Protein AF-0000000070705093 (afdb_homodimer)

Nearest PDB structures (foldseek):
  2hqm-assembly1_B  TM=9.702E-01  e=8.484E-63  Saccharomyces cerevisiae
  2jk6-assembly1_A  TM=9.384E-01  e=6.596E-50  Leishmania infantum
  6btl-assembly1_A  TM=9.297E-01  e=2.207E-50  Trypanosoma brucei brucei TREU927
  1typ-assembly1_B  TM=9.190E-01  e=1.867E-48  Crithidia fasciculata
  1tyt-assembly1_B  TM=9.261E-01  e=3.949E-48  Crithidia fasciculata

Radius of gyration: 30.61 Å; Cα contacts (8 Å, |Δi|>4): 2402; chains: 2; bounding box: 71×91×70 Å

InterPro domains:
  IPR001100 Pyridine nucleotide-disulphide oxidoreductase, class I [PIRSF000350] (9-471)
  IPR004099 Pyridine nucleotide-disulphide oxidoreductase, dimerisation domain [PF02852] (365-474)
  IPR006322 Glutathione reductase, eukaryote/bacterial [TIGR01421] (11-474)
  IPR012999 Pyridine nucleotide-disulphide oxidoreductase, class I, active site [PS00076] (47-57)
  IPR016156 FAD/NAD-linked reductase, dimerisation domain superfamily [G3DSA:3.30.390.30] (364-480)
  IPR016156 FAD/NAD-linked reductase, dimerisation domain superfamily [SSF55424] (362-477)
  IPR023753 FAD/NAD(P)-binding domain [PF07992] (12-342)
  IPR036188 FAD/NAD(P)-binding domain superfamily [G3DSA:3.50.50.60] (12-351)
  IPR036188 FAD/NAD(P)-binding domain superfamily [G3DSA:3.50.50.60] (176-295)
  IPR036188 FAD/NAD(P)-binding domain superfamily [SSF51905] (11-351)
  IPR046952 Glutathione reductase/thioredoxin reductase-like [PTHR42737] (8-475)

Solvent-accessible surface area (backbone atoms only — not comparable to full-atom values): 47172 Å² total; per-residue (Å²): 64,76,57,38,53,63,77,91,59,58,65,30,53,33,35,24,33,16,34,14,44,15,20,47,24,23,46,49,46,32,18,74,65,72,42,48,28,37,35,24,24,39,82,63,60,57,40,34,54,41,47,71,48,30,51,51,52,49,49,55,47,39,50,51,18,51,49,41,50,48,54,65,50,38,50,61,56,24,34,20,38,99,80,70,46,71,84,69,55,45,70,37,50,47,56,32,48,51,49,50,49,51,50,40,51,52,50,41,51,49,52,28,44,49,34,44,74,45,57,36,44,40,37,30,11,43,55,23,37,60,29,94,48,29,34,39,32,34,51,22,79,73,52,52,19,73,58,70,46,69,36,36,27,70,27,37,36,44,14,56,23,56,43,72,38,69,68,47,48,88,78,19,42,43,38,74,62,38,43,31,64,58,51,58,74,67,56,64,62,73,53,60,28,32,36,34,36,29,39,44,66,68,25,46,26,52,48,36,28,42,33,50,67,68,21,50,30,34,40,34,20,68,43,90,56,40,40,70,91,47,37,62,73,50,20,54,52,47,47,55,50,38,48,71,72,68,37,40,72,40,54,60,30,46,76,51,34,38,45,73,48,77,90,37,59,30,40,40,29,32,74,80,69,52,70,48,76,21,46,42,39,33,34,32,69,47,68,43,40,55,54,72,82,32,31,39,71,66,34,47,42,47,54,50,95,78,46,20,40,45,53,53,78,68,25,42,36,68,20,90,53,34,30,46,29,28,37,22,42,67,58,70,83,42,63,43,49,8,24,50,36,13,30,24,41,23,30,32,74,60,62,43,78,91,22,64,79,42,50,60,74,86,68,48,53,20,42,60,39,72,35,72,61,23,20,11,35,27,51,42,31,63,70,54,45,54,64,75,44,65,93,53,52,74,49,40,31,66,49,75,50,67,49,70,84,36,66,64,40,90,72,65,65,68,27,40,39,38,40,31,22,40,46,94,72,23,35,36,51,15,42,40,31,34,11,80,60,20,44,34,24,29,37,31,38,21,35,26,44,66,72,58,34,29,53,63,51,34,57,71,31,54,43,28,77,86,43,67,53,24,52,70,34,67,61,80,65,61,58,79,131,68,76,56,38,52,62,76,92,60,57,64,30,52,32,35,25,32,17,34,16,45,15,20,47,24,24,45,51,47,30,18,74,66,71,41,49,28,37,33,25,22,40,82,66,60,58,41,35,56,41,47,71,46,30,50,50,51,49,48,56,47,39,50,51,18,51,47,42,51,48,54,66,48,38,47,60,55,24,35,19,39,100,80,72,45,69,83,72,55,46,69,37,51,45,56,33,48,52,50,49,48,52,50,39,52,52,49,39,50,50,52,28,46,49,32,45,74,46,57,37,45,40,37,30,10,42,55,24,37,60,28,95,48,28,33,38,32,34,52,20,82,72,52,52,19,74,58,68,46,71,35,36,27,70,27,38,37,42,14,56,24,56,43,70,37,71,68,47,49,87,77,20,42,44,41,75,62,36,42,30,62,58,51,58,75,66,54,64,64,72,52,60,27,32,38,33,35,28,38,42,64,68,25,48,25,53,48,38,29,41,33,49,66,68,21,51,30,32,39,34,18,69,42,88,54,40,41,70,92,47,36,62,72,50,20,54,50,48,49,56,49,38,49,71,71,68,36,40,70,40,54,60,30,46,76,51,33,39,46,72,47,76,92,36,59,30,40,41,29,32,73,78,70,52,69,47,75,21,46,41,39,32,34,32,70,48,67,42,40,54,54,72,83,32,31,39,71,66,34,47,42,49,54,48,97,78,46,20,40,45,54,53,79,68,26,40,37,69,19,90,52,34,30,45,28,28,37,22,41,64,58,70,80,41,63,44,48,7,23,50,35,13,30,24,41,23,31,31,75,60,62,44,78,91,22,65,80,42,49,60,75,86,66,48,52,22,44,59,40,70,35,72,60,23,19,12,34,25,52,43,30,63,70,55,45,55,64,74,43,63,92,53,54,73,49,39,33,64,49,74,50,66,49,70,84,36,67,66,39,91,73,67,65,66,27,40,39,37,40,32,22,40,45,93,73,23,37,36,50,14,44,40,33,34,10,81,60,19,44,35,25,28,37,31,39,21,35,27,45,68,72,59,33,30,52,63,49,34,57,70,31,52,43,26,78,86,45,68,53,24,52,72,33,66,61,81,65,62,57,79,131

Foldseek 3Di:
DQAAQDDPDQEWQEEEEAQALLSLLQQLLLLVLVTGAAYEHQARFHHPCCLQQRVQLLVLLLVLLVVLVCLVFVVLVPDDDPVRHDDRDADPLLVSLVVSNVVSVVVRVVSVVSCVVSVYHYHHFHWADQAPQKIWTQHHPVCSHPGIGIHGHLFYEYERAWDADWDDCVQAPARVLAAASRVVSVDNDQWQEEEEEAQELSSQSVQQSNVSSRRQYEYEYQAAWGPVVAACLVGVQQRVQVVVSRHHYHHNWDFRYWDDDRQAWIWTAIPVGDIDITRHYYYRHDIAAPQPRRNCVSHVFDADPRRATDADQLQDTRGPNYGYFAPSNPAPNDSVRSSQQSNLNSCCVRVDDVSVPRGDDSAFDWDWRVHVPIKIKTFDHQVRCCVVVPPWDKWKFKDKDFAVVCVSPPDTRIKIKMWIFTHPQGFTGMIIITDHPNSVVSVVVSVCNVVRHHLVNLCPDQADPPDPCSCSNVGDDTDDD/DQAAQDDPDQEWQEEEEAQALLSLLQQLLLLVLVTGAAYEHQVRFHHPCCLQQRVQLLVLLLVLLVVLVCLVFVVLVPDDDPVRHDDRDADPLLVSLVVSNVVSVVVSVVSVVSCVVSVYHYHHFHWADQAPQKIWTQHHPVCSHPGIGIHGHLFYEYERAWDADWDDCVQAPARVLAAASRVVSVDNDQWQEEEEEAQELSSQSVQQSNVSSRRQYEYEYQAAWGPVVAACLVGVQQRVQVVVSRYHYHHNWDFRYWDDDRQAWIWTAIPVGDIDITRHYYYRHDIAAPQPRRNCVSHVFDADPRRATDADQLQDTRGPNYGYFAPSNPAPNDSVRSSQQSNLNSCCVRVDDVSVPRGDDSAFDWDWRVHVPIKIKTFDHPVRCCVVVPPWDKWKFKDKDFAVVCVSPPDTRIKIKMWIFTHPQGFTGMIIITDHPNRVVSVVVSVCNVVRHHLVNLCPDQADPPDPCSCSNVGDDTDDD

Secondary structure (DSSP, 8-state):
-PPPSS-S-SEEEEEEE--SHHHHHHHHHHHHTT--EEEEESSSSSSHHHHHHSHHHHHHHHHHHHHHHHHHHGGGGTEE-TTSS-PPPEE-HHHHHHHHHHHHHHHHHHHHHHHHHTTEEEEEEEEEEEETTEEEEEE-TT--S-S-EEEEEEEEEE---EEE----TTTSTTGGGSEEHHHHTT-SS--SEEEEE--SHHHHHHHHHHHHTT-EEEEE-SSSSSSTTS-HHHHHHHHHHHHTTT-EEE-S--EEEEEE-TTS-EEEEETTS-EEEESEEEE-S-EEE--TTS-HHHHT--B-TTSPBP--TT-B-SSTTEEE-GGGGTS---HHHHHHHHHHHHHHHHS-GGGTT-----SS--EEE--SS-EEEEE--HHHHHHHTTTS-EEEEEEEE--GGGGG-SS---EEEEEEEETTTTEEEEEEEESTTHHHHHHHHHHHHHTT-BHHHHHTSPP-SS-STTHHHH--SPPP-/-PPPSS-S-SEEEEEEE--SHHHHHHHHHHHHTT--EEEEESSSSSSHHHHHHSHHHHHHHHHHHHHHHHHHHGGGGTEE-TTSS-PPPEE-HHHHHHHHHHHHHHHHHHHHHHHHHTTEEEEEEEEEEEETTEEEEEE-TT--S-S-EEEEEEEEEE---EEE----TTTSTTGGGSEEHHHHTT-SS--SEEEEE--SHHHHHHHHHHHHTT-EEEEE-SSSSSSTTS-HHHHHHHHHHHHTTT-EEE-S--EEEEEE-TTS-EEEEETTS-EEEESEEEE-S-EEE--TTS-HHHHT--B-TTSPBP--TT-B-SSTTEEE-GGGGTS---HHHHHHHHHHHHHHHHS-GGGTT-----SS--EEE--SS-EEEEE--HHHHHHHTTTS-EEEEEEEE--GGGGG-SS---EEEEEEEETTTTEEEEEEEESTTHHHHHHHHHHHHHTT-BHHHHHTSPP-SS-STTHHHH--SPPP-

pLDDT: mean 96.66, std 3.63, range [59.47, 98.94]

Organism: Malassezia globosa (strain ATCC MYA-4612 / CBS 7966) (NCBI:txid425265)

Structure (mmCIF, N/CA/C/O backbone):
data_AF-0000000070705093-model_v1
#
loop_
_entity.id
_entity.type
_entity.pdbx_description
1 polymer 'Glutathione reductase'
#
loop_
_atom_site.group_PDB
_atom_site.id
_atom_site.type_symbol
_atom_site.label_atom_id
_atom_site.label_alt_id
_atom_site.label_comp_id
_atom_site.label_asym_id
_atom_site.label_entity_id
_atom_site.label_seq_id
_atom_site.pdbx_PDB_ins_code
_atom_site.Cartn_x
_atom_site.Cartn_y
_atom_site.Cartn_z
_atom_site.occupancy
_atom_site.B_iso_or_equiv
_atom_site.auth_seq_id
_atom_site.auth_comp_id
_atom_site.auth_asym_id
_atom_site.auth_atom_id
_atom_site.pdbx_PDB_model_num
ATOM 1 N N . MET A 1 1 ? 12.852 19.594 25.609 1 59.47 1 MET A N 1
ATOM 2 C CA . MET A 1 1 ? 13.133 20.547 26.672 1 59.47 1 MET A CA 1
ATOM 3 C C . MET A 1 1 ? 11.891 21.359 27.031 1 59.47 1 MET A C 1
ATOM 5 O O . MET A 1 1 ? 11.125 21.75 26.141 1 59.47 1 MET A O 1
ATOM 9 N N . PRO A 1 2 ? 11.664 21.375 28.156 1 77.12 2 PRO A N 1
ATOM 10 C CA . PRO A 1 2 ? 10.625 22.328 28.562 1 77.12 2 PRO A CA 1
ATOM 11 C C . PRO A 1 2 ? 10.906 23.75 28.062 1 77.12 2 PRO A C 1
ATOM 13 O O . PRO A 1 2 ? 12.055 24.109 27.812 1 77.12 2 PRO A O 1
ATOM 16 N N . PRO A 1 3 ? 9.906 24.453 27.625 1 87.44 3 PRO A N 1
ATOM 17 C CA . PRO A 1 3 ? 10.117 25.859 27.266 1 87.44 3 PRO A CA 1
ATOM 18 C C . PRO A 1 3 ? 10.914 26.625 28.328 1 87.44 3 PRO A C 1
ATOM 20 O O . PRO A 1 3 ? 10.836 26.297 29.516 1 87.44 3 PRO A O 1
ATOM 23 N N . VAL A 1 4 ? 11.711 27.547 27.859 1 88.75 4 VAL A N 1
ATOM 24 C CA . VAL A 1 4 ? 12.57 28.297 28.766 1 88.75 4 VAL A CA 1
ATOM 25 C C . VAL A 1 4 ? 11.781 29.438 29.406 1 88.75 4 VAL A C 1
ATOM 27 O O . VAL A 1 4 ? 10.906 30.031 28.766 1 88.75 4 VAL A O 1
ATOM 30 N N . LYS A 1 5 ? 12.203 29.703 30.609 1 88.56 5 LYS A N 1
ATOM 31 C CA . LYS A 1 5 ? 11.586 30.812 31.312 1 88.56 5 LYS A CA 1
ATOM 32 C C . LYS A 1 5 ? 12.117 32.156 30.797 1 88.56 5 LYS A C 1
ATOM 34 O O . LYS A 1 5 ? 11.391 33.156 30.766 1 88.56 5 LYS A O 1
ATOM 39 N N . ILE A 1 6 ? 13.422 32.156 30.547 1 91.19 6 ILE A N 1
ATOM 40 C CA . ILE A 1 6 ? 14.141 33.312 30 1 91.19 6 ILE A CA 1
ATOM 41 C C . ILE A 1 6 ? 15.023 32.844 28.844 1 91.19 6 ILE A C 1
ATOM 43 O O . ILE A 1 6 ? 15.781 31.891 28.953 1 91.19 6 ILE A O 1
ATOM 47 N N . PRO A 1 7 ? 14.875 33.562 27.703 1 94.06 7 PRO A N 1
ATOM 48 C CA . PRO A 1 7 ? 15.758 33.188 26.594 1 94.06 7 PRO A CA 1
ATOM 49 C C . PRO A 1 7 ? 17.234 33.25 26.969 1 94.06 7 PRO A C 1
ATOM 51 O O . PRO A 1 7 ? 17.656 34.125 27.703 1 94.06 7 PRO A O 1
ATOM 54 N N . ALA A 1 8 ? 17.938 32.375 26.422 1 92.31 8 ALA A N 1
ATOM 55 C CA . ALA A 1 8 ? 19.344 32.219 26.766 1 92.31 8 ALA A CA 1
ATOM 56 C C . ALA A 1 8 ? 20.172 33.312 26.109 1 92.31 8 ALA A C 1
ATOM 58 O O . ALA A 1 8 ? 21.312 33.562 26.516 1 92.31 8 ALA A O 1
ATOM 59 N N . SER A 1 9 ? 19.656 33.906 25.094 1 95.56 9 SER A N 1
ATOM 60 C CA . SER A 1 9 ? 20.359 34.906 24.344 1 95.56 9 SER A CA 1
ATOM 61 C C . SER A 1 9 ? 19.406 36 23.859 1 95.56 9 SER A C 1
ATOM 63 O O . SER A 1 9 ? 18.188 35.812 23.828 1 95.56 9 SER A O 1
ATOM 65 N N . GLU A 1 10 ? 20.031 37.125 23.547 1 97.25 10 GLU A N 1
ATOM 66 C CA . GLU A 1 10 ? 19.25 38.219 22.969 1 97.25 10 GLU A CA 1
ATOM 67 C C . GLU A 1 10 ? 19.312 38.188 21.438 1 97.25 10 GLU A C 1
ATOM 69 O O . GLU A 1 10 ? 18.516 38.844 20.766 1 97.25 10 GLU A O 1
ATOM 74 N N . HIS A 1 11 ? 20.297 37.438 20.906 1 98.56 11 HIS A N 1
ATOM 75 C CA . HIS A 1 11 ? 20.5 37.344 19.453 1 98.56 11 HIS A CA 1
ATOM 76 C C . HIS A 1 11 ? 20.672 35.906 19.016 1 98.56 11 HIS A C 1
ATOM 78 O O . HIS A 1 11 ? 21.359 35.125 19.688 1 98.56 11 HIS A O 1
ATOM 84 N N . TYR A 1 12 ? 20.047 35.469 17.984 1 98.75 12 TYR A N 1
ATOM 85 C CA . TYR A 1 12 ? 20.094 34.125 17.422 1 98.75 12 TYR A CA 1
ATOM 86 C C . TYR A 1 12 ? 20.484 34.188 15.953 1 98.75 12 TYR A C 1
ATOM 88 O O . TYR A 1 12 ? 20.297 35.188 15.281 1 98.75 12 TYR A O 1
ATOM 96 N N . ASP A 1 13 ? 21.125 33.062 15.453 1 98.75 13 ASP A N 1
ATOM 97 C CA . ASP A 1 13 ? 21.328 32.938 14.008 1 98.75 13 ASP A CA 1
ATOM 98 C C . ASP A 1 13 ? 19.984 32.781 13.281 1 98.75 13 ASP A C 1
ATOM 100 O O . ASP A 1 13 ? 19.812 33.312 12.195 1 98.75 13 ASP A O 1
ATOM 104 N N . LEU A 1 14 ? 19.062 32.031 13.867 1 98.88 14 LEU A N 1
ATOM 105 C CA . LEU A 1 14 ? 17.734 31.781 13.305 1 98.88 14 LEU A CA 1
ATOM 106 C C . LEU A 1 14 ? 16.672 31.797 14.391 1 98.88 14 LEU A C 1
ATOM 108 O O . LEU A 1 14 ? 16.797 31.094 15.398 1 98.88 14 LEU A O 1
ATOM 112 N N . LEU A 1 15 ? 15.703 32.594 14.234 1 98.81 15 LEU A N 1
ATOM 113 C CA . LEU A 1 15 ? 14.484 32.562 15.031 1 98.81 15 LEU A CA 1
ATOM 114 C C . LEU A 1 15 ? 13.305 32.062 14.203 1 98.81 15 LEU A C 1
ATOM 116 O O . LEU A 1 15 ? 13.102 32.5 13.07 1 98.81 15 LEU A O 1
ATOM 120 N N . VAL A 1 16 ? 12.602 31.094 14.742 1 98.88 16 VAL A N 1
ATOM 121 C CA . VAL A 1 16 ? 11.438 30.547 14.055 1 98.88 16 VAL A CA 1
ATOM 122 C C . VAL A 1 16 ? 10.172 30.875 14.844 1 98.88 16 VAL A C 1
ATOM 124 O O . VAL A 1 16 ? 10.078 30.594 16.047 1 98.88 16 VAL A O 1
ATOM 127 N N . ILE A 1 17 ? 9.242 31.531 14.227 1 98.56 17 ILE A N 1
ATOM 128 C CA . ILE A 1 17 ? 7.934 31.812 14.82 1 98.56 17 ILE A CA 1
ATOM 129 C C . ILE A 1 17 ? 6.945 30.719 14.406 1 98.56 17 ILE A C 1
ATOM 131 O O . ILE A 1 17 ? 6.441 30.719 13.281 1 98.56 17 ILE A O 1
ATOM 135 N N . GLY A 1 18 ? 6.609 29.875 15.32 1 97.69 18 GLY A N 1
ATOM 136 C CA . GLY A 1 18 ? 5.77 28.719 15.07 1 97.69 18 GLY A CA 1
ATOM 137 C C . GLY A 1 18 ? 6.504 27.391 15.25 1 97.69 18 GLY A C 1
ATOM 138 O O . GLY A 1 18 ? 7.488 27.125 14.555 1 97.69 18 GLY A O 1
ATOM 139 N N . GLY A 1 19 ? 6.031 26.641 16.141 1 97 19 GLY A N 1
ATOM 140 C CA . GLY A 1 19 ? 6.656 25.359 16.438 1 97 19 GLY A CA 1
ATOM 141 C C . GLY A 1 19 ? 5.938 24.172 15.812 1 97 19 GLY A C 1
ATOM 142 O O . GLY A 1 19 ? 5.887 23.094 16.391 1 97 19 GLY A O 1
ATOM 143 N N . GLY A 1 20 ? 5.281 24.406 14.633 1 96.88 20 GLY A N 1
ATOM 144 C CA . GLY A 1 20 ? 4.676 23.344 13.852 1 96.88 20 GLY A CA 1
ATOM 145 C C . GLY A 1 20 ? 5.664 22.625 12.945 1 96.88 20 GLY A C 1
ATOM 146 O O . GLY A 1 20 ? 6.875 22.734 13.133 1 96.88 20 GLY A O 1
ATOM 147 N N . SER A 1 21 ? 5.191 21.953 11.93 1 96.56 21 SER A N 1
ATOM 148 C CA . SER A 1 21 ? 5.988 21.078 11.07 1 96.56 21 SER A CA 1
ATOM 149 C C . SER A 1 21 ? 7.066 21.875 10.336 1 96.56 21 SER A C 1
ATOM 151 O O . SER A 1 21 ? 8.227 21.469 10.312 1 96.56 21 SER A O 1
ATOM 153 N N . GLY A 1 22 ? 6.652 22.938 9.711 1 97.75 22 GLY A N 1
ATOM 154 C CA . GLY A 1 22 ? 7.617 23.75 9 1 97.75 22 GLY A CA 1
ATOM 155 C C . GLY A 1 22 ? 8.695 24.328 9.906 1 97.75 22 GLY A C 1
ATOM 156 O O . GLY A 1 22 ? 9.875 24.312 9.562 1 97.75 22 GLY A O 1
ATOM 157 N N . GLY A 1 23 ? 8.25 24.859 11.047 1 98.25 23 GLY A N 1
ATOM 158 C CA . GLY A 1 23 ? 9.188 25.406 12.016 1 98.25 23 GLY A CA 1
ATOM 159 C C . GLY A 1 23 ? 10.172 24.359 12.531 1 98.25 23 GLY A C 1
ATOM 160 O O . GLY A 1 23 ? 11.367 24.656 12.664 1 98.25 23 GLY A O 1
ATOM 161 N N . MET A 1 24 ? 9.664 23.219 12.812 1 97.38 24 MET A N 1
ATOM 162 C CA . MET A 1 24 ? 10.523 22.141 13.297 1 97.38 24 MET A CA 1
ATOM 163 C C . MET A 1 24 ? 11.539 21.719 12.227 1 97.38 24 MET A C 1
ATOM 165 O O . MET A 1 24 ? 12.703 21.484 12.531 1 97.38 24 MET A O 1
ATOM 169 N N . GLY A 1 25 ? 11.062 21.625 10.984 1 97.5 25 GLY A N 1
ATOM 170 C CA . GLY A 1 25 ? 11.969 21.312 9.891 1 97.5 25 GLY A CA 1
ATOM 171 C C . GLY A 1 25 ? 13.094 22.328 9.742 1 97.5 25 GLY A C 1
ATOM 172 O O . GLY A 1 25 ? 14.258 21.938 9.617 1 97.5 25 GLY A O 1
ATOM 173 N N . ALA A 1 26 ? 12.758 23.594 9.82 1 98.62 26 ALA A N 1
ATOM 174 C CA . ALA A 1 26 ? 13.727 24.672 9.633 1 98.62 26 ALA A CA 1
ATOM 175 C C . ALA A 1 26 ? 14.68 24.766 10.82 1 98.62 26 ALA A C 1
ATOM 177 O O . ALA A 1 26 ? 15.898 24.844 10.648 1 98.62 26 ALA A O 1
ATOM 178 N N . SER A 1 27 ? 14.133 24.719 12.008 1 98.5 27 SER A N 1
ATOM 179 C CA . SER A 1 27 ? 14.922 24.953 13.211 1 98.5 27 SER A CA 1
ATOM 180 C C . SER A 1 27 ? 15.914 23.812 13.453 1 98.5 27 SER A C 1
ATOM 182 O O . SER A 1 27 ? 17.109 24.062 13.648 1 98.5 27 SER A O 1
ATOM 184 N N . ARG A 1 28 ? 15.461 22.609 13.383 1 97.81 28 ARG A N 1
ATOM 185 C CA . ARG A 1 28 ? 16.328 21.469 13.68 1 97.81 28 ARG A CA 1
ATOM 186 C C . ARG A 1 28 ? 17.422 21.312 12.625 1 97.81 28 ARG A C 1
ATOM 188 O O . ARG A 1 28 ? 18.547 20.969 12.953 1 97.81 28 ARG A O 1
ATOM 195 N N . ARG A 1 29 ? 17.016 21.531 11.375 1 98.06 29 ARG A N 1
ATOM 196 C CA . ARG A 1 29 ? 18.031 21.453 10.328 1 98.06 29 ARG A CA 1
ATOM 197 C C . ARG A 1 29 ? 19.078 22.547 10.508 1 98.06 29 ARG A C 1
ATOM 199 O O . ARG A 1 29 ? 20.281 22.281 10.367 1 98.06 29 ARG A O 1
ATOM 206 N N . ALA A 1 30 ? 18.703 23.734 10.812 1 98.69 30 ALA A N 1
ATOM 207 C CA . ALA A 1 30 ? 19.641 24.812 11.062 1 98.69 30 ALA A CA 1
ATOM 208 C C . ALA A 1 30 ? 20.562 24.469 12.234 1 98.69 30 ALA A C 1
ATOM 210 O O . ALA A 1 30 ? 21.781 24.688 12.156 1 98.69 30 ALA A O 1
ATOM 211 N N . ALA A 1 31 ? 19.953 23.953 13.266 1 98.44 31 ALA A N 1
ATOM 212 C CA . ALA A 1 31 ? 20.734 23.562 14.445 1 98.44 31 ALA A CA 1
ATOM 213 C C . ALA A 1 31 ? 21.781 22.5 14.094 1 98.44 31 ALA A C 1
ATOM 215 O O . ALA A 1 31 ? 22.875 22.484 14.664 1 98.44 31 ALA A O 1
ATOM 216 N N . SER A 1 32 ? 21.422 21.641 13.203 1 97.44 32 SER A N 1
ATOM 217 C CA . SER A 1 32 ? 22.344 20.578 12.805 1 97.44 32 SER A CA 1
ATOM 218 C C . SER A 1 32 ? 23.594 21.141 12.148 1 97.44 32 SER A C 1
ATOM 220 O O . SER A 1 32 ? 24.625 20.469 12.07 1 97.44 32 SER A O 1
ATOM 222 N N . TYR A 1 33 ? 23.562 22.406 11.688 1 97.94 33 TYR A N 1
ATOM 223 C CA . TYR A 1 33 ? 24.719 23.078 11.117 1 97.94 33 TYR A CA 1
ATOM 224 C C . TYR A 1 33 ? 25.469 23.875 12.18 1 97.94 33 TYR A C 1
ATOM 226 O O . TYR A 1 33 ? 26.359 24.672 11.859 1 97.94 33 TYR A O 1
ATOM 234 N N . GLY A 1 34 ? 25.078 23.75 13.43 1 97.88 34 GLY A N 1
ATOM 235 C CA . GLY A 1 34 ? 25.781 24.391 14.539 1 97.88 34 GLY A CA 1
ATOM 236 C C . GLY A 1 34 ? 25.297 25.797 14.828 1 97.88 34 GLY A C 1
ATOM 237 O O . GLY A 1 34 ? 25.969 26.562 15.523 1 97.88 34 GLY A O 1
ATOM 238 N N . LYS A 1 35 ? 24.156 26.156 14.383 1 98.5 35 LYS A N 1
ATOM 239 C CA . LYS A 1 35 ? 23.641 27.516 14.539 1 98.5 35 LYS A CA 1
ATOM 240 C C . LYS A 1 35 ? 22.891 27.672 15.852 1 98.5 35 LYS A C 1
ATOM 242 O O . LYS A 1 35 ? 22.359 26.688 16.391 1 98.5 35 LYS A O 1
ATOM 247 N N . LYS A 1 36 ? 22.906 28.859 16.344 1 98.56 36 LYS A N 1
ATOM 248 C CA . LYS A 1 36 ? 22.094 29.219 17.5 1 98.56 36 LYS A CA 1
ATOM 249 C C . LYS A 1 36 ? 20.641 29.484 17.094 1 98.56 36 LYS A C 1
ATOM 251 O O . LYS A 1 36 ? 20.359 30.5 16.453 1 98.56 36 LYS A O 1
ATOM 256 N N . VAL A 1 37 ? 19.766 28.562 17.5 1 98.62 37 VAL A N 1
ATOM 257 C CA . VAL A 1 37 ? 18.391 28.594 16.984 1 98.62 37 VAL A CA 1
ATOM 258 C C . VAL A 1 37 ? 17.406 28.609 18.141 1 98.62 37 VAL A C 1
ATOM 260 O O . VAL A 1 37 ? 17.625 27.953 19.172 1 98.62 37 VAL A O 1
ATOM 263 N N . ALA A 1 38 ? 16.297 29.312 17.984 1 98.31 38 ALA A N 1
ATOM 264 C CA . ALA A 1 38 ? 15.164 29.25 18.906 1 98.31 38 ALA A CA 1
ATOM 265 C C . ALA A 1 38 ? 13.836 29.156 18.156 1 98.31 38 ALA A C 1
ATOM 267 O O . ALA A 1 38 ? 13.688 29.734 17.078 1 98.31 38 ALA A O 1
ATOM 268 N N . VAL A 1 39 ? 12.93 28.406 18.734 1 98.19 39 VAL A N 1
ATOM 269 C CA . VAL A 1 39 ? 11.562 28.297 18.234 1 98.19 39 VAL A CA 1
ATOM 270 C C . VAL A 1 39 ? 10.594 28.953 19.203 1 98.19 39 VAL A C 1
ATOM 272 O O . VAL A 1 39 ? 10.648 28.703 20.406 1 98.19 39 VAL A O 1
ATOM 275 N N . ILE A 1 40 ? 9.766 29.812 18.703 1 97.62 40 ILE A N 1
ATOM 276 C CA . ILE A 1 40 ? 8.719 30.469 19.484 1 97.62 40 ILE A CA 1
ATOM 277 C C . ILE A 1 40 ? 7.367 29.828 19.172 1 97.62 40 ILE A C 1
ATOM 279 O O . ILE A 1 40 ? 6.965 29.75 18 1 97.62 40 ILE A O 1
ATOM 283 N N . GLU A 1 41 ? 6.688 29.312 20.109 1 96.56 41 GLU A N 1
ATOM 284 C CA . GLU A 1 41 ? 5.387 28.672 19.906 1 96.56 41 GLU A CA 1
ATOM 285 C C . GLU A 1 41 ? 4.379 29.156 20.953 1 96.56 41 GLU A C 1
ATOM 287 O O . GLU A 1 41 ? 4.582 28.969 22.156 1 96.56 41 GLU A O 1
ATOM 292 N N . GLN A 1 42 ? 3.301 29.656 20.5 1 92.69 42 GLN A N 1
ATOM 293 C CA . GLN A 1 42 ? 2.357 30.297 21.406 1 92.69 42 GLN A CA 1
ATOM 294 C C . GLN A 1 42 ? 1.405 29.281 22.031 1 92.69 42 GLN A C 1
ATOM 296 O O . GLN A 1 42 ? 0.917 29.484 23.141 1 92.69 42 GLN A O 1
ATOM 301 N N . ALA A 1 43 ? 1.141 28.172 21.406 1 90.19 43 ALA A N 1
ATOM 302 C CA . ALA A 1 43 ? 0.101 27.234 21.828 1 90.19 43 ALA A CA 1
ATOM 303 C C . ALA A 1 43 ? 0.551 26.406 23.031 1 90.19 43 ALA A C 1
ATOM 305 O O . ALA A 1 43 ? -0.254 25.719 23.656 1 90.19 43 ALA A O 1
ATOM 306 N N . GLY A 1 44 ? 1.79 26.422 23.375 1 89.38 44 GLY A N 1
ATOM 307 C CA . GLY A 1 44 ? 2.291 25.703 24.531 1 89.38 44 GLY A CA 1
ATOM 308 C C . GLY A 1 44 ? 2.594 24.25 24.25 1 89.38 44 GLY A C 1
ATOM 309 O O . GLY A 1 44 ? 2.953 23.484 25.141 1 89.38 44 GLY A O 1
ATOM 310 N N . LYS A 1 45 ? 2.346 23.828 23.078 1 91.56 45 LYS A N 1
ATOM 311 C CA . LYS A 1 45 ? 2.709 22.484 22.625 1 91.56 45 LYS A CA 1
ATOM 312 C C . LYS A 1 45 ? 3.277 22.5 21.219 1 91.56 45 LYS A C 1
ATOM 314 O O . LYS A 1 45 ? 2.797 23.25 20.359 1 91.56 45 LYS A O 1
ATOM 319 N N . LEU A 1 46 ? 4.305 21.734 21 1 94.5 46 LEU A N 1
ATOM 320 C CA . LEU A 1 46 ? 4.969 21.672 19.688 1 94.5 46 LEU A CA 1
ATOM 321 C C . LEU A 1 46 ? 4.262 20.688 18.766 1 94.5 46 LEU A C 1
ATOM 323 O O . LEU A 1 46 ? 3.377 19.953 19.203 1 94.5 46 LEU A O 1
ATOM 327 N N . GLY A 1 47 ? 4.574 20.797 17.469 1 94.44 47 GLY A N 1
ATOM 328 C CA . GLY A 1 47 ? 4.094 19.828 16.5 1 94.44 47 GLY A CA 1
ATOM 329 C C . GLY A 1 47 ? 3.012 20.375 15.594 1 94.44 47 GLY A C 1
ATOM 330 O O . GLY A 1 47 ? 2.725 19.812 14.539 1 94.44 47 GLY A O 1
ATOM 331 N N . GLY A 1 48 ? 2.434 21.516 16.031 1 95.12 48 GLY A N 1
ATOM 332 C CA . GLY A 1 48 ? 1.465 22.188 15.18 1 95.12 48 GLY A CA 1
ATOM 333 C C . GLY A 1 48 ? 0.198 21.391 14.969 1 95.12 48 GLY A C 1
ATOM 334 O O . GLY A 1 48 ? -0.157 20.547 15.797 1 95.12 48 GLY A O 1
ATOM 335 N N . THR A 1 49 ? -0.53 21.656 13.906 1 94.81 49 THR A N 1
ATOM 336 C CA . THR A 1 49 ? -1.824 21.047 13.609 1 94.81 49 THR A CA 1
ATOM 337 C C . THR A 1 49 ? -1.686 19.547 13.406 1 94.81 49 THR A C 1
ATOM 339 O O . THR A 1 49 ? -2.438 18.766 13.992 1 94.81 49 THR A O 1
ATOM 342 N N . CYS A 1 50 ? -0.742 19.109 12.688 1 95.44 50 CYS A N 1
ATOM 343 C CA . CYS A 1 50 ? -0.609 17.719 12.289 1 95.44 50 CYS A CA 1
ATOM 344 C C . CYS A 1 50 ? -0.544 16.812 13.508 1 95.44 50 CYS A C 1
ATOM 346 O O . CYS A 1 50 ? -1.261 15.805 13.578 1 95.44 50 CYS A O 1
ATOM 348 N N . VAL A 1 51 ? 0.276 17.141 14.461 1 95.94 51 VAL A N 1
ATOM 349 C CA . VAL A 1 51 ? 0.521 16.281 15.617 1 95.94 51 VAL A CA 1
ATOM 350 C C . VAL A 1 51 ? -0.655 16.375 16.578 1 95.94 51 VAL A C 1
ATOM 352 O O . VAL A 1 51 ? -1.11 15.359 17.109 1 95.94 51 VAL A O 1
ATOM 355 N N . ASN A 1 52 ? -1.187 17.547 16.75 1 96.81 52 ASN A N 1
ATOM 356 C CA . ASN A 1 52 ? -2.07 17.812 17.875 1 96.81 52 ASN A CA 1
ATOM 357 C C . ASN A 1 52 ? -3.539 17.672 17.484 1 96.81 52 ASN A C 1
ATOM 359 O O . ASN A 1 52 ? -4.348 17.172 18.281 1 96.81 52 ASN A O 1
ATOM 363 N N . VAL A 1 53 ? -3.912 18.109 16.266 1 96.62 53 VAL A N 1
ATOM 364 C CA . VAL A 1 53 ? -5.328 18.156 15.906 1 96.62 53 VAL A CA 1
ATOM 365 C C . VAL A 1 53 ? -5.488 17.953 14.406 1 96.62 53 VAL A C 1
ATOM 367 O O . VAL A 1 53 ? -6.367 18.547 13.781 1 96.62 53 VAL A O 1
ATOM 370 N N . GLY A 1 54 ? -4.641 17.156 13.812 1 96.5 54 GLY A N 1
ATOM 371 C CA . GLY A 1 54 ? -4.672 16.969 12.375 1 96.5 54 GLY A CA 1
ATOM 372 C C . GLY A 1 54 ? -4.336 15.555 11.945 1 96.5 54 GLY A C 1
ATOM 373 O O . GLY A 1 54 ? -5.004 14.602 12.344 1 96.5 54 GLY A O 1
ATOM 374 N N . CYS A 1 55 ? -3.215 15.422 11.25 1 97.06 55 CYS A N 1
ATOM 375 C CA . CYS A 1 55 ? -2.852 14.203 10.523 1 97.06 55 CYS A CA 1
ATOM 376 C C . CYS A 1 55 ? -2.768 13.016 11.469 1 97.06 55 CYS A C 1
ATOM 378 O O . CYS A 1 55 ? -3.305 11.945 11.18 1 97.06 55 CYS A O 1
ATOM 380 N N . VAL A 1 56 ? -2.154 13.164 12.609 1 97.88 56 VAL A N 1
ATOM 381 C CA . VAL A 1 56 ? -1.842 12.039 13.492 1 97.88 56 VAL A CA 1
ATOM 382 C C . VAL A 1 56 ? -3.111 11.57 14.195 1 97.88 56 VAL A C 1
ATOM 384 O O . VAL A 1 56 ? -3.521 10.414 14.047 1 97.88 56 VAL A O 1
ATOM 387 N N . PRO A 1 57 ? -3.803 12.445 14.953 1 98.31 57 PRO A N 1
ATOM 388 C CA . PRO A 1 57 ? -5.027 11.961 15.594 1 98.31 57 PRO A CA 1
ATOM 389 C C . PRO A 1 57 ? -6.082 11.516 14.586 1 98.31 57 PRO A C 1
ATOM 391 O O . PRO A 1 57 ? -6.828 10.562 14.844 1 98.31 57 PRO A O 1
ATOM 394 N N . LYS A 1 58 ? -6.164 12.203 13.516 1 98.06 58 LYS A N 1
ATOM 395 C CA . LYS A 1 58 ? -7.133 11.836 12.484 1 98.06 58 LYS A CA 1
ATOM 396 C C . LYS A 1 58 ? -6.863 10.43 11.953 1 98.06 58 LYS A C 1
ATOM 398 O O . LYS A 1 58 ? -7.797 9.648 11.742 1 98.06 58 LYS A O 1
ATOM 403 N N . LYS A 1 59 ? -5.621 10.102 11.688 1 98.44 59 LYS A N 1
ATOM 404 C CA . LYS A 1 59 ? -5.285 8.789 11.156 1 98.44 59 LYS A CA 1
ATOM 405 C C . LYS A 1 59 ? -5.59 7.688 12.172 1 98.44 59 LYS A C 1
ATOM 407 O O . LYS A 1 59 ? -5.988 6.582 11.797 1 98.44 59 LYS A O 1
ATOM 412 N N . LEU A 1 60 ? -5.34 7.961 13.445 1 98.5 60 LEU A N 1
ATOM 413 C CA . LEU A 1 60 ? -5.699 7 14.484 1 98.5 60 LEU A CA 1
ATOM 414 C C . LEU A 1 60 ? -7.199 6.742 14.492 1 98.5 60 LEU A C 1
ATOM 416 O O . LEU A 1 60 ? -7.637 5.594 14.609 1 98.5 60 LEU A O 1
ATOM 420 N N . MET A 1 61 ? -7.984 7.836 14.336 1 98.56 61 MET A N 1
ATOM 421 C CA . MET A 1 61 ? -9.43 7.676 14.242 1 98.56 61 MET A CA 1
ATOM 422 C C . MET A 1 61 ? -9.812 6.914 12.977 1 98.56 61 MET A C 1
ATOM 424 O O . MET A 1 61 ? -10.766 6.133 12.984 1 98.56 61 MET A O 1
ATOM 428 N N . TRP A 1 62 ? -9.125 7.195 11.922 1 98.44 62 TRP A N 1
ATOM 429 C CA . TRP A 1 62 ? -9.352 6.504 10.656 1 98.44 62 TRP A CA 1
ATOM 430 C C . TRP A 1 62 ? -9.141 5 10.812 1 98.44 62 TRP A C 1
ATOM 432 O O . TRP A 1 62 ? -9.93 4.199 10.297 1 98.44 62 TRP A O 1
ATOM 442 N N . HIS A 1 63 ? -8.07 4.57 11.555 1 98.44 63 HIS A N 1
ATOM 443 C CA . HIS A 1 63 ? -7.809 3.156 11.805 1 98.44 63 HIS A CA 1
ATOM 444 C C . HIS A 1 63 ? -8.945 2.521 12.602 1 98.44 63 HIS A C 1
ATOM 446 O O . HIS A 1 63 ? -9.32 1.378 12.344 1 98.44 63 HIS A O 1
ATOM 452 N N . ALA A 1 64 ? -9.445 3.27 13.547 1 98.62 64 ALA A N 1
ATOM 453 C CA . ALA A 1 64 ? -10.586 2.77 14.312 1 98.62 64 ALA A CA 1
ATOM 454 C C . ALA A 1 64 ? -11.797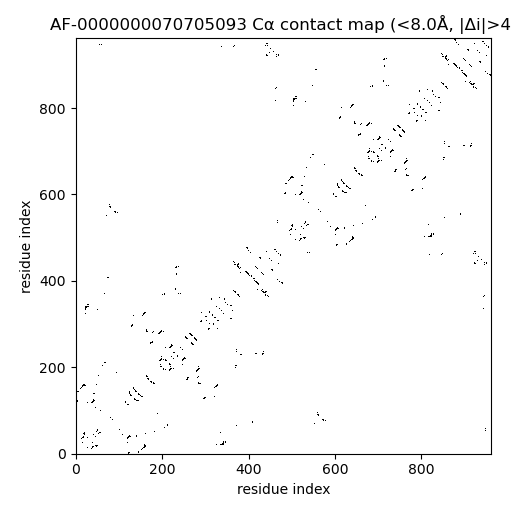 2.553 13.406 1 98.62 64 ALA A C 1
ATOM 456 O O . ALA A 1 64 ? -12.484 1.534 13.516 1 98.62 64 ALA A O 1
ATOM 457 N N . ALA A 1 65 ? -12.008 3.527 12.555 1 98.5 65 ALA A N 1
ATOM 458 C CA . ALA A 1 65 ? -13.117 3.416 11.602 1 98.5 65 ALA A CA 1
ATOM 459 C C . ALA A 1 65 ? -12.922 2.221 10.672 1 98.5 65 ALA A C 1
ATOM 461 O O . ALA A 1 65 ? -13.875 1.486 10.391 1 98.5 65 ALA A O 1
ATOM 462 N N . ASP A 1 66 ? -11.734 2.049 10.219 1 97.69 66 ASP A N 1
ATOM 463 C CA . ASP A 1 66 ? -11.414 0.914 9.359 1 97.69 66 ASP A CA 1
ATOM 464 C C . ASP A 1 66 ? -11.633 -0.408 10.094 1 97.69 66 ASP A C 1
ATOM 466 O O . ASP A 1 66 ? -12.117 -1.377 9.508 1 97.69 66 ASP A O 1
ATOM 470 N N . LEU A 1 67 ? -11.258 -0.468 11.359 1 98 67 LEU A N 1
ATOM 471 C CA . LEU A 1 67 ? -11.477 -1.658 12.172 1 98 67 LEU A CA 1
ATOM 472 C C . LEU A 1 67 ? -12.961 -1.955 12.32 1 98 67 LEU A C 1
ATOM 474 O O . LEU A 1 67 ? -13.375 -3.119 12.305 1 98 67 LEU A O 1
ATOM 478 N N . GLN A 1 68 ? -13.766 -0.89 12.477 1 97.94 68 GLN A N 1
ATOM 479 C CA . GLN A 1 68 ? -15.211 -1.083 12.57 1 97.94 68 GLN A CA 1
ATOM 480 C C . GLN A 1 68 ? -15.758 -1.766 11.32 1 97.94 68 GLN A C 1
ATOM 482 O O . GLN A 1 68 ? -16.594 -2.672 11.414 1 97.94 68 GLN A O 1
ATOM 487 N N . ASP A 1 69 ? -15.281 -1.316 10.188 1 96.75 69 ASP A N 1
ATOM 488 C CA . ASP A 1 69 ? -15.703 -1.934 8.938 1 96.75 69 ASP A CA 1
ATOM 489 C C . ASP A 1 69 ? -15.281 -3.402 8.875 1 96.75 69 ASP A C 1
ATOM 491 O O . ASP A 1 69 ? -16.062 -4.262 8.469 1 96.75 69 ASP A O 1
ATOM 495 N N . LYS A 1 70 ? -14.086 -3.717 9.312 1 97.31 70 LYS A N 1
ATOM 496 C CA . LYS A 1 70 ? -13.578 -5.086 9.289 1 97.31 70 LYS A CA 1
ATOM 497 C C . LYS A 1 70 ? -14.375 -5.984 10.227 1 97.31 70 LYS A C 1
ATOM 499 O O . LYS A 1 70 ? -14.633 -7.148 9.914 1 97.31 70 LYS A O 1
ATOM 504 N N . LEU A 1 71 ? -14.719 -5.414 11.375 1 96.56 71 LEU A N 1
ATOM 505 C CA . LEU A 1 71 ? -15.531 -6.156 12.336 1 96.56 71 LEU A CA 1
ATOM 506 C C . LEU A 1 71 ? -16.875 -6.547 11.727 1 96.56 71 LEU A C 1
ATOM 508 O O . LEU A 1 71 ? -17.328 -7.68 11.891 1 96.56 71 LEU A O 1
ATOM 512 N N . LYS A 1 72 ? -17.438 -5.621 10.93 1 95.12 72 LYS A N 1
ATOM 513 C CA . LYS A 1 72 ? -18.719 -5.887 10.258 1 95.12 72 LYS A CA 1
ATOM 514 C C . LYS A 1 72 ? -18.547 -6.934 9.164 1 95.12 72 LYS A C 1
ATOM 516 O O . LYS A 1 72 ? -19.438 -7.754 8.945 1 95.12 72 LYS A O 1
ATOM 521 N N . GLU A 1 73 ? -17.422 -6.953 8.562 1 96.69 73 GLU A N 1
ATOM 522 C CA . GLU A 1 73 ? -17.172 -7.785 7.391 1 96.69 73 GLU A CA 1
ATOM 523 C C . GLU A 1 73 ? -16.719 -9.18 7.793 1 96.69 73 GLU A C 1
ATOM 525 O O . GLU A 1 73 ? -16.812 -10.125 7.004 1 96.69 73 GLU A O 1
ATOM 530 N N . ALA A 1 74 ? -16.234 -9.391 9.016 1 97.12 74 ALA A N 1
ATOM 531 C CA . ALA A 1 74 ? -15.602 -10.617 9.5 1 97.12 74 ALA A CA 1
ATOM 532 C C . ALA A 1 74 ? -16.562 -11.797 9.414 1 97.12 74 ALA A C 1
ATOM 534 O O . ALA A 1 74 ? -16.156 -12.922 9.117 1 97.12 74 ALA A O 1
ATOM 535 N N . GLN A 1 75 ? -17.828 -11.516 9.547 1 94.56 75 GLN A N 1
ATOM 536 C CA . GLN A 1 75 ? -18.812 -12.594 9.516 1 94.56 75 GLN A CA 1
ATOM 537 C C . GLN A 1 75 ? -18.859 -13.25 8.141 1 94.56 75 GLN A C 1
ATOM 539 O O . GLN A 1 75 ? -19.016 -14.469 8.031 1 94.56 75 GLN A O 1
ATOM 544 N N . GLU A 1 76 ? -18.703 -12.461 7.184 1 95.69 76 GLU A N 1
ATOM 545 C CA . GLU A 1 76 ? -18.797 -12.992 5.828 1 95.69 76 GLU A CA 1
ATOM 546 C C . GLU A 1 76 ? -17.547 -13.758 5.445 1 95.69 76 GLU A C 1
ATOM 548 O O . GLU A 1 76 ? -17.531 -14.492 4.453 1 95.69 76 GLU A O 1
ATOM 553 N N . TYR A 1 77 ? -16.516 -13.688 6.23 1 96.81 77 TYR A N 1
ATOM 554 C CA . TYR A 1 77 ? -15.336 -14.531 6.059 1 96.81 77 TYR A CA 1
ATOM 555 C C . TYR A 1 77 ? -15.445 -15.805 6.883 1 96.81 77 TYR A C 1
ATOM 557 O O . TYR A 1 77 ? -14.547 -16.656 6.859 1 96.81 77 TYR A O 1
ATOM 565 N N . GLY A 1 78 ? -16.453 -15.906 7.598 1 95.81 78 GLY A N 1
ATOM 566 C CA . GLY A 1 78 ? -16.734 -17.141 8.32 1 95.81 78 GLY A CA 1
ATOM 567 C C . GLY A 1 78 ? -16.438 -17.031 9.805 1 95.81 78 GLY A C 1
ATOM 568 O O . GLY A 1 78 ? -16.453 -18.047 10.516 1 95.81 78 GLY A O 1
ATOM 569 N N . PHE A 1 79 ? -16.188 -15.828 10.352 1 97.12 79 PHE A N 1
ATOM 570 C CA . PHE A 1 79 ? -15.914 -15.68 11.773 1 97.12 79 PHE A CA 1
ATOM 571 C C . PHE A 1 79 ? -17.188 -15.75 12.594 1 97.12 79 PHE A C 1
ATOM 573 O O . PHE A 1 79 ? -18.203 -15.141 12.227 1 97.12 79 PHE A O 1
ATOM 580 N N . MET A 1 80 ? -17.109 -16.484 13.633 1 94.25 80 MET A N 1
ATOM 581 C CA . MET A 1 80 ? -18.281 -16.688 14.484 1 94.25 80 MET A CA 1
ATOM 582 C C . MET A 1 80 ? -17.859 -17.047 15.906 1 94.25 80 MET A C 1
ATOM 584 O O . MET A 1 80 ? -16.703 -17.375 16.156 1 94.25 80 MET A O 1
ATOM 588 N N . ASP A 1 81 ? -18.828 -16.859 16.766 1 88.81 81 ASP A N 1
ATOM 589 C CA . ASP A 1 81 ? -18.656 -17.391 18.109 1 88.81 81 ASP A CA 1
ATOM 590 C C . ASP A 1 81 ? -19.344 -18.75 18.266 1 88.81 81 ASP A C 1
ATOM 592 O O . ASP A 1 81 ? -19.719 -19.375 17.266 1 88.81 81 ASP A O 1
ATOM 596 N N . ALA A 1 82 ? -19.422 -19.25 19.516 1 82.88 82 ALA A N 1
ATOM 597 C CA . ALA A 1 82 ? -19.953 -20.578 19.797 1 82.88 82 ALA A CA 1
ATOM 598 C C . ALA A 1 82 ? -21.422 -20.688 19.375 1 82.88 82 ALA A C 1
ATOM 600 O O . ALA A 1 82 ? -21.922 -21.781 19.125 1 82.88 82 ALA A O 1
ATOM 601 N N . SER A 1 83 ? -22.016 -19.531 19.109 1 83.81 83 SER A N 1
ATOM 602 C CA . SER A 1 83 ? -23.422 -19.516 18.781 1 83.81 83 SER A CA 1
ATOM 603 C C . SER A 1 83 ? -23.641 -19.469 17.266 1 83.81 83 SER A C 1
ATOM 605 O O . SER A 1 83 ? -24.766 -19.531 16.781 1 83.81 83 SER A O 1
ATOM 607 N N . GLY A 1 84 ? -22.625 -19.406 16.5 1 84.69 84 GLY A N 1
ATOM 608 C CA . GLY A 1 84 ? -22.719 -19.406 15.055 1 84.69 84 GLY A CA 1
ATOM 609 C C . GLY A 1 84 ? -22.797 -18.016 14.461 1 84.69 84 GLY A C 1
ATOM 610 O O . GLY A 1 84 ? -22.984 -17.859 13.25 1 84.69 84 GLY A O 1
ATOM 611 N N . SER A 1 85 ? -22.875 -17.094 15.203 1 84 85 SER A N 1
ATOM 612 C CA . SER A 1 85 ? -22.781 -15.68 14.852 1 84 85 SER A CA 1
ATOM 613 C C . SER A 1 85 ? -22.125 -14.875 15.977 1 84 85 SER A C 1
ATOM 615 O O . SER A 1 85 ? -21.688 -15.438 16.969 1 84 85 SER A O 1
ATOM 617 N N . PHE A 1 86 ? -21.812 -13.578 15.727 1 87.12 86 PHE A N 1
ATOM 618 C CA . PHE A 1 86 ? -21.359 -12.766 16.844 1 87.12 86 PHE A CA 1
ATOM 619 C C . PHE A 1 86 ? -21.906 -11.352 16.75 1 87.12 86 PHE A C 1
ATOM 621 O O . PHE A 1 86 ? -22.203 -10.875 15.648 1 87.12 86 PHE A O 1
ATOM 628 N N . ALA A 1 87 ? -22.172 -10.773 17.875 1 90.06 87 ALA A N 1
ATOM 629 C CA . ALA A 1 87 ? -22.547 -9.359 17.891 1 90.06 87 ALA A CA 1
ATOM 630 C C . ALA A 1 87 ? -21.359 -8.469 17.562 1 90.06 87 ALA A C 1
ATOM 632 O O . ALA A 1 87 ? -20.328 -8.523 18.219 1 90.06 87 ALA A O 1
ATOM 633 N N . VAL A 1 88 ? -21.531 -7.656 16.562 1 93.62 88 VAL A N 1
ATOM 634 C CA . VAL A 1 88 ? -20.438 -6.77 16.141 1 93.62 88 VAL A CA 1
ATOM 635 C C . VAL A 1 88 ? -20.203 -5.707 17.219 1 93.62 88 VAL A C 1
ATOM 637 O O . VAL A 1 88 ? -21.078 -4.906 17.516 1 93.62 88 VAL A O 1
ATOM 640 N N . PRO A 1 89 ? -19.016 -5.73 17.75 1 95.62 89 PRO A N 1
ATOM 641 C CA . PRO A 1 89 ? -18.734 -4.707 18.75 1 95.62 89 PRO A CA 1
ATOM 642 C C . PRO A 1 89 ? -18.672 -3.301 18.172 1 95.62 89 PRO A C 1
ATOM 644 O O . PRO A 1 89 ? -18.453 -3.139 16.969 1 95.62 89 PRO A O 1
ATOM 647 N N . THR A 1 90 ? -18.938 -2.338 19.031 1 96.06 90 THR A N 1
ATOM 648 C CA . THR A 1 90 ? -18.828 -0.933 18.656 1 96.06 90 THR A CA 1
ATOM 649 C C . THR A 1 90 ? -17.797 -0.215 19.531 1 96.06 90 THR A C 1
ATOM 651 O O . THR A 1 90 ? -17.422 -0.706 20.594 1 96.06 90 THR A O 1
ATOM 654 N N . VAL A 1 91 ? -17.375 0.903 19.047 1 96.62 91 VAL A N 1
ATOM 655 C CA . VAL A 1 91 ? -16.266 1.592 19.703 1 96.62 91 VAL A CA 1
ATOM 656 C C . VAL A 1 91 ? -16.781 2.328 20.953 1 96.62 91 VAL A C 1
ATOM 658 O O . VAL A 1 91 ? -17.859 2.924 20.922 1 96.62 91 VAL A O 1
ATOM 661 N N . ASN A 1 92 ? -16.078 2.133 22.016 1 96.56 92 ASN A N 1
ATOM 662 C CA . ASN A 1 92 ? -16.172 3.076 23.125 1 96.56 92 ASN A CA 1
ATOM 663 C C . ASN A 1 92 ? -15.391 4.355 22.844 1 96.56 92 ASN A C 1
ATOM 665 O O . ASN A 1 92 ? -14.164 4.387 22.984 1 96.56 92 ASN A O 1
ATOM 669 N N . TRP A 1 93 ? -16.172 5.363 22.531 1 96.94 93 TRP A N 1
ATOM 670 C CA . TRP A 1 93 ? -15.555 6.602 22.047 1 96.94 93 TRP A CA 1
ATOM 671 C C . TRP A 1 93 ? -14.602 7.176 23.078 1 96.94 93 TRP A C 1
ATOM 673 O O . TRP A 1 93 ? -13.492 7.602 22.75 1 96.94 93 TRP A O 1
ATOM 683 N N . ASN A 1 94 ? -15.031 7.203 24.25 1 95.81 94 ASN A N 1
ATOM 684 C CA . ASN A 1 94 ? -14.203 7.785 25.312 1 95.81 94 ASN A CA 1
ATOM 685 C C . ASN A 1 94 ? -12.883 7.043 25.469 1 95.81 94 ASN A C 1
ATOM 687 O O . ASN A 1 94 ? -11.828 7.668 25.625 1 95.81 94 ASN A O 1
ATOM 691 N N . MET A 1 95 ? -12.922 5.773 25.438 1 95.31 95 MET A N 1
ATOM 692 C CA . MET A 1 95 ? -11.703 4.977 25.531 1 95.31 95 MET A CA 1
ATOM 693 C C . MET A 1 95 ? -10.781 5.25 24.344 1 95.31 95 MET A C 1
ATOM 695 O O . MET A 1 95 ? -9.57 5.383 24.516 1 95.31 95 MET A O 1
ATOM 699 N N . LEU A 1 96 ? -11.344 5.277 23.156 1 97.75 96 LEU A N 1
ATOM 700 C CA . LEU A 1 96 ? -10.57 5.551 21.953 1 97.75 96 LEU A CA 1
ATOM 701 C C . LEU A 1 96 ? -9.883 6.91 22.047 1 97.75 96 LEU A C 1
ATOM 703 O O . LEU A 1 96 ? -8.688 7.031 21.766 1 97.75 96 LEU A O 1
ATOM 707 N N . VAL A 1 97 ? -10.586 7.922 22.484 1 97.88 97 VAL A N 1
ATOM 708 C CA . VAL A 1 97 ? -10.086 9.297 22.531 1 97.88 97 VAL A CA 1
ATOM 709 C C . VAL A 1 97 ? -9.016 9.422 23.609 1 97.88 97 VAL A C 1
ATOM 711 O O . VAL A 1 97 ? -8.031 10.148 23.438 1 97.88 97 VAL A O 1
ATOM 714 N N . GLU A 1 98 ? -9.203 8.734 24.688 1 97.56 98 GLU A N 1
ATOM 715 C CA . GLU A 1 98 ? -8.195 8.766 25.734 1 97.56 98 GLU A CA 1
ATOM 716 C C . GLU A 1 98 ? -6.879 8.156 25.266 1 97.56 98 GLU A C 1
ATOM 718 O O . GLU A 1 98 ? -5.805 8.688 25.547 1 97.56 98 GLU A O 1
ATOM 723 N N . LYS A 1 99 ? -6.965 7.07 24.609 1 97.69 99 LYS A N 1
ATOM 724 C CA . LYS A 1 99 ? -5.77 6.438 24.062 1 97.69 99 LYS A CA 1
ATOM 725 C C . LYS A 1 99 ? -5.113 7.316 23 1 97.69 99 LYS A C 1
ATOM 727 O O . LYS A 1 99 ? -3.889 7.445 22.969 1 97.69 99 LYS A O 1
ATOM 732 N N . ARG A 1 100 ? -5.961 7.863 22.125 1 98.12 100 ARG A N 1
ATOM 733 C CA . ARG A 1 100 ? -5.461 8.781 21.109 1 98.12 100 ARG A CA 1
ATOM 734 C C . ARG A 1 100 ? -4.719 9.953 21.75 1 98.12 100 ARG A C 1
ATOM 736 O O . ARG A 1 100 ? -3.609 10.297 21.328 1 98.12 100 ARG A O 1
ATOM 743 N N . ASP A 1 101 ? -5.309 10.516 22.781 1 97.88 101 ASP A N 1
ATOM 744 C CA . ASP A 1 101 ? -4.719 11.672 23.438 1 97.88 101 ASP A CA 1
ATOM 745 C C . ASP A 1 101 ? -3.41 11.297 24.141 1 97.88 101 ASP A C 1
ATOM 747 O O . ASP A 1 101 ? -2.467 12.086 24.172 1 97.88 101 ASP A O 1
ATOM 751 N N . ALA A 1 102 ? -3.402 10.148 24.734 1 97.81 102 ALA A N 1
ATOM 752 C CA . ALA A 1 102 ? -2.166 9.664 25.359 1 97.81 102 ALA A CA 1
ATOM 753 C C . ALA A 1 102 ? -1.058 9.523 24.312 1 97.81 102 ALA A C 1
ATOM 755 O O . ALA A 1 102 ? 0.099 9.852 24.578 1 97.81 102 ALA A O 1
ATOM 756 N N . TYR A 1 103 ? -1.402 9.008 23.219 1 97.69 103 TYR A N 1
ATOM 757 C CA . TYR A 1 103 ? -0.455 8.883 22.109 1 97.69 103 TYR A CA 1
ATOM 758 C C . TYR A 1 103 ? 0.092 10.25 21.703 1 97.69 103 TYR A C 1
ATOM 760 O O . TYR A 1 103 ? 1.297 10.406 21.5 1 97.69 103 TYR A O 1
ATOM 768 N N . ILE A 1 104 ? -0.758 11.234 21.594 1 97.44 104 ILE A N 1
ATOM 769 C CA . ILE A 1 104 ? -0.374 12.586 21.203 1 97.44 104 ILE A CA 1
ATOM 770 C C . ILE A 1 104 ? 0.555 13.18 22.266 1 97.44 104 ILE A C 1
ATOM 772 O O . ILE A 1 104 ? 1.556 13.82 21.938 1 97.44 104 ILE A O 1
ATOM 776 N N . ARG A 1 105 ? 0.22 12.953 23.469 1 95.88 105 ARG A N 1
ATOM 777 C CA . ARG A 1 105 ? 1.061 13.461 24.562 1 95.88 105 ARG A CA 1
ATOM 778 C C . ARG A 1 105 ? 2.469 12.883 24.469 1 95.88 105 ARG A C 1
ATOM 780 O O . ARG A 1 105 ? 3.453 13.594 24.688 1 95.88 105 ARG A O 1
ATOM 787 N N . ARG A 1 106 ? 2.508 11.633 24.172 1 95.62 106 ARG A N 1
ATOM 788 C CA . ARG A 1 106 ? 3.812 11 24 1 95.62 106 ARG A CA 1
ATOM 789 C C . ARG A 1 106 ? 4.578 11.648 22.844 1 95.62 106 ARG A C 1
ATOM 791 O O . ARG A 1 106 ? 5.781 11.883 22.953 1 95.62 106 ARG A O 1
ATOM 798 N N . LEU A 1 107 ? 3.889 11.953 21.812 1 95.5 107 LEU A N 1
ATOM 799 C CA . LEU A 1 107 ? 4.52 12.594 20.656 1 95.5 107 LEU A CA 1
ATOM 800 C C . LEU A 1 107 ? 5.02 13.992 21.016 1 95.5 107 LEU A C 1
ATOM 802 O O . LEU A 1 107 ? 6.098 14.398 20.578 1 95.5 107 LEU A O 1
ATOM 806 N N . ASN A 1 108 ? 4.199 14.703 21.734 1 94.12 108 ASN A N 1
ATOM 807 C CA . ASN A 1 108 ? 4.633 16.016 22.188 1 94.12 108 ASN A CA 1
ATOM 808 C C . ASN A 1 108 ? 5.934 15.938 22.984 1 94.12 108 ASN A C 1
ATOM 810 O O . ASN A 1 108 ? 6.828 16.766 22.812 1 94.12 108 ASN A O 1
ATOM 814 N N . GLY A 1 109 ? 6.004 14.914 23.828 1 93.81 109 GLY A N 1
ATOM 815 C CA . GLY A 1 109 ? 7.238 14.695 24.578 1 93.81 109 GLY A CA 1
ATOM 816 C C . GLY A 1 109 ? 8.43 14.422 23.672 1 93.81 109 GLY A C 1
ATOM 817 O O . GLY A 1 109 ? 9.531 14.898 23.938 1 93.81 109 GLY A O 1
ATOM 818 N N . ILE A 1 110 ? 8.203 13.688 22.656 1 93.88 110 ILE A N 1
ATOM 819 C CA . ILE A 1 110 ? 9.258 13.375 21.719 1 93.88 110 ILE A CA 1
ATOM 820 C C . ILE A 1 110 ? 9.719 14.656 21.016 1 93.88 110 ILE A C 1
ATOM 822 O O . ILE A 1 110 ? 10.922 14.859 20.812 1 93.88 110 ILE A O 1
ATOM 826 N N . TYR A 1 111 ? 8.797 15.516 20.641 1 94.06 111 TYR A N 1
ATOM 827 C CA . TYR A 1 111 ? 9.133 16.781 20 1 94.06 111 TYR A CA 1
ATOM 828 C C . TYR A 1 111 ? 9.969 17.656 20.922 1 94.06 111 TYR A C 1
ATOM 830 O O . TYR A 1 111 ? 10.953 18.266 20.5 1 94.06 111 TYR A O 1
ATOM 838 N N . ASP A 1 112 ? 9.594 17.688 22.109 1 93.94 112 ASP A N 1
ATOM 839 C CA . ASP A 1 112 ? 10.367 18.438 23.109 1 93.94 112 ASP A CA 1
ATOM 840 C C . ASP A 1 112 ? 11.781 17.891 23.219 1 93.94 112 ASP A C 1
ATOM 842 O O . ASP A 1 112 ? 12.75 18.656 23.219 1 93.94 112 ASP A O 1
ATOM 846 N N . ASN A 1 113 ? 11.859 16.625 23.312 1 94.44 113 ASN A N 1
ATOM 847 C CA . ASN A 1 113 ? 13.156 15.969 23.469 1 94.44 113 ASN A CA 1
ATOM 848 C C . ASN A 1 113 ? 14.039 16.172 22.25 1 94.44 113 ASN A C 1
ATOM 850 O O . ASN A 1 113 ? 15.258 16.297 22.359 1 94.44 113 ASN A O 1
ATOM 854 N N . ASN A 1 114 ? 13.414 16.156 21.109 1 93.75 114 ASN A N 1
ATOM 855 C CA . ASN A 1 114 ? 14.164 16.375 19.891 1 93.75 114 ASN A CA 1
ATOM 856 C C . ASN A 1 114 ? 14.797 17.766 19.859 1 93.75 114 ASN A C 1
ATOM 858 O O . ASN A 1 114 ? 15.953 17.922 19.484 1 93.75 114 ASN A O 1
ATOM 862 N N . LEU A 1 115 ? 14.055 18.812 20.219 1 95.5 115 LEU A N 1
ATOM 863 C CA . LEU A 1 115 ? 14.602 20.156 20.266 1 95.5 115 LEU A CA 1
ATOM 864 C C . LEU A 1 115 ? 15.758 20.234 21.266 1 95.5 115 LEU A C 1
ATOM 866 O O . LEU A 1 115 ? 16.766 20.875 20.984 1 95.5 115 LEU A O 1
ATOM 870 N N . LYS A 1 116 ? 15.547 19.562 22.344 1 94.62 116 LYS A N 1
ATOM 871 C CA . LYS A 1 116 ? 16.594 19.547 23.359 1 94.62 116 LYS A CA 1
ATOM 872 C C . LYS A 1 116 ? 17.859 18.891 22.828 1 94.62 116 LYS A C 1
ATOM 874 O O . LYS A 1 116 ? 18.953 19.453 22.953 1 94.62 116 LYS A O 1
ATOM 879 N N . LYS A 1 117 ? 17.688 17.797 22.234 1 95.38 117 LYS A N 1
ATOM 880 C CA . LYS A 1 117 ? 18.812 17.047 21.688 1 95.38 117 LYS A CA 1
ATOM 881 C C . LYS A 1 117 ? 19.531 17.844 20.609 1 95.38 117 LYS A C 1
ATOM 883 O O . LYS A 1 117 ? 20.75 17.766 20.469 1 95.38 117 LYS A O 1
ATOM 888 N N . ASP A 1 118 ? 18.766 18.641 19.891 1 96.12 118 ASP A N 1
ATOM 889 C CA . ASP A 1 118 ? 19.328 19.406 18.766 1 96.12 118 ASP A CA 1
ATOM 890 C C . ASP A 1 118 ? 19.812 20.781 19.234 1 96.12 118 ASP A C 1
ATOM 892 O O . ASP A 1 118 ? 20.312 21.562 18.438 1 96.12 118 ASP A O 1
ATOM 896 N N . ASN A 1 119 ? 19.656 21.078 20.469 1 95.62 119 ASN A N 1
ATOM 897 C CA . ASN A 1 119 ? 20.062 22.344 21.062 1 95.62 119 ASN A CA 1
ATOM 898 C C . ASN A 1 119 ? 19.312 23.516 20.453 1 95.62 119 ASN A C 1
ATOM 900 O O . ASN A 1 119 ? 19.922 24.531 20.094 1 95.62 119 ASN A O 1
ATOM 904 N N . VAL A 1 120 ? 18.062 23.312 20.219 1 98 120 VAL A N 1
ATOM 905 C CA . VAL A 1 120 ? 17.156 24.375 19.797 1 98 120 VAL A CA 1
ATOM 906 C C . VAL A 1 120 ? 16.391 24.906 21.016 1 98 120 VAL A C 1
ATOM 908 O O . VAL A 1 120 ? 15.734 24.141 21.719 1 98 120 VAL A O 1
ATOM 911 N N . GLU A 1 121 ? 16.484 26.141 21.234 1 97 121 GLU A N 1
ATOM 912 C CA . GLU A 1 121 ? 15.75 26.688 22.375 1 97 121 GLU A CA 1
ATOM 913 C C . GLU A 1 121 ? 14.258 26.812 22.062 1 97 121 GLU A C 1
ATOM 915 O O . GLU A 1 121 ? 13.883 27.219 20.953 1 97 121 GLU A O 1
ATOM 920 N N . TYR A 1 122 ? 13.461 26.438 23 1 96.69 122 TYR A N 1
ATOM 921 C CA . TYR A 1 122 ? 12.008 26.516 22.891 1 96.69 122 TYR A CA 1
ATOM 922 C C . TYR A 1 122 ? 11.461 27.625 23.781 1 96.69 122 TYR A C 1
ATOM 924 O O . TYR A 1 122 ? 11.547 27.531 25.016 1 96.69 122 TYR A O 1
ATOM 932 N N . ILE A 1 123 ? 10.914 28.641 23.188 1 96.5 123 ILE A N 1
ATOM 933 C CA . ILE A 1 123 ? 10.312 29.766 23.891 1 96.5 123 ILE A CA 1
ATOM 934 C C . ILE A 1 123 ? 8.797 29.734 23.734 1 96.5 123 ILE A C 1
ATOM 936 O O . ILE A 1 123 ? 8.273 29.984 22.641 1 96.5 123 ILE A O 1
ATOM 940 N N . SER A 1 124 ? 8.086 29.484 24.844 1 95.56 124 SER A N 1
ATOM 941 C CA . SER A 1 124 ? 6.629 29.469 24.812 1 95.56 124 SER A CA 1
ATOM 942 C C . SER A 1 124 ? 6.07 30.891 24.859 1 95.56 124 SER A C 1
ATOM 944 O O . SER A 1 124 ? 6.027 31.516 25.922 1 95.56 124 SER A O 1
ATOM 946 N N . GLY A 1 125 ? 5.668 31.359 23.734 1 96.31 125 GLY A N 1
ATOM 947 C CA . GLY A 1 125 ? 5.172 32.719 23.641 1 96.31 125 GLY A CA 1
ATOM 948 C C . GLY A 1 125 ? 4.695 33.094 22.25 1 96.31 125 GLY A C 1
ATOM 949 O O . GLY A 1 125 ? 4.695 32.281 21.344 1 96.31 125 GLY A O 1
ATOM 950 N N . HIS A 1 126 ? 4.117 34.25 22.172 1 97 126 HIS A N 1
ATOM 951 C CA . HIS A 1 126 ? 3.678 34.844 20.906 1 97 126 HIS A CA 1
ATOM 952 C C . HIS A 1 126 ? 4.762 35.719 20.297 1 97 126 HIS A C 1
ATOM 954 O O . HIS A 1 126 ? 5.199 36.688 20.922 1 97 126 HIS A O 1
ATOM 960 N N . GLY A 1 127 ? 5.242 35.344 19.125 1 97.94 127 GLY A N 1
ATOM 961 C CA . GLY A 1 127 ? 6.238 36.125 18.422 1 97.94 127 GLY A CA 1
ATOM 962 C C . GLY A 1 127 ? 5.629 37.125 17.469 1 97.94 127 GLY A C 1
ATOM 963 O O . GLY A 1 127 ? 4.711 36.812 16.703 1 97.94 127 GLY A O 1
ATOM 964 N N . ARG A 1 128 ? 6.082 38.344 17.516 1 98.44 128 ARG A N 1
ATOM 965 C CA . ARG A 1 128 ? 5.648 39.406 16.641 1 98.44 128 ARG A CA 1
ATOM 966 C C . ARG A 1 128 ? 6.848 40.125 16.031 1 98.44 128 ARG A C 1
ATOM 968 O O . ARG A 1 128 ? 7.758 40.562 16.734 1 98.44 128 ARG A O 1
ATOM 975 N N . LEU A 1 129 ? 6.824 40.281 14.711 1 98.62 129 LEU A N 1
ATOM 976 C CA . LEU A 1 129 ? 7.906 40.969 14.016 1 98.62 129 LEU A CA 1
ATOM 977 C C . LEU A 1 129 ? 7.891 42.469 14.312 1 98.62 129 LEU A C 1
ATOM 979 O O . LEU A 1 129 ? 6.824 43.094 14.336 1 98.62 129 LEU A O 1
ATOM 983 N N . LEU A 1 130 ? 9.078 43.031 14.547 1 97.75 130 LEU A N 1
ATOM 984 C CA . LEU A 1 130 ? 9.203 44.469 14.773 1 97.75 130 LEU A CA 1
ATOM 985 C C . LEU A 1 130 ? 9.938 45.156 13.617 1 97.75 130 L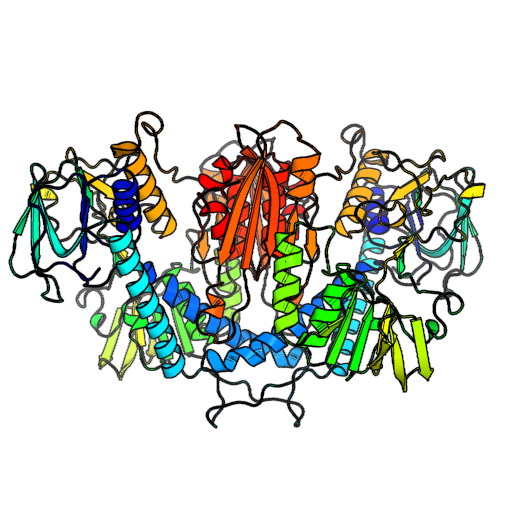EU A C 1
ATOM 987 O O . LEU A 1 130 ? 9.977 46.375 13.531 1 97.75 130 LEU A O 1
ATOM 991 N N . GLY A 1 131 ? 10.477 44.406 12.758 1 96.38 131 GLY A N 1
ATOM 992 C CA . GLY A 1 131 ? 11.344 44.906 11.711 1 96.38 131 GLY A CA 1
ATOM 993 C C . GLY A 1 131 ? 12.812 44.906 12.086 1 96.38 131 GLY A C 1
ATOM 994 O O . GLY A 1 131 ? 13.156 44.719 13.258 1 96.38 131 GLY A O 1
ATOM 995 N N . ASN A 1 132 ? 13.688 45 11.102 1 95.25 132 ASN A N 1
ATOM 996 C CA . ASN A 1 132 ? 15.141 45.094 11.258 1 95.25 132 ASN A CA 1
ATOM 997 C C . ASN A 1 132 ? 15.688 43.906 12.062 1 95.25 132 ASN A C 1
ATOM 999 O O . ASN A 1 132 ? 16.5 44.094 12.969 1 95.25 132 ASN A O 1
ATOM 1003 N N . GLY A 1 133 ? 15.102 42.75 11.836 1 97.25 133 GLY A N 1
ATOM 1004 C CA . GLY A 1 133 ? 15.617 41.531 12.422 1 97.25 133 GLY A CA 1
ATOM 1005 C C . GLY A 1 133 ? 15.203 41.344 13.867 1 97.25 133 GLY A C 1
ATOM 1006 O O . GLY A 1 133 ? 15.797 40.531 14.594 1 97.25 133 GLY A O 1
ATOM 1007 N N . ARG A 1 134 ? 14.195 42.031 14.289 1 98.31 134 ARG A N 1
ATOM 1008 C CA . ARG A 1 134 ? 13.789 41.938 15.695 1 98.31 134 ARG A CA 1
ATOM 1009 C C . ARG A 1 134 ? 12.414 41.312 15.828 1 98.31 134 ARG A C 1
ATOM 1011 O O . ARG A 1 134 ? 11.57 41.438 14.945 1 98.31 134 ARG A O 1
ATOM 1018 N N . VAL A 1 135 ? 12.242 40.562 16.938 1 98.56 135 VAL A N 1
ATOM 1019 C CA . VAL A 1 135 ? 10.992 39.906 17.25 1 98.56 135 VAL A CA 1
ATOM 1020 C C . VAL A 1 135 ? 10.617 40.156 18.703 1 98.56 135 VAL A C 1
ATOM 1022 O O . VAL A 1 135 ? 11.422 39.906 19.609 1 98.56 135 VAL A O 1
ATOM 1025 N N . LYS A 1 136 ? 9.445 40.688 18.906 1 98.44 136 LYS A N 1
ATOM 1026 C CA . LYS A 1 136 ? 8.891 40.781 20.25 1 98.44 136 LYS A CA 1
ATOM 1027 C C . LYS A 1 136 ? 8.195 39.469 20.656 1 98.44 136 LYS A C 1
ATOM 1029 O O . LYS A 1 136 ? 7.371 38.938 19.906 1 98.44 136 LYS A O 1
ATOM 1034 N N . VAL A 1 137 ? 8.586 38.906 21.781 1 98.06 137 VAL A N 1
ATOM 1035 C CA . VAL A 1 137 ? 7.969 37.688 22.266 1 98.06 137 VAL A CA 1
ATOM 1036 C C . VAL A 1 137 ? 7.199 37.969 23.547 1 98.06 137 VAL A C 1
ATOM 1038 O O . VAL A 1 137 ? 7.785 38.375 24.562 1 98.06 137 VAL A O 1
ATOM 1041 N N . SER A 1 138 ? 5.922 37.812 23.484 1 96.56 138 SER A N 1
ATOM 1042 C CA . SER A 1 138 ? 5.07 37.969 24.656 1 96.56 138 SER A CA 1
ATOM 1043 C C . SER A 1 138 ? 4.738 36.594 25.281 1 96.56 138 SER A C 1
ATOM 1045 O O . SER A 1 138 ? 4.734 35.594 24.578 1 96.56 138 SER A O 1
ATOM 1047 N N . PRO A 1 139 ? 4.5 36.594 26.547 1 92.25 139 PRO A N 1
ATOM 1048 C CA . PRO A 1 139 ? 4.215 35.344 27.203 1 92.25 139 PRO A CA 1
ATOM 1049 C C . PRO A 1 139 ? 3.061 34.562 26.547 1 92.25 139 PRO A C 1
ATOM 1051 O O . PRO A 1 139 ? 2.076 35.188 26.125 1 92.25 139 PRO A O 1
ATOM 1054 N N . GLY A 1 140 ? 3.232 33.281 26.5 1 85.06 140 GLY A N 1
ATOM 1055 C CA . GLY A 1 140 ? 2.229 32.406 25.906 1 85.06 140 GLY A CA 1
ATOM 1056 C C . GLY A 1 140 ? 1.153 31.984 26.891 1 85.06 140 GLY A C 1
ATOM 1057 O O . GLY A 1 140 ? 1.042 32.531 27.984 1 85.06 140 GLY A O 1
ATOM 1058 N N . VAL A 1 141 ? 0.363 30.984 26.453 1 82.81 141 VAL A N 1
ATOM 1059 C CA . VAL A 1 141 ? -0.817 30.547 27.203 1 82.81 141 VAL A CA 1
ATOM 1060 C C . VAL A 1 141 ? -0.392 29.844 28.484 1 82.81 141 VAL A C 1
ATOM 1062 O O . VAL A 1 141 ? -1.105 29.875 29.484 1 82.81 141 VAL A O 1
ATOM 1065 N N . ASP A 1 142 ? 0.802 29.297 28.438 1 84.44 142 ASP A N 1
ATOM 1066 C CA . ASP A 1 142 ? 1.225 28.5 29.594 1 84.44 142 ASP A CA 1
ATOM 1067 C C . ASP A 1 142 ? 1.95 29.359 30.625 1 84.44 142 ASP A C 1
ATOM 1069 O O . ASP A 1 142 ? 2.242 28.891 31.734 1 84.44 142 ASP A O 1
ATOM 1073 N N . GLY A 1 143 ? 2.336 30.484 30.266 1 83.38 143 GLY A N 1
ATOM 1074 C CA . GLY A 1 143 ? 2.924 31.438 31.188 1 83.38 143 GLY A CA 1
ATOM 1075 C C . GLY A 1 143 ? 4.367 31.125 31.531 1 83.38 143 GLY A C 1
ATOM 1076 O O . GLY A 1 143 ? 4.898 31.625 32.531 1 83.38 143 GLY A O 1
ATOM 1077 N N . VAL A 1 144 ? 4.961 30.375 30.766 1 88.19 144 VAL A N 1
ATOM 1078 C CA . VAL A 1 144 ? 6.328 29.953 31.078 1 88.19 144 VAL A CA 1
ATOM 1079 C C . VAL A 1 144 ? 7.273 31.141 30.891 1 88.19 144 VAL A C 1
ATOM 1081 O O . VAL A 1 144 ? 8.148 31.375 31.719 1 88.19 144 VAL A O 1
ATOM 1084 N N . LEU A 1 145 ? 7.125 31.844 29.797 1 91.06 145 LEU A N 1
ATOM 1085 C CA . LEU A 1 145 ? 7.91 33.062 29.578 1 91.06 145 LEU A CA 1
ATOM 1086 C C . LEU A 1 145 ? 7.535 34.125 30.594 1 91.06 145 LEU A C 1
ATOM 1088 O O . LEU A 1 145 ? 6.375 34.531 30.672 1 91.06 145 LEU A O 1
ATOM 1092 N N . GLU A 1 146 ? 8.375 34.625 31.344 1 89.31 146 GLU A N 1
ATOM 1093 C CA . GLU A 1 146 ? 8.102 35.469 32.5 1 89.31 146 GLU A CA 1
ATOM 1094 C C . GLU A 1 146 ? 7.688 36.875 32.062 1 89.31 146 GLU A C 1
ATOM 1096 O O . GLU A 1 146 ? 6.797 37.469 32.688 1 89.31 146 GLU A O 1
ATOM 1101 N N . LYS A 1 147 ? 8.43 37.375 31.156 1 92.81 147 LYS A N 1
ATOM 1102 C CA . LYS A 1 147 ? 8.156 38.719 30.688 1 92.81 147 LYS A CA 1
ATOM 1103 C C . LYS A 1 147 ? 8.383 38.844 29.188 1 92.81 147 LYS A C 1
ATOM 1105 O O . LYS A 1 147 ? 9.031 37.969 28.578 1 92.81 147 LYS A O 1
ATOM 1110 N N . GLU A 1 148 ? 7.738 39.781 28.719 1 96 148 GLU A N 1
ATOM 1111 C CA . GLU A 1 148 ? 7.965 40.125 27.312 1 96 148 GLU A CA 1
ATOM 1112 C C . GLU A 1 148 ? 9.438 40.406 27.047 1 96 148 GLU A C 1
ATOM 1114 O O . GLU A 1 148 ? 10.094 41.062 27.828 1 96 148 GLU A O 1
ATOM 1119 N N . VAL A 1 149 ? 9.93 39.875 26 1 97.25 149 VAL A N 1
ATOM 1120 C CA . VAL A 1 149 ? 11.32 40.125 25.625 1 97.25 149 VAL A CA 1
ATOM 1121 C C . VAL A 1 149 ? 11.391 40.5 24.141 1 97.25 149 VAL A C 1
ATOM 1123 O O . VAL A 1 149 ? 10.484 40.188 23.375 1 97.25 149 VAL A O 1
ATOM 1126 N N . VAL A 1 150 ? 12.375 41.25 23.766 1 98.12 150 VAL A N 1
ATOM 1127 C CA . VAL A 1 150 ? 12.68 41.5 22.359 1 98.12 150 VAL A CA 1
ATOM 1128 C C . VAL A 1 150 ? 13.969 40.781 21.969 1 98.12 150 VAL A C 1
ATOM 1130 O O . VAL A 1 150 ? 15.008 40.969 22.609 1 98.12 150 VAL A O 1
ATOM 1133 N N . LEU A 1 151 ? 13.875 39.969 21 1 98.56 151 LEU A N 1
ATOM 1134 C CA . LEU A 1 151 ? 15 39.219 20.484 1 98.56 151 LEU A CA 1
ATOM 1135 C C . LEU A 1 151 ? 15.391 39.688 19.078 1 98.56 151 LEU A C 1
ATOM 1137 O O . LEU A 1 151 ? 14.602 40.344 18.406 1 98.56 151 LEU A O 1
ATOM 1141 N N . SER A 1 152 ? 16.625 39.438 18.703 1 98.5 152 SER A N 1
ATOM 1142 C CA . SER A 1 152 ? 17.094 39.719 17.344 1 98.5 152 SER A CA 1
ATOM 1143 C C . SER A 1 152 ? 17.641 38.438 16.688 1 98.5 152 SER A C 1
ATOM 1145 O O . SER A 1 152 ? 17.969 37.469 17.375 1 98.5 152 SER A O 1
ATOM 1147 N N . ALA A 1 153 ? 17.625 38.438 15.383 1 98.69 153 ALA A N 1
ATOM 1148 C CA . ALA A 1 153 ? 18.156 37.312 14.656 1 98.69 153 ALA A CA 1
ATOM 1149 C C . ALA A 1 153 ? 18.703 37.719 13.289 1 98.69 153 ALA A C 1
ATOM 1151 O O . ALA A 1 153 ? 18.25 38.719 12.711 1 98.69 153 ALA A O 1
ATOM 1152 N N . ASP A 1 154 ? 19.719 36.969 12.781 1 98.69 154 ASP A N 1
ATOM 1153 C CA . ASP A 1 154 ? 20.188 37.156 11.406 1 98.69 154 ASP A CA 1
ATOM 1154 C C . ASP A 1 154 ? 19.109 36.75 10.406 1 98.69 154 ASP A C 1
ATOM 1156 O O . ASP A 1 154 ? 18.984 37.344 9.336 1 98.69 154 ASP A O 1
ATOM 1160 N N . HIS A 1 155 ? 18.406 35.688 10.68 1 98.81 155 HIS A N 1
ATOM 1161 C CA . HIS A 1 155 ? 17.312 35.156 9.867 1 98.81 155 HIS A CA 1
ATOM 1162 C C . HIS A 1 155 ? 16.078 34.844 10.719 1 98.81 155 HIS A C 1
ATOM 1164 O O . HIS A 1 155 ? 16.203 34.375 11.852 1 98.81 155 HIS A O 1
ATOM 1170 N N . ILE A 1 156 ? 14.906 35.156 10.242 1 98.88 156 ILE A N 1
ATOM 1171 C CA . ILE A 1 156 ? 13.641 34.875 10.906 1 98.88 156 ILE A CA 1
ATOM 1172 C C . ILE A 1 156 ? 12.734 34.062 9.969 1 98.88 156 ILE A C 1
ATOM 1174 O O . ILE A 1 156 ? 12.562 34.438 8.805 1 98.88 156 ILE A O 1
ATOM 1178 N N . VAL A 1 157 ? 12.219 32.906 10.398 1 98.88 157 VAL A N 1
ATOM 1179 C CA . VAL A 1 157 ? 11.273 32.125 9.633 1 98.88 157 VAL A CA 1
ATOM 1180 C C . VAL A 1 157 ? 9.891 32.188 10.273 1 98.88 157 VAL A C 1
ATOM 1182 O O . VAL A 1 157 ? 9.727 31.906 11.461 1 98.88 157 VAL A O 1
ATOM 1185 N N . VAL A 1 158 ? 8.938 32.656 9.5 1 98.88 158 VAL A N 1
ATOM 1186 C CA . VAL A 1 158 ? 7.547 32.656 9.945 1 98.88 158 VAL A CA 1
ATOM 1187 C C . VAL A 1 158 ? 6.879 31.344 9.516 1 98.88 158 VAL A C 1
ATOM 1189 O O . VAL A 1 158 ? 6.723 31.078 8.32 1 98.88 158 VAL A O 1
ATOM 1192 N N . ALA A 1 159 ? 6.457 30.516 10.453 1 98.56 159 ALA A N 1
ATOM 1193 C CA . ALA A 1 159 ? 5.832 29.219 10.234 1 98.56 159 ALA A CA 1
ATOM 1194 C C . ALA A 1 159 ? 4.629 29.031 11.156 1 98.56 159 ALA A C 1
ATOM 1196 O O . ALA A 1 159 ? 4.461 27.953 11.766 1 98.56 159 ALA A O 1
ATOM 1197 N N . SER A 1 160 ? 3.793 30.031 11.266 1 97.81 160 SER A N 1
ATOM 1198 C CA . SER A 1 160 ? 2.725 30.062 12.258 1 97.81 160 SER A CA 1
ATOM 1199 C C . SER A 1 160 ? 1.49 29.312 11.766 1 97.81 160 SER A C 1
ATOM 1201 O O . SER A 1 160 ? 0.494 29.203 12.484 1 97.81 160 SER A O 1
ATOM 1203 N N . GLY A 1 161 ? 1.53 28.781 10.57 1 97.12 161 GLY A N 1
ATOM 1204 C CA . GLY A 1 161 ? 0.496 27.891 10.062 1 97.12 161 GLY A CA 1
ATOM 1205 C C . GLY A 1 161 ? -0.84 28.578 9.867 1 97.12 161 GLY A C 1
ATOM 1206 O O . GLY A 1 161 ? -0.889 29.75 9.461 1 97.12 161 GLY A O 1
ATOM 1207 N N . GLY A 1 162 ? -1.867 27.844 9.922 1 96.56 162 GLY A N 1
ATOM 1208 C CA . GLY A 1 162 ? -3.227 28.328 9.75 1 96.56 162 GLY A CA 1
ATOM 1209 C C . GLY A 1 162 ? -4.207 27.734 10.734 1 96.56 162 GLY A C 1
ATOM 1210 O O . GLY A 1 162 ? -3.828 26.906 11.57 1 96.56 162 GLY A O 1
ATOM 1211 N N . ARG A 1 163 ? -5.383 28.188 10.688 1 96.5 163 ARG A N 1
ATOM 1212 C CA . ARG A 1 163 ? -6.453 27.719 11.562 1 96.5 163 ARG A CA 1
ATOM 1213 C C . ARG A 1 163 ? -7.742 27.5 10.773 1 96.5 163 ARG A C 1
ATOM 1215 O O . ARG A 1 163 ? -7.945 28.109 9.727 1 96.5 163 ARG A O 1
ATOM 1222 N N . PRO A 1 164 ? -8.664 26.656 11.266 1 97.31 164 PRO A N 1
ATOM 1223 C CA . PRO A 1 164 ? -9.93 26.438 10.555 1 97.31 164 PRO A CA 1
ATOM 1224 C C . PRO A 1 164 ? -10.781 27.703 10.469 1 97.31 164 PRO A C 1
ATOM 1226 O O . PRO A 1 164 ? -10.836 28.484 11.422 1 97.31 164 PRO A O 1
ATOM 1229 N N . SER A 1 165 ? -11.461 27.828 9.391 1 96.75 165 SER A N 1
ATOM 1230 C CA . SER A 1 165 ? -12.414 28.922 9.211 1 96.75 165 SER A CA 1
ATOM 1231 C C . SER A 1 165 ? -13.789 28.547 9.758 1 96.75 165 SER A C 1
ATOM 1233 O O . SER A 1 165 ? -14.227 27.406 9.633 1 96.75 165 SER A O 1
ATOM 1235 N N . VAL A 1 166 ? -14.453 29.453 10.359 1 96.69 166 VAL A N 1
ATOM 1236 C CA . VAL A 1 166 ? -15.828 29.328 10.836 1 96.69 166 VAL A CA 1
ATOM 1237 C C . VAL A 1 166 ? -16.641 30.547 10.406 1 96.69 166 VAL A C 1
ATOM 1239 O O . VAL A 1 166 ? -16.172 31.688 10.523 1 96.69 166 VAL A O 1
ATOM 1242 N N . PRO A 1 167 ? -17.859 30.297 9.891 1 97.19 167 PRO A N 1
ATOM 1243 C CA . PRO A 1 167 ? -18.672 31.469 9.594 1 97.19 167 PRO A CA 1
ATOM 1244 C C . PRO A 1 167 ? -19 32.281 10.844 1 97.19 167 PRO A C 1
ATOM 1246 O O . PRO A 1 167 ? -19.156 31.734 11.93 1 97.19 167 PRO A O 1
ATOM 1249 N N . SER A 1 168 ? -19.125 33.625 10.602 1 96.81 168 SER A N 1
ATOM 1250 C CA . SER A 1 168 ? -19.594 34.469 11.695 1 96.81 168 SER A CA 1
ATOM 1251 C C . SER A 1 168 ? -21.109 34.312 11.906 1 96.81 168 SER A C 1
ATOM 1253 O O . SER A 1 168 ? -21.812 33.844 11.016 1 96.81 168 SER A O 1
ATOM 1255 N N . ASP A 1 169 ? -21.562 34.656 13.109 1 97.5 169 ASP A N 1
ATOM 1256 C CA . ASP A 1 169 ? -22.984 34.594 13.383 1 97.5 169 ASP A CA 1
ATOM 1257 C C . ASP A 1 169 ? -23.75 35.594 12.523 1 97.5 169 ASP A C 1
ATOM 1259 O O . ASP A 1 169 ? -24.969 35.469 12.336 1 97.5 169 ASP A O 1
ATOM 1263 N N . ASP A 1 170 ? -23.094 36.656 11.992 1 97.44 170 ASP A N 1
ATOM 1264 C CA . ASP A 1 170 ? -23.703 37.594 11.062 1 97.44 170 ASP A CA 1
ATOM 1265 C C . ASP A 1 170 ? -23.953 36.938 9.703 1 97.44 170 ASP A C 1
ATOM 1267 O O . ASP A 1 170 ? -24.953 37.219 9.039 1 97.44 170 ASP A O 1
ATOM 1271 N N . GLU A 1 171 ? -22.984 36.062 9.32 1 97 171 GLU A N 1
ATOM 1272 C CA . GLU A 1 171 ? -23.094 35.375 8.047 1 97 171 GLU A CA 1
ATOM 1273 C C . GLU A 1 171 ? -24.109 34.219 8.141 1 97 171 GLU A C 1
ATOM 1275 O O . GLU A 1 171 ? -24.922 34.031 7.238 1 97 171 GLU A O 1
ATOM 1280 N N . VAL A 1 172 ? -24.016 33.406 9.164 1 98.25 172 VAL A N 1
ATOM 1281 C CA . VAL A 1 172 ? -24.906 32.312 9.461 1 98.25 172 VAL A CA 1
ATOM 1282 C C . VAL A 1 172 ? -25.344 32.375 10.922 1 98.25 172 VAL A C 1
ATOM 1284 O O . VAL A 1 172 ? -24.641 31.938 11.82 1 98.25 172 VAL A O 1
ATOM 1287 N N . PRO A 1 173 ? -26.547 32.969 11.117 1 98.19 173 PRO A N 1
ATOM 1288 C CA . PRO A 1 173 ? -27.031 33.062 12.5 1 98.19 173 PRO A CA 1
ATOM 1289 C C . PRO A 1 173 ? -26.984 31.719 13.227 1 98.19 173 PRO A C 1
ATOM 1291 O O . PRO A 1 173 ? -27.531 30.734 12.742 1 98.19 173 PRO A O 1
ATOM 1294 N N . GLY A 1 174 ? -26.266 31.688 14.391 1 97.94 174 GLY A N 1
ATOM 1295 C CA . GLY A 1 174 ? -26.125 30.469 15.172 1 97.94 174 GLY A CA 1
ATOM 1296 C C . GLY A 1 174 ? -24.922 29.641 14.797 1 97.94 174 GLY A C 1
ATOM 1297 O O . GLY A 1 174 ? -24.719 28.547 15.336 1 97.94 174 GLY A O 1
ATOM 1298 N N . ALA A 1 175 ? -24.078 30.094 13.906 1 97.88 175 ALA A N 1
ATOM 1299 C CA . ALA A 1 175 ? -22.891 29.359 13.445 1 97.88 175 ALA A CA 1
ATOM 1300 C C . ALA A 1 175 ? -22 28.969 14.609 1 97.88 175 ALA A C 1
ATOM 1302 O O . ALA A 1 175 ? -21.359 27.906 14.594 1 97.88 175 ALA A O 1
ATOM 1303 N N . SER A 1 176 ? -21.953 29.797 15.641 1 97 176 SER A N 1
ATOM 1304 C CA . SER A 1 176 ? -21.047 29.609 16.766 1 97 176 SER A CA 1
ATOM 1305 C C . SER A 1 176 ? -21.453 28.422 17.625 1 97 176 SER A C 1
ATOM 1307 O O . SER A 1 176 ? -20.688 27.969 18.484 1 97 176 SER A O 1
ATOM 1309 N N . LEU A 1 177 ? -22.656 27.891 17.344 1 97.44 177 LEU A N 1
ATOM 1310 C CA . LEU A 1 177 ? -23.109 26.688 18.047 1 97.44 177 LEU A CA 1
ATOM 1311 C C . LEU A 1 177 ? -22.359 25.453 17.547 1 97.44 177 LEU A C 1
ATOM 1313 O O . LEU A 1 177 ? -22.359 24.406 18.203 1 97.44 177 LEU A O 1
ATOM 1317 N N . GLY A 1 178 ? -21.766 25.484 16.359 1 96.88 178 GLY A N 1
ATOM 1318 C CA . GLY A 1 178 ? -20.953 24.406 15.836 1 96.88 178 GLY A CA 1
ATOM 1319 C C . GLY A 1 178 ? -19.5 24.5 16.25 1 96.88 178 GLY A C 1
ATOM 1320 O O . GLY A 1 178 ? -19.109 25.438 16.953 1 96.88 178 GLY A O 1
ATOM 1321 N N . THR A 1 179 ? -18.734 23.562 15.914 1 96.69 179 THR A N 1
ATOM 1322 C CA . THR A 1 179 ? -17.297 23.547 16.125 1 96.69 179 THR A CA 1
ATOM 1323 C C . THR A 1 179 ? -16.547 23.422 14.805 1 96.69 179 THR A C 1
ATOM 1325 O O . THR A 1 179 ? -17.141 23.594 13.734 1 96.69 179 THR A O 1
ATOM 1328 N N . ASP A 1 180 ? -15.227 23.297 14.844 1 97.56 180 ASP A N 1
ATOM 1329 C CA . ASP A 1 180 ? -14.398 23.125 13.656 1 97.56 180 ASP A CA 1
ATOM 1330 C C . ASP A 1 180 ? -13.57 21.844 13.734 1 97.56 180 ASP A C 1
ATOM 1332 O O . ASP A 1 180 ? -13.836 20.984 14.578 1 97.56 180 ASP A O 1
ATOM 1336 N N . SER A 1 181 ? -12.656 21.656 12.773 1 96.88 181 SER A N 1
ATOM 1337 C CA . SER A 1 181 ? -11.875 20.422 12.703 1 96.88 181 SER A CA 1
ATOM 1338 C C . SER A 1 181 ? -11.031 20.234 13.961 1 96.88 181 SER A C 1
ATOM 1340 O O . SER A 1 181 ? -10.812 19.109 14.398 1 96.88 181 SER A O 1
ATOM 1342 N N . ASP A 1 182 ? -10.484 21.359 14.539 1 96.75 182 ASP A N 1
ATOM 1343 C CA . ASP A 1 182 ? -9.719 21.266 15.781 1 96.75 182 ASP A CA 1
ATOM 1344 C C . ASP A 1 182 ? -10.609 20.812 16.938 1 96.75 182 ASP A C 1
ATOM 1346 O O . ASP A 1 182 ? -10.234 19.922 17.703 1 96.75 182 ASP A O 1
ATOM 1350 N N . GLY A 1 183 ? -11.852 21.438 17 1 96.12 183 GLY A N 1
ATOM 1351 C CA . GLY A 1 183 ? -12.781 21.125 18.078 1 96.12 183 GLY A CA 1
ATOM 1352 C C . GLY A 1 183 ? -13.289 19.688 18.031 1 96.12 183 GLY A C 1
ATOM 1353 O O . GLY A 1 183 ? -13.688 19.141 19.062 1 96.12 183 GLY A O 1
ATOM 1354 N N . PHE A 1 184 ? -13.359 19.109 16.859 1 97.12 184 PHE A N 1
ATOM 1355 C CA . PHE A 1 184 ? -13.734 17.703 16.688 1 97.12 184 PHE A CA 1
ATOM 1356 C C . PHE A 1 184 ? -12.922 16.812 17.625 1 97.12 184 PHE A C 1
ATOM 1358 O O . PHE A 1 184 ? -13.477 15.906 18.25 1 97.12 184 PHE A O 1
ATOM 1365 N N . PHE A 1 185 ? -11.609 17.094 17.797 1 97.38 185 PHE A N 1
ATOM 1366 C CA . PHE A 1 185 ? -10.703 16.203 18.531 1 97.38 185 PHE A CA 1
ATOM 1367 C C . PHE A 1 185 ? -10.828 16.438 20.031 1 97.38 185 PHE A C 1
ATOM 1369 O O . PHE A 1 185 ? -10.211 15.711 20.828 1 97.38 185 PHE A O 1
ATOM 1376 N N . ALA A 1 186 ? -11.688 17.375 20.391 1 95.62 186 ALA A N 1
ATOM 1377 C CA . ALA A 1 186 ? -11.922 17.641 21.812 1 95.62 186 ALA A CA 1
ATOM 1378 C C . ALA A 1 186 ? -13.148 16.891 22.312 1 95.62 186 ALA A C 1
ATOM 1380 O O . ALA A 1 186 ? -13.391 16.812 23.516 1 95.62 186 ALA A O 1
ATOM 1381 N N . TRP A 1 187 ? -13.938 16.281 21.375 1 96.38 187 TRP A N 1
ATOM 1382 C CA . TRP A 1 187 ? -15.156 15.578 21.766 1 96.38 187 TRP A CA 1
ATOM 1383 C C . TRP A 1 187 ? -14.836 14.398 22.672 1 96.38 187 TRP A C 1
ATOM 1385 O O . TRP A 1 187 ? -14.016 13.547 22.328 1 96.38 187 TRP A O 1
ATOM 1395 N N . ARG A 1 188 ? -15.516 14.266 23.75 1 96 188 ARG A N 1
ATOM 1396 C CA . ARG A 1 188 ? -15.344 13.164 24.688 1 96 188 ARG A CA 1
ATOM 1397 C C . ARG A 1 188 ? -16.469 12.141 24.547 1 96 188 ARG A C 1
ATOM 1399 O O . ARG A 1 188 ? -16.359 11.023 25.062 1 96 188 ARG A O 1
ATOM 1406 N N . GLU A 1 189 ? -17.5 12.594 23.859 1 95.75 189 GLU A N 1
ATOM 1407 C CA . GLU A 1 189 ? -18.609 11.703 23.516 1 95.75 189 GLU A CA 1
ATOM 1408 C C . GLU A 1 189 ? -18.875 11.703 22.016 1 95.75 189 GLU A C 1
ATOM 1410 O O . GLU A 1 189 ? -18.781 12.742 21.359 1 95.75 189 GLU A O 1
ATOM 1415 N N . GLN A 1 190 ? -19.25 10.586 21.609 1 96.69 190 GLN A N 1
ATOM 1416 C CA . GLN A 1 190 ? -19.594 10.477 20.188 1 96.69 190 GLN A CA 1
ATOM 1417 C C . GLN A 1 190 ? -20.969 11.062 19.906 1 96.69 190 GLN A C 1
ATOM 1419 O O . GLN A 1 190 ? -21.969 10.664 20.516 1 96.69 190 GLN A O 1
ATOM 1424 N N . PRO A 1 191 ? -21.031 11.945 18.969 1 97.25 191 PRO A N 1
ATOM 1425 C CA . PRO A 1 191 ? -22.375 12.383 18.609 1 97.25 191 PRO A CA 1
ATOM 1426 C C . PRO A 1 191 ? -23.188 11.289 17.922 1 97.25 191 PRO A C 1
ATOM 1428 O O . PRO A 1 191 ? -22.656 10.555 17.078 1 97.25 191 PRO A O 1
ATOM 1431 N N . LYS A 1 192 ? -24.5 11.18 18.266 1 97.56 192 LYS A N 1
ATOM 1432 C CA . LYS A 1 192 ? -25.375 10.234 17.578 1 97.56 192 LYS A CA 1
ATOM 1433 C C . LYS A 1 192 ? -25.688 10.711 16.172 1 97.56 192 LYS A C 1
ATOM 1435 O O . LYS A 1 192 ? -25.688 9.906 15.227 1 97.56 192 LYS A O 1
ATOM 1440 N N . ARG A 1 193 ? -26.125 11.945 16.172 1 98.31 193 ARG A N 1
ATOM 1441 C CA . ARG A 1 193 ? -26.391 12.625 14.898 1 98.31 193 ARG A CA 1
ATOM 1442 C C . ARG A 1 193 ? -25.469 13.82 14.711 1 98.31 193 ARG A C 1
ATOM 1444 O O . ARG A 1 193 ? -25.344 14.672 15.594 1 98.31 193 ARG A O 1
ATOM 1451 N N . VAL A 1 194 ? -24.625 13.898 13.422 1 98.69 194 VAL A N 1
ATOM 1452 C CA . VAL A 1 194 ? -23.656 14.961 13.219 1 98.69 194 VAL A CA 1
ATOM 1453 C C . VAL A 1 194 ? -23.781 15.523 11.805 1 98.69 194 VAL A C 1
ATOM 1455 O O . VAL A 1 194 ? -24.031 14.781 10.859 1 98.69 194 VAL A O 1
ATOM 1458 N N . ALA A 1 195 ? -23.641 16.828 11.656 1 98.75 195 ALA A N 1
ATOM 1459 C CA . ALA A 1 195 ? -23.516 17.5 10.359 1 98.75 195 ALA A CA 1
ATOM 1460 C C . ALA A 1 195 ? -22.109 18.047 10.148 1 98.75 195 ALA A C 1
ATOM 1462 O O . ALA A 1 195 ? -21.516 18.641 11.062 1 98.75 195 ALA A O 1
ATOM 1463 N N . ILE A 1 196 ? -21.562 17.719 9.07 1 98.88 196 ILE A N 1
ATOM 1464 C CA . ILE A 1 196 ? -20.281 18.281 8.641 1 98.88 196 ILE A CA 1
ATOM 1465 C C . ILE A 1 196 ? -20.484 19.141 7.402 1 98.88 196 ILE A C 1
ATOM 1467 O O . ILE A 1 196 ? -21.062 18.703 6.414 1 98.88 196 ILE A O 1
ATOM 1471 N N . VAL A 1 197 ? -20 20.359 7.465 1 98.81 197 VAL A N 1
ATOM 1472 C CA . VAL A 1 197 ? -20.156 21.281 6.352 1 98.81 197 VAL A CA 1
ATOM 1473 C C . VAL A 1 197 ? -18.812 21.453 5.641 1 98.81 197 VAL A C 1
ATOM 1475 O O . VAL A 1 197 ? -17.812 21.844 6.266 1 98.81 197 VAL A O 1
ATOM 1478 N N . GLY A 1 198 ? -18.781 21.219 4.352 1 98.44 198 GLY A N 1
ATOM 1479 C CA . GLY A 1 198 ? -17.578 21.328 3.545 1 98.44 198 GLY A CA 1
ATOM 1480 C C . GLY A 1 198 ? -17.391 20.188 2.564 1 98.44 198 GLY A C 1
ATOM 1481 O 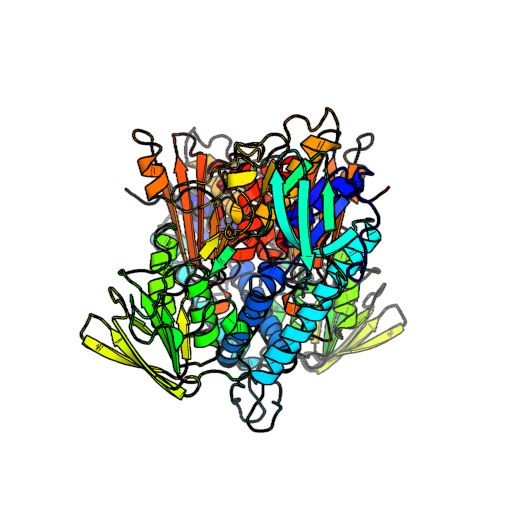O . GLY A 1 198 ? -18 19.125 2.729 1 98.44 198 GLY A O 1
ATOM 1482 N N . ALA A 1 199 ? -16.594 20.391 1.582 1 98 199 ALA A N 1
ATOM 1483 C CA . ALA A 1 199 ? -16.438 19.391 0.531 1 98 199 ALA A CA 1
ATOM 1484 C C . ALA A 1 199 ? -14.961 19.062 0.306 1 98 199 ALA A C 1
ATOM 1486 O O . ALA A 1 199 ? -14.625 18.312 -0.612 1 98 199 ALA A O 1
ATOM 1487 N N . GLY A 1 200 ? -14.031 19.594 1.117 1 97.06 200 GLY A N 1
ATOM 1488 C CA . GLY A 1 200 ? -12.609 19.281 1.023 1 97.06 200 GLY A CA 1
ATOM 1489 C C . GLY A 1 200 ? -12.219 18.031 1.77 1 97.06 200 GLY A C 1
ATOM 1490 O O . GLY A 1 200 ? -13.086 17.281 2.25 1 97.06 200 GLY A O 1
ATOM 1491 N N . TYR A 1 201 ? -10.906 17.734 1.759 1 93.81 201 TYR A N 1
ATOM 1492 C CA . TYR A 1 201 ? -10.484 16.422 2.248 1 93.81 201 TYR A CA 1
ATOM 1493 C C . TYR A 1 201 ? -10.719 16.297 3.748 1 93.81 201 TYR A C 1
ATOM 1495 O O . TYR A 1 201 ? -11.07 15.227 4.242 1 93.81 201 TYR A O 1
ATOM 1503 N N . ILE A 1 202 ? -10.703 17.484 4.551 1 97.19 202 ILE A N 1
ATOM 1504 C CA . ILE A 1 202 ? -10.961 17.406 5.984 1 97.19 202 ILE A CA 1
ATOM 1505 C C . ILE A 1 202 ? -12.406 16.984 6.227 1 97.19 202 ILE A C 1
ATOM 1507 O O . ILE A 1 202 ? -12.672 16.094 7.035 1 97.19 202 ILE A O 1
ATOM 1511 N N . ALA A 1 203 ? -13.328 17.609 5.488 1 98.56 203 ALA A N 1
ATOM 1512 C CA . ALA A 1 203 ? -14.75 17.281 5.621 1 98.56 203 ALA A CA 1
ATOM 1513 C C . ALA A 1 203 ? -15.016 15.82 5.293 1 98.56 203 ALA A C 1
ATOM 1515 O O . ALA A 1 203 ? -15.703 15.125 6.047 1 98.56 203 ALA A O 1
ATOM 1516 N N . VAL A 1 204 ? -14.469 15.359 4.234 1 98.62 204 VAL A N 1
ATOM 1517 C CA . VAL A 1 204 ? -14.727 14.008 3.734 1 98.62 204 VAL A CA 1
ATOM 1518 C C . VAL A 1 204 ? -14.109 12.984 4.684 1 98.62 204 VAL A C 1
ATOM 1520 O O . VAL A 1 204 ? -14.719 11.938 4.957 1 98.62 204 VAL A O 1
ATOM 1523 N N . GLU A 1 205 ? -12.898 13.266 5.168 1 98.56 205 GLU A N 1
ATOM 1524 C CA . GLU A 1 205 ? -12.219 12.359 6.086 1 98.56 205 GLU A CA 1
ATOM 1525 C C . GLU A 1 205 ? -12.992 12.219 7.398 1 98.56 205 GLU A C 1
ATOM 1527 O O . GLU A 1 205 ? -13.211 11.109 7.879 1 98.56 205 GLU A O 1
ATOM 1532 N N . LEU A 1 206 ? -13.445 13.352 7.953 1 98.75 206 LEU A N 1
ATOM 1533 C CA . LEU A 1 206 ? -14.18 13.32 9.211 1 98.75 206 LEU A CA 1
ATOM 1534 C C . LEU A 1 206 ? -15.539 12.641 9.031 1 98.75 206 LEU A C 1
ATOM 1536 O O . LEU A 1 206 ? -15.969 11.875 9.891 1 98.75 206 LEU A O 1
ATOM 1540 N N . ALA A 1 207 ? -16.203 12.961 7.898 1 98.81 207 ALA A N 1
ATOM 1541 C CA . ALA A 1 207 ? -17.484 12.32 7.605 1 98.81 207 ALA A CA 1
ATOM 1542 C C . ALA A 1 207 ? -17.328 10.805 7.516 1 98.81 207 ALA A C 1
ATOM 1544 O O . ALA A 1 207 ? -18.156 10.055 8.047 1 98.81 207 ALA A O 1
ATOM 1545 N N . GLY A 1 208 ? -16.266 10.383 6.859 1 98.56 208 GLY A N 1
ATOM 1546 C CA . GLY A 1 208 ? -16.016 8.953 6.734 1 98.56 208 GLY A CA 1
ATOM 1547 C C . GLY A 1 208 ? -15.797 8.266 8.07 1 98.56 208 GLY A C 1
ATOM 1548 O O . GLY A 1 208 ? -16.344 7.195 8.32 1 98.56 208 GLY A O 1
ATOM 1549 N N . VAL A 1 209 ? -14.992 8.898 8.93 1 98.69 209 VAL A N 1
ATOM 1550 C CA . VAL A 1 209 ? -14.68 8.344 10.25 1 98.69 209 VAL A CA 1
ATOM 1551 C C . VAL A 1 209 ? -15.969 8.203 11.062 1 98.69 209 VAL A C 1
ATOM 1553 O O . VAL A 1 209 ? -16.266 7.129 11.586 1 98.69 209 VAL A O 1
ATOM 1556 N N . LEU A 1 210 ? -16.781 9.258 11.117 1 98.75 210 LEU A N 1
ATOM 1557 C CA . LEU A 1 210 ? -17.969 9.273 11.953 1 98.75 210 LEU A CA 1
ATOM 1558 C C . LEU A 1 210 ? -19.016 8.305 11.43 1 98.75 210 LEU A C 1
ATOM 1560 O O . LEU A 1 210 ? -19.641 7.57 12.203 1 98.75 210 LEU A O 1
ATOM 1564 N N . ASN A 1 211 ? -19.172 8.289 10.094 1 98.75 211 ASN A N 1
ATOM 1565 C CA . ASN A 1 211 ? -20.141 7.367 9.492 1 98.75 211 ASN A CA 1
ATOM 1566 C C . ASN A 1 211 ? -19.75 5.91 9.758 1 98.75 211 ASN A C 1
ATOM 1568 O O . ASN A 1 211 ? -20.609 5.098 10.117 1 98.75 211 ASN A O 1
ATOM 1572 N N . ALA A 1 212 ? -18.5 5.578 9.594 1 98.06 212 ALA A N 1
ATOM 1573 C CA . ALA A 1 212 ? -18.031 4.211 9.797 1 98.06 212 ALA A CA 1
ATOM 1574 C C . ALA A 1 212 ? -18.172 3.789 11.25 1 98.06 212 ALA A C 1
ATOM 1576 O O . ALA A 1 212 ? -18.453 2.621 11.547 1 98.06 212 ALA A O 1
ATOM 1577 N N . LEU A 1 213 ? -18.047 4.742 12.164 1 98.19 213 LEU A N 1
ATOM 1578 C CA . LEU A 1 213 ? -18.156 4.457 13.594 1 98.19 213 LEU A CA 1
ATOM 1579 C C . LEU A 1 213 ? -19.594 4.574 14.062 1 98.19 213 LEU A C 1
ATOM 1581 O O . LEU A 1 213 ? -19.859 4.707 15.258 1 98.19 213 LEU A O 1
ATOM 1585 N N . ASN A 1 214 ? -20.578 4.719 13.102 1 97.38 214 ASN A N 1
ATOM 1586 C CA . ASN A 1 214 ? -22 4.477 13.312 1 97.38 214 ASN A CA 1
ATOM 1587 C C . ASN A 1 214 ? -22.719 5.734 13.805 1 97.38 214 ASN A C 1
ATOM 1589 O O . ASN A 1 214 ? -23.781 5.645 14.422 1 97.38 214 ASN A O 1
ATOM 1593 N N . SER A 1 215 ? -22.094 6.906 13.656 1 98.56 215 SER A N 1
ATOM 1594 C CA . SER A 1 215 ? -22.875 8.133 13.781 1 98.56 215 SER A CA 1
ATOM 1595 C C . SER A 1 215 ? -23.734 8.375 12.547 1 98.56 215 SER A C 1
ATOM 1597 O O . SER A 1 215 ? -23.297 8.148 11.422 1 98.56 215 SER A O 1
ATOM 1599 N N . GLU A 1 216 ? -25.031 8.742 12.789 1 98.62 216 GLU A N 1
ATOM 1600 C CA . GLU A 1 216 ? -25.766 9.297 11.664 1 98.62 216 GLU A CA 1
ATOM 1601 C C . GLU A 1 216 ? -25.094 10.57 11.141 1 98.62 216 GLU A C 1
ATOM 1603 O O . GLU A 1 216 ? -25.078 11.594 11.828 1 98.62 216 GLU A O 1
ATOM 1608 N N . THR A 1 217 ? -24.5 10.508 9.945 1 98.88 217 THR A N 1
ATOM 1609 C CA . THR A 1 217 ? -23.625 11.578 9.484 1 98.88 217 THR A CA 1
ATOM 1610 C C . THR A 1 217 ? -24.203 12.273 8.258 1 98.88 217 THR A C 1
ATOM 1612 O O . THR A 1 217 ? -24.562 11.617 7.277 1 98.88 217 THR A O 1
ATOM 1615 N N . HIS A 1 218 ? -24.328 13.578 8.359 1 98.81 218 HIS A N 1
ATOM 1616 C CA . HIS A 1 218 ? -24.781 14.438 7.266 1 98.81 218 HIS A CA 1
ATOM 1617 C C . HIS A 1 218 ? -23.625 15.289 6.723 1 98.81 218 HIS A C 1
ATOM 1619 O O . HIS A 1 218 ? -23.062 16.109 7.453 1 98.81 218 HIS A O 1
ATOM 1625 N N . LEU A 1 219 ? -23.266 15.047 5.48 1 98.81 219 LEU A N 1
ATOM 1626 C CA . LEU A 1 219 ? -22.266 15.875 4.801 1 98.81 219 LEU A CA 1
ATOM 1627 C C . LEU A 1 219 ? -22.953 16.891 3.895 1 98.81 219 LEU A C 1
ATOM 1629 O O . LEU A 1 219 ? -23.625 16.531 2.924 1 98.81 219 LEU A O 1
ATOM 1633 N N . ILE A 1 220 ? -22.828 18.156 4.23 1 98.81 220 ILE A N 1
ATOM 1634 C CA . ILE A 1 220 ? -23.484 19.234 3.492 1 98.81 220 ILE A CA 1
ATOM 1635 C C . ILE A 1 220 ? -22.469 19.906 2.559 1 98.81 220 ILE A C 1
ATOM 1637 O O . ILE A 1 220 ? -21.484 20.484 3.012 1 98.81 220 ILE A O 1
ATOM 1641 N N . ILE A 1 221 ? -22.734 19.844 1.265 1 98.5 221 ILE A N 1
ATOM 1642 C CA . ILE A 1 221 ? -21.781 20.375 0.299 1 98.5 221 ILE A CA 1
ATOM 1643 C C . ILE A 1 221 ? -22.469 21.375 -0.619 1 98.5 221 ILE A C 1
ATOM 1645 O O . ILE A 1 221 ? -23.641 21.219 -0.945 1 98.5 221 ILE A O 1
ATOM 1649 N N . ARG A 1 222 ? -21.703 22.297 -1.057 1 96.88 222 ARG A N 1
ATOM 1650 C CA . ARG A 1 222 ? -22.234 23.422 -1.835 1 96.88 222 ARG A CA 1
ATOM 1651 C C . ARG A 1 222 ? -22.578 22.984 -3.252 1 96.88 222 ARG A C 1
ATOM 1653 O O . ARG A 1 222 ? -23.453 23.578 -3.896 1 96.88 222 ARG A O 1
ATOM 1660 N N . HIS A 1 223 ? -21.906 21.953 -3.762 1 96.44 223 HIS A N 1
ATOM 1661 C CA . HIS A 1 223 ? -22.094 21.5 -5.133 1 96.44 223 HIS A CA 1
ATOM 1662 C C . HIS A 1 223 ? -22.609 20.062 -5.172 1 96.44 223 HIS A C 1
ATOM 1664 O O . HIS A 1 223 ? -23.266 19.609 -4.23 1 96.44 223 HIS A O 1
ATOM 1670 N N . ASP A 1 224 ? -22.328 19.406 -6.328 1 96.62 224 ASP A N 1
ATOM 1671 C CA . ASP A 1 224 ? -22.953 18.094 -6.52 1 96.62 224 ASP A CA 1
ATOM 1672 C C . ASP A 1 224 ? -22 16.969 -6.125 1 96.62 224 ASP A C 1
ATOM 1674 O O . ASP A 1 224 ? -22.406 15.82 -5.953 1 96.62 224 ASP A O 1
ATOM 1678 N N . GLN A 1 225 ? -20.703 17.266 -5.996 1 96.75 225 GLN A N 1
ATOM 1679 C CA . GLN A 1 225 ? -19.703 16.297 -5.566 1 96.75 225 GLN A CA 1
ATOM 1680 C C . GLN A 1 225 ? -18.719 16.922 -4.59 1 96.75 225 GLN A C 1
ATOM 1682 O O . GLN A 1 225 ? -18.531 18.141 -4.586 1 96.75 225 GLN A O 1
ATOM 1687 N N . PHE A 1 226 ? -18.281 16.109 -3.664 1 96.81 226 PHE A N 1
ATOM 1688 C CA . PHE A 1 226 ? -17.156 16.578 -2.844 1 96.81 226 PHE A CA 1
ATOM 1689 C C . PHE A 1 226 ? -15.828 16.203 -3.484 1 96.81 226 PHE A C 1
ATOM 1691 O O . PHE A 1 226 ? -15.781 15.406 -4.422 1 96.81 226 PHE A O 1
ATOM 1698 N N . LEU A 1 227 ? -14.688 16.875 -3.088 1 98 227 LEU A N 1
ATOM 1699 C CA . LEU A 1 227 ? -13.336 16.703 -3.613 1 98 227 LEU A CA 1
ATOM 1700 C C . LEU A 1 227 ? -13.289 17.047 -5.098 1 98 227 LEU A C 1
ATOM 1702 O O . LEU A 1 227 ? -12.625 16.359 -5.875 1 98 227 LEU A O 1
ATOM 1706 N N . ARG A 1 228 ? -13.945 18.125 -5.48 1 95.12 228 ARG A N 1
ATOM 1707 C CA . ARG A 1 228 ? -14.102 18.484 -6.883 1 95.12 228 ARG A CA 1
ATOM 1708 C C . ARG A 1 228 ? -12.789 18.984 -7.477 1 95.12 228 ARG A C 1
ATOM 1710 O O . ARG A 1 228 ? -12.625 19.016 -8.695 1 95.12 228 ARG A O 1
ATOM 1717 N N . ASN A 1 229 ? -11.859 19.406 -6.594 1 94.12 229 ASN A N 1
ATOM 1718 C CA . ASN A 1 229 ? -10.578 19.922 -7.082 1 94.12 229 ASN A CA 1
ATOM 1719 C C . ASN A 1 229 ? -9.617 18.797 -7.43 1 94.12 229 ASN A C 1
ATOM 1721 O O . ASN A 1 229 ? -8.516 19.047 -7.922 1 94.12 229 ASN A O 1
ATOM 1725 N N . PHE A 1 230 ? -10 17.578 -7.238 1 97.75 230 PHE A N 1
ATOM 1726 C CA . PHE A 1 230 ? -9.211 16.406 -7.617 1 97.75 230 PHE A CA 1
ATOM 1727 C C . PHE A 1 230 ? -9.719 15.805 -8.914 1 97.75 230 PHE A C 1
ATOM 1729 O O . PHE A 1 230 ? -10.719 16.266 -9.469 1 97.75 230 PHE A O 1
ATOM 1736 N N . ASP A 1 231 ? -8.961 14.828 -9.445 1 98.69 231 ASP A N 1
ATOM 1737 C CA . ASP A 1 231 ? -9.398 14.18 -10.68 1 98.69 231 ASP A CA 1
ATOM 1738 C C . ASP A 1 231 ? -10.812 13.617 -10.531 1 98.69 231 ASP A C 1
ATOM 1740 O O . ASP A 1 231 ? -11.156 13.055 -9.484 1 98.69 231 ASP A O 1
ATOM 1744 N N . PRO A 1 232 ? -11.617 13.688 -11.57 1 98.5 232 PRO A N 1
ATOM 1745 C CA . PRO A 1 232 ? -13.008 13.219 -11.508 1 98.5 232 PRO A CA 1
ATOM 1746 C C . PRO A 1 232 ? -13.125 11.758 -11.078 1 98.5 232 PRO A C 1
ATOM 1748 O O . PRO A 1 232 ? -14.109 11.375 -10.453 1 98.5 232 PRO A O 1
ATOM 1751 N N . ILE A 1 233 ? -12.141 10.914 -11.344 1 98.69 233 ILE A N 1
ATOM 1752 C CA . ILE A 1 233 ? -12.242 9.508 -10.961 1 98.69 233 ILE A CA 1
ATOM 1753 C C . ILE A 1 233 ? -12.336 9.398 -9.438 1 98.69 233 ILE A C 1
ATOM 1755 O O . ILE A 1 233 ? -13 8.492 -8.922 1 98.69 233 ILE A O 1
ATOM 1759 N N . ILE A 1 234 ? -11.695 10.359 -8.703 1 98.69 234 ILE A N 1
ATOM 1760 C CA . ILE A 1 234 ? -11.711 10.359 -7.246 1 98.69 234 ILE A CA 1
ATOM 1761 C C . ILE A 1 234 ? -13.062 10.852 -6.742 1 98.69 234 ILE A C 1
ATOM 1763 O O . ILE A 1 234 ? -13.75 10.148 -5.996 1 98.69 234 ILE A O 1
ATOM 1767 N N . SER A 1 235 ? -13.469 12.047 -7.18 1 98.19 235 SER A N 1
ATOM 1768 C CA . SER A 1 235 ? -14.703 12.656 -6.707 1 98.19 235 SER A CA 1
ATOM 1769 C C . SER A 1 235 ? -15.914 11.789 -7.047 1 98.19 235 SER A C 1
ATOM 1771 O O . SER A 1 235 ? -16.766 11.547 -6.195 1 98.19 235 SER A O 1
ATOM 1773 N N . GLU A 1 236 ? -15.945 11.234 -8.273 1 98.19 236 GLU A N 1
ATOM 1774 C CA . GLU A 1 236 ? -17.078 10.43 -8.719 1 98.19 236 GLU A CA 1
ATOM 1775 C C . GLU A 1 236 ? -17.156 9.117 -7.957 1 98.19 236 GLU A C 1
ATOM 1777 O O . GLU A 1 236 ? -18.234 8.727 -7.484 1 98.19 236 GLU A O 1
ATOM 1782 N N . THR A 1 237 ? -16.031 8.445 -7.805 1 98.56 237 THR A N 1
ATOM 1783 C CA . THR A 1 237 ? -16.016 7.137 -7.156 1 98.56 237 THR A CA 1
ATOM 1784 C C . THR A 1 237 ? -16.359 7.258 -5.676 1 98.56 237 THR A C 1
ATOM 1786 O O . THR A 1 237 ? -17.188 6.488 -5.164 1 98.56 237 THR A O 1
ATOM 1789 N N . LEU A 1 238 ? -15.812 8.258 -4.98 1 98.31 238 LEU A N 1
ATOM 1790 C CA . LEU A 1 238 ? -16.031 8.398 -3.543 1 98.31 238 LEU A CA 1
ATOM 1791 C C . LEU A 1 238 ? -17.438 8.883 -3.248 1 98.31 238 LEU A C 1
ATOM 1793 O O . LEU A 1 238 ? -18.078 8.414 -2.297 1 98.31 238 LEU A O 1
ATOM 1797 N N . THR A 1 239 ? -17.875 9.883 -4.074 1 98 239 THR A N 1
ATOM 1798 C CA . THR A 1 239 ? -19.219 10.391 -3.848 1 98 239 THR A CA 1
ATOM 1799 C C . THR A 1 239 ? -20.25 9.266 -3.99 1 98 239 THR A C 1
ATOM 1801 O O . THR A 1 239 ? -21.141 9.133 -3.156 1 98 239 THR A O 1
ATOM 1804 N N . GLN A 1 240 ? -20.094 8.445 -5.012 1 97.44 240 GLN A N 1
ATOM 1805 C CA . GLN A 1 240 ? -21.016 7.336 -5.242 1 97.44 240 GLN A CA 1
ATOM 1806 C C . GLN A 1 240 ? -20.906 6.301 -4.129 1 97.44 240 GLN A C 1
ATOM 1808 O O . GLN A 1 240 ? -21.922 5.914 -3.539 1 97.44 240 GLN A O 1
ATOM 1813 N N . TYR A 1 241 ? -19.797 5.891 -3.783 1 97.88 241 TYR A N 1
ATOM 1814 C CA . TYR A 1 241 ? -19.609 4.793 -2.84 1 97.88 241 TYR A CA 1
ATOM 1815 C C . TYR A 1 241 ? -19.969 5.227 -1.424 1 97.88 241 TYR A C 1
ATOM 1817 O O . TYR A 1 241 ? -20.734 4.547 -0.737 1 97.88 241 TYR A O 1
ATOM 1825 N N . MET A 1 242 ? -19.406 6.352 -0.942 1 96.62 242 MET A N 1
ATOM 1826 C CA . MET A 1 242 ? -19.688 6.793 0.421 1 96.62 242 MET A CA 1
ATOM 1827 C C . MET A 1 242 ? -21.172 7.066 0.615 1 96.62 242 MET A C 1
ATOM 1829 O O . MET A 1 242 ? -21.719 6.809 1.688 1 96.62 242 MET A O 1
ATOM 1833 N N . GLY A 1 243 ? -21.781 7.531 -0.451 1 95.75 243 GLY A N 1
ATOM 1834 C CA . GLY A 1 243 ? -23.219 7.719 -0.395 1 95.75 243 GLY A CA 1
ATOM 1835 C C . GLY A 1 243 ? -23.984 6.418 -0.226 1 95.75 243 GLY A C 1
ATOM 1836 O O . GLY A 1 243 ? -25.094 6.414 0.289 1 95.75 243 GLY A O 1
ATOM 1837 N N . SER A 1 244 ? -23.375 5.348 -0.601 1 96 244 SER A N 1
ATOM 1838 C CA . SER A 1 244 ? -24.047 4.051 -0.554 1 96 244 SER A CA 1
ATOM 1839 C C . SER A 1 244 ? -23.781 3.34 0.769 1 96 244 SER A C 1
ATOM 1841 O O . SER A 1 244 ? -24.297 2.244 1.004 1 96 244 SER A O 1
ATOM 1843 N N . THR A 1 245 ? -22.984 3.947 1.658 1 96 245 THR A N 1
ATOM 1844 C CA . THR A 1 245 ? -22.625 3.314 2.922 1 96 245 THR A CA 1
ATOM 1845 C C . THR A 1 245 ? -23.438 3.896 4.07 1 96 245 THR A C 1
ATOM 1847 O O . THR A 1 245 ? -23.141 3.648 5.242 1 96 245 THR A O 1
ATOM 1850 N N . GLY A 1 246 ? -24.359 4.773 3.793 1 95.88 246 GLY A N 1
ATOM 1851 C CA . GLY A 1 246 ? -25.203 5.359 4.832 1 95.88 246 GLY A CA 1
ATOM 1852 C C . GLY A 1 246 ? -24.906 6.828 5.074 1 95.88 246 GLY A C 1
ATOM 1853 O O . GLY A 1 246 ? -25.656 7.512 5.773 1 95.88 246 GLY A O 1
ATOM 1854 N N . LEU A 1 247 ? -23.75 7.332 4.574 1 98.31 247 LEU A N 1
ATOM 1855 C CA . LEU A 1 247 ? -23.469 8.766 4.641 1 98.31 247 LEU A CA 1
ATOM 1856 C C . LEU A 1 247 ? -24.531 9.562 3.902 1 98.31 247 LEU A C 1
ATOM 1858 O O . LEU A 1 247 ? -24.797 9.312 2.725 1 98.31 247 LEU A O 1
ATOM 1862 N N . GLN A 1 248 ? -25.172 10.469 4.547 1 98.44 248 GLN A N 1
ATOM 1863 C CA . GLN A 1 248 ? -26.172 11.328 3.918 1 98.44 248 GLN A CA 1
ATOM 1864 C C . GLN A 1 248 ? -25.516 12.586 3.336 1 98.44 248 GLN A C 1
ATOM 1866 O O . GLN A 1 248 ? -25.172 13.516 4.07 1 98.44 248 GLN A O 1
ATOM 1871 N N . VAL A 1 249 ? -25.469 12.609 2.047 1 98.38 249 VAL A N 1
ATOM 1872 C CA . VAL A 1 249 ? -24.859 13.758 1.385 1 98.38 249 VAL A CA 1
ATOM 1873 C C . VAL A 1 249 ? -25.953 14.727 0.917 1 98.38 249 VAL A C 1
ATOM 1875 O O . VAL A 1 249 ? -26.828 14.352 0.128 1 98.38 249 VAL A O 1
ATOM 1878 N N . HIS A 1 250 ? -25.906 15.922 1.454 1 98.44 250 HIS A N 1
ATOM 1879 C CA . HIS A 1 250 ? -26.781 16.984 1.011 1 98.44 250 HIS A CA 1
ATOM 1880 C C . HIS A 1 250 ? -26.109 17.875 -0.026 1 98.44 250 HIS A C 1
ATOM 1882 O O . HIS A 1 250 ? -25.328 18.766 0.326 1 98.44 250 HIS A O 1
ATOM 1888 N N . LYS A 1 251 ? -26.469 17.641 -1.251 1 97.81 251 LYS A N 1
ATOM 1889 C CA . LYS A 1 251 ? -25.828 18.297 -2.377 1 97.81 251 LYS A CA 1
ATOM 1890 C C . LYS A 1 251 ? -26.453 19.672 -2.643 1 97.81 251 LYS A C 1
ATOM 1892 O O . LYS A 1 251 ? -27.578 19.922 -2.232 1 97.81 251 LYS A O 1
ATOM 1897 N N . SER A 1 252 ? -25.672 20.516 -3.264 1 98 252 SER A N 1
ATOM 1898 C CA . SER A 1 252 ? -26.156 21.844 -3.65 1 98 252 SER A CA 1
ATOM 1899 C C . SER A 1 252 ? -26.891 22.531 -2.502 1 98 252 SER A C 1
ATOM 1901 O O . SER A 1 252 ? -28 23.016 -2.678 1 98 252 SER A O 1
ATOM 1903 N N . SER A 1 253 ? -26.266 22.5 -1.363 1 98.25 253 SER A N 1
ATOM 1904 C CA . SER A 1 253 ? -26.906 22.969 -0.133 1 98.25 253 SER A CA 1
ATOM 1905 C C . SER A 1 253 ? -25.969 23.891 0.657 1 98.25 253 SER A C 1
ATOM 1907 O O . SER A 1 253 ? -24.766 23.656 0.705 1 98.25 253 SER A O 1
ATOM 1909 N N . ASN A 1 254 ? -26.562 24.891 1.245 1 98.12 254 ASN A N 1
ATOM 1910 C CA . ASN A 1 254 ? -25.891 25.797 2.158 1 98.12 254 ASN A CA 1
ATOM 1911 C C . ASN A 1 254 ? -26.641 25.938 3.48 1 98.12 254 ASN A C 1
ATOM 1913 O O . ASN A 1 254 ? -27.859 25.953 3.504 1 98.12 254 ASN A O 1
ATOM 1917 N N . VAL A 1 255 ? -25.891 26.062 4.543 1 98.62 255 VAL A N 1
ATOM 1918 C CA . VAL A 1 255 ? -26.516 26.297 5.844 1 98.62 255 VAL A CA 1
ATOM 1919 C C . VAL A 1 255 ? -26.953 27.75 5.949 1 98.62 255 VAL A C 1
ATOM 1921 O O . VAL A 1 255 ? -26.156 28.672 5.742 1 98.62 255 VAL A O 1
ATOM 1924 N N . LYS A 1 256 ? -28.156 27.969 6.355 1 98.25 256 LYS A N 1
ATOM 1925 C CA . LYS A 1 256 ? -28.719 29.312 6.461 1 98.25 256 LYS A CA 1
ATOM 1926 C C . LYS A 1 256 ? -28.703 29.797 7.906 1 98.25 256 LYS A C 1
ATOM 1928 O O . LYS A 1 256 ? -28.5 30.984 8.172 1 98.25 256 LYS A O 1
ATOM 1933 N N . ARG A 1 257 ? -29 28.969 8.719 1 98.12 257 ARG A N 1
ATOM 1934 C CA . ARG A 1 257 ? -29 29.297 10.141 1 98.12 257 ARG A CA 1
ATOM 1935 C C . ARG A 1 257 ? -28.984 28.016 10.992 1 98.12 257 ARG A C 1
ATOM 1937 O O . ARG A 1 257 ? -29.391 26.953 10.523 1 98.12 257 ARG A O 1
ATOM 1944 N N . VAL A 1 258 ? -28.531 28.141 12.164 1 98.5 258 VAL A N 1
ATOM 1945 C CA . VAL A 1 258 ? -28.484 27.062 13.141 1 98.5 258 VAL A CA 1
ATOM 1946 C C . VAL A 1 258 ? -29.219 27.484 14.414 1 98.5 258 VAL A C 1
ATOM 1948 O O . VAL A 1 258 ? -28.984 28.578 14.938 1 98.5 258 VAL A O 1
ATOM 1951 N N . GLU A 1 259 ? -30.125 26.625 14.852 1 98.31 259 GLU A N 1
ATOM 1952 C CA . GLU A 1 259 ? -30.844 26.859 16.094 1 98.31 259 GLU A CA 1
ATOM 1953 C C . GLU A 1 259 ? -30.547 25.766 17.125 1 98.31 259 GLU A C 1
ATOM 1955 O O . GLU A 1 259 ? -30.266 24.625 16.75 1 98.31 259 GLU A O 1
ATOM 1960 N N . GLY A 1 260 ? -30.688 26.156 18.375 1 96.94 260 GLY A N 1
ATOM 1961 C CA . GLY A 1 260 ? -30.484 25.203 19.453 1 96.94 260 GLY A CA 1
ATOM 1962 C C . GLY A 1 260 ? -29.625 25.734 20.578 1 96.94 260 GLY A C 1
ATOM 1963 O O . GLY A 1 260 ? -29.594 26.953 20.828 1 96.94 260 GLY A O 1
ATOM 1964 N N . GLU A 1 261 ? -29.062 24.828 21.359 1 92 261 GLU A N 1
ATOM 1965 C CA . GLU A 1 261 ? -28.172 25.172 22.469 1 92 261 GLU A CA 1
ATOM 1966 C C . GLU A 1 261 ? -26.844 24.422 22.375 1 92 261 GLU A C 1
ATOM 1968 O O . GLU A 1 261 ? -26.812 23.266 21.938 1 92 261 GLU A O 1
ATOM 1973 N N . ARG A 1 262 ? -25.812 25.141 22.75 1 84.94 262 ARG A N 1
ATOM 1974 C CA . ARG A 1 262 ? -24.484 24.516 22.75 1 84.94 262 ARG A CA 1
ATOM 1975 C C . ARG A 1 262 ? -24.484 23.25 23.578 1 84.94 262 ARG A C 1
ATOM 1977 O O . ARG A 1 262 ? -24.906 23.25 24.734 1 84.94 262 ARG A O 1
ATOM 1984 N N . GLY A 1 263 ? -24.062 22.188 23.016 1 84.12 263 GLY A N 1
ATOM 1985 C CA . GLY A 1 263 ? -24 20.922 23.719 1 84.12 263 GLY A CA 1
ATOM 1986 C C . GLY A 1 263 ? -25.297 20.125 23.641 1 84.12 263 GLY A C 1
ATOM 1987 O O . GLY A 1 263 ? -25.344 18.969 24.078 1 84.12 263 GLY A O 1
ATOM 1988 N N . GLY A 1 264 ? -26.344 20.734 23.047 1 89.31 264 GLY A N 1
ATOM 1989 C CA . GLY A 1 264 ? -27.609 20.062 22.859 1 89.31 264 GLY A CA 1
ATOM 1990 C C . GLY A 1 264 ? -27.969 19.875 21.391 1 89.31 264 GLY A C 1
ATOM 1991 O O . GLY A 1 264 ? -27.109 19.984 20.516 1 89.31 264 GLY A O 1
ATOM 1992 N N . SER A 1 265 ? -29.234 19.547 21.203 1 96 265 SER A N 1
ATOM 1993 C CA . SER A 1 265 ? -29.703 19.297 19.844 1 96 265 SER A CA 1
ATOM 1994 C C . SER A 1 265 ? -29.703 20.578 19.016 1 96 265 SER A C 1
ATOM 1996 O O . SER A 1 265 ? -30.062 21.641 19.516 1 96 265 SER A O 1
ATOM 1998 N N . LEU A 1 266 ? -29.219 20.484 17.812 1 98.31 266 LEU A N 1
ATOM 1999 C CA . LEU A 1 266 ? -29.156 21.609 16.891 1 98.31 266 LEU A CA 1
ATOM 2000 C C . LEU A 1 266 ? -30.062 21.359 15.68 1 98.31 266 LEU A C 1
ATOM 2002 O O . LEU A 1 266 ? -30.156 20.234 15.188 1 98.31 266 LEU A O 1
ATOM 2006 N N . LYS A 1 267 ? -30.734 22.375 15.273 1 98.69 267 LYS A N 1
ATOM 2007 C CA . LYS A 1 267 ? -31.453 22.375 14.008 1 98.69 267 LYS A CA 1
ATOM 2008 C C . LYS A 1 267 ? -30.703 23.156 12.945 1 98.69 267 LYS A C 1
ATOM 2010 O O . LYS A 1 267 ? -30.547 24.375 13.047 1 98.69 267 LYS A O 1
ATOM 2015 N N . VAL A 1 268 ? -30.25 22.5 11.938 1 98.75 268 VAL A N 1
ATOM 2016 C CA . VAL A 1 268 ? -29.5 23.094 10.844 1 98.75 268 VAL A CA 1
ATOM 2017 C C . VAL A 1 268 ? -30.422 23.359 9.656 1 98.75 268 VAL A C 1
ATOM 2019 O O . VAL A 1 268 ? -30.891 22.422 9.008 1 98.75 268 VAL A O 1
ATOM 2022 N N . HIS A 1 269 ? -30.656 24.609 9.391 1 98.69 269 HIS A N 1
ATOM 2023 C CA . HIS A 1 269 ? -31.547 24.984 8.289 1 98.69 269 HIS A CA 1
ATOM 2024 C C . HIS A 1 269 ? -30.766 25.203 7.004 1 98.69 269 HIS A C 1
ATOM 2026 O O . HIS A 1 269 ? -29.828 26 6.973 1 98.69 269 HIS A O 1
ATOM 2032 N N . LEU A 1 270 ? -31.188 24.547 5.965 1 98.62 270 LEU A N 1
ATOM 2033 C CA . LEU A 1 270 ? -30.531 24.656 4.664 1 98.62 270 LEU A CA 1
ATOM 2034 C C . LEU A 1 270 ? -31.297 25.594 3.74 1 98.62 270 LEU A C 1
ATOM 2036 O O . LEU A 1 270 ? -32.5 25.828 3.947 1 98.62 270 LEU A O 1
ATOM 2040 N N . ASP A 1 271 ? -30.656 26.094 2.77 1 98.12 271 ASP A N 1
ATOM 2041 C CA . ASP A 1 271 ? -31.281 26.984 1.806 1 98.12 271 ASP A CA 1
ATOM 2042 C C . ASP A 1 271 ? -32.219 26.234 0.883 1 98.12 271 ASP A C 1
ATOM 2044 O O . ASP A 1 271 ? -33 26.844 0.16 1 98.12 271 ASP A O 1
ATOM 2048 N N . THR A 1 272 ? -32.188 24.969 0.926 1 97.44 272 THR A N 1
ATOM 2049 C CA . THR A 1 272 ? -33.094 24.141 0.147 1 97.44 272 THR A CA 1
ATOM 2050 C C . THR A 1 272 ? -34.469 24.047 0.831 1 97.44 272 THR A C 1
ATOM 2052 O O . THR A 1 272 ? -35.406 23.516 0.254 1 97.44 272 THR A O 1
ATOM 2055 N N . GLY A 1 273 ? -34.531 24.375 2.01 1 97.12 273 GLY A N 1
ATOM 2056 C CA . GLY A 1 273 ? -35.75 24.266 2.791 1 97.12 273 GLY A CA 1
ATOM 2057 C C . GLY A 1 273 ? -35.719 23.125 3.787 1 97.12 273 GLY A C 1
ATOM 2058 O O . GLY A 1 273 ? -36.531 23.078 4.711 1 97.12 273 GLY A O 1
ATOM 2059 N N . ASN A 1 274 ? -34.75 22.312 3.67 1 97.19 274 ASN A N 1
ATOM 2060 C CA . ASN A 1 274 ? -34.594 21.188 4.582 1 97.19 274 ASN A CA 1
ATOM 2061 C C . ASN A 1 274 ? -34.031 21.625 5.922 1 97.19 274 ASN A C 1
ATOM 2063 O O . ASN A 1 274 ? -33.188 22.531 5.977 1 97.19 274 ASN A O 1
ATOM 2067 N N . THR A 1 275 ? -34.5 21 6.934 1 98.44 275 THR A N 1
ATOM 2068 C CA . THR A 1 275 ? -33.938 21.156 8.266 1 98.44 275 THR A CA 1
ATOM 2069 C C . THR A 1 275 ? -33.438 19.812 8.805 1 98.44 275 THR A C 1
ATOM 2071 O O . THR A 1 275 ? -34.188 18.828 8.805 1 98.44 275 THR A O 1
ATOM 2074 N N . ILE A 1 276 ? -32.219 19.797 9.227 1 98.38 276 ILE A N 1
ATOM 2075 C CA . ILE A 1 276 ? -31.609 18.594 9.75 1 98.38 276 ILE A CA 1
ATOM 2076 C C . ILE A 1 276 ? -31.391 18.734 11.258 1 98.38 276 ILE A C 1
ATOM 2078 O O . ILE A 1 276 ? -30.797 19.719 11.711 1 98.38 276 ILE A O 1
ATOM 2082 N N . GLU A 1 277 ? -31.797 17.812 12.055 1 98.38 277 GLU A N 1
ATOM 2083 C CA . GLU A 1 277 ? -31.562 17.812 13.5 1 98.38 277 GLU A CA 1
ATOM 2084 C C . GLU A 1 277 ? -30.359 16.938 13.852 1 98.38 277 GLU A C 1
ATOM 2086 O O . GLU A 1 277 ? -30.344 15.75 13.539 1 98.38 277 GLU A O 1
ATOM 2091 N N . VAL A 1 278 ? -29.391 17.562 14.492 1 98.38 278 VAL A N 1
ATOM 2092 C CA . VAL A 1 278 ? -28.172 16.844 14.828 1 98.38 278 VAL A CA 1
ATOM 2093 C C . VAL A 1 278 ? -27.75 17.203 16.25 1 98.38 278 VAL A C 1
ATOM 2095 O O . VAL A 1 278 ? -28.297 18.125 16.859 1 98.38 278 VAL A O 1
ATOM 2098 N N . ASP A 1 279 ? -26.766 16.438 16.766 1 97.75 279 ASP A N 1
ATOM 2099 C CA . ASP A 1 279 ? -26.219 16.656 18.094 1 97.75 279 ASP A CA 1
ATOM 2100 C C . ASP A 1 279 ? -24.922 17.453 18.031 1 97.75 279 ASP A C 1
ATOM 2102 O O . ASP A 1 279 ? -24.469 18.016 19.031 1 97.75 279 ASP A O 1
ATOM 2106 N N . ALA A 1 280 ? -24.312 17.547 16.891 1 97.88 280 ALA A N 1
ATOM 2107 C CA . ALA A 1 280 ? -23.062 18.297 16.688 1 97.88 280 ALA A CA 1
ATOM 2108 C C . ALA A 1 280 ? -22.953 18.797 15.258 1 97.88 280 ALA A C 1
ATOM 2110 O O . ALA A 1 280 ? -23.484 18.188 14.336 1 97.88 280 ALA A O 1
ATOM 2111 N N . LEU A 1 281 ? -22.344 19.922 15.094 1 98.44 281 LEU A N 1
ATOM 2112 C CA . LEU A 1 281 ? -22.078 20.562 13.812 1 98.44 281 LEU A CA 1
ATOM 2113 C C . LEU A 1 281 ? -20.594 20.891 13.672 1 98.44 281 LEU A C 1
ATOM 2115 O O . LEU A 1 281 ? -20 21.516 14.562 1 98.44 281 LEU A O 1
ATOM 2119 N N . VAL A 1 282 ? -19.922 20.438 12.602 1 98.5 282 VAL A N 1
ATOM 2120 C CA . VAL A 1 282 ? -18.5 20.734 12.344 1 98.5 282 VAL A CA 1
ATOM 2121 C C . VAL A 1 282 ? -18.375 21.562 11.078 1 98.5 282 VAL A C 1
ATOM 2123 O O . VAL A 1 282 ? -18.812 21.156 10 1 98.5 282 VAL A O 1
ATOM 2126 N N . TRP A 1 283 ? -17.812 22.719 11.242 1 98.62 283 TRP A N 1
ATOM 2127 C CA . TRP A 1 283 ? -17.453 23.531 10.086 1 98.62 283 TRP A CA 1
ATOM 2128 C C . TRP A 1 283 ? -16.094 23.125 9.531 1 98.62 283 TRP A C 1
ATOM 2130 O O . TRP A 1 283 ? -15.062 23.344 10.172 1 98.62 283 TRP A O 1
ATOM 2140 N N . ALA A 1 284 ? -16.078 22.516 8.391 1 98.38 284 ALA A N 1
ATOM 2141 C CA . ALA A 1 284 ? -14.867 22.156 7.652 1 98.38 284 ALA A CA 1
ATOM 2142 C C . ALA A 1 284 ? -14.82 22.859 6.293 1 98.38 284 ALA A C 1
ATOM 2144 O O . ALA A 1 284 ? -14.703 22.203 5.258 1 98.38 284 ALA A O 1
ATOM 2145 N N . ILE A 1 285 ? -14.828 24.141 6.316 1 97.5 285 ILE A N 1
ATOM 2146 C CA . ILE A 1 285 ? -15.086 24.922 5.113 1 97.5 285 ILE A CA 1
ATOM 2147 C C . ILE A 1 285 ? -13.812 25.656 4.695 1 97.5 285 ILE A C 1
ATOM 2149 O O . ILE A 1 285 ? -13.867 26.656 3.979 1 97.5 285 ILE A O 1
ATOM 2153 N N . GLY A 1 286 ? -12.719 25.203 5.172 1 95.5 286 GLY A N 1
ATOM 2154 C CA . GLY A 1 286 ? -11.453 25.797 4.797 1 95.5 286 GLY A CA 1
ATOM 2155 C C . GLY A 1 286 ? -10.641 26.281 5.988 1 95.5 286 GLY A C 1
ATOM 2156 O O . GLY A 1 286 ? -11.062 26.109 7.133 1 95.5 286 GLY A O 1
ATOM 2157 N N . ARG A 1 287 ? -9.461 26.797 5.688 1 96.44 287 ARG A N 1
ATOM 2158 C CA . ARG A 1 287 ? -8.531 27.312 6.688 1 96.44 287 ARG A CA 1
ATOM 2159 C C . ARG A 1 287 ? -8.023 28.703 6.289 1 96.44 287 ARG A C 1
ATOM 2161 O O . ARG A 1 287 ? -8.07 29.078 5.117 1 96.44 287 ARG A O 1
ATOM 2168 N N . GLN A 1 288 ? -7.645 29.438 7.219 1 96.44 288 GLN A N 1
ATOM 2169 C CA . GLN A 1 288 ? -7.031 30.75 6.992 1 96.44 288 GLN A CA 1
ATOM 2170 C C . GLN A 1 288 ? -5.66 30.828 7.664 1 96.44 288 GLN A C 1
ATOM 2172 O O . GLN A 1 288 ? -5.441 30.234 8.719 1 96.44 288 GLN A O 1
ATOM 2177 N N . PRO A 1 289 ? -4.715 31.547 7.027 1 97.94 289 PRO A N 1
ATOM 2178 C CA . PRO A 1 289 ? -3.387 31.688 7.629 1 97.94 289 PRO A CA 1
ATOM 2179 C C . PRO A 1 289 ? -3.398 32.5 8.922 1 97.94 289 PRO A C 1
ATOM 2181 O O . PRO A 1 289 ? -4.188 33.438 9.062 1 97.94 289 PRO A O 1
ATOM 2184 N N . ASN A 1 290 ? -2.521 32.125 9.867 1 97.44 290 ASN A N 1
ATOM 2185 C CA . ASN A 1 290 ? -2.359 32.844 11.117 1 97.44 290 ASN A CA 1
ATOM 2186 C C . ASN A 1 290 ? -1.467 34.062 10.938 1 97.44 290 ASN A C 1
ATOM 2188 O O . ASN A 1 290 ? -0.407 34.188 11.562 1 97.44 290 ASN A O 1
ATOM 2192 N N . THR A 1 291 ? -1.975 34.969 10.18 1 97.44 291 THR A N 1
ATOM 2193 C CA . THR A 1 291 ? -1.159 36.156 9.867 1 97.44 291 THR A CA 1
ATOM 2194 C C . THR A 1 291 ? -1.556 37.344 10.742 1 97.44 291 THR A C 1
ATOM 2196 O O . THR A 1 291 ? -0.867 38.344 10.766 1 97.44 291 THR A O 1
ATOM 2199 N N . ASP A 1 292 ? -2.559 37.031 11.578 1 92.56 292 ASP A N 1
ATOM 2200 C CA . ASP A 1 292 ? -3.029 38.094 12.445 1 92.56 292 ASP A CA 1
ATOM 2201 C C . ASP A 1 292 ? -1.99 38.438 13.508 1 92.56 292 ASP A C 1
ATOM 2203 O O . ASP A 1 292 ? -1.313 37.562 14.031 1 92.56 292 ASP A O 1
ATOM 2207 N N . ASP A 1 293 ? -1.76 39.688 13.75 1 94.5 293 ASP A N 1
ATOM 2208 C CA . ASP A 1 293 ? -0.96 40.188 14.859 1 94.5 293 ASP A CA 1
ATOM 2209 C C . ASP A 1 293 ? 0.476 39.688 14.789 1 94.5 293 ASP A C 1
ATOM 2211 O O . ASP A 1 293 ? 1.064 39.312 15.805 1 94.5 293 ASP A O 1
ATOM 2215 N N . LEU A 1 294 ? 1.098 39.469 13.633 1 97.81 294 LEU A N 1
ATOM 2216 C CA . LEU A 1 294 ? 2.463 39 13.469 1 97.81 294 LEU A CA 1
ATOM 2217 C C . LEU A 1 294 ? 3.418 40.125 13.18 1 97.81 294 LEU A C 1
ATOM 2219 O O . LEU A 1 294 ? 4.629 39.938 13.07 1 97.81 294 LEU A O 1
ATOM 2223 N N . GLY A 1 295 ? 2.885 41.344 13.133 1 98.19 295 GLY A N 1
ATOM 2224 C CA . GLY A 1 295 ? 3.742 42.5 12.844 1 98.19 295 GLY A CA 1
ATOM 2225 C C . GLY A 1 295 ? 4.23 42.531 11.414 1 98.19 295 GLY A C 1
ATOM 2226 O O . GLY A 1 295 ? 5.324 43.031 11.133 1 98.19 295 GLY A O 1
ATOM 2227 N N . LEU A 1 296 ? 3.451 41.969 10.492 1 98.5 296 LEU A N 1
ATOM 2228 C CA . LEU A 1 296 ? 3.887 41.812 9.109 1 98.5 296 LEU A CA 1
ATOM 2229 C C . LEU A 1 296 ? 4.102 43.188 8.469 1 98.5 296 LEU A C 1
ATOM 2231 O O . LEU A 1 296 ? 5.109 43.406 7.797 1 98.5 296 LEU A O 1
ATOM 2235 N N . ASP A 1 297 ? 3.174 44.094 8.719 1 96.56 297 ASP A N 1
ATOM 2236 C CA . ASP A 1 297 ? 3.271 45.438 8.148 1 96.56 297 ASP A CA 1
ATOM 2237 C C . ASP A 1 297 ? 4.508 46.156 8.664 1 96.56 297 ASP A C 1
ATOM 2239 O O . ASP A 1 297 ? 5.254 46.75 7.883 1 96.56 297 ASP A O 1
ATOM 2243 N N . GLU A 1 298 ? 4.664 46.062 9.891 1 95.31 298 GLU A N 1
ATOM 2244 C CA . GLU A 1 298 ? 5.805 46.719 10.531 1 95.31 298 GLU A CA 1
ATOM 2245 C C . GLU A 1 298 ? 7.125 46.188 9.977 1 95.31 298 GLU A C 1
ATOM 2247 O O . GLU A 1 298 ? 8.102 46.938 9.875 1 95.31 298 GLU A O 1
ATOM 2252 N N . ALA A 1 299 ? 7.113 44.969 9.625 1 97.88 299 ALA A N 1
ATOM 2253 C CA . ALA A 1 299 ? 8.352 44.312 9.188 1 97.88 299 ALA A CA 1
ATOM 2254 C C . ALA A 1 299 ? 8.5 44.406 7.672 1 97.88 299 ALA A C 1
ATOM 2256 O O . ALA A 1 299 ? 9.531 44 7.121 1 97.88 299 ALA A O 1
ATOM 2257 N N . GLY A 1 300 ? 7.488 44.906 7.02 1 97.94 300 GLY A N 1
ATOM 2258 C CA . GLY A 1 300 ? 7.555 45.031 5.574 1 97.94 300 GLY A CA 1
ATOM 2259 C C . GLY A 1 300 ? 7.277 43.719 4.859 1 97.94 300 GLY A C 1
ATOM 2260 O O . GLY A 1 300 ? 7.793 43.469 3.764 1 97.94 300 GLY A O 1
ATOM 2261 N N . VAL A 1 301 ? 6.516 42.812 5.449 1 98.69 301 VAL A N 1
ATOM 2262 C CA . VAL A 1 301 ? 6.168 41.531 4.863 1 98.69 301 VAL A CA 1
ATOM 2263 C C . VAL A 1 301 ? 4.82 41.625 4.148 1 98.69 301 VAL A C 1
ATOM 2265 O O . VAL A 1 301 ? 3.811 42 4.766 1 98.69 301 VAL A O 1
ATOM 2268 N N . LYS A 1 302 ? 4.805 41.25 2.877 1 98.56 302 LYS A N 1
ATOM 2269 C CA . LYS A 1 302 ? 3.598 41.375 2.064 1 98.56 302 LYS A CA 1
ATOM 2270 C C . LYS A 1 302 ? 2.777 40.094 2.113 1 98.56 302 LYS A C 1
ATOM 2272 O O . LYS A 1 302 ? 3.334 39 2.238 1 98.56 302 LYS A O 1
ATOM 2277 N N . THR A 1 303 ? 1.542 40.219 2.047 1 98.38 303 THR A N 1
ATOM 2278 C CA . THR A 1 303 ? 0.599 39.125 1.947 1 98.38 303 THR A CA 1
ATOM 2279 C C . THR A 1 303 ? -0.232 39.219 0.671 1 98.38 303 THR A C 1
ATOM 2281 O O . THR A 1 303 ? -0.308 40.281 0.064 1 98.38 303 THR A O 1
ATOM 2284 N N . ASP A 1 304 ? -0.76 38.125 0.215 1 97.75 304 ASP A N 1
ATOM 2285 C CA . ASP A 1 304 ? -1.651 38.156 -0.941 1 97.75 304 ASP A CA 1
ATOM 2286 C C . ASP A 1 304 ? -3.088 38.469 -0.522 1 97.75 304 ASP A C 1
ATOM 2288 O O . ASP A 1 304 ? -3.336 38.875 0.617 1 97.75 304 ASP A O 1
ATOM 2292 N N . LYS A 1 305 ? -4.008 38.312 -1.456 1 96.75 305 LYS A N 1
ATOM 2293 C CA . LYS A 1 305 ? -5.402 38.688 -1.229 1 96.75 305 LYS A CA 1
ATOM 2294 C C . LYS A 1 305 ? -6.051 37.781 -0.191 1 96.75 305 LYS A C 1
ATOM 2296 O O . LYS A 1 305 ? -7.043 38.156 0.439 1 96.75 305 LYS A O 1
ATOM 2301 N N . SER A 1 306 ? -5.504 36.625 -0.043 1 96.25 306 SER A N 1
ATOM 2302 C CA . SER A 1 306 ? -6.039 35.656 0.921 1 96.25 306 SER A CA 1
ATOM 2303 C C . SER A 1 306 ? -5.262 35.719 2.232 1 96.25 306 SER A C 1
ATOM 2305 O O . SER A 1 306 ? -5.383 34.812 3.064 1 96.25 306 SER A O 1
ATOM 2307 N N . ASN A 1 307 ? -4.371 36.688 2.379 1 97.38 307 ASN A N 1
ATOM 2308 C CA . ASN A 1 307 ? -3.586 36.969 3.576 1 97.38 307 ASN A CA 1
ATOM 2309 C C . ASN A 1 307 ? -2.459 35.938 3.76 1 97.38 307 ASN A C 1
ATOM 2311 O O . ASN A 1 307 ? -1.938 35.781 4.867 1 97.38 307 ASN A O 1
ATOM 2315 N N . ASN A 1 308 ? -2.16 35.156 2.738 1 98.44 308 ASN A N 1
ATOM 2316 C CA . ASN A 1 308 ? -0.96 34.344 2.789 1 98.44 308 ASN A CA 1
ATOM 2317 C C . ASN A 1 308 ? 0.306 35.188 2.635 1 98.44 308 ASN A C 1
ATOM 2319 O O . ASN A 1 308 ? 0.343 36.125 1.832 1 98.44 308 ASN A O 1
ATOM 2323 N N . ILE A 1 309 ? 1.304 34.844 3.346 1 98.75 309 ILE A N 1
ATOM 2324 C CA . ILE A 1 309 ? 2.568 35.531 3.152 1 98.75 309 ILE A CA 1
ATOM 2325 C C . ILE A 1 309 ? 3.127 35.219 1.766 1 98.75 309 ILE A C 1
ATOM 2327 O O . ILE A 1 309 ? 3.258 34.062 1.393 1 98.75 309 ILE A O 1
ATOM 2331 N N . GLU A 1 310 ? 3.4 36.25 0.969 1 98.44 310 GLU A N 1
ATOM 2332 C CA . GLU A 1 310 ? 3.994 36.031 -0.35 1 98.44 310 GLU A CA 1
ATOM 2333 C C . GLU A 1 310 ? 5.473 35.688 -0.24 1 98.44 310 GLU A C 1
ATOM 2335 O O . GLU A 1 310 ? 6.23 36.344 0.468 1 98.44 310 GLU A O 1
ATOM 2340 N N . VAL A 1 311 ? 5.855 34.625 -0.878 1 98.44 311 VAL A N 1
ATOM 2341 C CA . VAL A 1 311 ? 7.262 34.219 -0.887 1 98.44 311 VAL A CA 1
ATOM 2342 C C . VAL A 1 311 ? 7.691 33.875 -2.309 1 98.44 311 VAL A C 1
ATOM 2344 O O . VAL A 1 311 ? 6.852 33.531 -3.15 1 98.44 311 VAL A O 1
ATOM 2347 N N . ASP A 1 312 ? 8.984 33.969 -2.635 1 98 312 ASP A N 1
ATOM 2348 C CA . ASP A 1 312 ? 9.523 33.438 -3.889 1 98 312 ASP A CA 1
ATOM 2349 C C . ASP A 1 312 ? 9.859 31.969 -3.779 1 98 312 ASP A C 1
ATOM 2351 O O . ASP A 1 312 ? 9.477 31.312 -2.807 1 98 312 ASP A O 1
ATOM 2355 N N . LYS A 1 313 ? 10.5 31.328 -4.766 1 96.94 313 LYS A N 1
ATOM 2356 C CA . LYS A 1 313 ? 10.742 29.891 -4.793 1 96.94 313 LYS A CA 1
ATOM 2357 C C . LYS A 1 313 ? 11.703 29.469 -3.688 1 96.94 313 LYS A C 1
ATOM 2359 O O . LYS A 1 313 ? 11.797 28.281 -3.35 1 96.94 313 LYS A O 1
ATOM 2364 N N . TYR A 1 314 ? 12.445 30.438 -3.105 1 97.75 314 TYR A N 1
ATOM 2365 C CA . TYR A 1 314 ? 13.414 30.172 -2.053 1 97.75 314 TYR A CA 1
ATOM 2366 C C . TYR A 1 314 ? 12.836 30.484 -0.679 1 97.75 314 TYR A C 1
ATOM 2368 O O . TYR A 1 314 ? 13.562 30.5 0.319 1 97.75 314 TYR A O 1
ATOM 2376 N N . GLN A 1 315 ? 11.555 30.828 -0.542 1 97.94 315 GLN A N 1
ATOM 2377 C CA . GLN A 1 315 ? 10.828 31.125 0.692 1 97.94 315 GLN A CA 1
ATOM 2378 C C . GLN A 1 315 ? 11.164 32.5 1.221 1 97.94 315 GLN A C 1
ATOM 2380 O O . GLN A 1 315 ? 10.891 32.812 2.381 1 97.94 315 GLN A O 1
ATOM 2385 N N . ASN A 1 316 ? 11.781 33.344 0.361 1 98.56 316 ASN A N 1
ATOM 2386 C CA . ASN A 1 316 ? 12.023 34.719 0.749 1 98.56 316 ASN A CA 1
ATOM 2387 C C . ASN A 1 316 ? 10.727 35.531 0.755 1 98.56 316 ASN A C 1
ATOM 2389 O O . ASN A 1 316 ? 9.945 35.469 -0.193 1 98.56 316 ASN A O 1
ATOM 2393 N N . THR A 1 317 ? 10.531 36.312 1.843 1 98.62 317 THR A N 1
ATOM 2394 C CA . THR A 1 317 ? 9.445 37.281 1.845 1 98.62 317 THR A CA 1
ATOM 2395 C C . THR A 1 317 ? 9.906 38.594 1.248 1 98.62 317 THR A C 1
ATOM 2397 O O . THR A 1 317 ? 11.008 38.688 0.698 1 98.62 317 THR A O 1
ATOM 2400 N N . SER A 1 318 ? 8.984 39.594 1.369 1 98.5 318 SER A N 1
ATOM 2401 C CA . SER A 1 318 ? 9.344 40.938 0.883 1 98.5 318 SER A CA 1
ATOM 2402 C C . SER A 1 318 ? 10.312 41.625 1.834 1 98.5 318 SER A C 1
ATOM 2404 O O . SER A 1 318 ? 10.93 42.625 1.478 1 98.5 318 SER A O 1
ATOM 2406 N N . ALA A 1 319 ? 10.453 41.156 3.047 1 98.25 319 ALA A N 1
ATOM 2407 C CA . ALA A 1 319 ? 11.391 41.719 4.02 1 98.25 319 ALA A CA 1
ATOM 2408 C C . ALA A 1 319 ? 12.703 40.938 4.027 1 98.25 319 ALA A C 1
ATOM 2410 O O . ALA A 1 319 ? 12.695 39.719 4.129 1 98.25 319 ALA A O 1
ATOM 2411 N N . LYS A 1 320 ? 13.82 41.656 3.934 1 97.31 320 LYS A N 1
ATOM 2412 C CA . LYS A 1 320 ? 15.133 41 3.934 1 97.31 320 LYS A CA 1
ATOM 2413 C C . LYS A 1 320 ? 15.367 40.219 5.223 1 97.31 320 LYS A C 1
ATOM 2415 O O . LYS A 1 320 ? 15.117 40.75 6.316 1 97.31 320 LYS A O 1
ATOM 2420 N N . GLY A 1 321 ? 15.719 38.969 5.047 1 98.06 321 GLY A N 1
ATOM 2421 C CA . GLY A 1 321 ? 16.078 38.156 6.199 1 98.06 321 GLY A CA 1
ATOM 2422 C C . GLY A 1 321 ? 14.875 37.5 6.855 1 98.06 321 GLY A C 1
ATOM 2423 O O . GLY A 1 321 ? 15.016 36.812 7.867 1 98.06 321 GLY A O 1
ATOM 2424 N N . VAL A 1 322 ? 13.688 37.75 6.309 1 98.81 322 VAL A N 1
ATOM 2425 C CA . VAL A 1 322 ? 12.469 37.156 6.812 1 98.81 322 VAL A CA 1
ATOM 2426 C C . VAL A 1 322 ? 11.93 36.156 5.785 1 98.81 322 VAL A C 1
ATOM 2428 O O . VAL A 1 322 ? 11.766 36.5 4.609 1 98.81 322 VAL A O 1
ATOM 2431 N N . TYR A 1 323 ? 11.68 34.906 6.195 1 98.81 323 TYR A N 1
ATOM 2432 C CA . TYR A 1 323 ? 11.203 33.812 5.363 1 98.81 323 TYR A CA 1
ATOM 2433 C C . TYR A 1 323 ? 9.883 33.25 5.887 1 98.81 323 TYR A C 1
ATOM 2435 O O . TYR A 1 323 ? 9.484 33.562 7.02 1 98.81 323 TYR A O 1
ATOM 2443 N N . ALA A 1 324 ? 9.172 32.562 5.043 1 98.81 324 ALA A N 1
ATOM 2444 C CA . ALA A 1 324 ? 7.949 31.891 5.48 1 98.81 324 ALA A CA 1
ATOM 2445 C C . ALA A 1 324 ? 7.859 30.484 4.883 1 98.81 324 ALA A C 1
ATOM 2447 O O . ALA A 1 324 ? 8.211 30.266 3.719 1 98.81 324 ALA A O 1
ATOM 2448 N N . VAL A 1 325 ? 7.453 29.5 5.688 1 98.25 325 VAL A N 1
ATOM 2449 C CA . VAL A 1 325 ? 7.281 28.125 5.234 1 98.25 325 VAL A CA 1
ATOM 2450 C C . VAL A 1 325 ? 5.973 27.562 5.785 1 98.25 325 VAL A C 1
ATOM 2452 O O . VAL A 1 325 ? 5.492 28 6.832 1 98.25 325 VAL A O 1
ATOM 2455 N N . GLY A 1 326 ? 5.398 26.594 5.012 1 97.5 326 GLY A N 1
ATOM 2456 C CA . GLY A 1 326 ? 4.215 25.875 5.465 1 97.5 326 GLY A CA 1
ATOM 2457 C C . GLY A 1 326 ? 2.92 26.578 5.086 1 97.5 326 GLY A C 1
ATOM 2458 O O . GLY A 1 326 ? 2.865 27.297 4.094 1 97.5 326 GLY A O 1
ATOM 2459 N N . ASP A 1 327 ? 1.924 26.344 5.891 1 97.38 327 ASP A N 1
ATOM 2460 C CA . ASP A 1 327 ? 0.571 26.75 5.535 1 97.38 327 ASP A CA 1
ATOM 2461 C C . ASP A 1 327 ? 0.46 28.281 5.484 1 97.38 327 ASP A C 1
ATOM 2463 O O . ASP A 1 327 ? -0.403 28.828 4.789 1 97.38 327 ASP A O 1
ATOM 2467 N N . ILE A 1 328 ? 1.358 28.984 6.16 1 98.19 328 ILE A N 1
ATOM 2468 C CA . ILE A 1 328 ? 1.293 30.438 6.27 1 98.19 328 ILE A CA 1
ATOM 2469 C C . ILE A 1 328 ? 1.493 31.062 4.895 1 98.19 328 ILE A C 1
ATOM 2471 O O . ILE A 1 328 ? 1.111 32.219 4.676 1 98.19 328 ILE A O 1
ATOM 2475 N N . GLN A 1 329 ? 2.123 30.312 4.008 1 96.88 329 GLN A N 1
ATOM 2476 C CA . GLN A 1 329 ? 2.377 30.875 2.688 1 96.88 329 GLN A CA 1
ATOM 2477 C C . GLN A 1 329 ? 1.349 30.391 1.673 1 96.88 329 GLN A C 1
ATOM 2479 O O . GLN A 1 329 ? 1.382 30.781 0.506 1 96.88 329 GLN A O 1
ATOM 2484 N N . GLY A 1 330 ? 0.44 29.453 2.041 1 95.44 330 GLY A N 1
ATOM 2485 C CA . GLY A 1 330 ? -0.783 29.172 1.307 1 95.44 330 GLY A CA 1
ATOM 2486 C C . GLY A 1 330 ? -0.584 28.188 0.172 1 95.44 330 GLY A C 1
ATOM 2487 O O . GLY A 1 330 ? -1.496 27.953 -0.626 1 95.44 330 GLY A O 1
ATOM 2488 N N . LYS A 1 331 ? 0.598 27.531 0.133 1 90.44 331 LYS A N 1
ATOM 2489 C CA . LYS A 1 331 ? 0.864 26.609 -0.964 1 90.44 331 LYS A CA 1
ATOM 2490 C C . LYS A 1 331 ? 0.997 25.172 -0.454 1 90.44 331 LYS A C 1
ATOM 2492 O O . LYS A 1 331 ? 1.846 24.891 0.393 1 90.44 331 LYS A O 1
ATOM 2497 N N . ALA A 1 332 ? 0.157 24.219 -0.998 1 92.56 332 ALA A N 1
ATOM 2498 C CA . ALA A 1 332 ? 0.223 22.797 -0.671 1 92.56 332 ALA A CA 1
ATOM 2499 C C . ALA A 1 332 ? 0.207 22.578 0.839 1 92.56 332 ALA A C 1
ATOM 2501 O O . ALA A 1 332 ? 1.217 22.188 1.427 1 92.56 332 ALA A O 1
ATOM 2502 N N . LEU A 1 333 ? -0.885 22.766 1.429 1 95.06 333 LEU A N 1
ATOM 2503 C CA . LEU A 1 333 ? -1.055 22.75 2.879 1 95.06 333 LEU A CA 1
ATOM 2504 C C . LEU A 1 333 ? -0.921 21.328 3.426 1 95.06 333 LEU A C 1
ATOM 2506 O O . LEU A 1 333 ? -1.897 20.75 3.91 1 95.06 333 LEU A O 1
ATOM 2510 N N . LEU A 1 334 ? 0.279 20.766 3.33 1 96.12 334 LEU A N 1
ATOM 2511 C CA . LEU A 1 334 ? 0.612 19.422 3.768 1 96.12 334 LEU A CA 1
ATOM 2512 C C . LEU A 1 334 ? 1.823 19.438 4.695 1 96.12 334 LEU A C 1
ATOM 2514 O O . LEU A 1 334 ? 2.783 20.172 4.457 1 96.12 334 LEU A O 1
ATOM 2518 N N . THR A 1 335 ? 1.789 18.641 5.699 1 96.44 335 THR A N 1
ATOM 2519 C CA . THR A 1 335 ? 2.826 18.547 6.723 1 96.44 335 THR A CA 1
ATOM 2520 C C . THR A 1 335 ? 4.184 18.266 6.09 1 96.44 335 THR A C 1
ATOM 2522 O O . THR A 1 335 ? 5.148 19 6.324 1 96.44 335 THR A O 1
ATOM 2525 N N . PRO A 1 336 ? 4.266 17.266 5.227 1 97.19 336 PRO A N 1
ATOM 2526 C CA . PRO A 1 336 ? 5.59 16.969 4.68 1 97.19 336 PRO A CA 1
ATOM 2527 C C . PRO A 1 336 ? 6.113 18.078 3.762 1 97.19 336 PRO A C 1
ATOM 2529 O O . PRO A 1 336 ? 7.328 18.25 3.621 1 97.19 336 PRO A O 1
ATOM 2532 N N . VAL A 1 337 ? 5.223 18.828 3.166 1 97.81 337 VAL A N 1
ATOM 2533 C CA . VAL A 1 337 ? 5.633 19.969 2.346 1 97.81 337 VAL A CA 1
ATOM 2534 C C . VAL A 1 337 ? 6.309 21.031 3.221 1 97.81 337 VAL A C 1
ATOM 2536 O O . VAL A 1 337 ? 7.383 21.531 2.879 1 97.81 337 VAL A O 1
ATOM 2539 N N . ALA A 1 338 ? 5.656 21.312 4.355 1 98.19 338 ALA A N 1
ATOM 2540 C CA . ALA A 1 338 ? 6.199 22.297 5.293 1 98.19 338 ALA A CA 1
ATOM 2541 C C . ALA A 1 338 ? 7.57 21.859 5.805 1 98.19 338 ALA A C 1
ATOM 2543 O O . ALA A 1 338 ? 8.508 22.656 5.852 1 98.19 338 ALA A O 1
ATOM 2544 N N . ILE A 1 339 ? 7.719 20.609 6.156 1 97.75 339 ILE A N 1
ATOM 2545 C CA . ILE A 1 339 ? 8.977 20.078 6.68 1 97.75 339 ILE A CA 1
ATOM 2546 C C . ILE A 1 339 ? 10.062 20.172 5.613 1 97.75 339 ILE A C 1
ATOM 2548 O O . ILE A 1 339 ? 11.164 20.656 5.883 1 97.75 339 ILE A O 1
ATOM 2552 N N . ALA A 1 340 ? 9.68 19.734 4.422 1 97.75 340 ALA A N 1
ATOM 2553 C CA . ALA A 1 340 ? 10.648 19.719 3.328 1 97.75 340 ALA A CA 1
ATOM 2554 C C . ALA A 1 340 ? 11.109 21.125 2.979 1 97.75 340 ALA A C 1
ATOM 2556 O O . ALA A 1 340 ? 12.305 21.359 2.758 1 97.75 340 ALA A O 1
ATOM 2557 N N . ALA A 1 341 ? 10.172 22.047 2.906 1 98.12 341 ALA A N 1
ATOM 2558 C CA . ALA A 1 341 ? 10.523 23.422 2.602 1 98.12 341 ALA A CA 1
ATOM 2559 C C . ALA A 1 341 ? 11.406 24.016 3.691 1 98.12 341 ALA A C 1
ATOM 2561 O O . ALA A 1 341 ? 12.391 24.703 3.396 1 98.12 341 ALA A O 1
ATOM 2562 N N . GLY A 1 342 ? 11.078 23.75 4.941 1 98.38 342 GLY A N 1
ATOM 2563 C CA . GLY A 1 342 ? 11.875 24.25 6.055 1 98.38 342 GLY A CA 1
ATOM 2564 C C . GLY A 1 342 ? 13.305 23.719 6.047 1 98.38 342 GLY A C 1
ATOM 2565 O O . GLY A 1 342 ? 14.25 24.469 6.254 1 98.38 342 GLY A O 1
ATOM 2566 N N . ARG A 1 343 ? 13.445 22.469 5.816 1 98.06 343 ARG A N 1
ATOM 2567 C CA . ARG A 1 343 ? 14.766 21.859 5.781 1 98.06 343 ARG A CA 1
ATOM 2568 C C . ARG A 1 343 ? 15.609 22.438 4.652 1 98.06 343 ARG A C 1
ATOM 2570 O O . ARG A 1 343 ? 16.781 22.766 4.852 1 98.06 343 ARG A O 1
ATOM 2577 N N . ARG A 1 344 ? 15.039 22.609 3.512 1 98.25 344 ARG A N 1
ATOM 2578 C CA . ARG A 1 344 ? 15.781 23.094 2.357 1 98.25 344 ARG A CA 1
ATOM 2579 C C . ARG A 1 344 ? 16.156 24.562 2.533 1 98.25 344 ARG A C 1
ATOM 2581 O O . ARG A 1 344 ? 17.203 25 2.066 1 98.25 344 ARG A O 1
ATOM 2588 N N . LEU A 1 345 ? 15.234 25.297 3.135 1 98.5 345 LEU A N 1
ATOM 2589 C CA . LEU A 1 345 ? 15.57 26.672 3.475 1 98.5 345 LEU A CA 1
ATOM 2590 C C . LEU A 1 345 ? 16.812 26.719 4.355 1 98.5 345 LEU A C 1
ATOM 2592 O O . LEU A 1 345 ? 17.75 27.484 4.078 1 98.5 345 LEU A O 1
ATOM 2596 N N . SER A 1 346 ? 16.844 25.922 5.379 1 98.62 346 SER A N 1
ATOM 2597 C CA . SER A 1 346 ? 17.984 25.906 6.285 1 98.62 346 SER A CA 1
ATOM 2598 C C . SER A 1 346 ? 19.25 25.406 5.574 1 98.62 346 SER A C 1
ATOM 2600 O O . SER A 1 346 ? 20.344 25.891 5.848 1 98.62 346 SER A O 1
ATOM 2602 N N . ASN A 1 347 ? 19.062 24.438 4.715 1 98.12 347 ASN A N 1
ATOM 2603 C CA . ASN A 1 347 ? 20.188 24.016 3.887 1 98.12 347 ASN A CA 1
ATOM 2604 C C . ASN A 1 347 ? 20.781 25.203 3.129 1 98.12 347 ASN A C 1
ATOM 2606 O O . ASN A 1 347 ? 22 25.375 3.113 1 98.12 347 ASN A O 1
ATOM 2610 N N . ARG A 1 348 ? 19.953 25.938 2.512 1 98.12 348 ARG A N 1
ATOM 2611 C CA . ARG A 1 348 ? 20.406 27.047 1.688 1 98.12 348 ARG A CA 1
ATOM 2612 C C . ARG A 1 348 ? 21.094 28.109 2.539 1 98.12 348 ARG A C 1
ATOM 2614 O O . ARG A 1 348 ? 22.109 28.672 2.135 1 98.12 348 ARG A O 1
ATOM 2621 N N . LEU A 1 349 ? 20.547 28.359 3.666 1 98.25 349 LEU A N 1
ATOM 2622 C CA . LEU A 1 349 ? 21.047 29.422 4.52 1 98.25 349 LEU A CA 1
ATOM 2623 C C . LEU A 1 349 ? 22.359 29.016 5.195 1 98.25 349 LEU A C 1
ATOM 2625 O O . LEU A 1 349 ? 23.25 29.844 5.371 1 98.25 349 LEU A O 1
ATOM 2629 N N . PHE A 1 350 ? 22.453 27.734 5.594 1 98.31 350 PHE A N 1
ATOM 2630 C CA . PHE A 1 350 ? 23.516 27.422 6.555 1 98.31 350 PHE A CA 1
ATOM 2631 C C . PHE A 1 350 ? 24.344 26.234 6.074 1 98.31 350 PHE A C 1
ATOM 2633 O O . PHE A 1 350 ? 25.391 25.922 6.645 1 98.31 350 PHE A O 1
ATOM 2640 N N . GLY A 1 351 ? 23.922 25.484 5.062 1 97.25 351 GLY A N 1
ATOM 2641 C CA . GLY A 1 351 ? 24.516 24.219 4.688 1 97.25 351 GLY A CA 1
ATOM 2642 C C . GLY A 1 351 ? 25.75 24.375 3.826 1 97.25 351 GLY A C 1
ATOM 2643 O O . GLY A 1 351 ? 26.453 23.391 3.555 1 97.25 351 GLY A O 1
ATOM 2644 N N . GLY A 1 352 ? 26 25.609 3.311 1 96.88 352 GLY A N 1
ATOM 2645 C CA . GLY A 1 352 ? 27.188 25.859 2.502 1 96.88 352 GLY A CA 1
ATOM 2646 C C . GLY A 1 352 ? 26.891 25.938 1.018 1 96.88 352 GLY A C 1
ATOM 2647 O O . GLY A 1 352 ? 25.719 25.922 0.612 1 96.88 352 GLY A O 1
ATOM 2648 N N . PRO A 1 353 ? 27.938 26.016 0.222 1 96.69 353 PRO A N 1
ATOM 2649 C CA . PRO A 1 353 ? 27.797 26.328 -1.201 1 96.69 353 PRO A CA 1
ATOM 2650 C C . PRO A 1 353 ? 27.062 25.234 -1.969 1 96.69 353 PRO A C 1
ATOM 2652 O O . PRO A 1 353 ? 26.359 25.516 -2.947 1 96.69 353 PRO A O 1
ATOM 2655 N N . LYS A 1 354 ? 27.188 24.031 -1.484 1 94.25 354 LYS A N 1
ATOM 2656 C CA . LYS A 1 354 ? 26.562 22.922 -2.188 1 94.25 354 LYS A CA 1
ATOM 2657 C C . LYS A 1 354 ? 25.031 23.031 -2.141 1 94.25 354 LYS A C 1
ATOM 2659 O O . LYS A 1 354 ? 24.344 22.438 -2.979 1 94.25 354 LYS A O 1
ATOM 2664 N N . PHE A 1 355 ? 24.5 23.844 -1.211 1 96.69 355 PHE A N 1
ATOM 2665 C CA . PHE A 1 355 ? 23.062 23.969 -1.036 1 96.69 355 PHE A CA 1
ATOM 2666 C C . PHE A 1 355 ? 22.578 25.344 -1.493 1 96.69 355 PHE A C 1
ATOM 2668 O O . PHE A 1 355 ? 21.453 25.75 -1.171 1 96.69 355 PHE A O 1
ATOM 2675 N N . LYS A 1 356 ? 23.328 26.047 -2.24 1 95.5 356 LYS A N 1
ATOM 2676 C CA . LYS A 1 356 ? 23.047 27.438 -2.578 1 95.5 356 LYS A CA 1
ATOM 2677 C C . LYS A 1 356 ? 21.719 27.547 -3.32 1 95.5 356 LYS A C 1
ATOM 2679 O O . LYS A 1 356 ? 21.031 28.562 -3.221 1 95.5 356 LYS A O 1
ATOM 2684 N N . ASP A 1 357 ? 21.297 26.453 -3.996 1 96.69 357 ASP A N 1
ATOM 2685 C CA . ASP A 1 357 ? 20.062 26.516 -4.777 1 96.69 357 ASP A CA 1
ATOM 2686 C C . ASP A 1 357 ? 19.016 25.578 -4.199 1 96.69 357 ASP A C 1
ATOM 2688 O O . ASP A 1 357 ? 18.031 25.25 -4.875 1 96.69 357 ASP A O 1
ATOM 2692 N N . ASP A 1 358 ? 19.25 25.141 -3.008 1 97.06 358 ASP A N 1
ATOM 2693 C CA . ASP A 1 358 ? 18.328 24.172 -2.418 1 97.06 358 ASP A CA 1
ATOM 2694 C C . ASP A 1 358 ? 16.953 24.812 -2.158 1 97.06 358 ASP A C 1
ATOM 2696 O O . ASP A 1 358 ? 16.875 25.875 -1.527 1 97.06 358 ASP A O 1
ATOM 2700 N N . HIS A 1 359 ? 15.922 24.312 -2.768 1 97.5 359 HIS A N 1
ATOM 2701 C CA . HIS A 1 359 ? 14.547 24.75 -2.588 1 97.5 359 HIS A CA 1
ATOM 2702 C C . HIS A 1 359 ? 13.562 23.625 -2.887 1 97.5 359 HIS A C 1
ATOM 2704 O O . HIS A 1 359 ? 13.938 22.609 -3.496 1 97.5 359 HIS A O 1
ATOM 2710 N N . LEU A 1 360 ? 12.391 23.688 -2.395 1 96.94 360 LEU A N 1
ATOM 2711 C CA . LEU A 1 360 ? 11.375 22.672 -2.633 1 96.94 360 LEU A CA 1
ATOM 2712 C C . LEU A 1 360 ? 10.727 22.859 -3.998 1 96.94 360 LEU A C 1
ATOM 2714 O O . LEU A 1 360 ? 10.352 23.984 -4.363 1 96.94 360 LEU A O 1
ATOM 2718 N N . ASP A 1 361 ? 10.703 21.781 -4.75 1 95.88 361 ASP A N 1
ATOM 2719 C CA . ASP A 1 361 ? 9.891 21.719 -5.961 1 95.88 361 ASP A CA 1
ATOM 2720 C C . ASP A 1 361 ? 8.445 21.344 -5.637 1 95.88 361 ASP A C 1
ATOM 2722 O O . ASP A 1 361 ? 8.18 20.219 -5.199 1 95.88 361 ASP A O 1
ATOM 2726 N N . TYR A 1 362 ? 7.504 22.234 -5.91 1 96 362 TYR A N 1
ATOM 2727 C CA . TYR A 1 362 ? 6.117 22.062 -5.488 1 96 362 TYR A CA 1
ATOM 2728 C C . TYR A 1 362 ? 5.32 21.297 -6.547 1 96 362 TYR A C 1
ATOM 2730 O O . TYR A 1 362 ? 4.102 21.172 -6.43 1 96 362 TYR A O 1
ATOM 2738 N N . GLU A 1 363 ? 6 20.781 -7.59 1 95.69 363 GLU A N 1
ATOM 2739 C CA . GLU A 1 363 ? 5.328 19.984 -8.609 1 95.69 363 GLU A CA 1
ATOM 2740 C C . GLU A 1 363 ? 5.285 18.516 -8.219 1 95.69 363 GLU A C 1
ATOM 2742 O O . GLU A 1 363 ? 6.227 18 -7.602 1 95.69 363 GLU A O 1
ATOM 2747 N N . ASN A 1 364 ? 4.184 17.844 -8.594 1 98 364 ASN A N 1
ATOM 2748 C CA . ASN A 1 364 ? 4.012 16.406 -8.445 1 98 364 ASN A CA 1
ATOM 2749 C C . ASN A 1 364 ? 4.207 15.969 -7 1 98 364 ASN A C 1
ATOM 2751 O O . ASN A 1 364 ? 4.984 15.047 -6.727 1 98 364 ASN A O 1
ATOM 2755 N N . ILE A 1 365 ? 3.566 16.656 -6.105 1 98.25 365 ILE A N 1
ATOM 2756 C CA . ILE A 1 365 ? 3.535 16.281 -4.699 1 98.25 365 ILE A CA 1
ATOM 2757 C C . ILE A 1 365 ? 2.498 15.188 -4.48 1 98.25 365 ILE A C 1
ATOM 2759 O O . ILE A 1 365 ? 1.295 15.422 -4.609 1 98.25 365 ILE A O 1
ATOM 2763 N N . PRO A 1 366 ? 2.982 13.914 -4.168 1 98.69 366 PRO A N 1
ATOM 2764 C CA . PRO A 1 366 ? 1.989 12.883 -3.861 1 98.69 366 PRO A CA 1
ATOM 2765 C C . PRO A 1 366 ? 1.159 13.211 -2.623 1 98.69 366 PRO A C 1
ATOM 2767 O O . PRO A 1 366 ? 1.69 13.734 -1.642 1 98.69 366 PRO A O 1
ATOM 2770 N N . THR A 1 367 ? -0.14 12.914 -2.713 1 98.19 367 THR A N 1
ATOM 2771 C CA . THR A 1 367 ? -1.09 13.297 -1.672 1 98.19 367 THR A CA 1
ATOM 2772 C C . THR A 1 367 ? -2.078 12.164 -1.402 1 98.19 367 THR A C 1
ATOM 2774 O O . THR A 1 367 ? -2.551 11.508 -2.334 1 98.19 367 THR A O 1
ATOM 2777 N N . ALA A 1 368 ? -2.275 11.953 -0.126 1 98.19 368 ALA A N 1
ATOM 2778 C CA . ALA A 1 368 ? -3.309 10.992 0.256 1 98.19 368 ALA A CA 1
ATOM 2779 C C . ALA A 1 368 ? -4.508 11.695 0.88 1 98.19 368 ALA A C 1
ATOM 2781 O O . ALA A 1 368 ? -4.355 12.711 1.563 1 98.19 368 ALA A O 1
ATOM 2782 N N . ILE A 1 369 ? -5.691 11.242 0.586 1 98.25 369 ILE A N 1
ATOM 2783 C CA . ILE A 1 369 ? -6.934 11.547 1.283 1 98.25 369 ILE A CA 1
ATOM 2784 C C . ILE A 1 369 ? -7.41 10.32 2.055 1 98.25 369 ILE A C 1
ATOM 2786 O O . ILE A 1 369 ? -7.703 9.281 1.459 1 98.25 369 ILE A O 1
ATOM 2790 N N . PHE A 1 370 ? -7.473 10.461 3.326 1 98.31 370 PHE A N 1
ATOM 2791 C CA . PHE A 1 370 ? -7.844 9.305 4.141 1 98.31 370 PHE A CA 1
ATOM 2792 C C . PHE A 1 370 ? -9.359 9.188 4.246 1 98.31 370 PHE A C 1
ATOM 2794 O O . PHE A 1 370 ? -9.914 9.156 5.352 1 98.31 370 PHE A O 1
ATOM 2801 N N . SER A 1 371 ? -9.977 9.164 3.111 1 98.25 371 SER A N 1
ATOM 2802 C CA . SER A 1 371 ? -11.383 8.789 2.951 1 98.25 371 SER A CA 1
ATOM 2803 C C . SER A 1 371 ? -11.586 7.301 3.186 1 98.25 371 SER A C 1
ATOM 2805 O O . SER A 1 371 ? -10.633 6.574 3.479 1 98.25 371 SER A O 1
ATOM 2807 N N . HIS A 1 372 ? -12.859 6.871 3.148 1 96.69 372 HIS A N 1
ATOM 2808 C CA . HIS A 1 372 ? -13.195 5.453 3.201 1 96.69 372 HIS A CA 1
ATOM 2809 C C . HIS A 1 372 ? -13.891 5.004 1.919 1 96.69 372 HIS A C 1
ATOM 2811 O O . HIS A 1 372 ? -15.102 5.176 1.772 1 96.69 372 HIS A O 1
ATOM 2817 N N . PRO A 1 373 ? -13.203 4.402 0.931 1 97.31 373 PRO A N 1
ATOM 2818 C CA . PRO A 1 373 ? -11.82 3.922 1.062 1 97.31 373 PRO A CA 1
ATOM 2819 C C . PRO A 1 373 ? -10.789 5.027 0.853 1 97.31 373 PRO A C 1
ATOM 2821 O O . PRO A 1 373 ? -11.141 6.141 0.455 1 97.31 373 PRO A O 1
ATOM 2824 N N . ALA A 1 374 ? -9.477 4.684 1.121 1 98.12 374 ALA A N 1
ATOM 2825 C CA . ALA A 1 374 ? -8.375 5.637 0.999 1 98.12 374 ALA A CA 1
ATOM 2826 C C . ALA A 1 374 ? -8.156 6.031 -0.458 1 98.12 374 ALA A C 1
ATOM 2828 O O . ALA A 1 374 ? -8.523 5.289 -1.372 1 98.12 374 ALA A O 1
ATOM 2829 N N . THR A 1 375 ? -7.574 7.188 -0.628 1 98.44 375 THR A N 1
ATOM 2830 C CA . THR A 1 375 ? -7.34 7.75 -1.952 1 98.44 375 THR A CA 1
ATOM 2831 C C . THR A 1 375 ? -5.93 8.328 -2.051 1 98.44 375 THR A C 1
ATOM 2833 O O . THR A 1 375 ? -5.375 8.797 -1.056 1 98.44 375 THR A O 1
ATOM 2836 N N . GLY A 1 376 ? -5.316 8.164 -3.201 1 98.56 376 GLY A N 1
ATOM 2837 C CA . GLY A 1 376 ? -4.035 8.781 -3.492 1 98.56 376 GLY A CA 1
ATOM 2838 C C . GLY A 1 376 ? -3.994 9.469 -4.848 1 98.56 376 GLY A C 1
ATOM 2839 O O . GLY A 1 376 ? -4.586 8.977 -5.812 1 98.56 376 GLY A O 1
ATOM 2840 N N . THR A 1 377 ? -3.303 10.609 -4.91 1 98.75 377 THR A N 1
ATOM 2841 C CA . THR A 1 377 ? -3.186 11.32 -6.176 1 98.75 377 THR A CA 1
ATOM 2842 C C . THR A 1 377 ? -1.815 11.984 -6.301 1 98.75 377 THR A C 1
ATOM 2844 O O . THR A 1 377 ? -1.214 12.375 -5.301 1 98.75 377 THR A O 1
ATOM 2847 N N . VAL A 1 378 ? -1.317 12.055 -7.457 1 98.88 378 VAL A N 1
ATOM 2848 C CA . VAL A 1 378 ? -0.1 12.797 -7.766 1 98.88 378 VAL A CA 1
ATOM 2849 C C . VAL A 1 378 ? -0.181 13.352 -9.188 1 98.88 378 VAL A C 1
ATOM 2851 O O . VAL A 1 378 ? -0.69 12.688 -10.094 1 98.88 378 VAL A O 1
ATOM 2854 N N . GLY A 1 379 ? 0.221 14.594 -9.336 1 98.56 379 GLY A N 1
ATOM 2855 C CA . GLY A 1 379 ? 0.253 15.211 -10.648 1 98.56 379 GLY A CA 1
ATOM 2856 C C . GLY A 1 379 ? -1.075 15.82 -11.055 1 98.56 379 GLY A C 1
ATOM 2857 O O . GLY A 1 379 ? -1.873 16.203 -10.203 1 98.56 379 GLY A O 1
ATOM 2858 N N . MET A 1 380 ? -1.275 15.953 -12.336 1 98.5 380 MET A N 1
ATOM 2859 C CA . MET A 1 380 ? -2.418 16.688 -12.875 1 98.5 380 MET A CA 1
ATOM 2860 C C . MET A 1 380 ? -3.623 15.766 -13.039 1 98.5 380 MET A C 1
ATOM 2862 O O . MET A 1 380 ? -3.471 14.602 -13.414 1 98.5 380 MET A O 1
ATOM 2866 N N . SER A 1 381 ? -4.762 16.328 -12.727 1 98.5 381 SER A N 1
ATOM 2867 C CA . SER A 1 381 ? -5.992 15.664 -13.141 1 98.5 381 SER A CA 1
ATOM 2868 C C . SER A 1 381 ? -6.137 15.68 -14.664 1 98.5 381 SER A C 1
ATOM 2870 O O . SER A 1 381 ? -5.426 16.422 -15.352 1 98.5 381 SER A O 1
ATOM 2872 N N . GLU A 1 382 ? -7.051 14.812 -15.133 1 98.44 382 GLU A N 1
ATOM 2873 C CA . GLU A 1 382 ? -7.289 14.797 -16.578 1 98.44 382 GLU A CA 1
ATOM 2874 C C . GLU A 1 382 ? -7.727 16.172 -17.078 1 98.44 382 GLU A C 1
ATOM 2876 O O . GLU A 1 382 ? -7.176 16.672 -18.062 1 98.44 382 GLU A O 1
ATOM 2881 N N . PRO A 1 383 ? -8.656 16.875 -16.422 1 98.19 383 PRO A N 1
ATOM 2882 C CA . PRO A 1 383 ? -9.047 18.203 -16.906 1 98.19 383 PRO A CA 1
ATOM 2883 C C . PRO A 1 383 ? -7.887 19.188 -16.875 1 98.19 383 PRO A C 1
ATOM 2885 O O . PRO A 1 383 ? -7.727 19.984 -17.812 1 98.19 383 PRO A O 1
ATOM 2888 N N . GLU A 1 384 ? -7.066 19.172 -15.883 1 98.12 384 GLU A N 1
ATOM 2889 C CA . GLU A 1 384 ? -5.906 20.062 -15.812 1 98.12 384 GLU A CA 1
ATOM 2890 C C . GLU A 1 384 ? -4.941 19.797 -16.969 1 98.12 384 GLU A C 1
ATOM 2892 O O . GLU A 1 384 ? -4.414 20.734 -17.562 1 98.12 384 GLU A O 1
ATOM 2897 N N . ALA A 1 385 ? -4.691 18.516 -17.25 1 98.25 385 ALA A N 1
ATOM 2898 C CA . ALA A 1 385 ? -3.76 18.141 -18.312 1 98.25 385 ALA A CA 1
ATOM 2899 C C . ALA A 1 385 ? -4.273 18.594 -19.672 1 98.25 385 ALA A C 1
ATOM 2901 O O . ALA A 1 385 ? -3.506 19.109 -20.484 1 98.25 385 ALA A O 1
ATOM 2902 N N . ARG A 1 386 ? -5.547 18.391 -19.891 1 97.62 386 ARG A N 1
ATOM 2903 C CA . ARG A 1 386 ? -6.137 18.797 -21.156 1 97.62 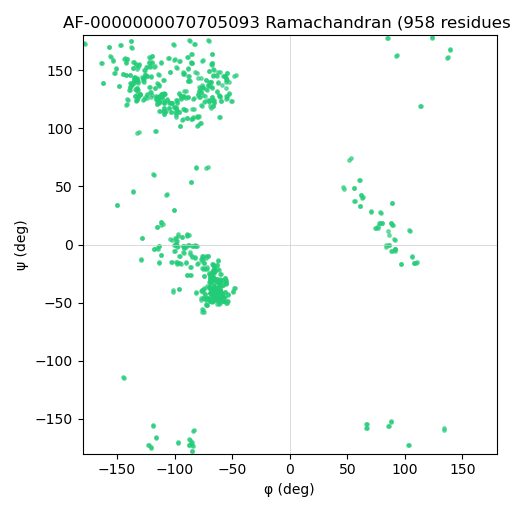386 ARG A CA 1
ATOM 2904 C C . ARG A 1 386 ? -6.062 20.312 -21.344 1 97.62 386 ARG A C 1
ATOM 2906 O O . ARG A 1 386 ? -5.887 20.797 -22.469 1 97.62 386 ARG A O 1
ATOM 2913 N N . GLU A 1 387 ? -6.242 21.047 -20.281 1 97.81 387 GLU A N 1
ATOM 2914 C CA . GLU A 1 387 ? -6.141 22.516 -20.328 1 97.81 387 GLU A CA 1
ATOM 2915 C C . GLU A 1 387 ? -4.695 22.953 -20.562 1 97.81 387 GLU A C 1
ATOM 2917 O O . GLU A 1 387 ? -4.426 23.797 -21.422 1 97.81 387 GLU A O 1
ATOM 2922 N N . LYS A 1 388 ? -3.762 22.438 -19.844 1 97.62 388 LYS A N 1
ATOM 2923 C CA . LYS A 1 388 ? -2.361 22.859 -19.875 1 97.62 388 LYS A CA 1
ATOM 2924 C C . LYS A 1 388 ? -1.709 22.469 -21.203 1 97.62 388 LYS A C 1
ATOM 2926 O O . LYS A 1 388 ? -0.89 23.234 -21.734 1 97.62 388 LYS A O 1
ATOM 2931 N N . PHE A 1 389 ? -1.987 21.312 -21.672 1 97.44 389 PHE A N 1
ATOM 2932 C CA . PHE A 1 389 ? -1.308 20.781 -22.844 1 97.44 389 PHE A CA 1
ATOM 2933 C C . PHE A 1 389 ? -2.229 20.797 -24.062 1 97.44 389 PHE A C 1
ATOM 2935 O O . PHE A 1 389 ? -2.277 19.844 -24.828 1 97.44 389 PHE A O 1
ATOM 2942 N N . GLN A 1 390 ? -2.924 21.906 -24.188 1 94 390 GLN A N 1
ATOM 2943 C CA . GLN A 1 390 ? -3.797 22.062 -25.359 1 94 390 GLN A CA 1
ATOM 2944 C C . GLN A 1 390 ? -3.035 21.812 -26.656 1 94 390 GLN A C 1
ATOM 2946 O O . GLN A 1 390 ? -1.941 22.344 -26.844 1 94 390 GLN A O 1
ATOM 2951 N N . GLY A 1 391 ? -3.541 21 -27.516 1 93.69 391 GLY A N 1
ATOM 2952 C CA . GLY A 1 391 ? -2.9 20.719 -28.797 1 93.69 391 GLY A CA 1
ATOM 2953 C C . GLY A 1 391 ? -2.066 19.453 -28.766 1 93.69 391 GLY A C 1
ATOM 2954 O O . GLY A 1 391 ? -1.679 18.938 -29.812 1 93.69 391 GLY A O 1
ATOM 2955 N N . GLN A 1 392 ? -1.757 19 -27.609 1 95.81 392 GLN A N 1
ATOM 2956 C CA . GLN A 1 392 ? -1.013 17.75 -27.5 1 95.81 392 GLN A CA 1
ATOM 2957 C C . GLN A 1 392 ? -1.952 16.578 -27.266 1 95.81 392 GLN A C 1
ATOM 2959 O O . GLN A 1 392 ? -3.08 16.75 -26.812 1 95.81 392 GLN A O 1
ATOM 2964 N N . LYS A 1 393 ? -1.466 15.398 -27.609 1 96.75 393 LYS A N 1
ATOM 2965 C CA . LYS A 1 393 ? -2.252 14.188 -27.422 1 96.75 393 LYS A CA 1
ATOM 2966 C C . LYS A 1 393 ? -2.307 13.789 -25.938 1 96.75 393 LYS A C 1
ATOM 2968 O O . LYS A 1 393 ? -1.27 13.656 -25.297 1 96.75 393 LYS A O 1
ATOM 2973 N N . ILE A 1 394 ? -3.523 13.688 -25.438 1 98.06 394 ILE A N 1
ATOM 2974 C CA . ILE A 1 394 ? -3.734 13.188 -24.078 1 98.06 394 ILE A CA 1
ATOM 2975 C C . ILE A 1 394 ? -4.262 11.758 -24.125 1 98.06 394 ILE A C 1
ATOM 2977 O O . ILE A 1 394 ? -5.266 11.484 -24.781 1 98.06 394 ILE A O 1
ATOM 2981 N N . THR A 1 395 ? -3.604 10.789 -23.516 1 98.44 395 THR A N 1
ATOM 2982 C CA . THR A 1 395 ? -4.027 9.398 -23.453 1 98.44 395 THR A CA 1
ATOM 2983 C C . THR A 1 395 ? -4.367 9.008 -22.016 1 98.44 395 THR A C 1
ATOM 2985 O O . THR A 1 395 ? -3.574 9.242 -21.094 1 98.44 395 THR A O 1
ATOM 2988 N N . ILE A 1 396 ? -5.527 8.484 -21.812 1 98.75 396 ILE A N 1
ATOM 2989 C CA . ILE A 1 396 ? -6.008 8.117 -20.484 1 98.75 396 ILE A CA 1
ATOM 2990 C C . ILE A 1 396 ? -6.082 6.594 -20.375 1 98.75 396 ILE A C 1
ATOM 2992 O O . ILE A 1 396 ? -6.613 5.922 -21.25 1 98.75 396 ILE A O 1
ATOM 2996 N N . TYR A 1 397 ? -5.508 6.035 -19.312 1 98.69 397 TYR A N 1
ATOM 2997 C CA . TYR A 1 397 ? -5.727 4.652 -18.906 1 98.69 397 TYR A CA 1
ATOM 2998 C C . TYR A 1 397 ? -6.547 4.586 -17.625 1 98.69 397 TYR A C 1
ATOM 3000 O O . TYR A 1 397 ? -6.273 5.316 -16.672 1 98.69 397 TYR A O 1
ATOM 3008 N N . ARG A 1 398 ? -7.559 3.824 -17.578 1 98.25 398 ARG A N 1
ATOM 3009 C CA . ARG A 1 398 ? -8.461 3.729 -16.438 1 98.25 398 ARG A CA 1
ATOM 3010 C C . ARG A 1 398 ? -8.789 2.273 -16.125 1 98.25 398 ARG A C 1
ATOM 3012 O O . ARG A 1 398 ? -8.969 1.461 -17.031 1 98.25 398 ARG A O 1
ATOM 3019 N N . SER A 1 399 ? -8.82 1.935 -14.867 1 97.75 399 SER A N 1
ATOM 3020 C CA . SER A 1 399 ? -9.242 0.618 -14.398 1 97.75 399 SER A CA 1
ATOM 3021 C C . SER A 1 399 ? -10.195 0.731 -13.211 1 97.75 399 SER A C 1
ATOM 3023 O O . SER A 1 399 ? -9.961 1.52 -12.297 1 97.75 399 SER A O 1
ATOM 3025 N N . ARG A 1 400 ? -11.312 0.11 -13.258 1 98 400 ARG A N 1
ATOM 3026 C CA . ARG A 1 400 ? -12.242 -0.077 -12.148 1 98 400 ARG A CA 1
ATOM 3027 C C . ARG A 1 400 ? -12.383 -1.555 -11.797 1 98 400 ARG A C 1
ATOM 3029 O O . ARG A 1 400 ? -12.602 -2.389 -12.68 1 98 400 ARG A O 1
ATOM 3036 N N . PHE A 1 401 ? -12.203 -1.901 -10.57 1 97.5 401 PHE A N 1
ATOM 3037 C CA . PHE A 1 401 ? -12.211 -3.307 -10.18 1 97.5 401 PHE A CA 1
ATOM 3038 C C . PHE A 1 401 ? -12.547 -3.453 -8.695 1 97.5 401 PHE A C 1
ATOM 3040 O O . PHE A 1 401 ? -12.672 -2.457 -7.98 1 97.5 401 PHE A O 1
ATOM 3047 N N . THR A 1 402 ? -12.789 -4.66 -8.273 1 97.38 402 THR A N 1
ATOM 3048 C CA . THR A 1 402 ? -13 -4.996 -6.867 1 97.38 402 THR A CA 1
ATOM 3049 C C . THR A 1 402 ? -11.766 -5.684 -6.289 1 97.38 402 THR A C 1
ATOM 3051 O O . THR A 1 402 ? -11.375 -6.758 -6.75 1 97.38 402 THR A O 1
ATOM 3054 N N . PRO A 1 403 ? -11.156 -5.035 -5.293 1 97.62 403 PRO A N 1
ATOM 3055 C CA . PRO A 1 403 ? -10.031 -5.727 -4.66 1 97.62 403 PRO A CA 1
ATOM 3056 C C . PRO A 1 403 ? -10.406 -7.117 -4.152 1 97.62 403 PRO A C 1
ATOM 3058 O O . PRO A 1 403 ? -11.539 -7.332 -3.701 1 97.62 403 PRO A O 1
ATOM 3061 N N . MET A 1 404 ? -9.461 -8.031 -4.18 1 97.31 404 MET A N 1
ATOM 3062 C CA . MET A 1 404 ? -9.695 -9.438 -3.869 1 97.31 404 MET A CA 1
ATOM 3063 C C . MET A 1 404 ? -10.266 -9.594 -2.465 1 97.31 404 MET A C 1
ATOM 3065 O O . MET A 1 404 ? -11.094 -10.477 -2.225 1 97.31 404 MET A O 1
ATOM 3069 N N . TYR A 1 405 ? -9.859 -8.766 -1.526 1 97.88 405 TYR A N 1
ATOM 3070 C CA . TYR A 1 405 ? -10.375 -8.805 -0.164 1 97.88 405 TYR A CA 1
ATOM 3071 C C . TYR A 1 405 ? -11.898 -8.867 -0.16 1 97.88 405 TYR A C 1
ATOM 3073 O O . TYR A 1 405 ? -12.492 -9.578 0.659 1 97.88 405 TYR A O 1
ATOM 3081 N N . TYR A 1 406 ? -12.555 -8.18 -1.062 1 97.94 406 TYR A N 1
ATOM 3082 C CA . TYR A 1 406 ? -14.008 -8.07 -1.076 1 97.94 406 TYR A CA 1
ATOM 3083 C C . TYR A 1 406 ? -14.633 -9.219 -1.857 1 97.94 406 TYR A C 1
ATOM 3085 O O . TYR A 1 406 ? -15.859 -9.289 -1.987 1 97.94 406 TYR A O 1
ATOM 3093 N N . GLY A 1 407 ? -13.789 -10.094 -2.393 1 96.12 407 GLY A N 1
ATOM 3094 C CA . GLY A 1 407 ? -14.258 -11.195 -3.223 1 96.12 407 GLY A CA 1
ATOM 3095 C C . GLY A 1 407 ? -15.242 -12.102 -2.506 1 96.12 407 GLY A C 1
ATOM 3096 O O . GLY A 1 407 ? -16.125 -12.688 -3.133 1 96.12 407 GLY A O 1
ATOM 3097 N N . LEU A 1 408 ? -15.086 -12.211 -1.154 1 97.06 408 LEU A N 1
ATOM 3098 C CA . LEU A 1 408 ? -15.938 -13.109 -0.386 1 97.06 408 LEU A CA 1
ATOM 3099 C C . LEU A 1 408 ? -17.078 -12.352 0.268 1 97.06 408 LEU A C 1
ATOM 3101 O O . LEU A 1 408 ? -17.859 -12.922 1.029 1 97.06 408 LEU A O 1
ATOM 3105 N N . LEU A 1 409 ? -17.156 -11.047 0.005 1 97.69 409 LEU A N 1
ATOM 3106 C CA . LEU A 1 409 ? -18.125 -10.203 0.688 1 97.69 409 LEU A CA 1
ATOM 3107 C C . LEU A 1 409 ? -19.297 -9.867 -0.232 1 97.69 409 LEU A C 1
ATOM 3109 O O . LEU A 1 409 ? -19.141 -9.789 -1.451 1 97.69 409 LEU A O 1
ATOM 3113 N N . SER A 1 410 ? -20.469 -9.695 0.302 1 96.56 410 SER A N 1
ATOM 3114 C CA . SER A 1 410 ? -21.656 -9.289 -0.457 1 96.56 410 SER A CA 1
ATOM 3115 C C . SER A 1 410 ? -21.578 -7.824 -0.859 1 96.56 410 SER A C 1
ATOM 3117 O O . SER A 1 410 ? -21.859 -7.473 -2.004 1 96.56 410 SER A O 1
ATOM 3119 N N . LYS A 1 411 ? -21.234 -7 0.104 1 94.5 411 LYS A N 1
ATOM 3120 C CA . LYS A 1 411 ? -20.984 -5.59 -0.185 1 94.5 411 LYS A CA 1
ATOM 3121 C C . LYS A 1 411 ? -19.531 -5.359 -0.568 1 94.5 411 LYS A C 1
ATOM 3123 O O . LYS A 1 411 ? -18.609 -5.816 0.127 1 94.5 411 LYS A O 1
ATOM 3128 N N . LYS A 1 412 ? -19.359 -4.746 -1.653 1 96.38 412 LYS A N 1
ATOM 3129 C CA . LYS A 1 412 ? -18.016 -4.543 -2.186 1 96.38 412 LYS A CA 1
ATOM 3130 C C . LYS A 1 412 ? -17.641 -3.061 -2.195 1 96.38 412 LYS A C 1
ATOM 3132 O O . LYS A 1 412 ? -18.484 -2.209 -2.475 1 96.38 412 LYS A O 1
ATOM 3137 N N . ALA A 1 413 ? -16.438 -2.777 -1.783 1 97 413 ALA A N 1
ATOM 3138 C CA . ALA A 1 413 ? -15.891 -1.436 -1.983 1 97 413 ALA A CA 1
ATOM 3139 C C . ALA A 1 413 ? -15.109 -1.349 -3.295 1 97 413 ALA A C 1
ATOM 3141 O O . ALA A 1 413 ? -14.461 -2.311 -3.703 1 97 413 ALA A O 1
ATOM 3142 N N . PRO A 1 414 ? -15.133 -0.218 -3.908 1 97.69 414 PRO A N 1
ATOM 3143 C CA . PRO A 1 414 ? -14.523 -0.088 -5.234 1 97.69 414 PRO A CA 1
ATOM 3144 C C . PRO A 1 414 ? -13.023 0.192 -5.168 1 97.69 414 PRO A C 1
ATOM 3146 O O . PRO A 1 414 ? -12.523 0.67 -4.145 1 97.69 414 PRO A O 1
ATOM 3149 N N . ALA A 1 415 ? -12.352 -0.151 -6.207 1 98.56 415 ALA A N 1
ATOM 3150 C CA . ALA A 1 415 ? -11.07 0.435 -6.582 1 98.56 415 ALA A CA 1
ATOM 3151 C C . ALA A 1 415 ? -11.133 1.056 -7.977 1 98.56 415 ALA A C 1
ATOM 3153 O O . ALA A 1 415 ? -11.773 0.505 -8.875 1 98.56 415 ALA A O 1
ATOM 3154 N N . ALA A 1 416 ? -10.609 2.201 -8.133 1 98.81 416 ALA A N 1
ATOM 3155 C CA . ALA A 1 416 ? -10.562 2.914 -9.414 1 98.81 416 ALA A CA 1
ATOM 3156 C C . ALA A 1 416 ? -9.234 3.646 -9.578 1 98.81 416 ALA A C 1
ATOM 3158 O O . ALA A 1 416 ? -8.844 4.445 -8.727 1 98.81 416 ALA A O 1
ATOM 3159 N N . TYR A 1 417 ? -8.508 3.314 -10.617 1 98.81 417 TYR A N 1
ATOM 3160 C CA . TYR A 1 417 ? -7.211 3.916 -10.898 1 98.81 417 TYR A CA 1
ATOM 3161 C C . TYR A 1 417 ? -7.207 4.602 -12.258 1 98.81 417 TYR A C 1
ATOM 3163 O O . TYR A 1 417 ? -7.895 4.16 -13.18 1 98.81 417 TYR A O 1
ATOM 3171 N N . LYS A 1 418 ? -6.535 5.676 -12.383 1 98.81 418 LYS A N 1
ATOM 3172 C CA . LYS A 1 418 ? -6.414 6.414 -13.641 1 98.81 418 LYS A CA 1
ATOM 3173 C C . LYS A 1 418 ? -4.988 6.918 -13.844 1 98.81 418 LYS A C 1
ATOM 3175 O O . LYS A 1 418 ? -4.367 7.438 -12.914 1 98.81 418 LYS A O 1
ATOM 3180 N N . ILE A 1 419 ? -4.426 6.746 -14.984 1 98.94 419 ILE A N 1
ATOM 3181 C CA . ILE A 1 419 ? -3.143 7.289 -15.422 1 98.94 419 ILE A CA 1
ATOM 3182 C C . ILE A 1 419 ? -3.363 8.297 -16.547 1 98.94 419 ILE A C 1
ATOM 3184 O O . ILE A 1 419 ? -3.984 7.973 -17.562 1 98.94 419 ILE A O 1
ATOM 3188 N N . VAL A 1 420 ? -2.898 9.477 -16.359 1 98.88 420 VAL A N 1
ATOM 3189 C CA . VAL A 1 420 ? -2.992 10.539 -17.359 1 98.88 420 VAL A CA 1
ATOM 3190 C C . VAL A 1 420 ? -1.648 10.703 -18.062 1 98.88 420 VAL A C 1
ATOM 3192 O O . VAL A 1 420 ? -0.637 11 -17.422 1 98.88 420 VAL A O 1
ATOM 3195 N N . CYS A 1 421 ? -1.615 10.555 -19.375 1 98.81 421 CYS A N 1
ATOM 3196 C CA . CYS A 1 421 ? -0.383 10.641 -20.156 1 98.81 421 CYS A CA 1
ATOM 3197 C C . CYS A 1 421 ? -0.479 11.742 -21.203 1 98.81 421 CYS A C 1
ATOM 3199 O O . CYS A 1 421 ? -1.572 12.07 -21.672 1 98.81 421 CYS A O 1
ATOM 3201 N N . VAL A 1 422 ? 0.69 12.312 -21.594 1 98.5 422 VAL A N 1
ATOM 3202 C CA . VAL A 1 422 ? 0.719 13.383 -22.578 1 98.5 422 VAL A CA 1
ATOM 3203 C C . VAL A 1 422 ? 1.781 13.086 -23.641 1 98.5 422 VAL A C 1
ATOM 3205 O O . VAL A 1 422 ? 2.855 12.57 -23.328 1 98.5 422 VAL A O 1
ATOM 3208 N N . GLY A 1 423 ? 1.455 13.391 -24.906 1 97.88 423 GLY A N 1
ATOM 3209 C CA . GLY A 1 423 ? 2.402 13.328 -26 1 97.88 423 GLY A CA 1
ATOM 3210 C C . GLY A 1 423 ? 2.525 11.945 -26.609 1 97.88 423 GLY A C 1
ATOM 3211 O O . GLY A 1 423 ? 1.955 10.984 -26.078 1 97.88 423 GLY A O 1
ATOM 3212 N N . GLU A 1 424 ? 3.309 11.844 -27.609 1 96.31 424 GLU A N 1
ATOM 3213 C CA . GLU A 1 424 ? 3.498 10.586 -28.312 1 96.31 424 GLU A CA 1
ATOM 3214 C C . GLU A 1 424 ? 4.258 9.57 -27.453 1 96.31 424 GLU A C 1
ATOM 3216 O O . GLU A 1 424 ? 4.016 8.367 -27.547 1 96.31 424 GLU A O 1
ATOM 3221 N N . GLU A 1 425 ? 5.062 10.117 -26.609 1 96.88 425 GLU A N 1
ATOM 3222 C CA . GLU A 1 425 ? 5.852 9.242 -25.75 1 96.88 425 GLU A CA 1
ATOM 3223 C C . GLU A 1 425 ? 5.062 8.836 -24.5 1 96.88 425 GLU A C 1
ATOM 3225 O O . GLU A 1 425 ? 5.52 8.008 -23.719 1 96.88 425 GLU A O 1
ATOM 3230 N N . GLU A 1 426 ? 3.951 9.469 -24.312 1 98.31 426 GLU A N 1
ATOM 3231 C CA . GLU A 1 426 ? 3.033 9.188 -23.219 1 98.31 426 GLU A CA 1
ATOM 3232 C C . GLU A 1 426 ? 3.707 9.398 -21.859 1 98.31 426 GLU A C 1
ATOM 3234 O O . GLU A 1 426 ? 3.686 8.508 -21 1 98.31 426 GLU A O 1
ATOM 3239 N N . ARG A 1 427 ? 4.23 10.609 -21.688 1 98.75 427 ARG A N 1
ATOM 3240 C CA . ARG A 1 427 ? 4.73 10.992 -20.375 1 98.75 427 ARG A CA 1
ATOM 3241 C C . ARG A 1 427 ? 3.611 10.977 -19.344 1 98.75 427 ARG A C 1
ATOM 3243 O O . ARG A 1 427 ? 2.545 11.555 -19.562 1 98.75 427 ARG A O 1
ATOM 3250 N N . VAL A 1 428 ? 3.836 10.297 -18.25 1 98.88 428 VAL A N 1
ATOM 3251 C CA . VAL A 1 428 ? 2.832 10.234 -17.203 1 98.88 428 VAL A CA 1
ATOM 3252 C C . VAL A 1 428 ? 2.828 11.539 -16.406 1 98.88 428 VAL A C 1
ATOM 3254 O O . VAL A 1 428 ? 3.818 11.883 -15.758 1 98.88 428 VAL A O 1
ATOM 3257 N N . VAL A 1 429 ? 1.665 12.234 -16.406 1 98.81 429 VAL A N 1
ATOM 3258 C CA . VAL A 1 429 ? 1.638 13.547 -15.766 1 98.81 429 VAL A CA 1
ATOM 3259 C C . VAL A 1 429 ? 0.648 13.531 -14.602 1 98.81 429 VAL A C 1
ATOM 3261 O O . VAL A 1 429 ? 0.517 14.523 -13.883 1 98.81 429 VAL A O 1
ATOM 3264 N N . GLY A 1 430 ? -0.029 12.438 -14.43 1 98.81 430 GLY A N 1
ATOM 3265 C CA . GLY A 1 430 ? -0.936 12.281 -13.305 1 98.81 430 GLY A CA 1
ATOM 3266 C C . GLY A 1 430 ? -1.302 10.828 -13.031 1 98.81 430 GLY A C 1
ATOM 3267 O O . GLY A 1 430 ? -1.483 10.047 -13.969 1 98.81 430 GLY A O 1
ATOM 3268 N N . VAL A 1 431 ? -1.368 10.422 -11.797 1 98.94 431 VAL A N 1
ATOM 3269 C CA . VAL A 1 431 ? -1.884 9.133 -11.344 1 98.94 431 VAL A CA 1
ATOM 3270 C C . VAL A 1 431 ? -2.863 9.336 -10.195 1 98.94 431 VAL A C 1
ATOM 3272 O O . VAL A 1 431 ? -2.547 10.023 -9.219 1 98.94 431 VAL A O 1
ATOM 3275 N N . HIS A 1 432 ? -4.051 8.797 -10.305 1 98.94 432 HIS A N 1
ATOM 3276 C CA . HIS A 1 432 ? -5.125 8.953 -9.328 1 98.94 432 HIS A CA 1
ATOM 3277 C C . HIS A 1 432 ? -5.719 7.602 -8.945 1 98.94 432 HIS A C 1
ATOM 3279 O O . HIS A 1 432 ? -6.027 6.785 -9.82 1 98.94 432 HIS A O 1
ATOM 3285 N N . MET A 1 433 ? -5.797 7.395 -7.66 1 98.88 433 MET A N 1
ATOM 3286 C CA . MET A 1 433 ? -6.168 6.074 -7.164 1 98.88 433 MET A CA 1
ATOM 3287 C C . MET A 1 433 ? -7.219 6.184 -6.062 1 98.88 433 MET A C 1
ATOM 3289 O O . MET A 1 433 ? -7.094 7.012 -5.16 1 98.88 433 MET A O 1
ATOM 3293 N N . VAL A 1 434 ? -8.234 5.395 -6.141 1 98.81 434 VAL A N 1
ATOM 3294 C CA . VAL A 1 434 ? -9.195 5.16 -5.07 1 98.81 434 VAL A CA 1
ATOM 3295 C C . VAL A 1 434 ? -9.227 3.674 -4.719 1 98.81 434 VAL A C 1
ATOM 3297 O O . VAL A 1 434 ? -9.273 2.82 -5.605 1 98.81 434 VAL A O 1
ATOM 3300 N N . GLY A 1 435 ? -9.133 3.381 -3.416 1 98.44 435 GLY A N 1
ATOM 3301 C CA . GLY A 1 435 ? -9.242 1.996 -2.986 1 98.44 435 GLY A CA 1
ATOM 3302 C C . GLY A 1 435 ? -8.25 1.63 -1.899 1 98.44 435 GLY A C 1
ATOM 3303 O O . GLY A 1 435 ? -7.285 2.357 -1.664 1 98.44 435 GLY A O 1
ATOM 3304 N N . MET A 1 436 ? -8.469 0.501 -1.327 1 96.06 436 MET A N 1
ATOM 3305 C CA . MET A 1 436 ? -7.602 0.022 -0.254 1 96.06 436 MET A CA 1
ATOM 3306 C C . MET A 1 436 ? -6.148 -0.012 -0.704 1 96.06 436 MET A C 1
ATOM 3308 O O . MET A 1 436 ? -5.832 -0.556 -1.764 1 96.06 436 MET A O 1
ATOM 3312 N N . GLY A 1 437 ? -5.27 0.611 0.088 1 96.75 437 GLY A N 1
ATOM 3313 C CA . GLY A 1 437 ? -3.84 0.583 -0.187 1 96.75 437 GLY A CA 1
ATOM 3314 C C . GLY A 1 437 ? -3.373 1.746 -1.041 1 96.75 437 GLY A C 1
ATOM 3315 O O . GLY A 1 437 ? -2.172 1.934 -1.241 1 96.75 437 GLY A O 1
ATOM 3316 N N . SER A 1 438 ? -4.27 2.594 -1.502 1 98.38 438 SER A N 1
ATOM 3317 C CA . SER A 1 438 ? -3.928 3.688 -2.406 1 98.38 438 SER A CA 1
ATOM 3318 C C . SER A 1 438 ? -3.07 4.738 -1.707 1 98.38 438 SER A C 1
ATOM 3320 O O . SER A 1 438 ? -2.223 5.371 -2.336 1 98.38 438 SER A O 1
ATOM 3322 N N . ASP A 1 439 ? -3.283 4.875 -0.392 1 97.69 439 ASP A N 1
ATOM 3323 C CA . ASP A 1 439 ? -2.531 5.852 0.391 1 97.69 439 ASP A CA 1
ATOM 3324 C C . ASP A 1 439 ? -1.051 5.484 0.452 1 97.69 439 ASP A C 1
ATOM 3326 O O . ASP A 1 439 ? -0.185 6.359 0.378 1 97.69 439 ASP A O 1
ATOM 3330 N N . GLU A 1 440 ? -0.727 4.172 0.507 1 98.19 440 GLU A N 1
ATOM 3331 C CA . GLU A 1 440 ? 0.657 3.713 0.569 1 98.19 440 GLU A CA 1
ATOM 3332 C C . GLU A 1 440 ? 1.295 3.695 -0.817 1 98.19 440 GLU A C 1
ATOM 3334 O O . GLU A 1 440 ? 2.428 4.152 -0.99 1 98.19 440 GLU A O 1
ATOM 3339 N N . SER A 1 441 ? 0.496 3.242 -1.802 1 98.56 441 SER A N 1
ATOM 3340 C CA . SER A 1 441 ? 1.019 3.066 -3.152 1 98.56 441 SER A CA 1
ATOM 3341 C C . SER A 1 441 ? 1.325 4.41 -3.807 1 98.56 441 SER A C 1
ATOM 3343 O O . SER A 1 441 ? 2.268 4.523 -4.59 1 98.56 441 SER A O 1
ATOM 3345 N N . ILE A 1 442 ? 0.557 5.438 -3.43 1 98.81 442 ILE A N 1
ATOM 3346 C CA . ILE A 1 442 ? 0.711 6.727 -4.094 1 98.81 442 ILE A CA 1
ATOM 3347 C C . ILE A 1 442 ? 2.061 7.34 -3.729 1 98.81 442 ILE A C 1
ATOM 3349 O O . ILE A 1 442 ? 2.664 8.055 -4.531 1 98.81 442 ILE A O 1
ATOM 3353 N N . GLN A 1 443 ? 2.52 7.07 -2.455 1 98.56 443 GLN A N 1
ATOM 3354 C CA . GLN A 1 443 ? 3.826 7.562 -2.029 1 98.56 443 GLN A CA 1
ATOM 3355 C C . GLN A 1 443 ? 4.918 7.137 -3.008 1 98.56 443 GLN A C 1
ATOM 3357 O O . GLN A 1 443 ? 5.727 7.961 -3.441 1 98.56 443 GLN A O 1
ATOM 3362 N N . THR A 1 444 ? 4.852 5.887 -3.443 1 97.5 444 THR A N 1
ATOM 3363 C CA . THR A 1 444 ? 5.949 5.336 -4.227 1 97.5 444 THR A CA 1
ATOM 3364 C C . THR A 1 444 ? 5.738 5.602 -5.715 1 97.5 444 THR A C 1
ATOM 3366 O O . THR A 1 444 ? 6.699 5.766 -6.469 1 97.5 444 THR A O 1
ATOM 3369 N N . VAL A 1 445 ? 4.488 5.75 -6.113 1 98.25 445 VAL A N 1
ATOM 3370 C CA . VAL A 1 445 ? 4.195 6.18 -7.48 1 98.25 445 VAL A CA 1
ATOM 3371 C C . VAL A 1 445 ? 4.762 7.578 -7.715 1 98.25 445 VAL A C 1
ATOM 3373 O O . VAL A 1 445 ? 5.227 7.891 -8.812 1 98.25 445 VAL A O 1
ATOM 3376 N N . GLY A 1 446 ? 4.648 8.367 -6.66 1 98.69 446 GLY A N 1
ATOM 3377 C CA . GLY A 1 446 ? 5.125 9.734 -6.738 1 98.69 446 GLY A CA 1
ATOM 3378 C C . GLY A 1 446 ? 6.578 9.844 -7.148 1 98.69 446 GLY A C 1
ATOM 3379 O O . GLY A 1 446 ? 6.961 10.766 -7.871 1 98.69 446 GLY A O 1
ATOM 3380 N N . ILE A 1 447 ? 7.422 8.828 -6.793 1 98.75 447 ILE A N 1
ATOM 3381 C CA . ILE A 1 447 ? 8.836 8.812 -7.16 1 98.75 447 ILE A CA 1
ATOM 3382 C C . ILE A 1 447 ? 8.969 8.695 -8.672 1 98.75 447 ILE A C 1
ATOM 3384 O O . ILE A 1 447 ? 9.703 9.461 -9.305 1 98.75 447 ILE A O 1
ATOM 3388 N N . ALA A 1 448 ? 8.18 7.715 -9.25 1 98.81 448 ALA A N 1
ATOM 3389 C CA . ALA A 1 448 ? 8.258 7.461 -10.688 1 98.81 448 ALA A CA 1
ATOM 3390 C C . ALA A 1 448 ? 7.773 8.664 -11.484 1 98.81 448 ALA A C 1
ATOM 3392 O O . ALA A 1 448 ? 8.391 9.047 -12.484 1 98.81 448 ALA A O 1
ATOM 3393 N N . VAL A 1 449 ? 6.672 9.281 -11.031 1 98.81 449 VAL A N 1
ATOM 3394 C CA . VAL A 1 449 ? 6.102 10.422 -11.742 1 98.81 449 VAL A CA 1
ATOM 3395 C C . VAL A 1 449 ? 7.074 11.602 -11.695 1 98.81 449 VAL A C 1
ATOM 3397 O O . VAL A 1 449 ? 7.301 12.266 -12.703 1 98.81 449 VAL A O 1
ATOM 3400 N N . LYS A 1 450 ? 7.66 11.844 -10.539 1 98.19 450 LYS A N 1
ATOM 3401 C CA . LYS A 1 450 ? 8.625 12.93 -10.383 1 98.19 450 LYS A CA 1
ATOM 3402 C C . LYS A 1 450 ? 9.852 12.703 -11.258 1 98.19 450 LYS A C 1
ATOM 3404 O O . LYS A 1 450 ? 10.445 13.664 -11.766 1 98.19 450 LYS A O 1
ATOM 3409 N N . MET A 1 451 ? 10.203 11.445 -11.531 1 98.19 451 MET A N 1
ATOM 3410 C CA . MET A 1 451 ? 11.344 11.078 -12.375 1 98.19 451 MET A CA 1
ATOM 3411 C C . MET A 1 451 ? 11.016 11.289 -13.844 1 98.19 451 MET A C 1
ATOM 3413 O O . MET A 1 451 ? 11.906 11.203 -14.703 1 98.19 451 MET A O 1
ATOM 3417 N N . GLY A 1 452 ? 9.734 11.523 -14.172 1 98.44 452 GLY A N 1
ATOM 3418 C CA . GLY A 1 452 ? 9.344 11.695 -15.562 1 98.44 452 GLY A CA 1
ATOM 3419 C C . GLY A 1 452 ? 8.984 10.391 -16.25 1 98.44 452 GLY A C 1
ATOM 3420 O O . GLY A 1 452 ? 9.25 10.219 -17.438 1 98.44 452 GLY A O 1
ATOM 3421 N N . ALA A 1 453 ? 8.383 9.492 -15.547 1 98.81 453 ALA A N 1
ATOM 3422 C CA . ALA A 1 453 ? 8.016 8.18 -16.062 1 98.81 453 ALA A CA 1
ATOM 3423 C C . ALA A 1 453 ? 7.109 8.312 -17.297 1 98.81 453 ALA A C 1
ATOM 3425 O O . ALA A 1 453 ? 6.32 9.25 -17.391 1 98.81 453 ALA A O 1
ATOM 3426 N N . LYS A 1 454 ? 7.273 7.398 -18.219 1 98.75 454 LYS A N 1
ATOM 3427 C CA . LYS A 1 454 ? 6.371 7.195 -19.344 1 98.75 454 LYS A CA 1
ATOM 3428 C C . LYS A 1 454 ? 5.516 5.945 -19.156 1 98.75 454 LYS A C 1
ATOM 3430 O O . LYS A 1 454 ? 5.824 5.102 -18.312 1 98.75 454 LYS A O 1
ATOM 3435 N N . LYS A 1 455 ? 4.406 5.891 -19.891 1 98.62 455 LYS A N 1
ATOM 3436 C CA . LYS A 1 455 ? 3.525 4.734 -19.781 1 98.62 455 LYS A CA 1
ATOM 3437 C C . LYS A 1 455 ? 4.285 3.438 -20.047 1 98.62 455 LYS A C 1
ATOM 3439 O O . LYS A 1 455 ? 3.984 2.402 -19.453 1 98.62 455 LYS A O 1
ATOM 3444 N N . ARG A 1 456 ? 5.285 3.412 -20.922 1 97.25 456 ARG A N 1
ATOM 3445 C CA . ARG A 1 456 ? 6.074 2.221 -21.219 1 97.25 456 ARG A CA 1
ATOM 3446 C C . ARG A 1 456 ? 6.828 1.736 -19.984 1 97.25 456 ARG A C 1
ATOM 3448 O O . ARG A 1 456 ? 7.078 0.539 -19.828 1 97.25 456 ARG A O 1
ATOM 3455 N N . ASP A 1 457 ? 7.258 2.666 -19.062 1 98.31 457 ASP A N 1
ATOM 3456 C CA . ASP A 1 457 ? 7.938 2.279 -17.844 1 98.31 457 ASP A CA 1
ATOM 3457 C C . ASP A 1 457 ? 7.012 1.479 -16.922 1 98.31 457 ASP A C 1
ATOM 3459 O O . ASP A 1 457 ? 7.441 0.52 -16.281 1 98.31 457 ASP A O 1
ATOM 3463 N N . PHE A 1 458 ? 5.727 1.928 -16.859 1 98.5 458 PHE A N 1
ATOM 3464 C CA . PHE A 1 458 ? 4.723 1.152 -16.141 1 98.5 458 PHE A CA 1
ATOM 3465 C C . PHE A 1 458 ? 4.531 -0.216 -16.781 1 98.5 458 PHE A C 1
ATOM 3467 O O . PHE A 1 458 ? 4.582 -1.241 -16.094 1 98.5 458 PHE A O 1
ATOM 3474 N N . ASP A 1 459 ? 4.457 -0.241 -18.109 1 96.5 459 ASP A N 1
ATOM 3475 C CA . ASP A 1 459 ? 4.156 -1.458 -18.844 1 96.5 459 ASP A CA 1
ATOM 3476 C C . ASP A 1 459 ? 5.309 -2.455 -18.766 1 96.5 459 ASP A C 1
ATOM 3478 O O . ASP A 1 459 ? 5.098 -3.668 -18.844 1 96.5 459 ASP A O 1
ATOM 3482 N N . ASN A 1 460 ? 6.512 -1.981 -18.578 1 96.56 460 ASN A N 1
ATOM 3483 C CA . ASN A 1 460 ? 7.699 -2.83 -18.547 1 96.56 460 ASN A CA 1
ATOM 3484 C C . ASN A 1 460 ? 7.957 -3.383 -17.141 1 96.56 460 ASN A C 1
ATOM 3486 O O . ASN A 1 460 ? 8.844 -4.223 -16.953 1 96.56 460 ASN A O 1
ATOM 3490 N N . THR A 1 461 ? 7.203 -2.922 -16.219 1 98.19 461 THR A N 1
ATOM 3491 C CA . THR A 1 461 ? 7.336 -3.43 -14.859 1 98.19 461 THR A CA 1
ATOM 3492 C C . THR A 1 461 ? 6.391 -4.605 -14.625 1 98.19 461 THR A C 1
ATOM 3494 O O . THR A 1 461 ? 5.188 -4.496 -14.859 1 98.19 461 THR A O 1
ATOM 3497 N N . VAL A 1 462 ? 6.957 -5.754 -14.148 1 98.31 462 VAL A N 1
ATOM 3498 C CA . VAL A 1 462 ? 6.152 -6.949 -13.922 1 98.31 462 VAL A CA 1
ATOM 3499 C C . VAL A 1 462 ? 5.219 -6.727 -12.734 1 98.31 462 VAL A C 1
ATOM 3501 O O . VAL A 1 462 ? 5.613 -6.125 -11.727 1 98.31 462 VAL A O 1
ATOM 3504 N N . ALA A 1 463 ? 4.039 -7.168 -12.789 1 98.31 463 ALA A N 1
ATOM 3505 C CA . ALA A 1 463 ? 3.027 -6.992 -11.75 1 98.31 463 ALA A CA 1
ATOM 3506 C C . ALA A 1 463 ? 3.363 -7.816 -10.516 1 98.31 463 ALA A C 1
ATOM 3508 O O . ALA A 1 463 ? 4.023 -8.852 -10.609 1 98.31 463 ALA A O 1
ATOM 3509 N N . VAL A 1 464 ? 2.975 -7.34 -9.359 1 98.38 464 VAL A N 1
ATOM 3510 C CA . VAL A 1 464 ? 2.908 -8.117 -8.125 1 98.38 464 VAL A CA 1
ATOM 3511 C C . VAL A 1 464 ? 1.486 -8.633 -7.918 1 98.38 464 VAL A C 1
ATOM 3513 O O . VAL A 1 464 ? 0.566 -7.852 -7.668 1 98.38 464 VAL A O 1
ATOM 3516 N N . HIS A 1 465 ? 1.316 -9.938 -7.977 1 97.5 465 HIS A N 1
ATOM 3517 C CA . HIS A 1 465 ? -0.019 -10.523 -7.922 1 97.5 465 HIS A CA 1
ATOM 3518 C C . HIS A 1 465 ? -0.186 -11.406 -6.688 1 97.5 465 HIS A C 1
ATOM 3520 O O . HIS A 1 465 ? 0.693 -12.211 -6.367 1 97.5 465 HIS A O 1
ATOM 3526 N N . PRO A 1 466 ? -1.24 -11.32 -5.977 1 96.75 466 PRO A N 1
ATOM 3527 C CA . PRO A 1 466 ? -2.318 -10.352 -6.219 1 96.75 466 PRO A CA 1
ATOM 3528 C C . PRO A 1 466 ? -2.168 -9.078 -5.391 1 96.75 466 PRO A C 1
ATOM 3530 O O . PRO A 1 466 ? -2.018 -9.148 -4.168 1 96.75 466 PRO A O 1
ATOM 3533 N N . THR A 1 467 ? -2.209 -7.945 -5.969 1 97.81 467 THR A N 1
ATOM 3534 C CA . THR A 1 467 ? -2.314 -6.641 -5.328 1 97.81 467 THR A CA 1
ATOM 3535 C C . THR A 1 467 ? -3.23 -5.719 -6.129 1 97.81 467 THR A C 1
ATOM 3537 O O . THR A 1 467 ? -3.498 -5.973 -7.309 1 97.81 467 THR A O 1
ATOM 3540 N N . SER A 1 468 ? -3.752 -4.688 -5.52 1 98.19 468 SER A N 1
ATOM 3541 C CA . SER A 1 468 ? -4.504 -3.674 -6.25 1 98.19 468 SER A CA 1
ATOM 3542 C C . SER A 1 468 ? -3.592 -2.848 -7.148 1 98.19 468 SER A C 1
ATOM 3544 O O . SER A 1 468 ? -3.955 -2.52 -8.281 1 98.19 468 SER A O 1
ATOM 3546 N N . ALA A 1 469 ? -2.414 -2.578 -6.68 1 98.44 469 ALA A N 1
ATOM 3547 C CA . ALA A 1 469 ? -1.476 -1.694 -7.367 1 98.44 469 ALA A CA 1
ATOM 3548 C C . ALA A 1 469 ? -1.024 -2.299 -8.695 1 98.44 469 ALA A C 1
ATOM 3550 O O . ALA A 1 469 ? -0.521 -1.589 -9.57 1 98.44 469 ALA A O 1
ATOM 3551 N N . GLU A 1 470 ? -1.208 -3.633 -8.852 1 98.25 470 GLU A N 1
ATOM 3552 C CA . GLU A 1 470 ? -0.784 -4.273 -10.086 1 98.25 470 GLU A CA 1
ATOM 3553 C C . GLU A 1 470 ? -1.54 -3.711 -11.289 1 98.25 470 GLU A C 1
ATOM 3555 O O . GLU A 1 470 ? -1.04 -3.744 -12.414 1 98.25 470 GLU A O 1
ATOM 3560 N N . GLU A 1 471 ? -2.715 -3.105 -11.055 1 98.12 471 GLU A N 1
ATOM 3561 C CA . GLU A 1 471 ? -3.547 -2.582 -12.133 1 98.12 471 GLU A CA 1
ATOM 3562 C C . GLU A 1 471 ? -2.877 -1.396 -12.82 1 98.12 471 GLU A C 1
ATOM 3564 O O . GLU A 1 471 ? -3.17 -1.099 -13.977 1 98.12 471 GLU A O 1
ATOM 3569 N N . LEU A 1 472 ? -1.976 -0.728 -12.086 1 98.44 472 LEU A N 1
ATOM 3570 C CA . LEU A 1 472 ? -1.258 0.395 -12.68 1 98.44 472 LEU A CA 1
ATOM 3571 C C . LEU A 1 472 ? -0.336 -0.08 -13.797 1 98.44 472 LEU A C 1
ATOM 3573 O O . LEU A 1 472 ? -0.014 0.685 -14.711 1 98.44 472 LEU A O 1
ATOM 3577 N N . VAL A 1 473 ? 0.081 -1.378 -13.75 1 98.06 473 VAL A N 1
ATOM 3578 C CA . VAL A 1 473 ? 1.053 -1.855 -14.727 1 98.06 473 VAL A CA 1
ATOM 3579 C C . VAL A 1 473 ? 0.398 -2.885 -15.641 1 98.06 473 VAL A C 1
ATOM 3581 O O . VAL A 1 473 ? 1.039 -3.402 -16.562 1 98.06 473 VAL A O 1
ATOM 3584 N N . THR A 1 474 ? -0.924 -3.217 -15.414 1 96.75 474 THR A N 1
ATOM 3585 C CA . THR A 1 474 ? -1.574 -4.227 -16.234 1 96.75 474 THR A CA 1
ATOM 3586 C C . THR A 1 474 ? -2.693 -3.609 -17.078 1 96.75 474 THR A C 1
ATOM 3588 O O . THR A 1 474 ? -3.352 -4.301 -17.859 1 96.75 474 THR A O 1
ATOM 3591 N N . THR A 1 475 ? -2.971 -2.301 -16.891 1 96.06 475 THR A N 1
ATOM 3592 C CA . THR A 1 475 ? -3.941 -1.613 -17.734 1 96.06 475 THR A CA 1
ATOM 3593 C C . THR A 1 475 ? -3.287 -1.107 -19.016 1 96.06 475 THR A C 1
ATOM 3595 O O . THR A 1 475 ? -2.645 -0.054 -19.016 1 96.06 475 THR A O 1
ATOM 3598 N N . TYR A 1 476 ? -3.621 -1.788 -20.156 1 93.12 476 TYR A N 1
ATOM 3599 C CA . TYR A 1 476 ? -2.863 -1.539 -21.375 1 93.12 476 TYR A CA 1
ATOM 3600 C C . TYR A 1 476 ? -3.734 -0.868 -22.422 1 93.12 476 TYR A C 1
ATOM 3602 O O . TYR A 1 476 ? -3.223 -0.34 -23.422 1 93.12 476 TYR A O 1
ATOM 3610 N N . VAL A 1 477 ? -5.016 -0.919 -22.219 1 92.62 477 VAL A N 1
ATOM 3611 C CA . VAL A 1 477 ? -5.914 -0.388 -23.234 1 92.62 477 VAL A CA 1
ATOM 3612 C C . VAL A 1 477 ? -6.352 1.025 -22.859 1 92.62 477 VAL A C 1
ATOM 3614 O O . VAL A 1 477 ? -6.984 1.228 -21.812 1 92.62 477 VAL A O 1
ATOM 3617 N N . PRO A 1 478 ? -6.004 2.008 -23.625 1 96 478 PRO A N 1
ATOM 3618 C CA . PRO A 1 478 ? -6.426 3.377 -23.328 1 96 478 PRO A CA 1
ATOM 3619 C C . PRO A 1 478 ? -7.938 3.566 -23.438 1 96 478 PRO A C 1
ATOM 3621 O O . PRO A 1 478 ? -8.594 2.859 -24.219 1 96 478 PRO A O 1
ATOM 3624 N N . VAL A 1 479 ? -8.406 4.5 -22.625 1 93.56 479 VAL A N 1
ATOM 3625 C CA . VAL A 1 479 ? -9.805 4.891 -22.75 1 93.56 479 VAL A CA 1
ATOM 3626 C C . VAL A 1 479 ? -10.023 5.598 -24.094 1 93.56 479 VAL A C 1
ATOM 3628 O O . VAL A 1 479 ? -9.195 6.41 -24.516 1 93.56 479 VAL A O 1
ATOM 3631 N N . GLN A 1 480 ? -10.969 5.117 -24.797 1 83.94 480 GLN A N 1
ATOM 3632 C CA . GLN A 1 480 ? -11.273 5.719 -26.094 1 83.94 480 GLN A CA 1
ATOM 3633 C C . GLN A 1 480 ? -11.891 7.105 -25.938 1 83.94 480 GLN A C 1
ATOM 3635 O O . GLN A 1 480 ? -12.695 7.328 -25.031 1 83.94 480 GLN A O 1
ATOM 3640 N N . ASP A 1 481 ? -11.305 8.195 -26.531 1 68 481 ASP A N 1
ATOM 3641 C CA . ASP A 1 481 ? -11.852 9.555 -26.5 1 68 481 ASP A CA 1
ATOM 3642 C C . ASP A 1 481 ? -13.312 9.562 -26.969 1 68 481 ASP A C 1
ATOM 3644 O O . ASP A 1 481 ? -13.703 8.773 -27.828 1 68 481 ASP A O 1
ATOM 3648 N N . MET B 1 1 ? -15.422 -21.281 -22.688 1 60.06 1 MET B N 1
ATOM 3649 C CA . MET B 1 1 ? -15.969 -22.344 -23.531 1 60.06 1 MET B CA 1
ATOM 3650 C C . MET B 1 1 ? -15.695 -23.703 -22.906 1 60.06 1 MET B C 1
ATOM 3652 O O . MET B 1 1 ? -14.633 -23.922 -22.328 1 60.06 1 MET B O 1
ATOM 3656 N N . PRO B 1 2 ? -16.625 -24.406 -22.891 1 77.31 2 PRO B N 1
ATOM 3657 C CA . PRO B 1 2 ? -16.344 -25.797 -22.531 1 77.31 2 PRO B CA 1
ATOM 3658 C C . PRO B 1 2 ? -15.281 -26.438 -23.422 1 77.31 2 PRO B C 1
ATOM 3660 O O . PRO B 1 2 ? -15.109 -26.031 -24.578 1 77.31 2 PRO B O 1
ATOM 3663 N N . PRO B 1 3 ? -14.391 -27.219 -22.844 1 87.12 3 PRO B N 1
ATOM 3664 C CA . PRO B 1 3 ? -13.453 -27.953 -23.688 1 87.12 3 PRO B CA 1
ATOM 3665 C C . PRO B 1 3 ? -14.148 -28.688 -24.844 1 87.12 3 PRO B C 1
ATOM 3667 O O . PRO B 1 3 ? -15.297 -29.094 -24.703 1 87.12 3 PRO B O 1
ATOM 3670 N N . VAL B 1 4 ? -13.445 -28.719 -25.938 1 88.56 4 VAL B N 1
ATOM 3671 C CA . VAL B 1 4 ? -14.039 -29.328 -27.141 1 88.56 4 VAL B CA 1
ATOM 3672 C C . VAL B 1 4 ? -13.914 -30.844 -27.078 1 88.56 4 VAL B C 1
ATOM 3674 O O . VAL B 1 4 ? -12.922 -31.359 -26.562 1 88.56 4 VAL B O 1
ATOM 3677 N N . LYS B 1 5 ? -14.914 -31.453 -27.656 1 87.81 5 LYS B N 1
ATOM 3678 C CA . LYS B 1 5 ? -14.891 -32.906 -27.75 1 87.81 5 LYS B CA 1
ATOM 3679 C C . LYS B 1 5 ? -13.922 -33.375 -28.828 1 87.81 5 LYS B C 1
ATOM 3681 O O . LYS B 1 5 ? -13.281 -34.406 -28.688 1 87.81 5 LYS B O 1
ATOM 3686 N N . ILE B 1 6 ? -13.953 -32.656 -29.922 1 90.5 6 ILE B N 1
ATOM 3687 C CA . ILE B 1 6 ? -13.086 -32.875 -31.078 1 90.5 6 ILE B CA 1
ATOM 3688 C C . ILE B 1 6 ? -12.461 -31.562 -31.516 1 90.5 6 ILE B C 1
ATOM 3690 O O . ILE B 1 6 ? -13.164 -30.562 -31.703 1 90.5 6 ILE B O 1
ATOM 3694 N N . PRO B 1 7 ? -11.133 -31.578 -31.656 1 93.62 7 PRO B N 1
ATOM 3695 C CA . PRO B 1 7 ? -10.516 -30.328 -32.125 1 93.62 7 PRO B CA 1
ATOM 3696 C C . PRO B 1 7 ? -11.102 -29.859 -33.469 1 93.62 7 PRO B C 1
ATOM 3698 O O . PRO B 1 7 ? -11.406 -30.688 -34.344 1 93.62 7 PRO B O 1
ATOM 3701 N N . ALA B 1 8 ? -11.18 -28.609 -33.594 1 91.94 8 ALA B N 1
ATOM 3702 C CA . ALA B 1 8 ? -11.812 -28.016 -34.781 1 91.94 8 ALA B CA 1
ATOM 3703 C C . ALA B 1 8 ? -10.891 -28.109 -36 1 91.94 8 ALA B C 1
ATOM 3705 O O . ALA B 1 8 ? -11.344 -27.953 -37.125 1 91.94 8 ALA B O 1
ATOM 3706 N N . SER B 1 9 ? -9.656 -28.266 -35.75 1 95.31 9 SER B N 1
ATOM 3707 C CA . SER B 1 9 ? -8.656 -28.312 -36.812 1 95.31 9 SER B CA 1
ATOM 3708 C C . SER B 1 9 ? -7.559 -29.312 -36.5 1 95.31 9 SER B C 1
ATOM 3710 O O . SER B 1 9 ? -7.383 -29.719 -35.344 1 95.31 9 SER B O 1
ATOM 3712 N N . GLU B 1 10 ? -6.887 -29.688 -37.562 1 97.12 10 GLU B N 1
ATOM 3713 C CA . GLU B 1 10 ? -5.727 -30.547 -37.375 1 97.12 10 GLU B CA 1
ATOM 3714 C C . GLU B 1 10 ? -4.438 -29.734 -37.312 1 97.12 10 GLU B C 1
ATOM 3716 O O . GLU B 1 10 ? -3.393 -30.25 -36.906 1 97.12 10 GLU B O 1
ATOM 3721 N N . HIS B 1 11 ? -4.512 -28.469 -37.75 1 98.5 11 HIS B N 1
ATOM 3722 C CA . HIS B 1 11 ? -3.348 -27.578 -37.781 1 98.5 11 HIS B CA 1
ATOM 3723 C C . HIS B 1 11 ? -3.676 -26.219 -37.156 1 98.5 11 HIS B C 1
ATOM 3725 O O . HIS B 1 11 ? -4.742 -25.672 -37.438 1 98.5 11 HIS B O 1
ATOM 3731 N N . TYR B 1 12 ? -2.865 -25.703 -36.312 1 98.75 12 TYR B N 1
ATOM 3732 C CA . TYR B 1 12 ? -3.018 -24.422 -35.656 1 98.75 12 TYR B CA 1
ATOM 3733 C C . TYR B 1 12 ? -1.806 -23.531 -35.906 1 98.75 12 TYR B C 1
ATOM 3735 O O . TYR B 1 12 ? -0.715 -24.016 -36.219 1 98.75 12 TYR B O 1
ATOM 3743 N N . ASP B 1 13 ? -2.008 -22.156 -35.875 1 98.75 13 ASP B N 1
ATOM 3744 C CA . ASP B 1 13 ? -0.868 -21.25 -35.875 1 98.75 13 ASP B CA 1
ATOM 3745 C C . ASP B 1 13 ? -0.048 -21.391 -34.594 1 98.75 13 ASP B C 1
ATOM 3747 O O . ASP B 1 13 ? 1.183 -21.328 -34.625 1 98.75 13 ASP B O 1
ATOM 3751 N N . LEU B 1 14 ? -0.722 -21.578 -33.438 1 98.88 14 LEU B N 1
ATOM 3752 C CA . LEU B 1 14 ? -0.085 -21.734 -32.156 1 98.88 14 LEU B CA 1
ATOM 3753 C C . LEU B 1 14 ? -0.812 -22.781 -31.312 1 98.88 14 LEU B C 1
ATOM 3755 O O . LEU B 1 14 ? -2.033 -22.719 -31.156 1 98.88 14 LEU B O 1
ATOM 3759 N N . LEU B 1 15 ? -0.114 -23.75 -30.859 1 98.81 15 LEU B N 1
ATOM 3760 C CA . LEU B 1 15 ? -0.583 -24.688 -29.859 1 98.81 15 LEU B CA 1
ATOM 3761 C C . LEU B 1 15 ? 0.13 -24.453 -28.531 1 98.81 15 LEU B C 1
ATOM 3763 O O . LEU B 1 15 ? 1.354 -24.312 -28.484 1 98.81 15 LEU B O 1
ATOM 3767 N N . VAL B 1 16 ? -0.645 -24.344 -27.484 1 98.88 16 VAL B N 1
ATOM 3768 C CA . VAL B 1 16 ? -0.084 -24.156 -26.141 1 98.88 16 VAL B CA 1
ATOM 3769 C C . VAL B 1 16 ? -0.361 -25.375 -25.281 1 98.88 16 VAL B C 1
ATOM 3771 O O . VAL B 1 16 ? -1.51 -25.812 -25.156 1 98.88 16 VAL B O 1
ATOM 3774 N N . ILE B 1 17 ? 0.666 -25.984 -24.766 1 98.56 17 ILE B N 1
ATOM 3775 C CA . ILE B 1 17 ? 0.533 -27.078 -23.812 1 98.56 17 ILE B CA 1
ATOM 3776 C C . ILE B 1 17 ? 0.577 -26.547 -22.391 1 98.56 17 ILE B C 1
ATOM 3778 O O . ILE B 1 17 ? 1.649 -26.219 -21.875 1 98.56 17 ILE B O 1
ATOM 3782 N N . GLY B 1 18 ? -0.54 -26.547 -21.734 1 97.62 18 GLY B N 1
ATOM 3783 C CA . GLY B 1 18 ? -0.7 -25.969 -20.422 1 97.62 18 GLY B CA 1
ATOM 3784 C C . GLY B 1 18 ? -1.606 -24.75 -20.406 1 97.62 18 GLY B C 1
ATOM 3785 O O . GLY B 1 18 ? -1.324 -23.75 -21.078 1 97.62 18 GLY B O 1
ATOM 3786 N N . GLY B 1 19 ? -2.631 -24.844 -19.688 1 97 19 GLY B N 1
ATOM 3787 C CA . GLY B 1 19 ? -3.607 -23.766 -19.594 1 97 19 GLY B CA 1
ATOM 3788 C C . GLY B 1 19 ? -3.469 -22.922 -18.344 1 97 19 GLY B C 1
ATOM 3789 O O . GLY B 1 19 ? -4.465 -22.453 -17.781 1 97 19 GLY B O 1
ATOM 3790 N N . GLY B 1 20 ? -2.215 -22.812 -17.812 1 96.81 20 GLY B N 1
ATOM 3791 C CA . GLY B 1 20 ? -1.924 -21.938 -16.688 1 96.81 20 GLY B CA 1
ATOM 3792 C C . GLY B 1 20 ? -1.655 -20.5 -17.125 1 96.81 20 GLY B C 1
ATOM 3793 O O . GLY B 1 20 ? -2.02 -20.109 -18.234 1 96.81 20 GLY B O 1
ATOM 3794 N N . SER B 1 21 ? -1.007 -19.719 -16.297 1 96.56 21 SER B N 1
ATOM 3795 C CA . SER B 1 21 ? -0.816 -18.281 -16.484 1 96.56 21 SER B CA 1
ATOM 3796 C C . SER B 1 21 ? -0.03 -18 -17.766 1 96.56 21 SER B C 1
ATOM 3798 O O . SER B 1 21 ? -0.425 -17.156 -18.562 1 96.56 21 SER B O 1
ATOM 3800 N N . GLY B 1 22 ? 1.089 -18.656 -17.906 1 97.75 22 GLY B N 1
ATOM 3801 C CA . GLY B 1 22 ? 1.894 -18.438 -19.094 1 97.75 22 GLY B CA 1
ATOM 3802 C C . GLY B 1 22 ? 1.169 -18.812 -20.375 1 97.75 22 GLY B C 1
ATOM 3803 O O . GLY B 1 22 ? 1.227 -18.078 -21.359 1 97.75 22 GLY B O 1
ATOM 3804 N N . GLY B 1 23 ? 0.509 -19.969 -20.344 1 98.25 23 GLY B N 1
ATOM 3805 C CA . GLY B 1 23 ? -0.264 -20.406 -21.484 1 98.25 23 GLY B CA 1
ATOM 3806 C C . GLY B 1 23 ? -1.382 -19.453 -21.859 1 98.25 23 GLY B C 1
ATOM 3807 O O . GLY B 1 23 ? -1.599 -19.172 -23.031 1 98.25 23 GLY B O 1
ATOM 3808 N N . MET B 1 24 ? -2.055 -18.984 -20.859 1 97.38 24 MET B N 1
ATOM 3809 C CA . MET B 1 24 ? -3.139 -18.031 -21.094 1 97.38 24 MET B CA 1
ATOM 3810 C C . MET B 1 24 ? -2.602 -16.734 -21.688 1 97.38 24 MET B C 1
ATOM 3812 O O . MET B 1 24 ? -3.209 -16.156 -22.594 1 97.38 24 MET B O 1
ATOM 3816 N N . GLY B 1 25 ? -1.482 -16.266 -21.141 1 97.5 25 GLY B N 1
ATOM 3817 C CA . GLY B 1 25 ? -0.865 -15.07 -21.688 1 97.5 25 GLY B CA 1
ATOM 3818 C C . GLY B 1 25 ? -0.488 -15.211 -23.156 1 97.5 25 GLY B C 1
ATOM 3819 O O . GLY B 1 25 ? -0.783 -14.328 -23.969 1 97.5 25 GLY B O 1
ATOM 3820 N N . ALA B 1 26 ? 0.097 -16.344 -23.5 1 98.62 26 ALA B N 1
ATOM 3821 C CA . ALA B 1 26 ? 0.565 -16.578 -24.875 1 98.62 26 ALA B CA 1
ATOM 3822 C C . ALA B 1 26 ? -0.606 -16.797 -25.828 1 98.62 26 ALA B C 1
ATOM 3824 O O . ALA B 1 26 ? -0.662 -16.188 -26.891 1 98.62 26 ALA B O 1
ATOM 3825 N N . SER B 1 27 ? -1.534 -17.609 -25.422 1 98.5 27 SER B N 1
ATOM 3826 C CA . SER B 1 27 ? -2.625 -18.016 -26.297 1 98.5 27 SER B CA 1
ATOM 3827 C C . SER B 1 27 ? -3.551 -16.844 -26.609 1 98.5 27 SER B C 1
ATOM 3829 O O . SER B 1 27 ? -3.838 -16.562 -27.766 1 98.5 27 SER B O 1
ATOM 3831 N N . ARG B 1 28 ? -3.971 -16.141 -25.594 1 97.75 28 ARG B N 1
ATOM 3832 C CA . ARG B 1 28 ? -4.926 -15.055 -25.797 1 97.75 28 ARG B CA 1
ATOM 3833 C C . ARG B 1 28 ? -4.301 -13.906 -26.578 1 97.75 28 ARG B C 1
ATOM 3835 O O . ARG B 1 28 ? -4.965 -13.289 -27.422 1 97.75 28 ARG B O 1
ATOM 3842 N N . ARG B 1 29 ? -3.043 -13.625 -26.266 1 98 29 ARG B N 1
ATOM 3843 C CA . ARG B 1 29 ? -2.371 -12.57 -27.016 1 98 29 ARG B CA 1
ATOM 3844 C C . ARG B 1 29 ? -2.234 -12.961 -28.484 1 98 29 ARG B C 1
ATOM 3846 O O . ARG B 1 29 ? -2.467 -12.133 -29.375 1 98 29 ARG B O 1
ATOM 3853 N N . ALA B 1 30 ? -1.866 -14.156 -28.766 1 98.62 30 ALA B N 1
ATOM 3854 C CA . ALA B 1 30 ? -1.771 -14.641 -30.141 1 98.62 30 ALA B CA 1
ATOM 3855 C C . ALA B 1 30 ? -3.117 -14.539 -30.859 1 98.62 30 ALA B C 1
ATOM 3857 O O . ALA B 1 30 ? -3.188 -14.094 -32 1 98.62 30 ALA B O 1
ATOM 3858 N N . ALA B 1 31 ? -4.133 -14.953 -30.141 1 98.44 31 ALA B N 1
ATOM 3859 C CA . ALA B 1 31 ? -5.477 -14.898 -30.719 1 98.44 31 ALA B CA 1
ATOM 3860 C C . ALA B 1 31 ? -5.871 -13.469 -31.047 1 98.44 31 ALA B C 1
ATOM 3862 O O . ALA B 1 31 ? -6.59 -13.227 -32.031 1 98.44 31 ALA B O 1
ATOM 3863 N N . SER B 1 32 ? -5.441 -12.555 -30.25 1 97.44 32 SER B N 1
ATOM 3864 C CA . SER B 1 32 ? -5.773 -11.148 -30.484 1 97.44 32 SER B CA 1
ATOM 3865 C C . SER B 1 32 ? -5.195 -10.656 -31.797 1 97.44 32 SER B C 1
ATOM 3867 O O . SER B 1 32 ? -5.645 -9.641 -32.344 1 97.44 32 SER B O 1
ATOM 3869 N N . TYR B 1 33 ? -4.203 -11.359 -32.375 1 97.88 33 TYR B N 1
ATOM 3870 C CA . TYR B 1 33 ? -3.625 -11.023 -33.656 1 97.88 33 TYR B CA 1
ATOM 3871 C C . TYR B 1 33 ? -4.32 -11.797 -34.781 1 97.88 33 TYR B C 1
ATOM 3873 O O . TYR B 1 33 ? -3.842 -11.812 -35.938 1 97.88 33 TYR B O 1
ATOM 3881 N N . GLY B 1 34 ? -5.375 -12.508 -34.469 1 97.88 34 GLY B N 1
ATOM 3882 C CA . GLY B 1 34 ? -6.176 -13.195 -35.469 1 97.88 34 GLY B CA 1
ATOM 3883 C C . GLY B 1 34 ? -5.676 -14.594 -35.781 1 97.88 34 GLY B C 1
ATOM 3884 O O . GLY B 1 34 ? -6.047 -15.188 -36.781 1 97.88 34 GLY B O 1
ATOM 3885 N N . LYS B 1 35 ? -4.895 -15.164 -34.938 1 98.44 35 LYS B N 1
ATOM 3886 C CA . LYS B 1 35 ? -4.297 -16.469 -35.188 1 98.44 35 LYS B CA 1
ATOM 3887 C C . LYS B 1 35 ? -5.207 -17.594 -34.719 1 98.44 35 LYS B C 1
ATOM 3889 O O . LYS B 1 35 ? -6.012 -17.406 -33.812 1 98.44 35 LYS B O 1
ATOM 3894 N N . LYS B 1 36 ? -5.086 -18.719 -35.375 1 98.5 36 LYS B N 1
ATOM 3895 C CA . LYS B 1 36 ? -5.758 -19.938 -34.938 1 98.5 36 LYS B CA 1
ATOM 3896 C C . LYS B 1 36 ? -4.992 -20.594 -33.781 1 98.5 36 LYS B C 1
ATOM 3898 O O . LYS B 1 36 ? -3.916 -21.156 -34 1 98.5 36 LYS B O 1
ATOM 3903 N N . VAL B 1 37 ? -5.602 -20.547 -32.594 1 98.62 37 VAL B N 1
ATOM 3904 C CA . VAL B 1 37 ? -4.871 -20.938 -31.391 1 98.62 37 VAL B CA 1
ATOM 3905 C C . VAL B 1 37 ? -5.672 -21.984 -30.625 1 98.62 37 VAL B C 1
ATOM 3907 O O . VAL B 1 37 ? -6.902 -21.922 -30.562 1 98.62 37 VAL B O 1
ATOM 3910 N N . ALA B 1 38 ? -4.988 -22.953 -30.016 1 98.31 38 ALA B N 1
ATOM 3911 C CA . ALA B 1 38 ? -5.598 -23.906 -29.078 1 98.31 38 ALA B CA 1
ATOM 3912 C C . ALA B 1 38 ? -4.73 -24.062 -27.828 1 98.31 38 ALA B C 1
ATOM 3914 O O . ALA B 1 38 ? -3.502 -24.016 -27.906 1 98.31 38 ALA B O 1
ATOM 3915 N N . VAL B 1 39 ? -5.398 -24.234 -26.719 1 98.19 39 VAL B N 1
ATOM 3916 C CA . VAL B 1 39 ? -4.754 -24.531 -25.438 1 98.19 39 VAL B CA 1
ATOM 3917 C C . VAL B 1 39 ? -5.105 -25.953 -25.016 1 98.19 39 VAL B C 1
ATOM 3919 O O . VAL B 1 39 ? -6.273 -26.344 -25.016 1 98.19 39 VAL B O 1
ATOM 3922 N N . ILE B 1 40 ? -4.109 -26.719 -24.688 1 97.5 40 ILE B N 1
ATOM 3923 C CA . ILE B 1 40 ? -4.266 -28.062 -24.156 1 97.5 40 ILE B CA 1
ATOM 3924 C C . ILE B 1 40 ? -4.031 -28.062 -22.656 1 97.5 40 ILE B C 1
ATOM 3926 O O . ILE B 1 40 ? -2.982 -27.609 -22.188 1 97.5 40 ILE B O 1
ATOM 3930 N N . GLU B 1 41 ? -4.953 -28.469 -21.875 1 96.44 41 GLU B N 1
ATOM 3931 C CA . GLU B 1 41 ? -4.824 -28.516 -20.422 1 96.44 41 GLU B CA 1
ATOM 3932 C C . GLU B 1 41 ? -5.309 -29.859 -19.875 1 96.44 41 GLU B C 1
ATOM 3934 O O . GLU B 1 41 ? -6.477 -30.219 -20.047 1 96.44 41 GLU B O 1
ATOM 3939 N N . GLN B 1 42 ? -4.48 -30.5 -19.141 1 92.56 42 GLN B N 1
ATOM 3940 C CA . GLN B 1 42 ? -4.781 -31.859 -18.719 1 92.56 42 GLN B CA 1
ATOM 3941 C C . GLN B 1 42 ? -5.605 -31.875 -17.438 1 92.56 42 GLN B C 1
ATOM 3943 O O . GLN B 1 42 ? -6.375 -32.812 -17.203 1 92.56 42 GLN B O 1
ATOM 3948 N N . ALA B 1 43 ? -5.531 -30.875 -16.609 1 89.69 43 ALA B N 1
ATOM 3949 C CA . ALA B 1 43 ? -6.121 -30.875 -15.266 1 89.69 43 ALA B CA 1
ATOM 3950 C C . ALA B 1 43 ? -7.633 -30.672 -15.336 1 89.69 43 ALA B C 1
ATOM 3952 O O . ALA B 1 43 ? -8.336 -30.844 -14.336 1 89.69 43 ALA B O 1
ATOM 3953 N N . GLY B 1 44 ? -8.164 -30.266 -16.438 1 88.88 44 GLY B N 1
ATOM 3954 C CA . GLY B 1 44 ? -9.602 -30.078 -16.594 1 88.88 44 GLY B CA 1
ATOM 3955 C C . GLY B 1 44 ? -10.078 -28.719 -16.078 1 88.88 44 GLY B C 1
ATOM 3956 O O . GLY B 1 44 ? -11.281 -28.453 -16.062 1 88.88 44 GLY B O 1
ATOM 3957 N N . LYS B 1 45 ? -9.211 -27.953 -15.586 1 91.19 45 LYS B N 1
ATOM 3958 C CA . LYS B 1 45 ? -9.523 -26.578 -15.188 1 91.19 45 LYS B CA 1
ATOM 3959 C C . LYS B 1 45 ? -8.398 -25.625 -15.586 1 91.19 45 LYS B C 1
ATOM 3961 O O . LYS B 1 45 ? -7.219 -25.984 -15.484 1 91.19 45 LYS B O 1
ATOM 3966 N N . LEU B 1 46 ? -8.766 -24.469 -16.062 1 94.38 46 LEU B N 1
ATOM 3967 C CA . LEU B 1 46 ? -7.805 -23.469 -16.516 1 94.38 46 LEU B CA 1
ATOM 3968 C C . LEU B 1 46 ? -7.324 -22.609 -15.352 1 94.38 46 LEU B C 1
ATOM 3970 O O . LEU B 1 46 ? -7.879 -22.688 -14.25 1 94.38 46 LEU B O 1
ATOM 3974 N N . GLY B 1 47 ? -6.219 -21.906 -15.586 1 94.38 47 GLY B N 1
ATOM 3975 C CA . GLY B 1 47 ? -5.734 -20.938 -14.625 1 94.38 47 GLY B CA 1
ATOM 3976 C C . GLY B 1 47 ? -4.477 -21.375 -13.898 1 94.38 47 GLY B C 1
ATOM 3977 O O . GLY B 1 47 ? -3.777 -20.562 -13.297 1 94.38 47 GLY B O 1
ATOM 3978 N N . GLY B 1 48 ? -4.211 -22.719 -14 1 95.06 48 GLY B N 1
ATOM 3979 C CA . GLY B 1 48 ? -2.973 -23.219 -13.438 1 95.06 48 GLY B CA 1
ATOM 3980 C C . GLY B 1 48 ? -2.918 -23.125 -11.922 1 95.06 48 GLY B C 1
ATOM 3981 O O . GLY B 1 48 ? -3.959 -23.094 -11.258 1 95.06 48 GLY B O 1
ATOM 3982 N N . THR B 1 49 ? -1.733 -23.125 -11.352 1 94.81 49 THR B N 1
ATOM 3983 C CA . THR B 1 49 ? -1.509 -23.141 -9.906 1 94.81 49 THR B CA 1
ATOM 3984 C C . THR B 1 49 ? -2.064 -21.875 -9.258 1 94.81 49 THR B C 1
ATOM 3986 O O . THR B 1 49 ? -2.779 -21.938 -8.258 1 94.81 49 THR B O 1
ATOM 3989 N N . CYS B 1 50 ? -1.834 -20.75 -9.812 1 95.5 50 CYS B N 1
ATOM 3990 C CA . CYS B 1 50 ? -2.164 -19.469 -9.203 1 95.5 50 CYS B CA 1
ATOM 3991 C C . CYS B 1 50 ? -3.654 -19.391 -8.891 1 95.5 50 CYS B C 1
ATOM 3993 O O . CYS B 1 50 ? -4.039 -19.031 -7.773 1 95.5 50 CYS B O 1
ATOM 3995 N N . VAL B 1 51 ? -4.48 -19.719 -9.828 1 95.94 51 VAL B N 1
ATOM 3996 C CA . VAL B 1 51 ? -5.922 -19.562 -9.695 1 95.94 51 VAL B CA 1
ATOM 3997 C C . VAL B 1 51 ? -6.484 -20.672 -8.797 1 95.94 51 VAL B C 1
ATOM 3999 O O . VAL B 1 51 ? -7.32 -20.406 -7.93 1 95.94 51 VAL B O 1
ATOM 4002 N N . ASN B 1 52 ? -5.984 -21.844 -8.938 1 96.75 52 ASN B N 1
ATOM 4003 C CA . ASN B 1 52 ? -6.656 -23.031 -8.391 1 96.75 52 ASN B CA 1
ATOM 4004 C C . ASN B 1 52 ? -6.094 -23.406 -7.027 1 96.75 52 ASN B C 1
ATOM 4006 O O . ASN B 1 52 ? -6.844 -23.812 -6.137 1 96.75 52 ASN B O 1
ATOM 4010 N N . VAL B 1 53 ? -4.766 -23.281 -6.836 1 96.62 53 VAL B N 1
ATOM 4011 C CA . VAL B 1 53 ? -4.16 -23.797 -5.613 1 96.62 53 VAL B CA 1
ATOM 4012 C C . VAL B 1 53 ? -2.928 -22.969 -5.258 1 96.62 53 VAL B C 1
ATOM 4014 O O . VAL B 1 53 ? -1.938 -23.516 -4.75 1 96.62 53 VAL B O 1
ATOM 4017 N N . GLY B 1 54 ? -2.949 -21.703 -5.543 1 96.44 54 GLY B N 1
ATOM 4018 C CA . GLY B 1 54 ? -1.785 -20.859 -5.312 1 96.44 54 GLY B CA 1
ATOM 4019 C C . GLY B 1 54 ? -2.141 -19.453 -4.871 1 96.44 54 GLY B C 1
ATOM 4020 O O . GLY B 1 54 ? -2.803 -19.266 -3.85 1 96.44 54 GLY B O 1
ATOM 4021 N N . CYS B 1 55 ? -1.822 -18.484 -5.734 1 97 55 CYS B N 1
ATOM 4022 C CA . CYS B 1 55 ? -1.834 -17.078 -5.391 1 97 55 CYS B CA 1
ATOM 4023 C C . CYS B 1 55 ? -3.219 -16.625 -4.934 1 97 55 CYS B C 1
ATOM 4025 O O . CYS B 1 55 ? -3.354 -15.953 -3.914 1 97 55 CYS B O 1
ATOM 4027 N N . VAL B 1 56 ? -4.258 -17.031 -5.617 1 97.88 56 VAL B N 1
ATOM 4028 C CA . VAL B 1 56 ? -5.598 -16.5 -5.387 1 97.88 56 VAL B CA 1
ATOM 4029 C C . VAL B 1 56 ? -6.176 -17.109 -4.105 1 97.88 56 VAL B C 1
ATOM 4031 O O . VAL B 1 56 ? -6.496 -16.375 -3.164 1 97.88 56 VAL B O 1
ATOM 4034 N N . PRO B 1 57 ? -6.293 -18.453 -4 1 98.31 57 PRO B N 1
ATOM 4035 C CA . PRO B 1 57 ? -6.824 -18.984 -2.744 1 98.31 57 PRO B CA 1
ATOM 4036 C C . PRO B 1 57 ? -5.949 -18.641 -1.54 1 98.31 57 PRO B C 1
ATOM 4038 O O . PRO B 1 57 ? -6.465 -18.422 -0.44 1 98.31 57 PRO B O 1
ATOM 4041 N N . LYS B 1 58 ? -4.691 -18.641 -1.733 1 98.06 58 LYS B N 1
ATOM 4042 C CA . LYS B 1 58 ? -3.779 -18.312 -0.643 1 98.06 58 LYS B CA 1
ATOM 4043 C C . LYS B 1 58 ? -4.023 -16.891 -0.133 1 98.06 58 LYS B C 1
ATOM 4045 O O . LYS B 1 58 ? -4.012 -16.656 1.076 1 98.06 58 LYS B O 1
ATOM 4050 N N . LYS B 1 59 ? -4.199 -15.945 -1.027 1 98.44 59 LYS B N 1
ATOM 4051 C CA . LYS B 1 59 ? -4.418 -14.562 -0.622 1 98.44 59 LYS B CA 1
ATOM 4052 C C . LYS B 1 59 ? -5.742 -14.414 0.118 1 98.44 59 LYS B C 1
ATOM 4054 O O . LYS B 1 59 ? -5.855 -13.602 1.041 1 98.44 59 LYS B O 1
ATOM 4059 N N . LEU B 1 60 ? -6.766 -15.125 -0.321 1 98.56 60 LEU B N 1
ATOM 4060 C CA . LEU B 1 60 ? -8.039 -15.109 0.393 1 98.56 60 LEU B CA 1
ATOM 4061 C C . LEU B 1 60 ? -7.863 -15.625 1.818 1 98.56 60 LEU B C 1
ATOM 4063 O O . LEU B 1 60 ? -8.414 -15.047 2.762 1 98.56 60 LEU B O 1
ATOM 4067 N N . MET B 1 61 ? -7.062 -16.703 1.953 1 98.56 61 MET B N 1
ATOM 4068 C CA . MET B 1 61 ? -6.77 -17.219 3.289 1 98.56 61 MET B CA 1
ATOM 4069 C C . MET B 1 61 ? -5.961 -16.203 4.094 1 98.56 61 MET B C 1
ATOM 4071 O O . MET B 1 61 ? -6.141 -16.078 5.305 1 98.56 61 MET B O 1
ATOM 4075 N N . TRP B 1 62 ? -5.055 -15.562 3.438 1 98.5 62 TRP B N 1
ATOM 4076 C CA . TRP B 1 62 ? -4.242 -14.523 4.07 1 98.5 62 TRP B CA 1
ATOM 4077 C C . TRP B 1 62 ? -5.121 -13.414 4.629 1 98.5 62 TRP B C 1
ATOM 4079 O O . TRP B 1 62 ? -4.898 -12.938 5.746 1 98.5 62 TRP B O 1
ATOM 4089 N N . HIS B 1 63 ? -6.168 -12.961 3.861 1 98.5 63 HIS B N 1
ATOM 4090 C CA . HIS B 1 63 ? -7.094 -11.93 4.32 1 98.5 63 HIS B CA 1
ATOM 4091 C C . HIS B 1 63 ? -7.855 -12.391 5.559 1 98.5 63 HIS B C 1
ATOM 4093 O O . HIS B 1 63 ? -8.094 -11.602 6.477 1 98.5 63 HIS B O 1
ATOM 4099 N N . ALA B 1 64 ? -8.227 -13.648 5.547 1 98.62 64 ALA B N 1
ATOM 4100 C CA . ALA B 1 64 ? -8.898 -14.195 6.723 1 98.62 64 ALA B CA 1
ATOM 4101 C C . ALA B 1 64 ? -7.98 -14.148 7.945 1 98.62 64 ALA B C 1
ATOM 4103 O O . ALA B 1 64 ? -8.414 -13.781 9.039 1 98.62 64 ALA B O 1
ATOM 4104 N N . ALA B 1 65 ? -6.754 -14.539 7.711 1 98.5 65 ALA B N 1
ATOM 4105 C CA . ALA B 1 65 ? -5.766 -14.5 8.789 1 98.5 65 ALA B CA 1
ATOM 4106 C C . ALA B 1 65 ? -5.559 -13.07 9.289 1 98.5 65 ALA B C 1
ATOM 4108 O O . ALA B 1 65 ? -5.473 -12.836 10.492 1 98.5 65 ALA B O 1
ATOM 4109 N N . ASP B 1 66 ? -5.48 -12.164 8.383 1 97.69 66 ASP B N 1
ATOM 4110 C CA . ASP B 1 66 ? -5.332 -10.758 8.734 1 97.69 66 ASP B CA 1
ATOM 4111 C C . ASP B 1 66 ? -6.535 -10.258 9.531 1 97.69 66 ASP B C 1
ATOM 4113 O O . ASP B 1 66 ? -6.383 -9.484 10.477 1 97.69 66 ASP B O 1
ATOM 4117 N N . LEU B 1 67 ? -7.727 -10.672 9.156 1 98 67 LEU B N 1
ATOM 4118 C CA . LEU B 1 67 ? -8.945 -10.312 9.875 1 98 67 LEU B CA 1
ATOM 4119 C C . LEU B 1 67 ? -8.914 -10.859 11.297 1 98 67 LEU B C 1
ATOM 4121 O O . LEU B 1 67 ? -9.359 -10.195 12.234 1 98 67 LEU B O 1
ATOM 4125 N N . GLN B 1 68 ? -8.398 -12.086 11.445 1 97.94 68 GLN B N 1
ATOM 4126 C CA . GLN B 1 68 ? -8.289 -12.664 12.781 1 97.94 68 GLN B CA 1
ATOM 4127 C C . GLN B 1 68 ? -7.418 -11.789 13.68 1 97.94 68 GLN B C 1
ATOM 4129 O O . GLN B 1 68 ? -7.758 -11.562 14.844 1 97.94 68 GLN B O 1
ATOM 4134 N N . ASP B 1 69 ? -6.324 -11.336 13.133 1 96.75 69 ASP B N 1
ATOM 4135 C CA . ASP B 1 69 ? -5.445 -10.453 13.898 1 96.75 69 ASP B CA 1
ATOM 4136 C C . ASP B 1 69 ? -6.16 -9.164 14.273 1 96.75 69 ASP B C 1
ATOM 4138 O O . ASP B 1 69 ? -6.055 -8.688 15.406 1 96.75 69 ASP B O 1
ATOM 4142 N N . LYS B 1 70 ? -6.91 -8.594 13.359 1 97.38 70 LYS B N 1
ATOM 4143 C CA . LYS B 1 70 ? -7.625 -7.34 13.602 1 97.38 70 LYS B CA 1
ATOM 4144 C C . LYS B 1 70 ? -8.703 -7.52 14.664 1 97.38 70 LYS B C 1
ATOM 4146 O O . LYS B 1 70 ? -8.922 -6.629 15.492 1 97.38 70 LYS B O 1
ATOM 4151 N N . LEU B 1 71 ? -9.352 -8.664 14.602 1 96.56 71 LEU B N 1
ATOM 4152 C CA . LEU B 1 71 ? -10.367 -8.969 15.602 1 96.56 71 LEU B CA 1
ATOM 4153 C C . LEU B 1 71 ? -9.766 -9 17 1 96.56 71 LEU B C 1
ATOM 4155 O O . LEU B 1 71 ? -10.344 -8.469 17.938 1 96.56 71 LEU B O 1
ATOM 4159 N N . LYS B 1 72 ? -8.539 -9.555 17.094 1 95.19 72 LYS B N 1
ATOM 4160 C CA . LYS B 1 72 ? -7.84 -9.609 18.375 1 95.19 72 LYS B CA 1
ATOM 4161 C C . LYS B 1 72 ? -7.41 -8.219 18.828 1 95.19 72 LYS B C 1
ATOM 4163 O O . LYS B 1 72 ? -7.434 -7.922 20.031 1 95.19 72 LYS B O 1
ATOM 4168 N N . GLU B 1 73 ? -7.113 -7.391 17.906 1 96.69 73 GLU B N 1
ATOM 4169 C CA . GLU B 1 73 ? -6.539 -6.082 18.188 1 96.69 73 GLU B CA 1
ATOM 4170 C C . GLU B 1 73 ? -7.625 -5.047 18.469 1 96.69 73 GLU B C 1
ATOM 4172 O O . GLU B 1 73 ? -7.363 -4.008 19.078 1 96.69 73 GLU B O 1
ATOM 4177 N N . ALA B 1 74 ? -8.875 -5.285 18.062 1 97.12 74 ALA B N 1
ATOM 4178 C CA . ALA B 1 74 ? -9.984 -4.336 18.094 1 97.12 74 ALA B CA 1
ATOM 4179 C C . ALA B 1 74 ? -10.273 -3.885 19.531 1 97.12 74 ALA B C 1
ATOM 4181 O O . ALA B 1 74 ? -10.625 -2.727 19.766 1 97.12 74 ALA B O 1
ATOM 4182 N N . GLN B 1 75 ? -10.008 -4.738 20.453 1 94.5 75 GLN B N 1
ATOM 4183 C CA . GLN B 1 75 ? -10.289 -4.398 21.844 1 94.5 75 GLN B CA 1
ATOM 4184 C C . GLN B 1 75 ? -9.398 -3.246 22.312 1 94.5 75 GLN B C 1
ATOM 4186 O O . GLN B 1 75 ? -9.852 -2.377 23.062 1 94.5 75 GLN B O 1
ATOM 4191 N N . GLU B 1 76 ? -8.234 -3.279 21.875 1 95.69 76 GLU B N 1
ATOM 4192 C CA . GLU B 1 76 ? -7.297 -2.256 22.328 1 95.69 76 GLU B CA 1
ATOM 4193 C C . GLU B 1 76 ? -7.574 -0.919 21.641 1 95.69 76 GLU B C 1
ATOM 4195 O O . GLU B 1 76 ? -7.062 0.119 22.078 1 95.69 76 GLU B O 1
ATOM 4200 N N . TYR B 1 77 ? -8.414 -0.893 20.656 1 96.81 77 TYR B N 1
ATOM 4201 C CA . TYR B 1 77 ? -8.891 0.354 20.062 1 96.81 77 TYR B CA 1
ATOM 4202 C C . TYR B 1 77 ? -10.172 0.826 20.734 1 96.81 77 TYR B C 1
ATOM 4204 O O . TYR B 1 77 ? -10.719 1.875 20.391 1 96.81 77 TYR B O 1
ATOM 4212 N N . GLY B 1 78 ? -10.641 0.088 21.609 1 95.81 78 GLY B N 1
ATOM 4213 C CA . GLY B 1 78 ? -11.789 0.499 22.422 1 95.81 78 GLY B CA 1
ATOM 4214 C C . GLY B 1 78 ? -13.078 -0.175 22 1 95.81 78 GLY B C 1
ATOM 4215 O O . GLY B 1 78 ? -14.156 0.204 22.453 1 95.81 78 GLY B O 1
ATOM 4216 N N . PHE B 1 79 ? -13.031 -1.229 21.141 1 97.19 79 PHE B N 1
ATOM 4217 C CA . PHE B 1 79 ? -14.25 -1.913 20.719 1 97.19 79 PHE B CA 1
ATOM 4218 C C . PHE B 1 79 ? -14.734 -2.869 21.797 1 97.19 79 PHE B C 1
ATOM 4220 O O . PHE B 1 79 ? -13.938 -3.592 22.406 1 97.19 79 PHE B O 1
ATOM 4227 N N . MET B 1 80 ? -16 -2.812 22.016 1 94.31 80 MET B N 1
ATOM 4228 C CA . MET B 1 80 ? -16.594 -3.643 23.062 1 94.31 80 MET B CA 1
ATOM 4229 C C . MET B 1 80 ? -18.062 -3.891 22.797 1 94.31 80 MET B C 1
ATOM 4231 O O . MET B 1 80 ? -18.672 -3.225 21.953 1 94.31 80 MET B O 1
ATOM 4235 N N . ASP B 1 81 ? -18.531 -4.906 23.484 1 88.88 81 ASP B N 1
ATOM 4236 C CA . ASP B 1 81 ? -19.984 -5.109 23.5 1 88.88 81 ASP B CA 1
ATOM 4237 C C . ASP B 1 81 ? -20.609 -4.5 24.75 1 88.88 81 ASP B C 1
ATOM 4239 O O . ASP B 1 81 ? -19.969 -3.709 25.453 1 88.88 81 ASP B O 1
ATOM 4243 N N . ALA B 1 82 ? -21.906 -4.805 24.984 1 82.88 82 ALA B N 1
ATOM 4244 C CA . ALA B 1 82 ? -22.656 -4.219 26.094 1 82.88 82 ALA B CA 1
ATOM 4245 C C . ALA B 1 82 ? -22.047 -4.594 27.438 1 82.88 82 ALA B C 1
ATOM 4247 O O . ALA B 1 82 ? -22.234 -3.889 28.438 1 82.88 82 ALA B O 1
ATOM 4248 N N . SER B 1 83 ? -21.172 -5.578 27.391 1 84.06 83 SER B N 1
ATOM 4249 C CA . SER B 1 83 ? -20.578 -6.07 28.641 1 84.06 83 SER B CA 1
ATOM 4250 C C . SER B 1 83 ? -19.219 -5.449 28.891 1 84.06 83 SER B C 1
ATOM 4252 O O . SER B 1 83 ? -18.609 -5.684 29.938 1 84.06 83 SER B O 1
ATOM 4254 N N . GLY B 1 84 ? -18.734 -4.641 28.047 1 84.88 84 GLY B N 1
ATOM 4255 C CA . GLY B 1 84 ? -17.469 -3.957 28.234 1 84.88 84 GLY B CA 1
ATOM 4256 C C . GLY B 1 84 ? -16.281 -4.719 27.656 1 84.88 84 GLY B C 1
ATOM 4257 O O . GLY B 1 84 ? -15.133 -4.316 27.828 1 84.88 84 GLY B O 1
ATOM 4258 N N . SER B 1 85 ? -16.484 -5.805 27.188 1 84.25 85 SER B N 1
ATOM 4259 C CA . SER B 1 85 ? -15.539 -6.617 26.422 1 84.25 85 SER B CA 1
ATOM 4260 C C . SER B 1 85 ? -16.266 -7.461 25.375 1 84.25 85 SER B C 1
ATOM 4262 O O . SER B 1 85 ? -17.469 -7.312 25.172 1 84.25 85 SER B O 1
ATOM 4264 N N . PHE B 1 86 ? -15.516 -8.141 24.469 1 87.31 86 PHE B N 1
ATOM 4265 C CA . PHE B 1 86 ? -16.203 -9.086 23.594 1 87.31 86 PHE B CA 1
ATOM 4266 C C . PHE B 1 86 ? -15.344 -10.328 23.359 1 87.31 86 PHE B C 1
ATOM 4268 O O . PHE B 1 86 ? -14.117 -10.273 23.469 1 87.31 86 PHE B O 1
ATOM 4275 N N . ALA B 1 87 ? -15.992 -11.438 23.234 1 90.12 87 ALA B N 1
ATOM 4276 C CA . ALA B 1 87 ? -15.289 -12.664 22.859 1 90.12 87 ALA B CA 1
ATOM 4277 C C . ALA B 1 87 ? -14.82 -12.602 21.406 1 90.12 87 ALA B C 1
ATOM 4279 O O . ALA B 1 87 ? -15.625 -12.422 20.5 1 90.12 87 ALA B O 1
ATOM 4280 N N . VAL B 1 88 ? -13.562 -12.773 21.219 1 93.69 88 VAL B N 1
ATOM 4281 C CA . VAL B 1 88 ? -13 -12.711 19.875 1 93.69 88 VAL B CA 1
ATOM 4282 C C . VAL B 1 88 ? -13.477 -13.906 19.047 1 93.69 88 VAL B C 1
ATOM 4284 O O . VAL B 1 88 ? -13.195 -15.055 19.406 1 93.69 88 VAL B O 1
ATOM 4287 N N . PRO B 1 89 ? -14.172 -13.609 18.016 1 95.62 89 PRO B N 1
ATOM 4288 C CA . PRO B 1 89 ? -14.625 -14.734 17.188 1 95.62 89 PRO B CA 1
ATOM 4289 C C . PRO B 1 89 ? -13.477 -15.438 16.469 1 95.62 89 PRO B C 1
ATOM 4291 O O . PRO B 1 89 ? -12.414 -14.844 16.281 1 95.62 89 PRO B O 1
ATOM 4294 N N . THR B 1 90 ? -13.734 -16.703 16.156 1 96 90 THR B N 1
ATOM 4295 C CA . THR B 1 90 ? -12.773 -17.484 15.383 1 96 90 THR B CA 1
ATOM 4296 C C . THR B 1 90 ? -13.391 -17.969 14.07 1 96 90 THR B C 1
ATOM 4298 O O . THR B 1 90 ? -14.617 -17.969 13.914 1 96 90 THR B O 1
ATOM 4301 N N . VAL B 1 91 ? -12.539 -18.344 13.188 1 96.56 91 VAL B N 1
ATOM 4302 C CA . VAL B 1 91 ? -13.008 -18.656 11.836 1 96.56 91 VAL B CA 1
ATOM 4303 C C . VAL B 1 91 ? -13.633 -20.047 11.82 1 96.56 91 VAL B C 1
ATOM 4305 O O . VAL B 1 91 ? -13.125 -20.984 12.453 1 96.56 91 VAL B O 1
ATOM 4308 N N . ASN B 1 92 ? -14.781 -20.109 11.227 1 96.56 92 ASN B N 1
ATOM 4309 C CA . ASN B 1 92 ? -15.289 -21.406 10.766 1 96.56 92 ASN B CA 1
ATOM 4310 C C . ASN B 1 92 ? -14.602 -21.828 9.469 1 96.56 92 ASN B C 1
ATOM 4312 O O . ASN B 1 92 ? -14.961 -21.359 8.383 1 96.56 92 ASN B O 1
ATOM 4316 N N . TRP B 1 93 ? -13.703 -22.781 9.664 1 96.94 93 TRP B N 1
ATOM 4317 C CA . TRP B 1 93 ? -12.836 -23.156 8.555 1 96.94 93 TRP B CA 1
ATOM 4318 C C . TRP B 1 93 ? -13.656 -23.656 7.367 1 96.94 93 TRP B C 1
ATOM 4320 O O . TRP B 1 93 ? -13.383 -23.297 6.219 1 96.94 93 TRP B O 1
ATOM 4330 N N . ASN B 1 94 ? -14.562 -24.469 7.641 1 95.88 94 ASN B N 1
ATOM 4331 C CA . ASN B 1 94 ? -15.359 -25.047 6.562 1 95.88 94 ASN B CA 1
ATOM 4332 C C . ASN B 1 94 ? -16.094 -23.953 5.777 1 95.88 94 ASN B C 1
ATOM 4334 O O . ASN B 1 94 ? -16.156 -24 4.547 1 95.88 94 ASN B O 1
ATOM 4338 N N . MET B 1 95 ? -16.672 -23.031 6.445 1 95.38 95 MET B N 1
ATOM 4339 C CA . MET B 1 95 ? -17.359 -21.938 5.781 1 95.38 95 MET B CA 1
ATOM 4340 C C . MET B 1 95 ? -16.391 -21.109 4.938 1 95.38 95 MET B C 1
ATOM 4342 O O . MET B 1 95 ? -16.719 -20.75 3.807 1 95.38 95 MET B O 1
ATOM 4346 N N . LEU B 1 96 ? -15.234 -20.812 5.488 1 97.75 96 LEU B N 1
ATOM 4347 C CA . LEU B 1 96 ? -14.227 -20.047 4.773 1 97.75 96 LEU B CA 1
ATOM 4348 C C . LEU B 1 96 ? -13.805 -20.766 3.494 1 97.75 96 LEU B C 1
ATOM 4350 O O . LEU B 1 96 ? -13.742 -20.156 2.426 1 97.75 96 LEU B O 1
ATOM 4354 N N . VAL B 1 97 ? -13.578 -22.047 3.566 1 97.81 97 VAL B N 1
ATOM 4355 C CA . VAL B 1 97 ? -13.07 -22.828 2.447 1 97.81 97 VAL B CA 1
ATOM 4356 C C . VAL B 1 97 ? -14.156 -22.984 1.382 1 97.81 97 VAL B C 1
ATOM 4358 O O . VAL B 1 97 ? -13.859 -22.969 0.184 1 97.81 97 VAL B O 1
ATOM 4361 N N . GLU B 1 98 ? -15.367 -23.109 1.813 1 97.56 98 GLU B N 1
ATOM 4362 C CA . GLU B 1 98 ? -16.469 -23.188 0.851 1 97.56 98 GLU B CA 1
ATOM 4363 C C . GLU B 1 98 ? -16.594 -21.891 0.052 1 97.56 98 GLU B C 1
ATOM 4365 O O . GLU B 1 98 ? -16.797 -21.922 -1.162 1 97.56 98 GLU B O 1
ATOM 4370 N N . LYS B 1 99 ? -16.516 -20.812 0.717 1 97.69 99 LYS B N 1
ATOM 4371 C CA . LYS B 1 99 ? -16.578 -19.516 0.043 1 97.69 99 LYS B CA 1
ATOM 4372 C C . LYS B 1 99 ? -15.375 -19.328 -0.885 1 97.69 99 LYS B C 1
ATOM 4374 O O . LYS B 1 99 ? -15.523 -18.828 -2.004 1 97.69 99 LYS B O 1
ATOM 4379 N N . ARG B 1 100 ? -14.188 -19.688 -0.373 1 98.12 100 ARG B N 1
ATOM 4380 C CA . ARG B 1 100 ? -12.984 -19.609 -1.188 1 98.12 100 ARG B CA 1
ATOM 4381 C C . ARG B 1 100 ? -13.133 -20.438 -2.459 1 98.12 100 ARG B C 1
ATOM 4383 O O . ARG B 1 100 ? -12.828 -19.969 -3.557 1 98.12 100 ARG B O 1
ATOM 4390 N N . ASP B 1 101 ? -13.648 -21.625 -2.307 1 97.88 101 ASP B N 1
ATOM 4391 C CA . ASP B 1 101 ? -13.805 -22.531 -3.447 1 97.88 101 ASP B CA 1
ATOM 4392 C C . ASP B 1 101 ? -14.828 -21.984 -4.438 1 97.88 101 ASP B C 1
ATOM 4394 O O . ASP B 1 101 ? -14.672 -22.141 -5.652 1 97.88 101 ASP B O 1
ATOM 4398 N N . ALA B 1 102 ? -15.898 -21.453 -3.908 1 97.75 102 ALA B N 1
ATOM 4399 C CA . ALA B 1 102 ? -16.891 -20.844 -4.777 1 97.75 102 ALA B CA 1
ATOM 4400 C C . ALA B 1 102 ? -16.281 -19.703 -5.586 1 97.75 102 ALA B C 1
ATOM 4402 O O . ALA B 1 102 ? -16.594 -19.531 -6.77 1 97.75 102 ALA B O 1
ATOM 4403 N N . TYR B 1 103 ? -15.484 -18.938 -4.953 1 97.62 103 TYR B N 1
ATOM 4404 C CA . TYR B 1 103 ? -14.781 -17.859 -5.629 1 97.62 103 TYR B CA 1
ATOM 4405 C C . TYR B 1 103 ? -13.898 -18.406 -6.75 1 97.62 103 TYR B C 1
ATOM 4407 O O . TYR B 1 103 ? -13.883 -17.844 -7.852 1 97.62 103 TYR B O 1
ATOM 4415 N N . ILE B 1 104 ? -13.18 -19.453 -6.508 1 97.44 104 ILE B N 1
ATOM 4416 C CA . ILE B 1 104 ? -12.289 -20.062 -7.484 1 97.44 104 ILE B CA 1
ATOM 4417 C C . ILE B 1 104 ? -13.102 -20.594 -8.664 1 97.44 104 ILE B C 1
ATOM 4419 O O . ILE B 1 104 ? -12.711 -20.438 -9.82 1 97.44 104 ILE B O 1
ATOM 4423 N N . ARG B 1 105 ? -14.195 -21.203 -8.359 1 95.88 105 ARG B N 1
ATOM 4424 C CA . ARG B 1 105 ? -15.055 -21.719 -9.414 1 95.88 105 ARG B CA 1
ATOM 4425 C C . ARG B 1 105 ? -15.523 -20.594 -10.336 1 95.88 105 ARG B C 1
ATOM 4427 O O . ARG B 1 105 ? -15.578 -20.766 -11.555 1 95.88 105 ARG B O 1
ATOM 4434 N N . ARG B 1 106 ? -15.852 -19.5 -9.711 1 95.62 106 ARG B N 1
ATOM 4435 C CA . ARG B 1 106 ? -16.25 -18.344 -10.516 1 95.62 106 ARG B CA 1
ATOM 4436 C C . ARG B 1 106 ? -15.102 -17.875 -11.406 1 95.62 106 ARG B C 1
ATOM 4438 O O . ARG B 1 106 ? -15.32 -17.547 -12.578 1 95.62 106 ARG B O 1
ATOM 4445 N N . LEU B 1 107 ? -13.938 -17.906 -10.891 1 95.5 107 LEU B N 1
ATOM 4446 C CA . LEU B 1 107 ? -12.773 -17.5 -11.672 1 95.5 107 LEU B CA 1
ATOM 4447 C C . LEU B 1 107 ? -12.523 -18.469 -12.828 1 95.5 107 LEU B C 1
ATOM 4449 O O . LEU B 1 107 ? -12.172 -18.047 -13.93 1 95.5 107 LEU B O 1
ATOM 4453 N N . ASN B 1 108 ? -12.648 -19.75 -12.523 1 94.12 108 ASN B N 1
ATOM 4454 C CA . ASN B 1 108 ? -12.516 -20.734 -13.594 1 94.12 108 ASN B CA 1
ATOM 4455 C C . ASN B 1 108 ? -13.5 -20.469 -14.727 1 94.12 108 ASN B C 1
ATOM 4457 O O . ASN B 1 108 ? -13.133 -20.547 -15.898 1 94.12 108 ASN B O 1
ATOM 4461 N N . GLY B 1 109 ? -14.719 -20.109 -14.336 1 93.81 109 GLY B N 1
ATOM 4462 C CA . GLY B 1 109 ? -15.703 -19.734 -15.344 1 93.81 109 GLY B CA 1
ATOM 4463 C C . GLY B 1 109 ? -15.289 -18.547 -16.172 1 93.81 109 GLY B C 1
ATOM 4464 O O . GLY B 1 109 ? -15.523 -18.5 -17.391 1 93.81 109 GLY B O 1
ATOM 4465 N N . ILE B 1 110 ? -14.703 -17.609 -15.547 1 93.88 110 ILE B N 1
ATOM 4466 C CA . ILE B 1 110 ? -14.234 -16.406 -16.234 1 93.88 110 ILE B CA 1
ATOM 4467 C C . ILE B 1 110 ? -13.125 -16.781 -17.219 1 93.88 110 ILE B C 1
ATOM 4469 O O . ILE B 1 110 ? -13.094 -16.266 -18.344 1 93.88 110 ILE B O 1
ATOM 4473 N N . TYR B 1 111 ? -12.219 -17.641 -16.828 1 94.06 111 TYR B N 1
ATOM 4474 C CA . TYR B 1 111 ? -11.148 -18.109 -17.703 1 94.06 111 TYR B CA 1
ATOM 4475 C C . TYR B 1 111 ? -11.719 -18.812 -18.938 1 94.06 111 TYR B C 1
ATOM 4477 O O . TYR B 1 111 ? -11.266 -18.578 -20.062 1 94.06 111 TYR B O 1
ATOM 4485 N N . ASP B 1 112 ? -12.656 -19.609 -18.703 1 93.81 112 ASP B N 1
ATOM 4486 C CA . ASP B 1 112 ? -13.32 -20.297 -19.812 1 93.81 112 ASP B CA 1
ATOM 4487 C C . ASP B 1 112 ? -13.953 -19.297 -20.781 1 93.81 112 ASP B C 1
ATOM 4489 O O . ASP B 1 112 ? -13.781 -19.406 -22 1 93.81 112 ASP B O 1
ATOM 4493 N N . ASN B 1 113 ? -14.641 -18.375 -20.219 1 94.44 113 ASN B N 1
ATOM 4494 C CA . ASN B 1 113 ? -15.328 -17.375 -21.016 1 94.44 113 ASN B CA 1
ATOM 4495 C C . ASN B 1 113 ? -14.336 -16.5 -21.797 1 94.44 113 ASN B C 1
ATOM 4497 O O . ASN B 1 113 ? -14.625 -16.078 -22.922 1 94.44 113 ASN B O 1
ATOM 4501 N N . ASN B 1 114 ? -13.25 -16.203 -21.172 1 93.75 114 ASN B N 1
ATOM 4502 C CA . ASN B 1 114 ? -12.227 -15.414 -21.844 1 93.75 114 ASN B CA 1
ATOM 4503 C C . ASN B 1 114 ? -11.688 -16.125 -23.078 1 93.75 114 ASN B C 1
ATOM 4505 O O . ASN B 1 114 ? -11.508 -15.516 -24.141 1 93.75 114 ASN B O 1
ATOM 4509 N N . LEU B 1 115 ? -11.375 -17.406 -22.984 1 95.44 115 LEU B N 1
ATOM 4510 C CA . LEU B 1 115 ? -10.898 -18.172 -24.125 1 95.44 115 LEU B CA 1
ATOM 4511 C C . LEU B 1 115 ? -11.938 -18.188 -25.25 1 95.44 115 LEU B C 1
ATOM 4513 O O . LEU B 1 115 ? -11.602 -18.047 -26.422 1 95.44 115 LEU B O 1
ATOM 4517 N N . LYS B 1 116 ? -13.141 -18.328 -24.797 1 94.56 116 LYS B N 1
ATOM 4518 C CA . LYS B 1 116 ? -14.234 -18.328 -25.766 1 94.56 116 LYS B CA 1
ATOM 4519 C C . LYS B 1 116 ? -14.312 -17 -26.516 1 94.56 116 LYS B C 1
ATOM 4521 O O . LYS B 1 116 ? -14.383 -16.969 -27.734 1 94.56 116 LYS B O 1
ATOM 4526 N N . LYS B 1 117 ? -14.273 -15.984 -25.766 1 95.31 117 LYS B N 1
ATOM 4527 C CA . LYS B 1 117 ? -14.375 -14.641 -26.328 1 95.31 117 LYS B CA 1
ATOM 4528 C C . LYS B 1 117 ? -13.211 -14.352 -27.266 1 95.31 117 LYS B C 1
ATOM 4530 O O . LYS B 1 117 ? -13.367 -13.656 -28.266 1 95.31 117 LYS B O 1
ATOM 4535 N N . ASP B 1 118 ? -12.07 -14.93 -26.953 1 96.06 118 ASP B N 1
ATOM 4536 C CA . ASP B 1 118 ? -10.859 -14.68 -27.734 1 96.06 118 ASP B CA 1
ATOM 4537 C C . ASP B 1 118 ? -10.727 -15.68 -28.875 1 96.06 118 ASP B C 1
ATOM 4539 O O . ASP B 1 118 ? -9.766 -15.625 -29.656 1 96.06 118 ASP B O 1
ATOM 4543 N N . ASN B 1 119 ? -11.625 -16.594 -28.969 1 95.5 119 ASN B N 1
ATOM 4544 C CA . ASN B 1 119 ? -11.625 -17.609 -30 1 95.5 119 ASN B CA 1
ATOM 4545 C C . ASN B 1 119 ? -10.398 -18.516 -29.906 1 95.5 119 ASN B C 1
ATOM 4547 O O . ASN B 1 119 ? -9.742 -18.797 -30.906 1 95.5 119 ASN B O 1
ATOM 4551 N N . VAL B 1 120 ? -10.062 -18.844 -28.688 1 97.94 120 VAL B N 1
ATOM 4552 C CA . VAL B 1 120 ? -9.023 -19.844 -28.422 1 97.94 120 VAL B CA 1
ATOM 4553 C C . VAL B 1 120 ? -9.664 -21.188 -28.109 1 97.94 120 VAL B C 1
ATOM 4555 O O . VAL B 1 120 ? -10.516 -21.281 -27.219 1 97.94 120 VAL B O 1
ATOM 4558 N N . GLU B 1 121 ? -9.312 -22.156 -28.812 1 96.88 121 GLU B N 1
ATOM 4559 C CA . GLU B 1 121 ? -9.891 -23.469 -28.547 1 96.88 121 GLU B CA 1
ATOM 4560 C C . GLU B 1 121 ? -9.273 -24.109 -27.312 1 96.88 121 GLU B C 1
ATOM 4562 O O . GLU B 1 121 ? -8.062 -24.016 -27.094 1 96.88 121 GLU B O 1
ATOM 4567 N N . TYR B 1 122 ? -10.117 -24.656 -26.516 1 96.56 122 TYR B N 1
ATOM 4568 C CA . TYR B 1 122 ? -9.688 -25.344 -25.297 1 96.56 122 TYR B CA 1
ATOM 4569 C C . TYR B 1 122 ? -9.844 -26.859 -25.438 1 96.56 122 TYR B C 1
ATOM 4571 O O . TYR B 1 122 ? -10.961 -27.359 -25.562 1 96.56 122 TYR B O 1
ATOM 4579 N N . ILE B 1 123 ? -8.742 -27.547 -25.422 1 96.31 123 ILE B N 1
ATOM 4580 C CA . ILE B 1 123 ? -8.719 -29 -25.516 1 96.31 123 ILE B CA 1
ATOM 4581 C C . ILE B 1 123 ? -8.305 -29.609 -24.172 1 96.31 123 ILE B C 1
ATOM 4583 O O . ILE B 1 123 ? -7.152 -29.469 -23.75 1 96.31 123 ILE B O 1
ATOM 4587 N N . SER B 1 124 ? -9.234 -30.297 -23.531 1 95.31 124 SER B N 1
ATOM 4588 C CA . SER B 1 124 ? -8.922 -30.969 -22.266 1 95.31 124 SER B CA 1
ATOM 4589 C C . SER B 1 124 ? -8.195 -32.281 -22.5 1 95.31 124 SER B C 1
ATOM 4591 O O . SER B 1 124 ? -8.812 -33.281 -22.859 1 95.31 124 SER B O 1
ATOM 4593 N N . GLY B 1 125 ? -6.926 -32.25 -22.281 1 96.19 125 GLY B N 1
ATOM 4594 C CA . GLY B 1 125 ? -6.121 -33.438 -22.531 1 96.19 125 GLY B CA 1
ATOM 4595 C C . GLY B 1 125 ? -4.652 -33.25 -22.203 1 96.19 125 GLY B C 1
ATOM 4596 O O . GLY B 1 125 ? -4.258 -32.188 -21.719 1 96.19 125 GLY B O 1
ATOM 4597 N N . HIS B 1 126 ? -3.934 -34.312 -22.281 1 96.94 126 HIS B N 1
ATOM 4598 C CA . HIS B 1 126 ? -2.488 -34.312 -22.094 1 96.94 126 HIS B CA 1
ATOM 4599 C C . HIS B 1 126 ? -1.76 -34.156 -23.422 1 96.94 126 HIS B C 1
ATOM 4601 O O . HIS B 1 126 ? -1.933 -34.969 -24.344 1 96.94 126 HIS B O 1
ATOM 4607 N N . GLY B 1 127 ? -1.021 -33.062 -23.562 1 97.88 127 GLY B N 1
ATOM 4608 C CA . GLY B 1 127 ? -0.236 -32.812 -24.766 1 97.88 127 GLY B CA 1
ATOM 4609 C C . GLY B 1 127 ? 1.177 -33.375 -24.672 1 97.88 127 GLY B C 1
ATOM 4610 O O . GLY B 1 127 ? 1.856 -33.188 -23.672 1 97.88 127 GLY B O 1
ATOM 4611 N N . ARG B 1 128 ? 1.595 -34.062 -25.672 1 98.44 128 ARG B N 1
ATOM 4612 C CA . ARG B 1 128 ? 2.941 -34.625 -25.781 1 98.44 128 ARG B CA 1
ATOM 4613 C C . ARG B 1 128 ? 3.572 -34.281 -27.125 1 98.44 128 ARG B C 1
ATOM 4615 O O . ARG B 1 128 ? 2.977 -34.531 -28.172 1 98.44 128 ARG B O 1
ATOM 4622 N N . LEU B 1 129 ? 4.789 -33.75 -27.094 1 98.62 129 LEU B N 1
ATOM 4623 C CA . LEU B 1 129 ? 5.496 -33.375 -28.312 1 98.62 129 LEU B CA 1
ATOM 4624 C C . LEU B 1 129 ? 5.934 -34.625 -29.062 1 98.62 129 LEU B C 1
ATOM 4626 O O . LEU B 1 129 ? 6.414 -35.594 -28.453 1 98.62 129 LEU B O 1
ATOM 4630 N N . LEU B 1 130 ? 5.773 -34.625 -30.391 1 97.81 130 LEU B N 1
ATOM 4631 C CA . LEU B 1 130 ? 6.223 -35.719 -31.234 1 97.81 130 LEU B CA 1
ATOM 4632 C C . LEU B 1 130 ? 7.387 -35.281 -32.125 1 97.81 130 LEU B C 1
ATOM 4634 O O . LEU B 1 130 ? 8.016 -36.125 -32.781 1 97.81 130 LEU B O 1
ATOM 4638 N N . GLY B 1 131 ? 7.676 -34.062 -32.156 1 96.56 131 GLY B N 1
ATOM 4639 C CA . GLY B 1 131 ? 8.656 -33.5 -33.062 1 96.56 131 GLY B CA 1
ATOM 4640 C C . GLY B 1 131 ? 8.039 -33 -34.344 1 96.56 131 GLY B C 1
ATOM 4641 O O . GLY B 1 131 ? 6.875 -33.281 -34.656 1 96.56 131 GLY B O 1
ATOM 4642 N N . ASN B 1 132 ? 8.758 -32.156 -35.094 1 95.38 132 ASN B N 1
ATOM 4643 C CA . ASN B 1 132 ? 8.383 -31.625 -36.406 1 95.38 132 ASN B CA 1
ATOM 4644 C C . ASN B 1 132 ? 7.027 -30.922 -36.344 1 95.38 132 ASN B C 1
ATOM 4646 O O . ASN B 1 132 ? 6.184 -31.125 -37.219 1 95.38 132 ASN B O 1
ATOM 4650 N N . GLY B 1 133 ? 6.797 -30.234 -35.25 1 97.31 133 GLY B N 1
ATOM 4651 C CA . GLY B 1 133 ? 5.613 -29.391 -35.125 1 97.31 133 GLY B CA 1
ATOM 4652 C C . GLY B 1 133 ? 4.359 -30.188 -34.781 1 97.31 133 GLY B C 1
ATOM 4653 O O . GLY B 1 133 ? 3.244 -29.688 -34.969 1 97.31 133 GLY B O 1
ATOM 4654 N N . ARG B 1 134 ? 4.516 -31.375 -34.281 1 98.31 134 ARG B N 1
ATOM 4655 C CA . ARG B 1 134 ? 3.355 -32.219 -34 1 98.31 134 ARG B CA 1
ATOM 4656 C C . ARG B 1 134 ? 3.203 -32.438 -32.5 1 98.31 134 ARG B C 1
ATOM 4658 O O . ARG B 1 134 ? 4.195 -32.5 -31.781 1 98.31 134 ARG B O 1
ATOM 4665 N N . VAL B 1 135 ? 1.949 -32.531 -32.062 1 98.56 135 VAL B N 1
ATOM 4666 C CA . VAL B 1 135 ? 1.606 -32.781 -30.672 1 98.56 135 VAL B CA 1
ATOM 4667 C C . VAL B 1 135 ? 0.538 -33.875 -30.578 1 98.56 135 VAL B C 1
ATOM 4669 O O . VAL B 1 135 ? -0.507 -33.781 -31.234 1 98.56 135 VAL B O 1
ATOM 4672 N N . LYS B 1 136 ? 0.839 -34.906 -29.859 1 98.44 136 LYS B N 1
ATOM 4673 C CA . LYS B 1 136 ? -0.17 -35.906 -29.516 1 98.44 136 LYS B CA 1
ATOM 4674 C C . LYS B 1 136 ? -0.985 -35.469 -28.297 1 98.44 136 LYS B C 1
ATOM 4676 O O . LYS B 1 136 ? -0.421 -35.094 -27.266 1 98.44 136 LYS B O 1
ATOM 4681 N N . VAL B 1 137 ? -2.299 -35.438 -28.422 1 98.06 137 VAL B N 1
ATOM 4682 C CA . VAL B 1 137 ? -3.172 -35.062 -27.312 1 98.06 137 VAL B CA 1
ATOM 4683 C C . VAL B 1 137 ? -3.998 -36.281 -26.891 1 98.06 137 VAL B C 1
ATOM 4685 O O . VAL B 1 137 ? -4.789 -36.812 -27.672 1 98.06 137 VAL B O 1
ATOM 4688 N N . SER B 1 138 ? -3.756 -36.719 -25.703 1 96.44 138 SER B N 1
ATOM 4689 C CA . SER B 1 138 ? -4.535 -37.812 -25.141 1 96.44 138 SER B CA 1
ATOM 4690 C C . SER B 1 138 ? -5.637 -37.281 -24.219 1 96.44 138 SER B C 1
ATOM 4692 O O . SER B 1 138 ? -5.512 -36.219 -23.656 1 96.44 138 SER B O 1
ATOM 4694 N N . PRO B 1 139 ? -6.688 -38.031 -24.109 1 92 139 PRO B N 1
ATOM 4695 C CA . PRO B 1 139 ? -7.797 -37.562 -23.281 1 92 139 PRO B CA 1
ATOM 4696 C C . PRO B 1 139 ? -7.363 -37.219 -21.859 1 92 139 PRO B C 1
ATOM 4698 O O . PRO B 1 139 ? -6.527 -37.906 -21.281 1 92 139 PRO B O 1
ATOM 4701 N N . GLY B 1 140 ? -7.961 -36.156 -21.359 1 84.88 140 GLY B N 1
ATOM 4702 C CA . GLY B 1 140 ? -7.664 -35.719 -20.016 1 84.88 140 GLY B CA 1
ATOM 4703 C C . GLY B 1 140 ? -8.508 -36.375 -18.953 1 84.88 140 GLY B C 1
ATOM 4704 O O . GLY B 1 140 ? -9.172 -37.375 -19.234 1 84.88 140 GLY B O 1
ATOM 4705 N N . VAL B 1 141 ? -8.445 -35.812 -17.734 1 82.25 141 VAL B N 1
ATOM 4706 C CA . VAL B 1 141 ? -9.062 -36.438 -16.547 1 82.25 141 VAL B CA 1
ATOM 4707 C C . VAL B 1 141 ? -10.578 -36.344 -16.672 1 82.25 141 VAL B C 1
ATOM 4709 O O . VAL B 1 141 ? -11.297 -37.219 -16.156 1 82.25 141 VAL B O 1
ATOM 4712 N N . ASP B 1 142 ? -11.039 -35.375 -17.422 1 83.69 142 ASP B N 1
ATOM 4713 C CA . ASP B 1 142 ? -12.484 -35.156 -17.484 1 83.69 142 ASP B CA 1
ATOM 4714 C C . ASP B 1 142 ? -13.117 -35.969 -18.609 1 83.69 142 ASP B C 1
ATOM 4716 O O . ASP B 1 142 ? -14.344 -36.031 -18.719 1 83.69 142 ASP B O 1
ATOM 4720 N N . GLY B 1 143 ? -12.367 -36.438 -19.484 1 82.75 143 GLY B N 1
ATOM 4721 C CA . GLY B 1 143 ? -12.836 -37.312 -20.531 1 82.75 143 GLY B CA 1
ATOM 4722 C C . GLY B 1 143 ? -13.547 -36.594 -21.656 1 82.75 143 GLY B C 1
ATOM 4723 O O . GLY B 1 143 ? -14.273 -37.219 -22.438 1 82.75 143 GLY B O 1
ATOM 4724 N N . VAL B 1 144 ? -13.344 -35.375 -21.734 1 87.75 144 VAL B N 1
ATOM 4725 C CA . VAL B 1 144 ? -14.062 -34.594 -22.734 1 87.75 144 VAL B CA 1
ATOM 4726 C C . VAL B 1 144 ? -13.531 -34.938 -24.125 1 87.75 144 VAL B C 1
ATOM 4728 O O . VAL B 1 144 ? -14.305 -35.125 -25.078 1 87.75 144 VAL B O 1
ATOM 4731 N N . LEU B 1 145 ? -12.227 -34.969 -24.281 1 90.69 145 LEU B N 1
ATOM 4732 C CA . LEU B 1 145 ? -11.633 -35.375 -25.547 1 90.69 145 LEU B CA 1
ATOM 4733 C C . LEU B 1 145 ? -11.93 -36.844 -25.828 1 90.69 145 LEU B C 1
ATOM 4735 O O . LEU B 1 145 ? -11.562 -37.719 -25.031 1 90.69 145 LEU B O 1
ATOM 4739 N N . GLU B 1 146 ? -12.508 -37.188 -26.828 1 89.06 146 GLU B N 1
ATOM 4740 C CA . GLU B 1 146 ? -13.055 -38.531 -27.094 1 89.06 146 GLU B CA 1
ATOM 4741 C C . GLU B 1 146 ? -11.953 -39.531 -27.406 1 89.06 146 GLU B C 1
ATOM 4743 O O . GLU B 1 146 ? -12.016 -40.688 -26.984 1 89.06 146 GLU B O 1
ATOM 4748 N N . LYS B 1 147 ? -11.078 -39.094 -28.219 1 92.69 147 LYS B N 1
ATOM 4749 C CA . LYS B 1 147 ? -9.984 -39.969 -28.625 1 92.69 147 LYS B CA 1
ATOM 4750 C C . LYS B 1 147 ? -8.68 -39.188 -28.766 1 92.69 147 LYS B C 1
ATOM 4752 O O . LYS B 1 147 ? -8.688 -37.969 -28.859 1 92.69 147 LYS B O 1
ATOM 4757 N N . GLU B 1 148 ? -7.707 -39.969 -28.656 1 95.94 148 GLU B N 1
ATOM 4758 C CA . GLU B 1 148 ? -6.387 -39.375 -28.906 1 95.94 148 GLU B CA 1
ATOM 4759 C C . GLU B 1 148 ? -6.305 -38.781 -30.297 1 95.94 148 GLU B C 1
ATOM 4761 O O . GLU B 1 148 ? -6.805 -39.375 -31.266 1 95.94 148 GLU B O 1
ATOM 4766 N N . VAL B 1 149 ? -5.75 -37.656 -30.391 1 97.12 149 VAL B N 1
ATOM 4767 C CA . VAL B 1 149 ? -5.582 -36.969 -31.688 1 97.12 149 VAL B CA 1
ATOM 4768 C C . VAL B 1 149 ? -4.148 -36.469 -31.812 1 97.12 149 VAL B C 1
ATOM 4770 O O . VAL B 1 149 ? -3.453 -36.281 -30.812 1 97.12 149 VAL B O 1
ATOM 4773 N N . VAL B 1 150 ? -3.66 -36.375 -33.031 1 98.12 150 VAL B N 1
ATOM 4774 C CA . VAL B 1 150 ? -2.387 -35.719 -33.312 1 98.12 150 VAL B CA 1
ATOM 4775 C C . VAL B 1 150 ? -2.637 -34.406 -34.031 1 98.12 150 VAL B C 1
ATOM 4777 O O . VAL B 1 150 ? -3.303 -34.375 -35.062 1 98.12 150 VAL B O 1
ATOM 4780 N N . LEU B 1 151 ? -2.162 -33.375 -33.469 1 98.56 151 LEU B N 1
ATOM 4781 C CA . LEU B 1 151 ? -2.293 -32.031 -34.031 1 98.56 151 LEU B CA 1
ATOM 4782 C C . LEU B 1 151 ? -0.942 -31.484 -34.5 1 98.56 151 LEU B C 1
ATOM 4784 O O . LEU B 1 151 ? 0.105 -32 -34.094 1 98.56 151 LEU B O 1
ATOM 4788 N N . SER B 1 152 ? -0.962 -30.547 -35.438 1 98.5 152 SER B N 1
ATOM 4789 C CA . SER B 1 152 ? 0.246 -29.844 -35.844 1 98.5 152 SER B CA 1
ATOM 4790 C C . SER B 1 152 ? 0.114 -28.344 -35.656 1 98.5 152 SER B C 1
ATOM 4792 O O . SER B 1 152 ? -0.996 -27.812 -35.5 1 98.5 152 SER B O 1
ATOM 4794 N N . ALA B 1 153 ? 1.244 -27.688 -35.531 1 98.69 153 ALA B N 1
ATOM 4795 C CA . ALA B 1 153 ? 1.228 -26.234 -35.375 1 98.69 153 ALA B CA 1
ATOM 4796 C C . ALA B 1 153 ? 2.498 -25.609 -35.938 1 98.69 153 ALA B C 1
ATOM 4798 O O . ALA B 1 153 ? 3.543 -26.266 -36 1 98.69 153 ALA B O 1
ATOM 4799 N N . ASP B 1 154 ? 2.387 -24.328 -36.406 1 98.69 154 ASP B N 1
ATOM 4800 C CA . ASP B 1 154 ? 3.566 -23.562 -36.812 1 98.69 154 ASP B CA 1
ATOM 4801 C C . ASP B 1 154 ? 4.453 -23.266 -35.594 1 98.69 154 ASP B C 1
ATOM 4803 O O . ASP B 1 154 ? 5.68 -23.234 -35.719 1 98.69 154 ASP B O 1
ATOM 4807 N N . HIS B 1 155 ? 3.859 -22.969 -34.469 1 98.81 155 HIS B N 1
ATOM 4808 C CA . HIS B 1 155 ? 4.531 -22.688 -33.219 1 98.81 155 HIS B CA 1
ATOM 4809 C C . HIS B 1 155 ? 3.896 -23.469 -32.062 1 98.81 155 HIS B C 1
ATOM 4811 O O . HIS B 1 155 ? 2.674 -23.625 -32 1 98.81 155 HIS B O 1
ATOM 4817 N N . ILE B 1 156 ? 4.668 -23.984 -31.156 1 98.88 156 ILE B N 1
ATOM 4818 C CA . ILE B 1 156 ? 4.211 -24.703 -29.969 1 98.88 156 ILE B CA 1
ATOM 4819 C C . ILE B 1 156 ? 4.824 -24.062 -28.719 1 98.88 156 ILE B C 1
ATOM 4821 O O . ILE B 1 156 ? 6.035 -23.828 -28.672 1 98.88 156 ILE B O 1
ATOM 4825 N N . VAL B 1 157 ? 4.023 -23.688 -27.734 1 98.88 157 VAL B N 1
ATOM 4826 C CA . VAL B 1 157 ? 4.496 -23.156 -26.453 1 98.88 157 VAL B CA 1
ATOM 4827 C C . VAL B 1 157 ? 4.25 -24.188 -25.359 1 98.88 157 VAL B C 1
ATOM 4829 O O . VAL B 1 157 ? 3.121 -24.641 -25.156 1 98.88 157 VAL B O 1
ATOM 4832 N N . VAL B 1 158 ? 5.316 -24.578 -24.703 1 98.88 158 VAL B N 1
ATOM 4833 C CA . VAL B 1 158 ? 5.203 -25.438 -23.531 1 98.88 158 VAL B CA 1
ATOM 4834 C C . VAL B 1 158 ? 5.098 -24.594 -22.281 1 98.88 158 VAL B C 1
ATOM 4836 O O . VAL B 1 158 ? 6.039 -23.875 -21.922 1 98.88 158 VAL B O 1
ATOM 4839 N N . ALA B 1 159 ? 3.992 -24.641 -21.578 1 98.56 159 ALA B N 1
ATOM 4840 C CA . ALA B 1 159 ? 3.691 -23.875 -20.359 1 98.56 159 ALA B CA 1
ATOM 4841 C C . ALA B 1 159 ? 3.041 -24.766 -19.297 1 98.56 159 ALA B C 1
ATOM 4843 O O . ALA B 1 159 ? 2.059 -24.359 -18.672 1 98.56 159 ALA B O 1
ATOM 4844 N N . SER B 1 160 ? 3.578 -25.938 -19.078 1 97.75 160 SER B N 1
ATOM 4845 C CA . SER B 1 160 ? 2.945 -26.953 -18.25 1 97.75 160 SER B CA 1
ATOM 4846 C C . SER B 1 160 ? 3.266 -26.734 -16.766 1 97.75 160 SER B C 1
ATOM 4848 O O . SER B 1 160 ? 2.787 -27.469 -15.906 1 97.75 160 SER B O 1
ATOM 4850 N N . GLY B 1 161 ? 4.047 -25.734 -16.469 1 97.12 161 GLY B N 1
ATOM 4851 C CA . GLY B 1 161 ? 4.273 -25.297 -15.086 1 97.12 161 GLY B CA 1
ATOM 4852 C C . GLY B 1 161 ? 5.023 -26.328 -14.266 1 97.12 161 GLY B C 1
ATOM 4853 O O . GLY B 1 161 ? 5.918 -27 -14.773 1 97.12 161 GLY B O 1
ATOM 4854 N N . GLY B 1 162 ? 4.832 -26.297 -13.008 1 96.56 162 GLY B N 1
ATOM 4855 C CA . GLY B 1 162 ? 5.477 -27.188 -12.062 1 96.56 162 GLY B CA 1
ATOM 4856 C C . GLY B 1 162 ? 4.531 -27.688 -10.984 1 96.56 162 GLY B C 1
ATOM 4857 O O . GLY B 1 162 ? 3.354 -27.328 -10.969 1 96.56 162 GLY B O 1
ATOM 4858 N N . ARG B 1 163 ? 5.02 -28.547 -10.188 1 96.44 163 ARG B N 1
ATOM 4859 C CA . ARG B 1 163 ? 4.258 -29.125 -9.086 1 96.44 163 ARG B CA 1
ATOM 4860 C C . ARG B 1 163 ? 5.09 -29.188 -7.812 1 96.44 163 ARG B C 1
ATOM 4862 O O . ARG B 1 163 ? 6.324 -29.203 -7.867 1 96.44 163 ARG B O 1
ATOM 4869 N N . PRO B 1 164 ? 4.449 -29.234 -6.633 1 97.31 164 PRO B N 1
ATOM 4870 C CA . PRO B 1 164 ? 5.211 -29.297 -5.383 1 97.31 164 PRO B CA 1
ATOM 4871 C C . PRO B 1 164 ? 6.039 -30.578 -5.266 1 97.31 164 PRO B C 1
ATOM 4873 O O . PRO B 1 164 ? 5.59 -31.656 -5.68 1 97.31 164 PRO B O 1
ATOM 4876 N N . SER B 1 165 ? 7.164 -30.453 -4.664 1 96.75 165 SER B N 1
ATOM 4877 C CA . SER B 1 165 ? 8.016 -31.594 -4.375 1 96.75 165 SER B CA 1
ATOM 4878 C C . SER B 1 165 ? 7.637 -32.25 -3.051 1 96.75 165 SER B C 1
ATOM 4880 O O . SER B 1 165 ? 7.297 -31.562 -2.088 1 96.75 165 SER B O 1
ATOM 4882 N N . VAL B 1 166 ? 7.672 -33.531 -2.982 1 96.69 166 VAL B N 1
ATOM 4883 C CA . VAL B 1 166 ? 7.469 -34.312 -1.77 1 96.69 166 VAL B CA 1
ATOM 4884 C C . VAL B 1 166 ? 8.562 -35.375 -1.65 1 96.69 166 VAL B C 1
ATOM 4886 O O . VAL B 1 166 ? 8.906 -36.031 -2.635 1 96.69 166 VAL B O 1
ATOM 4889 N N . PRO B 1 167 ? 9.141 -35.469 -0.435 1 97.19 167 PRO B N 1
ATOM 4890 C CA . PRO B 1 167 ? 10.109 -36.562 -0.298 1 97.19 167 PRO B CA 1
ATOM 4891 C C . PRO B 1 167 ? 9.477 -37.938 -0.523 1 97.19 167 PRO B C 1
ATOM 4893 O O . PRO B 1 167 ? 8.312 -38.156 -0.179 1 97.19 167 PRO B O 1
ATOM 4896 N N . SER B 1 168 ? 10.312 -38.875 -1.062 1 96.81 168 SER B N 1
ATOM 4897 C CA . SER B 1 168 ? 9.859 -40.25 -1.151 1 96.81 168 SER B CA 1
ATOM 4898 C C . SER B 1 168 ? 9.898 -40.938 0.212 1 96.81 168 SER B C 1
ATOM 4900 O O . SER B 1 168 ? 10.602 -40.5 1.119 1 96.81 168 SER B O 1
ATOM 4902 N N . ASP B 1 169 ? 9.125 -42 0.346 1 97.5 169 ASP B N 1
ATOM 4903 C CA . ASP B 1 169 ? 9.141 -42.75 1.588 1 97.5 169 ASP B CA 1
ATOM 4904 C C . ASP B 1 169 ? 10.5 -43.406 1.808 1 97.5 169 ASP B C 1
ATOM 4906 O O . ASP B 1 169 ? 10.844 -43.812 2.93 1 97.5 169 ASP B O 1
ATOM 4910 N N . ASP B 1 170 ? 11.312 -43.625 0.741 1 97.44 170 ASP B N 1
ATOM 4911 C CA . ASP B 1 170 ? 12.672 -44.125 0.875 1 97.44 170 ASP B CA 1
ATOM 4912 C C . ASP B 1 170 ? 13.586 -43.094 1.513 1 97.44 170 ASP B C 1
ATOM 4914 O O . ASP B 1 170 ? 14.492 -43.406 2.283 1 97.44 170 ASP B O 1
ATOM 4918 N N . GLU B 1 171 ? 13.32 -41.812 1.146 1 97.06 171 GLU B N 1
ATOM 4919 C CA . GLU B 1 171 ? 14.109 -40.719 1.687 1 97.06 171 GLU B CA 1
ATOM 4920 C C . GLU B 1 171 ? 13.695 -40.375 3.119 1 97.06 171 GLU B C 1
ATOM 4922 O O . GLU B 1 171 ? 14.555 -40.188 3.988 1 97.06 171 GLU B O 1
ATOM 4927 N N . VAL B 1 172 ? 12.43 -40.281 3.365 1 98.25 172 VAL B N 1
ATOM 4928 C CA . VAL B 1 172 ? 11.828 -40.031 4.668 1 98.25 172 VAL B CA 1
ATOM 4929 C C . VAL B 1 172 ? 10.688 -41 4.914 1 98.25 172 VAL B C 1
ATOM 4931 O O . VAL B 1 172 ? 9.57 -40.812 4.449 1 98.25 172 VAL B O 1
ATOM 4934 N N . PRO B 1 173 ? 11.031 -42.094 5.629 1 98.19 173 PRO B N 1
ATOM 4935 C CA . PRO B 1 173 ? 9.969 -43.062 5.906 1 98.19 173 PRO B CA 1
ATOM 4936 C C . PRO B 1 173 ? 8.711 -42.438 6.477 1 98.19 173 PRO B C 1
ATOM 4938 O O . PRO B 1 173 ? 8.773 -41.719 7.48 1 98.19 173 PRO B O 1
ATOM 4941 N N . GLY B 1 174 ? 7.543 -42.656 5.789 1 97.94 174 GLY B N 1
ATOM 4942 C CA . GLY B 1 174 ? 6.273 -42.094 6.227 1 97.94 174 GLY B CA 1
ATOM 4943 C C . GLY B 1 174 ? 5.977 -40.75 5.621 1 97.94 174 GLY B C 1
ATOM 4944 O O . GLY B 1 174 ? 4.969 -40.125 5.953 1 97.94 174 GLY B O 1
ATOM 4945 N N . ALA B 1 175 ? 6.793 -40.25 4.73 1 97.94 175 ALA B N 1
ATOM 4946 C CA . ALA B 1 175 ? 6.625 -38.938 4.113 1 97.94 175 ALA B CA 1
ATOM 4947 C C . ALA B 1 175 ? 5.258 -38.812 3.441 1 97.94 175 ALA B C 1
ATOM 4949 O O . ALA B 1 175 ? 4.66 -37.719 3.426 1 97.94 175 ALA B O 1
ATOM 4950 N N . SER B 1 176 ? 4.742 -39.906 2.918 1 97 176 SER B N 1
ATOM 4951 C CA . SER B 1 176 ? 3.504 -39.906 2.145 1 97 176 SER B CA 1
ATOM 4952 C C . SER B 1 176 ? 2.293 -39.656 3.035 1 97 176 SER B C 1
ATOM 4954 O O . SER B 1 176 ? 1.194 -39.375 2.537 1 97 176 SER B O 1
ATOM 4956 N N . LEU B 1 177 ? 2.527 -39.688 4.367 1 97.5 177 LEU B N 1
ATOM 4957 C CA . LEU B 1 177 ? 1.443 -39.375 5.293 1 97.5 177 LEU B CA 1
ATOM 4958 C C . LEU B 1 177 ? 1.157 -37.875 5.305 1 97.5 177 LEU B C 1
ATOM 4960 O O . LEU B 1 177 ? 0.106 -37.438 5.781 1 97.5 177 LEU B O 1
ATOM 4964 N N . GLY B 1 178 ? 2.078 -37.031 4.871 1 96.94 178 GLY B N 1
ATOM 4965 C CA . GLY B 1 178 ? 1.877 -35.594 4.738 1 96.94 178 GLY B CA 1
ATOM 4966 C C . GLY B 1 178 ? 1.269 -35.188 3.406 1 96.94 178 GLY B C 1
ATOM 4967 O O . GLY B 1 178 ? 1.016 -36.031 2.555 1 96.94 178 GLY B O 1
ATOM 4968 N N . THR B 1 179 ? 0.978 -33.969 3.26 1 96.75 179 THR B N 1
ATOM 4969 C CA . THR B 1 179 ? 0.503 -33.406 2.004 1 96.75 179 THR B CA 1
ATOM 4970 C C . THR B 1 179 ? 1.446 -32.312 1.517 1 96.75 179 THR B C 1
ATOM 4972 O O . THR B 1 179 ? 2.564 -32.188 2.016 1 96.75 179 THR B O 1
ATOM 4975 N N . ASP B 1 180 ? 1.095 -31.609 0.437 1 97.62 180 ASP B N 1
ATOM 4976 C CA . ASP B 1 180 ? 1.881 -30.516 -0.108 1 97.62 180 ASP B CA 1
ATOM 4977 C C . ASP B 1 180 ? 1.05 -29.234 -0.187 1 97.62 180 ASP B C 1
ATOM 4979 O O . ASP B 1 180 ? -0.03 -29.156 0.401 1 97.62 180 ASP B O 1
ATOM 4983 N N . SER B 1 181 ? 1.609 -28.188 -0.81 1 96.81 181 SER B N 1
ATOM 4984 C CA . SER B 1 181 ? 0.944 -26.891 -0.866 1 96.81 181 SER B CA 1
ATOM 4985 C C . SER B 1 181 ? -0.393 -26.984 -1.595 1 96.81 181 SER B C 1
ATOM 4987 O O . SER B 1 181 ? -1.344 -26.281 -1.254 1 96.81 181 SER B O 1
ATOM 4989 N N . ASP B 1 182 ? -0.477 -27.844 -2.668 1 96.75 182 ASP B N 1
ATOM 4990 C CA . ASP B 1 182 ? -1.746 -28.047 -3.363 1 96.75 182 ASP B CA 1
ATOM 4991 C C . ASP B 1 182 ? -2.777 -28.703 -2.453 1 96.75 182 ASP B C 1
ATOM 4993 O O . ASP B 1 182 ? -3.93 -28.266 -2.391 1 96.75 182 ASP B O 1
ATOM 4997 N N . GLY B 1 183 ? -2.295 -29.75 -1.702 1 96.19 183 GLY B N 1
ATOM 4998 C CA . GLY B 1 183 ? -3.18 -30.5 -0.822 1 96.19 183 GLY B CA 1
ATOM 4999 C C . GLY B 1 183 ? -3.705 -29.672 0.336 1 96.19 183 GLY B C 1
ATOM 5000 O O . GLY B 1 183 ? -4.77 -29.969 0.883 1 96.19 183 GLY B O 1
ATOM 5001 N N . PHE B 1 184 ? -2.959 -28.688 0.781 1 97.06 184 PHE B N 1
ATOM 5002 C CA . PHE B 1 184 ? -3.389 -27.75 1.812 1 97.06 184 PHE B CA 1
ATOM 5003 C C . PHE B 1 184 ? -4.77 -27.203 1.494 1 97.06 184 PHE B C 1
ATOM 5005 O O . PHE B 1 184 ? -5.625 -27.109 2.377 1 97.06 184 PHE B O 1
ATOM 5012 N N . PHE B 1 185 ? -5.047 -26.891 0.194 1 97.5 185 PHE B N 1
ATOM 5013 C CA . PHE B 1 185 ? -6.266 -26.188 -0.199 1 97.5 185 PHE B CA 1
ATOM 5014 C C . PHE B 1 185 ? -7.434 -27.156 -0.315 1 97.5 185 PHE B C 1
ATOM 5016 O O . PHE B 1 185 ? -8.57 -26.75 -0.553 1 97.5 185 PHE B O 1
ATOM 5023 N N . ALA B 1 186 ? -7.145 -28.422 -0.077 1 95.62 186 ALA B N 1
ATOM 5024 C CA . ALA B 1 186 ? -8.195 -29.438 -0.111 1 95.62 186 ALA B CA 1
ATOM 5025 C C . ALA B 1 186 ? -8.742 -29.703 1.288 1 95.62 186 ALA B C 1
ATOM 5027 O O . ALA B 1 186 ? -9.773 -30.359 1.443 1 95.62 186 ALA B O 1
ATOM 5028 N N . TRP B 1 187 ? -8.062 -29.156 2.342 1 96.38 187 TRP B N 1
ATOM 5029 C CA . TRP B 1 187 ? -8.477 -29.406 3.717 1 96.38 187 TRP B CA 1
ATOM 5030 C C . TRP B 1 187 ? -9.875 -28.844 3.971 1 96.38 187 TRP B C 1
ATOM 5032 O O . TRP B 1 187 ? -10.133 -27.672 3.713 1 96.38 187 TRP B O 1
ATOM 5042 N N . ARG B 1 188 ? -10.742 -29.609 4.535 1 96 188 ARG B N 1
ATOM 5043 C CA . ARG B 1 188 ? -12.102 -29.188 4.871 1 96 188 ARG B CA 1
ATOM 5044 C C . ARG B 1 188 ? -12.234 -28.891 6.359 1 96 188 ARG B C 1
ATOM 5046 O O . ARG B 1 188 ? -13.211 -28.266 6.793 1 96 188 ARG B O 1
ATOM 5053 N N . GLU B 1 189 ? -11.234 -29.359 7.078 1 95.75 189 GLU B N 1
ATOM 5054 C CA . GLU B 1 189 ? -11.141 -29.047 8.5 1 95.75 189 GLU B CA 1
ATOM 5055 C C . GLU B 1 189 ? -9.789 -28.438 8.844 1 95.75 189 GLU B C 1
ATOM 5057 O O . GLU B 1 189 ? -8.758 -28.828 8.289 1 95.75 189 GLU B O 1
ATOM 5062 N N . GLN B 1 190 ? -9.875 -27.594 9.766 1 96.69 190 GLN B N 1
ATOM 5063 C CA . GLN B 1 190 ? -8.633 -26.953 10.211 1 96.69 190 GLN B CA 1
ATOM 5064 C C . GLN B 1 190 ? -7.844 -27.875 11.133 1 96.69 190 GLN B C 1
ATOM 5066 O O . GLN B 1 190 ? -8.367 -28.359 12.141 1 96.69 190 GLN B O 1
ATOM 5071 N N . PRO B 1 191 ? -6.613 -28.078 10.805 1 97.31 191 PRO B N 1
ATOM 5072 C CA . PRO B 1 191 ? -5.832 -28.844 11.773 1 97.31 191 PRO B CA 1
ATOM 5073 C C . PRO B 1 191 ? -5.59 -28.094 13.078 1 97.31 191 PRO B C 1
ATOM 5075 O O . PRO B 1 191 ? -5.312 -26.891 13.047 1 97.31 191 PRO B O 1
ATOM 5078 N N . LYS B 1 192 ? -5.676 -28.797 14.227 1 97.56 192 LYS B N 1
ATOM 5079 C CA . LYS B 1 192 ? -5.355 -28.172 15.508 1 97.56 192 LYS B CA 1
ATOM 5080 C C . LYS B 1 192 ? -3.85 -27.953 15.648 1 97.56 192 LYS B C 1
ATOM 5082 O O . LYS B 1 192 ? -3.408 -26.906 16.109 1 97.56 192 LYS B O 1
ATOM 5087 N N . ARG B 1 193 ? -3.189 -29.062 15.406 1 98.31 193 ARG B N 1
ATOM 5088 C CA . ARG B 1 193 ? -1.731 -29.062 15.406 1 98.31 193 ARG B CA 1
ATOM 5089 C C . ARG B 1 193 ? -1.188 -29.406 14.016 1 98.31 193 ARG B C 1
ATOM 5091 O O . ARG B 1 193 ? -1.573 -30.406 13.43 1 98.31 193 ARG B O 1
ATOM 5098 N N . VAL B 1 194 ? -0.208 -28.438 13.344 1 98.69 194 VAL B N 1
ATOM 5099 C CA . VAL B 1 194 ? 0.268 -28.656 11.977 1 98.69 194 VAL B CA 1
ATOM 5100 C C . VAL B 1 194 ? 1.775 -28.422 11.914 1 98.69 194 VAL B C 1
ATOM 5102 O O . VAL B 1 194 ? 2.297 -27.516 12.57 1 98.69 194 VAL B O 1
ATOM 5105 N N . ALA B 1 195 ? 2.496 -29.234 11.156 1 98.81 195 ALA B N 1
ATOM 5106 C CA . ALA B 1 195 ? 3.898 -29.016 10.812 1 98.81 195 ALA B CA 1
ATOM 5107 C C . ALA B 1 195 ? 4.055 -28.656 9.336 1 98.81 195 ALA B C 1
ATOM 5109 O O . ALA B 1 195 ? 3.432 -29.266 8.469 1 98.81 195 ALA B O 1
ATOM 5110 N N . ILE B 1 196 ? 4.734 -27.641 9.102 1 98.88 196 ILE B N 1
ATOM 5111 C CA . ILE B 1 196 ? 5.109 -27.234 7.754 1 98.88 196 ILE B CA 1
ATOM 5112 C C . ILE B 1 196 ? 6.621 -27.328 7.582 1 98.88 196 ILE B C 1
ATOM 5114 O O . ILE B 1 196 ? 7.383 -26.797 8.391 1 98.88 196 ILE B O 1
ATOM 5118 N N . VAL B 1 197 ? 7.035 -28.016 6.566 1 98.81 197 VAL B N 1
ATOM 5119 C CA . VAL B 1 197 ? 8.461 -28.219 6.312 1 98.81 197 VAL B CA 1
ATOM 5120 C C . VAL B 1 197 ? 8.891 -27.359 5.117 1 98.81 197 VAL B C 1
ATOM 5122 O O . VAL B 1 197 ? 8.336 -27.5 4.023 1 98.81 197 VAL B O 1
ATOM 5125 N N . GLY B 1 198 ? 9.883 -26.516 5.305 1 98.44 198 GLY B N 1
ATOM 5126 C CA . GLY B 1 198 ? 10.398 -25.641 4.266 1 98.44 198 GLY B CA 1
ATOM 5127 C C . GLY B 1 198 ? 10.68 -24.234 4.754 1 98.44 198 GLY B C 1
ATOM 5128 O O . GLY B 1 198 ? 10.164 -23.828 5.797 1 98.44 198 GLY B O 1
ATOM 5129 N N . ALA B 1 199 ? 11.461 -23.516 4.031 1 98 199 ALA B N 1
ATOM 5130 C CA . ALA B 1 199 ? 11.875 -22.188 4.473 1 98 199 ALA B CA 1
ATOM 5131 C C . ALA B 1 199 ? 11.625 -21.156 3.383 1 98 199 ALA B C 1
ATOM 5133 O O . ALA B 1 199 ? 12.008 -19.984 3.531 1 98 199 ALA B O 1
ATOM 5134 N N . GLY B 1 200 ? 10.992 -21.5 2.256 1 97.06 200 GLY B N 1
ATOM 5135 C CA . GLY B 1 200 ? 10.656 -20.578 1.19 1 97.06 200 GLY B CA 1
ATOM 5136 C C . GLY B 1 200 ? 9.344 -19.844 1.431 1 97.06 200 GLY B C 1
ATOM 5137 O O . GLY B 1 200 ? 8.766 -19.938 2.512 1 97.06 200 GLY B O 1
ATOM 5138 N N . TYR B 1 201 ? 8.953 -19 0.454 1 93.62 201 TYR B N 1
ATOM 5139 C CA . TYR B 1 201 ? 7.844 -18.094 0.715 1 93.62 201 TYR B CA 1
ATOM 5140 C C . TYR B 1 201 ? 6.535 -18.875 0.87 1 93.62 201 TYR B C 1
ATOM 5142 O O . TYR B 1 201 ? 5.68 -18.5 1.672 1 93.62 201 TYR B O 1
ATOM 5150 N N . ILE B 1 202 ? 6.387 -20.125 0.19 1 97.19 202 ILE B N 1
ATOM 5151 C CA . ILE B 1 202 ? 5.16 -20.906 0.346 1 97.19 202 ILE B CA 1
ATOM 5152 C C . ILE B 1 202 ? 5.043 -21.391 1.786 1 97.19 202 ILE B C 1
ATOM 5154 O O . ILE B 1 202 ? 3.984 -21.281 2.406 1 97.19 202 ILE B O 1
ATOM 5158 N N . ALA B 1 203 ? 6.148 -21.906 2.332 1 98.56 203 ALA B N 1
ATOM 5159 C CA . ALA B 1 203 ? 6.168 -22.406 3.705 1 98.56 203 ALA B CA 1
ATOM 5160 C C . ALA B 1 203 ? 5.82 -21.297 4.695 1 98.56 203 ALA B C 1
ATOM 5162 O O . ALA B 1 203 ? 4.977 -21.484 5.578 1 98.56 203 ALA B O 1
ATOM 5163 N N . VAL B 1 204 ? 6.406 -20.172 4.535 1 98.62 204 VAL B N 1
ATOM 5164 C CA . VAL B 1 204 ? 6.262 -19.062 5.465 1 98.62 204 VAL B CA 1
ATOM 5165 C C . VAL B 1 204 ? 4.844 -18.5 5.379 1 98.62 204 VAL B C 1
ATOM 5167 O O . VAL B 1 204 ? 4.242 -18.156 6.402 1 98.62 204 VAL B O 1
ATOM 5170 N N . GLU B 1 205 ? 4.316 -18.375 4.145 1 98.56 205 GLU B N 1
ATOM 5171 C CA . GLU B 1 205 ? 2.969 -17.859 3.947 1 98.56 205 GLU B CA 1
ATOM 5172 C C . GLU B 1 205 ? 1.926 -18.781 4.586 1 98.56 205 GLU B C 1
ATOM 5174 O O . GLU B 1 205 ? 1.035 -18.312 5.297 1 98.56 205 GLU B O 1
ATOM 5179 N N . LEU B 1 206 ? 2.061 -20.094 4.379 1 98.75 206 LEU B N 1
ATOM 5180 C CA . LEU B 1 206 ? 1.103 -21.031 4.938 1 98.75 206 LEU B CA 1
ATOM 5181 C C . LEU B 1 206 ? 1.215 -21.078 6.457 1 98.75 206 LEU B C 1
ATOM 5183 O O . LEU B 1 206 ? 0.201 -21.156 7.156 1 98.75 206 LEU B O 1
ATOM 5187 N N . ALA B 1 207 ? 2.469 -21.062 6.953 1 98.81 207 ALA B N 1
ATOM 5188 C CA . ALA B 1 207 ? 2.676 -21.047 8.398 1 98.81 207 ALA B CA 1
ATOM 5189 C C . ALA B 1 207 ? 2.02 -19.812 9.031 1 98.81 207 ALA B C 1
ATOM 5191 O O . ALA B 1 207 ? 1.377 -19.922 10.078 1 98.81 207 ALA B O 1
ATOM 5192 N N . GLY B 1 208 ? 2.186 -18.688 8.383 1 98.56 208 GLY B N 1
ATOM 5193 C CA . GLY B 1 208 ? 1.583 -17.469 8.883 1 98.56 208 GLY B CA 1
ATOM 5194 C C . GLY B 1 208 ? 0.068 -17.531 8.938 1 98.56 208 GLY B C 1
ATOM 5195 O O . GLY B 1 208 ? -0.539 -17.125 9.93 1 98.56 208 GLY B O 1
ATOM 5196 N N . VAL B 1 209 ? -0.543 -18.047 7.875 1 98.69 209 VAL B N 1
ATOM 5197 C CA . VAL B 1 209 ? -1.995 -18.156 7.785 1 98.69 209 VAL B CA 1
ATOM 5198 C C . VAL B 1 209 ? -2.516 -19.047 8.906 1 98.69 209 VAL B C 1
ATOM 5200 O O . VAL B 1 209 ? -3.412 -18.656 9.656 1 98.69 209 VAL B O 1
ATOM 5203 N N . LEU B 1 210 ? -1.92 -20.234 9.07 1 98.75 210 LEU B N 1
ATOM 5204 C CA . LEU B 1 210 ? -2.396 -21.219 10.031 1 98.75 210 LEU B CA 1
ATOM 5205 C C . LEU B 1 210 ? -2.189 -20.734 11.461 1 98.75 210 LEU B C 1
ATOM 5207 O O . LEU B 1 210 ? -3.076 -20.875 12.305 1 98.75 210 LEU B O 1
ATOM 5211 N N . ASN B 1 211 ? -1.021 -20.125 11.703 1 98.75 211 ASN B N 1
ATOM 5212 C CA . ASN B 1 211 ? -0.737 -19.594 13.031 1 98.75 211 ASN B CA 1
ATOM 5213 C C . ASN B 1 211 ? -1.711 -18.484 13.414 1 98.75 211 ASN B C 1
ATOM 5215 O O . ASN B 1 211 ? -2.23 -18.469 14.531 1 98.75 211 ASN B O 1
ATOM 5219 N N . ALA B 1 212 ? -1.973 -17.594 12.508 1 98.12 212 ALA B N 1
ATOM 5220 C CA . ALA B 1 212 ? -2.873 -16.469 12.766 1 98.12 212 ALA B CA 1
ATOM 5221 C C . ALA B 1 212 ? -4.301 -16.953 13 1 98.12 212 ALA B C 1
ATOM 5223 O O . ALA B 1 212 ? -5.043 -16.375 13.789 1 98.12 212 ALA B O 1
ATOM 5224 N N . LEU B 1 213 ? -4.676 -18.031 12.336 1 98.19 213 LEU B N 1
ATOM 5225 C CA . LEU B 1 213 ? -6.016 -18.594 12.469 1 98.19 213 LEU B CA 1
ATOM 5226 C C . LEU B 1 213 ? -6.082 -19.578 13.625 1 98.19 213 LEU B C 1
ATOM 5228 O O . LEU B 1 213 ? -7.004 -20.391 13.695 1 98.19 213 LEU B O 1
ATOM 5232 N N . ASN B 1 214 ? -5 -19.672 14.469 1 97.38 214 ASN B N 1
ATOM 5233 C CA . ASN B 1 214 ? -5.012 -20.266 15.805 1 97.38 214 ASN B CA 1
ATOM 5234 C C . ASN B 1 214 ? -4.711 -21.75 15.758 1 97.38 214 ASN B C 1
ATOM 5236 O O . ASN B 1 214 ? -5.082 -22.5 16.672 1 97.38 214 ASN B O 1
ATOM 5240 N N . SER B 1 215 ? -4.156 -22.25 14.641 1 98.56 215 SER B N 1
ATOM 5241 C CA . SER B 1 215 ? -3.545 -23.578 14.688 1 98.56 215 SER B CA 1
ATOM 5242 C C . SER B 1 215 ? -2.199 -23.531 15.406 1 98.56 215 SER B C 1
ATOM 5244 O O . SER B 1 215 ? -1.416 -22.609 15.219 1 98.56 215 SER B O 1
ATOM 5246 N N . GLU B 1 216 ? -1.986 -24.531 16.312 1 98.62 216 GLU B N 1
ATOM 5247 C CA . GLU B 1 216 ? -0.606 -24.719 16.75 1 98.62 216 GLU B CA 1
ATOM 5248 C C . GLU B 1 216 ? 0.301 -25.078 15.578 1 98.62 216 GLU B C 1
ATOM 5250 O O . GLU B 1 216 ? 0.18 -26.156 15.008 1 98.62 216 GLU B O 1
ATOM 5255 N N . THR B 1 217 ? 1.19 -24.156 15.172 1 98.88 217 THR B N 1
ATOM 5256 C CA . THR B 1 217 ? 1.913 -24.297 13.914 1 98.88 217 THR B CA 1
ATOM 5257 C C . THR B 1 217 ? 3.41 -24.469 14.164 1 98.88 217 THR B C 1
ATOM 5259 O O . THR B 1 217 ? 4.02 -23.656 14.875 1 98.88 217 THR B O 1
ATOM 5262 N N . HIS B 1 218 ? 3.961 -25.531 13.609 1 98.81 218 HIS B N 1
ATOM 5263 C CA . HIS B 1 218 ? 5.391 -25.812 13.656 1 98.81 218 HIS B CA 1
ATOM 5264 C C . HIS B 1 218 ? 6.027 -25.641 12.281 1 98.81 218 HIS B C 1
ATOM 5266 O O . HIS B 1 218 ? 5.668 -26.328 11.328 1 98.81 218 HIS B O 1
ATOM 5272 N N . LEU B 1 219 ? 6.91 -24.672 12.164 1 98.81 219 LEU B N 1
ATOM 5273 C CA . LEU B 1 219 ? 7.691 -24.469 10.953 1 98.81 219 LEU B CA 1
ATOM 5274 C C . LEU B 1 219 ? 9.078 -25.078 11.102 1 98.81 219 LEU B C 1
ATOM 5276 O O . LEU B 1 219 ? 9.875 -24.641 11.938 1 98.81 219 LEU B O 1
ATOM 5280 N N . ILE B 1 220 ? 9.359 -26.109 10.344 1 98.81 220 ILE B N 1
ATOM 5281 C CA . ILE B 1 220 ? 10.625 -26.844 10.414 1 98.81 220 ILE B CA 1
ATOM 5282 C C . ILE B 1 220 ? 11.539 -26.391 9.281 1 98.81 220 ILE B C 1
ATOM 5284 O O . ILE B 1 220 ? 11.227 -26.578 8.109 1 98.81 220 ILE B O 1
ATOM 5288 N N . ILE B 1 221 ? 12.68 -25.828 9.625 1 98.5 221 ILE B N 1
ATOM 5289 C CA . ILE B 1 221 ? 13.57 -25.281 8.609 1 98.5 221 ILE B CA 1
ATOM 5290 C C . ILE B 1 221 ? 14.969 -25.875 8.766 1 98.5 221 ILE B C 1
ATOM 5292 O O . ILE B 1 221 ? 15.406 -26.156 9.883 1 98.5 221 ILE B O 1
ATOM 5296 N N . ARG B 1 222 ? 15.625 -25.969 7.676 1 96.88 222 ARG B N 1
ATOM 5297 C CA . ARG B 1 222 ? 16.922 -26.641 7.629 1 96.88 222 ARG B CA 1
ATOM 5298 C C . ARG B 1 222 ? 18.016 -25.781 8.258 1 96.88 222 ARG B C 1
ATOM 5300 O O . ARG B 1 222 ? 19.016 -26.297 8.75 1 96.88 222 ARG B O 1
ATOM 5307 N N . HIS B 1 223 ? 17.844 -24.453 8.234 1 96.38 223 HIS B N 1
ATOM 5308 C CA . HIS B 1 223 ? 18.859 -23.531 8.734 1 96.38 223 HIS B CA 1
ATOM 5309 C C . HIS B 1 223 ? 18.312 -22.703 9.891 1 96.38 223 HIS B C 1
ATOM 5311 O O . HIS B 1 223 ? 17.406 -23.141 10.609 1 96.38 223 HIS B O 1
ATOM 5317 N N . ASP B 1 224 ? 18.938 -21.516 10.078 1 96.62 224 ASP B N 1
ATOM 5318 C CA . ASP B 1 224 ? 18.609 -20.75 11.281 1 96.62 224 ASP B CA 1
ATOM 5319 C C . ASP B 1 224 ? 17.578 -19.672 10.984 1 96.62 224 ASP B C 1
ATOM 5321 O O . ASP B 1 224 ? 16.984 -19.109 11.906 1 96.62 224 ASP B O 1
ATOM 5325 N N . GLN B 1 225 ? 17.344 -19.359 9.727 1 96.75 225 GLN B N 1
ATOM 5326 C CA . GLN B 1 225 ? 16.328 -18.406 9.305 1 96.75 225 GLN B CA 1
ATOM 5327 C C . GLN B 1 225 ? 15.586 -18.891 8.07 1 96.75 225 GLN B C 1
ATOM 5329 O O . GLN B 1 225 ? 16.109 -19.703 7.301 1 96.75 225 GLN B O 1
ATOM 5334 N N . PHE B 1 226 ? 14.328 -18.562 8.016 1 96.75 226 PHE B N 1
ATOM 5335 C CA . PHE B 1 226 ? 13.617 -18.781 6.766 1 96.75 226 PHE B CA 1
ATOM 5336 C C . PHE B 1 226 ? 13.734 -17.578 5.848 1 96.75 226 PHE B C 1
ATOM 5338 O O . PHE B 1 226 ? 14.172 -16.5 6.277 1 96.75 226 PHE B O 1
ATOM 5345 N N . LEU B 1 227 ? 13.477 -17.719 4.504 1 98 227 LEU B N 1
ATOM 5346 C CA . LEU B 1 227 ? 13.586 -16.703 3.463 1 98 227 LEU B CA 1
ATOM 5347 C C . LEU B 1 227 ? 15.016 -16.203 3.352 1 98 227 LEU B C 1
ATOM 5349 O O . LEU B 1 227 ? 15.242 -15 3.178 1 98 227 LEU B O 1
ATOM 5353 N N . ARG B 1 228 ? 15.969 -17.094 3.408 1 95.12 228 ARG B N 1
ATOM 5354 C CA . ARG B 1 228 ? 17.391 -16.75 3.467 1 95.12 228 ARG B CA 1
ATOM 5355 C C . ARG B 1 228 ? 17.875 -16.203 2.127 1 95.12 228 ARG B C 1
ATOM 5357 O O . ARG B 1 228 ? 18.906 -15.539 2.059 1 95.12 228 ARG B O 1
ATOM 5364 N N . ASN B 1 229 ? 17.125 -16.516 1.04 1 94.06 229 ASN B N 1
ATOM 5365 C CA . ASN B 1 229 ? 17.547 -16.062 -0.282 1 94.06 229 ASN B CA 1
ATOM 5366 C C . ASN B 1 229 ? 17.125 -14.609 -0.523 1 94.06 229 ASN B C 1
ATOM 5368 O O . ASN B 1 229 ? 17.469 -14.023 -1.559 1 94.06 229 ASN B O 1
ATOM 5372 N N . PHE B 1 230 ? 16.469 -13.992 0.404 1 97.75 230 PHE B N 1
ATOM 5373 C CA . PHE B 1 230 ? 16.094 -12.578 0.329 1 97.75 230 PHE B CA 1
ATOM 5374 C C . PHE B 1 230 ? 17.047 -11.727 1.17 1 97.75 230 PHE B C 1
ATOM 5376 O O . PHE B 1 230 ? 17.938 -12.258 1.836 1 97.75 230 PHE B O 1
ATOM 5383 N N . ASP B 1 231 ? 16.891 -10.398 1.04 1 98.69 231 ASP B N 1
ATOM 5384 C CA . ASP B 1 231 ? 17.734 -9.516 1.834 1 98.69 231 ASP B CA 1
ATOM 5385 C C . ASP B 1 231 ? 17.625 -9.836 3.322 1 98.69 231 ASP B C 1
ATOM 5387 O O . ASP B 1 231 ? 16.531 -10.102 3.824 1 98.69 231 ASP B O 1
ATOM 5391 N N . PRO B 1 232 ? 18.719 -9.742 4.066 1 98.5 232 PRO B N 1
ATOM 5392 C CA . PRO B 1 232 ? 18.734 -10.078 5.492 1 98.5 232 PRO B CA 1
ATOM 5393 C C . PRO B 1 232 ? 17.703 -9.281 6.293 1 98.5 232 PRO B C 1
ATOM 5395 O O . PRO B 1 232 ? 17.172 -9.781 7.293 1 98.5 232 PRO B O 1
ATOM 5398 N N . ILE B 1 233 ? 17.344 -8.078 5.883 1 98.69 233 ILE B N 1
ATOM 5399 C CA . ILE B 1 233 ? 16.375 -7.289 6.645 1 98.69 233 ILE B CA 1
ATOM 5400 C C . ILE B 1 233 ? 15.031 -8.008 6.676 1 98.69 233 ILE B C 1
ATOM 5402 O O . ILE B 1 233 ? 14.297 -7.922 7.66 1 98.69 233 ILE B O 1
ATOM 5406 N N . ILE B 1 234 ? 14.719 -8.781 5.59 1 98.69 234 ILE B N 1
ATOM 5407 C CA . ILE B 1 234 ? 13.469 -9.523 5.492 1 98.69 234 ILE B CA 1
ATOM 5408 C C . ILE B 1 234 ? 13.523 -10.758 6.379 1 98.69 234 ILE B C 1
ATOM 5410 O O . ILE B 1 234 ? 12.688 -10.938 7.27 1 98.69 234 ILE B O 1
ATOM 5414 N N . SER B 1 235 ? 14.539 -11.602 6.16 1 98.19 235 SER B N 1
ATOM 5415 C CA . SER B 1 235 ? 14.656 -12.859 6.891 1 98.19 235 SER B CA 1
ATOM 5416 C C . SER B 1 235 ? 14.789 -12.617 8.391 1 98.19 235 SER B C 1
ATOM 5418 O O . SER B 1 235 ? 14.109 -13.273 9.188 1 98.19 235 SER B O 1
ATOM 5420 N N . GLU B 1 236 ? 15.586 -11.609 8.789 1 98.25 236 GLU B N 1
ATOM 5421 C CA . GLU B 1 236 ? 15.82 -11.328 10.195 1 98.25 236 GLU B CA 1
ATOM 5422 C C . GLU B 1 236 ? 14.562 -10.789 10.867 1 98.25 236 GLU B C 1
ATOM 5424 O O . GLU B 1 236 ? 14.18 -11.242 11.945 1 98.25 236 GLU B O 1
ATOM 5429 N N . THR B 1 237 ? 13.898 -9.852 10.227 1 98.56 237 THR B N 1
ATOM 5430 C CA . THR B 1 237 ? 12.727 -9.203 10.805 1 98.56 237 THR B CA 1
ATOM 5431 C C . THR B 1 237 ? 11.57 -10.195 10.945 1 98.56 237 THR B C 1
ATOM 5433 O O . THR B 1 237 ? 10.938 -10.273 11.992 1 98.56 237 THR B O 1
ATOM 5436 N N . LEU B 1 238 ? 11.328 -11.023 9.922 1 98.38 238 LEU B N 1
ATOM 5437 C CA . LEU B 1 238 ? 10.195 -11.938 9.93 1 98.38 238 LEU B CA 1
ATOM 5438 C C . LEU B 1 238 ? 10.445 -13.102 10.883 1 98.38 238 LEU B C 1
ATOM 5440 O O . LEU B 1 238 ? 9.531 -13.539 11.594 1 98.38 238 LEU B O 1
ATOM 5444 N N . THR B 1 239 ? 11.703 -13.617 10.812 1 98 239 THR B N 1
ATOM 5445 C CA . THR B 1 239 ? 12.008 -14.734 11.703 1 98 239 THR B CA 1
ATOM 5446 C C . THR B 1 239 ? 11.812 -14.328 13.164 1 98 239 THR B C 1
ATOM 5448 O O . THR B 1 239 ? 11.211 -15.062 13.938 1 98 239 THR B O 1
ATOM 5451 N N . GLN B 1 240 ? 12.281 -13.141 13.516 1 97.44 240 GLN B N 1
ATOM 5452 C CA . GLN B 1 240 ? 12.148 -12.641 14.883 1 97.44 240 GLN B CA 1
ATOM 5453 C C . GLN B 1 240 ? 10.688 -12.391 15.234 1 97.44 240 GLN B C 1
ATOM 5455 O O . GLN B 1 240 ? 10.195 -12.883 16.266 1 97.44 240 GLN B O 1
ATOM 5460 N N . TYR B 1 241 ? 9.977 -11.742 14.453 1 97.88 241 TYR B N 1
ATOM 5461 C CA . TYR B 1 241 ? 8.617 -11.32 14.781 1 97.88 241 TYR B CA 1
ATOM 5462 C C . TYR B 1 241 ? 7.664 -12.508 14.773 1 97.88 241 TYR B C 1
ATOM 5464 O O . TYR B 1 241 ? 6.906 -12.711 15.719 1 97.88 241 TYR B O 1
ATOM 5472 N N . MET B 1 242 ? 7.652 -13.312 13.68 1 96.62 242 MET B N 1
ATOM 5473 C CA . MET B 1 242 ? 6.73 -14.445 13.594 1 96.62 242 MET B CA 1
ATOM 5474 C C . MET B 1 242 ? 6.98 -15.438 14.727 1 96.62 242 MET B C 1
ATOM 5476 O O . MET B 1 242 ? 6.039 -16.031 15.25 1 96.62 242 MET B O 1
ATOM 5480 N N . GLY B 1 243 ? 8.25 -15.516 15.102 1 95.69 243 GLY B N 1
ATOM 5481 C CA . GLY B 1 243 ? 8.57 -16.359 16.234 1 95.69 243 GLY B CA 1
ATOM 5482 C C . GLY B 1 243 ? 7.977 -15.844 17.547 1 95.69 243 GLY B C 1
ATOM 5483 O O . GLY B 1 243 ? 7.758 -16.625 18.469 1 95.69 243 GLY B O 1
ATOM 5484 N N . SER B 1 244 ? 7.676 -14.594 17.578 1 95.88 244 SER B N 1
ATOM 5485 C CA . SER B 1 244 ? 7.168 -13.984 18.797 1 95.88 244 SER B CA 1
ATOM 5486 C C . SER B 1 244 ? 5.641 -14 18.828 1 95.88 244 SER B C 1
ATOM 5488 O O . SER B 1 244 ? 5.031 -13.555 19.812 1 95.88 244 SER B O 1
ATOM 5490 N N . THR B 1 245 ? 4.992 -14.523 17.781 1 95.94 245 THR B N 1
ATOM 5491 C CA . THR B 1 245 ? 3.535 -14.516 17.688 1 95.94 245 THR B CA 1
ATOM 5492 C C . THR B 1 245 ? 2.971 -15.898 18 1 95.94 245 THR B C 1
ATOM 5494 O O . THR B 1 245 ? 1.792 -16.156 17.75 1 95.94 245 THR B O 1
ATOM 5497 N N . GLY B 1 246 ? 3.791 -16.828 18.391 1 95.69 246 GLY B N 1
ATOM 5498 C CA . GLY B 1 246 ? 3.324 -18.156 18.734 1 95.69 246 GLY B CA 1
ATOM 5499 C C . GLY B 1 246 ? 3.748 -19.219 17.719 1 95.69 246 GLY B C 1
ATOM 5500 O O . GLY B 1 246 ? 3.604 -20.406 17.969 1 95.69 246 GLY B O 1
ATOM 5501 N N . LEU B 1 247 ? 4.191 -18.812 16.516 1 98.25 247 LEU B N 1
ATOM 5502 C CA . LEU B 1 247 ? 4.75 -19.75 15.555 1 98.25 247 LEU B CA 1
ATOM 5503 C C . LEU B 1 247 ? 5.969 -20.453 16.125 1 98.25 247 LEU B C 1
ATOM 5505 O O . LEU B 1 247 ? 6.922 -19.812 16.578 1 98.25 247 LEU B O 1
ATOM 5509 N N . GLN B 1 248 ? 5.965 -21.75 16.172 1 98.44 248 GLN B N 1
ATOM 5510 C CA . GLN B 1 248 ? 7.109 -22.516 16.656 1 98.44 248 GLN B CA 1
ATOM 5511 C C . GLN B 1 248 ? 8.07 -22.844 15.508 1 98.44 248 GLN B C 1
ATOM 5513 O O . GLN B 1 248 ? 7.793 -23.719 14.688 1 98.44 248 GLN B O 1
ATOM 5518 N N . VAL B 1 249 ? 9.18 -22.203 15.547 1 98.38 249 VAL B N 1
ATOM 5519 C CA . VAL B 1 249 ? 10.164 -22.422 14.5 1 98.38 249 VAL B CA 1
ATOM 5520 C C . VAL B 1 249 ? 11.227 -23.406 14.984 1 98.38 249 VAL B C 1
ATOM 5522 O O . VAL B 1 249 ? 11.914 -23.141 15.977 1 98.38 249 VAL B O 1
ATOM 5525 N N . HIS B 1 250 ? 11.312 -24.531 14.312 1 98.44 250 HIS B N 1
ATOM 5526 C CA . HIS B 1 250 ? 12.359 -25.5 14.578 1 98.44 250 HIS B CA 1
ATOM 5527 C C . HIS B 1 250 ? 13.539 -25.312 13.625 1 98.44 250 HIS B C 1
ATOM 5529 O O . HIS B 1 250 ? 13.492 -25.781 12.477 1 98.44 250 HIS B O 1
ATOM 5535 N N . LYS B 1 251 ? 14.555 -24.703 14.148 1 97.81 251 LYS B N 1
ATOM 5536 C CA . LYS B 1 251 ? 15.703 -24.328 13.336 1 97.81 251 LYS B CA 1
ATOM 5537 C C . LYS B 1 251 ? 16.703 -25.484 13.219 1 97.81 251 LYS B C 1
ATOM 5539 O O . LYS B 1 251 ? 16.688 -26.406 14.031 1 97.81 251 LYS B O 1
ATOM 5544 N N . SER B 1 252 ? 17.484 -25.422 12.164 1 98 252 SER B N 1
ATOM 5545 C CA . SER B 1 252 ? 18.531 -26.422 11.938 1 98 252 SER B CA 1
ATOM 5546 C C . SER B 1 252 ? 18 -27.828 12.148 1 98 252 SER B C 1
ATOM 5548 O O . SER B 1 252 ? 18.594 -28.625 12.883 1 98 252 SER B O 1
ATOM 5550 N N . SER B 1 253 ? 16.891 -28.109 11.539 1 98.31 253 SER B N 1
ATOM 5551 C CA . SER B 1 253 ? 16.172 -29.359 11.766 1 98.31 253 SER B CA 1
ATOM 5552 C C . SER B 1 253 ? 15.727 -29.984 10.445 1 98.31 253 SER B C 1
ATOM 5554 O O . SER B 1 253 ? 15.344 -29.266 9.516 1 98.31 253 SER B O 1
ATOM 5556 N N . ASN B 1 254 ? 15.797 -31.281 10.406 1 98.12 254 ASN B N 1
ATOM 5557 C CA . ASN B 1 254 ? 15.297 -32.094 9.297 1 98.12 254 ASN B CA 1
ATOM 5558 C C . ASN B 1 254 ? 14.367 -33.188 9.773 1 98.12 254 ASN B C 1
ATOM 5560 O O . ASN B 1 254 ? 14.594 -33.781 10.828 1 98.12 254 ASN B O 1
ATOM 5564 N N . VAL B 1 255 ? 13.359 -33.469 9 1 98.62 255 VAL B N 1
ATOM 5565 C CA . VAL B 1 255 ? 12.469 -34.594 9.328 1 98.62 255 VAL B CA 1
ATOM 5566 C C . VAL B 1 255 ? 13.141 -35.906 8.969 1 98.62 255 VAL B C 1
ATOM 5568 O O . VAL B 1 255 ? 13.586 -36.094 7.836 1 98.62 255 VAL B O 1
ATOM 5571 N N . LYS B 1 256 ? 13.125 -36.812 9.891 1 98.25 256 LYS B N 1
ATOM 5572 C CA . LYS B 1 256 ? 13.773 -38.094 9.68 1 98.25 256 LYS B CA 1
ATOM 5573 C C . LYS B 1 256 ? 12.75 -39.188 9.328 1 98.25 256 LYS B C 1
ATOM 5575 O O . LYS B 1 256 ? 13.039 -40.094 8.531 1 98.25 256 LYS B O 1
ATOM 5580 N N . ARG B 1 257 ? 11.727 -39.125 9.922 1 98.19 257 ARG B N 1
ATOM 5581 C CA . ARG B 1 257 ? 10.648 -40.062 9.664 1 98.19 257 ARG B CA 1
ATOM 5582 C C . ARG B 1 257 ? 9.328 -39.562 10.227 1 98.19 257 ARG B C 1
ATOM 5584 O O . ARG B 1 257 ? 9.312 -38.75 11.156 1 98.19 257 ARG B O 1
ATOM 5591 N N . VAL B 1 258 ? 8.273 -40.031 9.688 1 98.5 258 VAL B N 1
ATOM 5592 C CA . VAL B 1 258 ? 6.922 -39.719 10.117 1 98.5 258 VAL B CA 1
ATOM 5593 C C . VAL B 1 258 ? 6.156 -41 10.445 1 98.5 258 VAL B C 1
ATOM 5595 O O . VAL B 1 258 ? 6.172 -41.938 9.664 1 98.5 258 VAL B O 1
ATOM 5598 N N . GLU B 1 259 ? 5.562 -41 11.625 1 98.31 259 GLU B N 1
ATOM 5599 C CA . GLU B 1 259 ? 4.734 -42.125 12.039 1 98.31 259 GLU B CA 1
ATOM 5600 C C . GLU B 1 259 ? 3.287 -41.688 12.258 1 98.31 259 GLU B C 1
ATOM 5602 O O . GLU B 1 259 ? 3.02 -40.562 12.609 1 98.31 259 GLU B O 1
ATOM 5607 N N . GLY B 1 260 ? 2.4 -42.656 12.078 1 97 260 GLY B N 1
ATOM 5608 C CA . GLY B 1 260 ? 0.986 -42.438 12.312 1 97 260 GLY B CA 1
ATOM 5609 C C . GLY B 1 260 ? 0.099 -42.969 11.211 1 97 260 GLY B C 1
ATOM 5610 O O . GLY B 1 260 ? 0.439 -43.969 10.57 1 97 260 GLY B O 1
ATOM 5611 N N . GLU B 1 261 ? -1.11 -42.438 11.109 1 92.12 261 GLU B N 1
ATOM 5612 C CA . GLU B 1 261 ? -2.082 -42.812 10.094 1 92.12 261 GLU B CA 1
ATOM 5613 C C . GLU B 1 261 ? -2.604 -41.625 9.328 1 92.12 261 GLU B C 1
ATOM 5615 O O . GLU B 1 261 ? -2.771 -40.531 9.898 1 92.12 261 GLU B O 1
ATOM 5620 N N . ARG B 1 262 ? -2.811 -41.844 8.047 1 85.25 262 ARG B N 1
ATOM 5621 C CA . ARG B 1 262 ? -3.352 -40.781 7.219 1 85.25 262 ARG B CA 1
ATOM 5622 C C . ARG B 1 262 ? -4.664 -40.25 7.793 1 85.25 262 ARG B C 1
ATOM 5624 O O . ARG B 1 262 ? -5.578 -41.031 8.07 1 85.25 262 ARG B O 1
ATOM 5631 N N . GLY B 1 263 ? -4.746 -39 8.008 1 84.44 263 GLY B N 1
ATOM 5632 C CA . GLY B 1 263 ? -5.961 -38.406 8.531 1 84.44 263 GLY B CA 1
ATOM 5633 C C . GLY B 1 263 ? -6.008 -38.375 10.047 1 84.44 263 GLY B C 1
ATOM 5634 O O . GLY B 1 263 ? -6.918 -37.781 10.633 1 84.44 263 GLY B O 1
ATOM 5635 N N . GLY B 1 264 ? -5 -39 10.688 1 89.5 264 GLY B N 1
ATOM 5636 C CA . GLY B 1 264 ? -4.902 -39.031 12.141 1 89.5 264 GLY B CA 1
ATOM 5637 C C . GLY B 1 264 ? -3.658 -38.312 12.656 1 89.5 264 GLY B C 1
ATOM 5638 O O . GLY B 1 264 ? -3.018 -37.562 11.93 1 89.5 264 GLY B O 1
ATOM 5639 N N . SER B 1 265 ? -3.398 -38.562 13.922 1 96.06 265 SER B N 1
ATOM 5640 C CA . SER B 1 265 ? -2.246 -37.938 14.562 1 96.06 265 SER B CA 1
ATOM 5641 C C . SER B 1 265 ? -0.938 -38.469 13.977 1 96.06 265 SER B C 1
ATOM 5643 O O . SER B 1 265 ? -0.801 -39.656 13.711 1 96.06 265 SER B O 1
ATOM 5645 N N . LEU B 1 266 ? -0.04 -37.562 13.703 1 98.38 266 LEU B N 1
ATOM 5646 C CA . LEU B 1 266 ? 1.271 -37.875 13.148 1 98.38 266 LEU B CA 1
ATOM 5647 C C . LEU B 1 266 ? 2.379 -37.531 14.141 1 98.38 266 LEU B C 1
ATOM 5649 O O . LEU B 1 266 ? 2.301 -36.5 14.82 1 98.38 266 LEU B O 1
ATOM 5653 N N . LYS B 1 267 ? 3.324 -38.375 14.242 1 98.69 267 LYS B N 1
ATOM 5654 C CA . LYS B 1 267 ? 4.562 -38.094 14.961 1 98.69 267 LYS B CA 1
ATOM 5655 C C . LYS B 1 267 ? 5.699 -37.781 13.992 1 98.69 267 LYS B C 1
ATOM 5657 O O . LYS B 1 267 ? 6.145 -38.656 13.242 1 98.69 267 LYS B O 1
ATOM 5662 N N . VAL B 1 268 ? 6.176 -36.594 14.008 1 98.75 268 VAL B N 1
ATOM 5663 C CA . VAL B 1 268 ? 7.25 -36.125 13.141 1 98.75 268 VAL B CA 1
ATOM 5664 C C . VAL B 1 268 ? 8.578 -36.156 13.891 1 98.75 268 VAL B C 1
ATOM 5666 O O . VAL B 1 268 ? 8.797 -35.375 14.805 1 98.75 268 VAL B O 1
ATOM 5669 N N . HIS B 1 269 ? 9.445 -37.062 13.5 1 98.69 269 HIS B N 1
ATOM 5670 C CA . HIS B 1 269 ? 10.742 -37.188 14.156 1 98.69 269 HIS B CA 1
ATOM 5671 C C . HIS B 1 269 ? 11.797 -36.344 13.461 1 98.69 269 HIS B C 1
ATOM 5673 O O . HIS B 1 269 ? 12.008 -36.469 12.25 1 98.69 269 HIS B O 1
ATOM 5679 N N . LEU B 1 270 ? 12.469 -35.531 14.227 1 98.62 270 LEU B N 1
ATOM 5680 C CA . LEU B 1 270 ? 13.508 -34.656 13.703 1 98.62 270 LEU B CA 1
ATOM 5681 C C . LEU B 1 270 ? 14.898 -35.25 13.961 1 98.62 270 LEU B C 1
ATOM 5683 O O . LEU B 1 270 ? 15.062 -36.062 14.852 1 98.62 270 LEU B O 1
ATOM 5687 N N . ASP B 1 271 ? 15.844 -34.812 13.227 1 98.12 271 ASP B N 1
ATOM 5688 C CA . ASP B 1 271 ? 17.219 -35.281 13.383 1 98.12 271 ASP B CA 1
ATOM 5689 C C . ASP B 1 271 ? 17.859 -34.719 14.656 1 98.12 271 ASP B C 1
ATOM 5691 O O . ASP B 1 271 ? 18.922 -35.156 15.086 1 98.12 271 ASP B O 1
ATOM 5695 N N . THR B 1 272 ? 17.219 -33.781 15.258 1 97.44 272 THR B N 1
ATOM 5696 C CA . THR B 1 272 ? 17.688 -33.219 16.516 1 97.44 272 THR B CA 1
ATOM 5697 C C . THR B 1 272 ? 17.328 -34.125 17.688 1 97.44 272 THR B C 1
ATOM 5699 O O . THR B 1 272 ? 17.766 -33.906 18.812 1 97.44 272 THR B O 1
ATOM 5702 N N . GLY B 1 273 ? 16.469 -35 17.484 1 97.12 273 GLY B N 1
ATOM 5703 C CA . GLY B 1 273 ? 15.984 -35.875 18.531 1 97.12 273 GLY B CA 1
ATOM 5704 C C . GLY B 1 273 ? 14.586 -35.531 19 1 97.12 273 GLY B C 1
ATOM 5705 O O . GLY B 1 273 ? 13.93 -36.344 19.656 1 97.12 273 GLY B O 1
ATOM 5706 N N . ASN B 1 274 ? 14.125 -34.438 18.578 1 97.19 274 ASN B N 1
ATOM 5707 C CA . ASN B 1 274 ? 12.789 -34 18.953 1 97.19 274 ASN B CA 1
ATOM 5708 C C . ASN B 1 274 ? 11.711 -34.688 18.141 1 97.19 274 ASN B C 1
ATOM 5710 O O . ASN B 1 274 ? 11.93 -35 16.969 1 97.19 274 ASN B O 1
ATOM 5714 N N . THR B 1 275 ? 10.648 -34.969 18.781 1 98.44 275 THR B N 1
ATOM 5715 C CA . THR B 1 275 ? 9.453 -35.5 18.109 1 98.44 275 THR B CA 1
ATOM 5716 C C . THR B 1 275 ? 8.273 -34.531 18.328 1 98.44 275 THR B C 1
ATOM 5718 O O . THR B 1 275 ? 7.965 -34.156 19.453 1 98.44 275 THR B O 1
ATOM 5721 N N . ILE B 1 276 ? 7.66 -34.188 17.25 1 98.38 276 ILE B N 1
ATOM 5722 C CA . ILE B 1 276 ? 6.52 -33.281 17.297 1 98.38 276 ILE B CA 1
ATOM 5723 C C . ILE B 1 276 ? 5.246 -34.031 16.922 1 98.38 276 ILE B C 1
ATOM 5725 O O . ILE B 1 276 ? 5.199 -34.719 15.891 1 98.38 276 ILE B O 1
ATOM 5729 N N . GLU B 1 277 ? 4.207 -33.938 17.688 1 98.38 277 GLU B N 1
ATOM 5730 C CA . GLU B 1 277 ? 2.912 -34.562 17.375 1 98.38 277 GLU B CA 1
ATOM 5731 C C . GLU B 1 277 ? 1.964 -33.531 16.75 1 98.38 277 GLU B C 1
ATOM 5733 O O . GLU B 1 277 ? 1.674 -32.5 17.344 1 98.38 277 GLU B O 1
ATOM 5738 N N . VAL B 1 278 ? 1.51 -33.875 15.555 1 98.38 278 VAL B N 1
ATOM 5739 C CA . VAL B 1 278 ? 0.639 -32.938 14.836 1 98.38 278 VAL B CA 1
ATOM 5740 C C . VAL B 1 278 ? -0.509 -33.719 14.188 1 98.38 278 VAL B C 1
ATOM 5742 O O . VAL B 1 278 ? -0.505 -34.938 14.164 1 98.38 278 VAL B O 1
ATOM 5745 N N . ASP B 1 279 ? -1.501 -32.938 13.68 1 97.75 279 ASP B N 1
ATOM 5746 C CA . ASP B 1 279 ? -2.658 -33.531 13 1 97.75 279 ASP B CA 1
ATOM 5747 C C . ASP B 1 279 ? -2.48 -33.469 11.484 1 97.75 279 ASP B C 1
ATOM 5749 O O . ASP B 1 279 ? -3.18 -34.156 10.742 1 97.75 279 ASP B O 1
ATOM 5753 N N . ALA B 1 280 ? -1.566 -32.688 10.992 1 97.88 280 ALA B N 1
ATOM 5754 C CA . ALA B 1 280 ? -1.295 -32.531 9.562 1 97.88 280 ALA B CA 1
ATOM 5755 C C . ALA B 1 280 ? 0.159 -32.156 9.32 1 97.88 280 ALA B C 1
ATOM 5757 O O . ALA B 1 280 ? 0.779 -31.484 10.148 1 97.88 280 ALA B O 1
ATOM 5758 N N . LEU B 1 281 ? 0.7 -32.594 8.242 1 98.44 281 LEU B N 1
ATOM 5759 C CA . LEU B 1 281 ? 2.053 -32.312 7.785 1 98.44 281 LEU B CA 1
ATOM 5760 C C . LEU B 1 281 ? 2.041 -31.797 6.352 1 98.44 281 LEU B C 1
ATOM 5762 O O . LEU B 1 281 ? 1.438 -32.406 5.469 1 98.44 281 LEU B O 1
ATOM 5766 N N . VAL B 1 282 ? 2.629 -30.609 6.074 1 98.5 282 VAL B N 1
ATOM 5767 C CA . VAL B 1 282 ? 2.705 -30.047 4.734 1 98.5 282 VAL B CA 1
ATOM 5768 C C . VAL B 1 282 ? 4.164 -29.953 4.289 1 98.5 282 VAL B C 1
ATOM 5770 O O . VAL B 1 282 ? 4.984 -29.312 4.957 1 98.5 282 VAL B O 1
ATOM 5773 N N . TRP B 1 283 ? 4.441 -30.609 3.221 1 98.62 283 TRP B N 1
ATOM 5774 C CA . TRP B 1 283 ? 5.746 -30.469 2.582 1 98.62 283 TRP B CA 1
ATOM 5775 C C . TRP B 1 283 ? 5.766 -29.25 1.658 1 98.62 283 TRP B C 1
ATOM 5777 O O . TRP B 1 283 ? 5.117 -29.25 0.609 1 98.62 283 TRP B O 1
ATOM 5787 N N . ALA B 1 284 ? 6.469 -28.219 2.025 1 98.38 284 ALA B N 1
ATOM 5788 C CA . ALA B 1 284 ? 6.707 -27.031 1.217 1 98.38 284 ALA B CA 1
ATOM 5789 C C . ALA B 1 284 ? 8.195 -26.844 0.935 1 98.38 284 ALA B C 1
ATOM 5791 O O . ALA B 1 284 ? 8.766 -25.797 1.234 1 98.38 284 ALA B O 1
ATOM 5792 N N . ILE B 1 285 ? 8.766 -27.797 0.298 1 97.5 285 ILE B N 1
ATOM 5793 C CA . ILE B 1 285 ? 10.219 -27.891 0.216 1 97.5 285 ILE B CA 1
ATOM 5794 C C . ILE B 1 285 ? 10.672 -27.625 -1.219 1 97.5 285 ILE B C 1
ATOM 5796 O O . ILE B 1 285 ? 11.773 -28.016 -1.612 1 97.5 285 ILE B O 1
ATOM 5800 N N . GLY B 1 286 ? 9.828 -27.016 -1.966 1 95.5 286 GLY B N 1
ATOM 5801 C CA . GLY B 1 286 ? 10.188 -26.688 -3.334 1 95.5 286 GLY B CA 1
ATOM 5802 C C . GLY B 1 286 ? 9.234 -27.25 -4.359 1 95.5 286 GLY B C 1
ATOM 5803 O O . GLY B 1 286 ? 8.242 -27.906 -4.004 1 95.5 286 GLY B O 1
ATOM 5804 N N . ARG B 1 287 ? 9.5 -26.922 -5.625 1 96.38 287 ARG B N 1
ATOM 5805 C CA . ARG B 1 287 ? 8.695 -27.375 -6.754 1 96.38 287 ARG B CA 1
ATOM 5806 C C . ARG B 1 287 ? 9.578 -27.953 -7.855 1 96.38 287 ARG B C 1
ATOM 5808 O O . ARG B 1 287 ? 10.773 -27.672 -7.914 1 96.38 287 ARG B O 1
ATOM 5815 N N . GLN B 1 288 ? 9.039 -28.781 -8.617 1 96.38 288 GLN B N 1
ATOM 5816 C CA . GLN B 1 288 ? 9.727 -29.344 -9.781 1 96.38 288 GLN B CA 1
ATOM 5817 C C . GLN B 1 288 ? 8.922 -29.109 -11.055 1 96.38 288 GLN B C 1
ATOM 5819 O O . GLN B 1 288 ? 7.688 -29.094 -11.023 1 96.38 288 GLN B O 1
ATOM 5824 N N . PRO B 1 289 ? 9.617 -28.875 -12.195 1 97.88 289 PRO B N 1
ATOM 5825 C CA . PRO B 1 289 ? 8.906 -28.656 -13.453 1 97.88 289 PRO B CA 1
ATOM 5826 C C . PRO B 1 289 ? 8.164 -29.891 -13.938 1 97.88 289 PRO B C 1
ATOM 5828 O O . PRO B 1 289 ? 8.633 -31.016 -13.734 1 97.88 289 PRO B O 1
ATOM 5831 N N . ASN B 1 290 ? 7 -29.688 -14.57 1 97.44 290 ASN B N 1
ATOM 5832 C CA . ASN B 1 290 ? 6.227 -30.781 -15.156 1 97.44 290 ASN B CA 1
ATOM 5833 C C . ASN B 1 290 ? 6.77 -31.172 -16.531 1 97.44 290 ASN B C 1
ATOM 5835 O O . ASN B 1 290 ? 6.066 -31.062 -17.531 1 97.44 290 ASN B O 1
ATOM 5839 N N . THR B 1 291 ? 7.945 -31.688 -16.5 1 97.38 291 THR B N 1
ATOM 5840 C CA . THR B 1 291 ? 8.594 -32 -17.766 1 97.38 291 THR B CA 1
ATOM 5841 C C . THR B 1 291 ? 8.469 -33.5 -18.078 1 97.38 291 THR B C 1
ATOM 5843 O O . THR B 1 291 ? 8.805 -33.938 -19.172 1 97.38 291 THR B O 1
ATOM 5846 N N . ASP B 1 292 ? 7.801 -34.156 -17.109 1 92.38 292 ASP B N 1
ATOM 5847 C CA . ASP B 1 292 ? 7.645 -35.594 -17.297 1 92.38 292 ASP B CA 1
ATOM 5848 C C . ASP B 1 292 ? 6.684 -35.875 -18.453 1 92.38 292 ASP B C 1
ATOM 5850 O O . ASP B 1 292 ? 5.688 -35.188 -18.625 1 92.38 292 ASP B O 1
ATOM 5854 N N . ASP B 1 293 ? 7 -36.781 -19.281 1 94.38 293 ASP B N 1
ATOM 5855 C CA . ASP B 1 293 ? 6.133 -37.344 -20.312 1 94.38 293 ASP B CA 1
ATOM 5856 C C . ASP B 1 293 ? 5.68 -36.281 -21.297 1 94.38 293 ASP B C 1
ATOM 5858 O O . ASP B 1 293 ? 4.516 -36.25 -21.703 1 94.38 293 ASP B O 1
ATOM 5862 N N . LEU B 1 294 ? 6.449 -35.25 -21.641 1 97.81 294 LEU B N 1
ATOM 5863 C CA . LEU B 1 294 ? 6.109 -34.188 -22.578 1 97.81 294 LEU B CA 1
ATOM 5864 C C . LEU B 1 294 ? 6.703 -34.438 -23.953 1 97.81 294 LEU B C 1
ATOM 5866 O O . LEU B 1 294 ? 6.477 -33.688 -24.891 1 97.81 294 LEU B O 1
ATOM 5870 N N . GLY B 1 295 ? 7.41 -35.562 -24.094 1 98.19 295 GLY B N 1
ATOM 5871 C CA . GLY B 1 295 ? 8.023 -35.844 -25.375 1 98.19 295 GLY B CA 1
ATOM 5872 C C . GLY B 1 295 ? 9.18 -34.938 -25.703 1 98.19 295 GLY B C 1
ATOM 5873 O O . GLY B 1 295 ? 9.438 -34.656 -26.875 1 98.19 295 GLY B O 1
ATOM 5874 N N . LEU B 1 296 ? 9.859 -34.438 -24.688 1 98.5 296 LEU B N 1
ATOM 5875 C CA . LEU B 1 296 ? 10.906 -33.438 -24.906 1 98.5 296 LEU B CA 1
ATOM 5876 C C . LEU B 1 296 ? 12.055 -34.031 -25.719 1 98.5 296 LEU B C 1
ATOM 5878 O O . LEU B 1 296 ? 12.539 -33.375 -26.656 1 98.5 296 LEU B O 1
ATOM 5882 N N . ASP B 1 297 ? 12.445 -35.219 -25.391 1 96.62 297 ASP B N 1
ATOM 5883 C CA . ASP B 1 297 ? 13.539 -35.875 -26.094 1 96.62 297 ASP B CA 1
ATOM 5884 C C . ASP B 1 297 ? 13.195 -36.094 -27.562 1 96.62 297 ASP B C 1
ATOM 5886 O O . ASP B 1 297 ? 14 -35.812 -28.453 1 96.62 297 ASP B O 1
ATOM 5890 N N . GLU B 1 298 ? 12.055 -36.562 -27.75 1 95.31 298 GLU B N 1
ATOM 5891 C CA . GLU B 1 298 ? 11.586 -36.844 -29.109 1 95.31 298 GLU B CA 1
ATOM 5892 C C . GLU B 1 298 ? 11.555 -35.562 -29.938 1 95.31 298 GLU B C 1
ATOM 5894 O O . GLU B 1 298 ? 11.797 -35.594 -31.156 1 95.31 298 GLU B O 1
ATOM 5899 N N . ALA B 1 299 ? 11.281 -34.5 -29.312 1 97.88 299 ALA B N 1
ATOM 5900 C CA . ALA B 1 299 ? 11.117 -33.219 -30.016 1 97.88 299 ALA B CA 1
ATOM 5901 C C . ALA B 1 299 ? 12.438 -32.469 -30.078 1 97.88 299 ALA B C 1
ATOM 5903 O O . ALA B 1 299 ? 12.523 -31.422 -30.734 1 97.88 299 ALA B O 1
ATOM 5904 N N . GLY B 1 300 ? 13.43 -32.969 -29.406 1 97.94 300 GLY B N 1
ATOM 5905 C CA . GLY B 1 300 ? 14.727 -32.312 -29.406 1 97.94 300 GLY B CA 1
ATOM 5906 C C . GLY B 1 300 ? 14.789 -31.109 -28.469 1 97.94 300 GLY B C 1
ATOM 5907 O O . GLY B 1 300 ? 15.523 -30.156 -28.719 1 97.94 300 GLY B O 1
ATOM 5908 N N . VAL B 1 301 ? 14.008 -31.109 -27.422 1 98.69 301 VAL B N 1
ATOM 5909 C CA . VAL B 1 301 ? 13.984 -30.031 -26.438 1 98.69 301 VAL B CA 1
ATOM 5910 C C . VAL B 1 301 ? 14.914 -30.391 -25.266 1 98.69 301 VAL B C 1
ATOM 5912 O O . VAL B 1 301 ? 14.742 -31.422 -24.625 1 98.69 301 VAL B O 1
ATOM 5915 N N . LYS B 1 302 ? 15.844 -29.484 -24.969 1 98.56 302 LYS B N 1
ATOM 5916 C CA . LYS B 1 302 ? 16.844 -29.734 -23.922 1 98.56 302 LYS B CA 1
ATOM 5917 C C . LYS B 1 302 ? 16.359 -29.188 -22.578 1 98.56 302 LYS B C 1
ATOM 5919 O O . LYS B 1 302 ? 15.633 -28.203 -22.516 1 98.56 302 LYS B O 1
ATOM 5924 N N . THR B 1 303 ? 16.719 -29.828 -21.562 1 98.38 303 THR B N 1
ATOM 5925 C CA . THR B 1 303 ? 16.469 -29.406 -20.188 1 98.38 303 THR B CA 1
ATOM 5926 C C . THR B 1 303 ? 17.797 -29.219 -19.438 1 98.38 303 THR B C 1
ATOM 5928 O O . THR B 1 303 ? 18.828 -29.734 -19.859 1 98.38 303 THR B O 1
ATOM 5931 N N . ASP B 1 304 ? 17.781 -28.438 -18.406 1 97.75 304 ASP B N 1
ATOM 5932 C CA . ASP B 1 304 ? 18.969 -28.297 -17.562 1 97.75 304 ASP B CA 1
ATOM 5933 C C . ASP B 1 304 ? 19.031 -29.391 -16.5 1 97.75 304 ASP B C 1
ATOM 5935 O O . ASP B 1 304 ? 18.281 -30.375 -16.562 1 97.75 304 ASP B O 1
ATOM 5939 N N . LYS B 1 305 ? 19.953 -29.25 -15.57 1 96.69 305 LYS B N 1
ATOM 5940 C CA . LYS B 1 305 ? 20.203 -30.281 -14.57 1 96.69 305 LYS B CA 1
ATOM 5941 C C . LYS B 1 305 ? 19.016 -30.438 -13.625 1 96.69 305 LYS B C 1
ATOM 5943 O O . LYS B 1 305 ? 18.828 -31.484 -13.008 1 96.69 305 LYS B O 1
ATOM 5948 N N . SER B 1 306 ? 18.25 -29.422 -13.531 1 96.19 306 SER B N 1
ATOM 5949 C CA . SER B 1 306 ? 17.078 -29.453 -12.664 1 96.19 306 SER B CA 1
ATOM 5950 C C . SER B 1 306 ? 15.812 -29.781 -13.453 1 96.19 306 SER B C 1
ATOM 5952 O O . SER B 1 306 ? 14.695 -29.594 -12.961 1 96.19 306 SER B O 1
ATOM 5954 N N . ASN B 1 307 ? 15.961 -30.156 -14.711 1 97.31 307 ASN B N 1
ATOM 5955 C CA . ASN B 1 307 ? 14.906 -30.594 -15.617 1 97.31 307 ASN B CA 1
ATOM 5956 C C . ASN B 1 307 ? 14.047 -29.422 -16.094 1 97.31 307 ASN B C 1
ATOM 5958 O O . ASN B 1 307 ? 12.914 -29.609 -16.547 1 97.31 307 ASN B O 1
ATOM 5962 N N . ASN B 1 308 ? 14.508 -28.188 -15.898 1 98.38 308 ASN B N 1
ATOM 5963 C CA . ASN B 1 308 ? 13.844 -27.062 -16.531 1 98.38 308 ASN B CA 1
ATOM 5964 C C . ASN B 1 308 ? 14.117 -27 -18.031 1 98.38 308 ASN B C 1
ATOM 5966 O O . ASN B 1 308 ? 15.234 -27.266 -18.469 1 98.38 308 ASN B O 1
ATOM 5970 N N . ILE B 1 309 ? 13.141 -26.656 -18.766 1 98.75 309 ILE B N 1
ATOM 5971 C CA . ILE B 1 309 ? 13.383 -26.484 -20.203 1 98.75 309 ILE B CA 1
ATOM 5972 C C . ILE B 1 309 ? 14.328 -25.297 -20.422 1 98.75 309 ILE B C 1
ATOM 5974 O O . ILE B 1 309 ? 14.086 -24.203 -19.922 1 98.75 309 ILE B O 1
ATOM 5978 N N . GLU B 1 310 ? 15.438 -25.516 -21.109 1 98.44 310 GLU B N 1
ATOM 5979 C CA . GLU B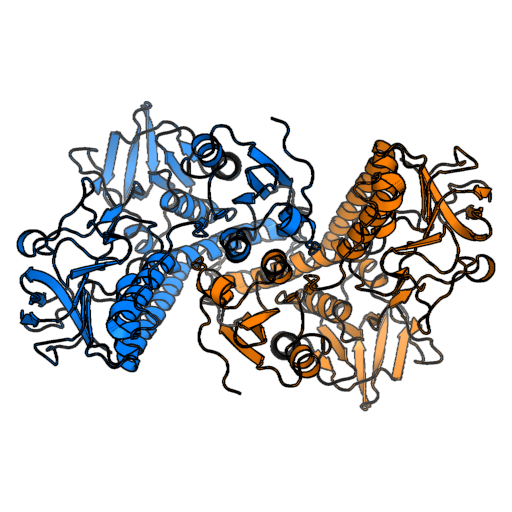 1 310 ? 16.359 -24.438 -21.438 1 98.44 310 GLU B CA 1
ATOM 5980 C C . GLU B 1 310 ? 15.805 -23.531 -22.531 1 98.44 310 GLU B C 1
ATOM 5982 O O . GLU B 1 310 ? 15.352 -24.016 -23.562 1 98.44 310 GLU B O 1
ATOM 5987 N N . VAL B 1 311 ? 15.797 -22.266 -22.281 1 98.44 311 VAL B N 1
ATOM 5988 C CA . VAL B 1 311 ? 15.344 -21.312 -23.281 1 98.44 311 VAL B CA 1
ATOM 5989 C C . VAL B 1 311 ? 16.328 -20.141 -23.375 1 98.44 311 VAL B C 1
ATOM 5991 O O . VAL B 1 311 ? 17.062 -19.875 -22.422 1 98.44 311 VAL B O 1
ATOM 5994 N N . ASP B 1 312 ? 16.406 -19.453 -24.516 1 98 312 ASP B N 1
ATOM 5995 C CA . ASP B 1 312 ? 17.141 -18.203 -24.641 1 98 312 ASP B CA 1
ATOM 5996 C C . ASP B 1 312 ? 16.281 -17.016 -24.188 1 98 312 ASP B C 1
ATOM 5998 O O . ASP B 1 312 ? 15.211 -17.203 -23.609 1 98 312 ASP B O 1
ATOM 6002 N N . LYS B 1 313 ? 16.703 -15.758 -24.344 1 96.88 313 LYS B N 1
ATOM 6003 C CA . LYS B 1 313 ? 16.016 -14.586 -23.844 1 96.88 313 LYS B CA 1
ATOM 6004 C C . LYS B 1 313 ? 14.68 -14.383 -24.547 1 96.88 313 LYS B C 1
ATOM 6006 O O . LYS B 1 313 ? 13.82 -13.641 -24.062 1 96.88 313 LYS B O 1
ATOM 6011 N N . TYR B 1 314 ? 14.492 -15.031 -25.719 1 97.75 314 TYR B N 1
ATOM 6012 C CA . TYR B 1 314 ? 13.266 -14.906 -26.5 1 97.75 314 TYR B CA 1
ATOM 6013 C C . TYR B 1 314 ? 12.344 -16.094 -26.25 1 97.75 314 TYR B C 1
ATOM 6015 O O . TYR B 1 314 ? 11.352 -16.266 -26.969 1 97.75 314 TYR B O 1
ATOM 6023 N N . GLN B 1 315 ? 12.633 -17.016 -25.328 1 97.94 315 GLN B N 1
ATOM 6024 C CA . GLN B 1 315 ? 11.844 -18.188 -24.938 1 97.94 315 GLN B CA 1
ATOM 6025 C C . GLN B 1 315 ? 11.961 -19.312 -25.953 1 97.94 315 GLN B C 1
ATOM 6027 O O . GLN B 1 315 ? 11.156 -20.234 -25.969 1 97.94 315 GLN B O 1
ATOM 6032 N N . ASN B 1 316 ? 12.969 -19.188 -26.844 1 98.56 316 ASN B N 1
ATOM 6033 C CA . ASN B 1 316 ? 13.234 -20.281 -27.766 1 98.56 316 ASN B CA 1
ATOM 6034 C C . ASN B 1 316 ? 13.859 -21.484 -27.062 1 98.56 316 ASN B C 1
ATOM 6036 O O . ASN B 1 316 ? 14.797 -21.328 -26.281 1 98.56 316 ASN B O 1
ATOM 6040 N N . THR B 1 317 ? 13.312 -22.688 -27.359 1 98.62 317 THR B N 1
ATOM 6041 C CA . THR B 1 317 ? 13.977 -23.906 -26.906 1 98.62 317 THR B CA 1
ATOM 6042 C C . THR B 1 317 ? 15.016 -24.359 -27.922 1 98.62 317 THR B C 1
ATOM 6044 O O . THR B 1 317 ? 15.32 -23.625 -28.875 1 98.62 317 THR B O 1
ATOM 6047 N N . SER B 1 318 ? 15.555 -25.562 -27.641 1 98.5 318 SER B N 1
ATOM 6048 C CA . SER B 1 318 ? 16.516 -26.125 -28.578 1 98.5 318 SER B CA 1
ATOM 6049 C C . SER B 1 318 ? 15.828 -26.656 -29.828 1 98.5 318 SER B C 1
ATOM 6051 O O . SER B 1 318 ? 16.484 -26.922 -30.844 1 98.5 318 SER B O 1
ATOM 6053 N N . ALA B 1 319 ? 14.539 -26.859 -29.812 1 98.25 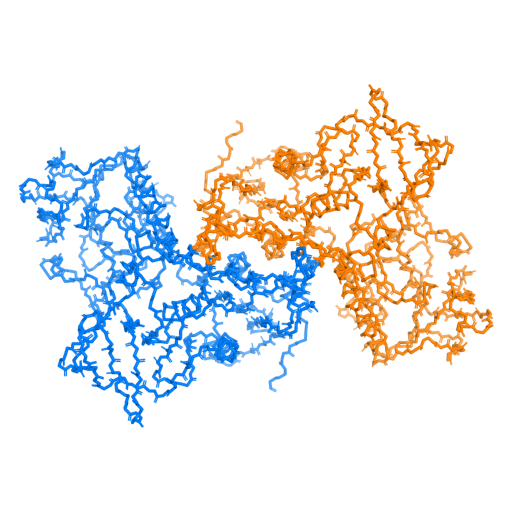319 ALA B N 1
ATOM 6054 C CA . ALA B 1 319 ? 13.773 -27.312 -30.969 1 98.25 319 ALA B CA 1
ATOM 6055 C C . ALA B 1 319 ? 13.148 -26.141 -31.703 1 98.25 319 ALA B C 1
ATOM 6057 O O . ALA B 1 319 ? 12.484 -25.297 -31.094 1 98.25 319 ALA B O 1
ATOM 6058 N N . LYS B 1 320 ? 13.344 -26.094 -33.031 1 97.31 320 LYS B N 1
ATOM 6059 C CA . LYS B 1 320 ? 12.789 -25 -33.844 1 97.31 320 LYS B CA 1
ATOM 6060 C C . LYS B 1 320 ? 11.266 -24.969 -33.75 1 97.31 320 LYS B C 1
ATOM 6062 O O . LYS B 1 320 ? 10.609 -26 -33.875 1 97.31 320 LYS B O 1
ATOM 6067 N N . GLY B 1 321 ? 10.766 -23.797 -33.406 1 98.12 321 GLY B N 1
ATOM 6068 C CA . GLY B 1 321 ? 9.32 -23.609 -33.375 1 98.12 321 GLY B CA 1
ATOM 6069 C C . GLY B 1 321 ? 8.688 -24.016 -32.062 1 98.12 321 GLY B C 1
ATOM 6070 O O . GLY B 1 321 ? 7.461 -23.969 -31.922 1 98.12 321 GLY B O 1
ATOM 6071 N N . VAL B 1 322 ? 9.516 -24.484 -31.125 1 98.81 322 VAL B N 1
ATOM 6072 C CA . VAL B 1 322 ? 9.039 -24.859 -29.812 1 98.81 322 VAL B CA 1
ATOM 6073 C C . VAL B 1 322 ? 9.57 -23.875 -28.766 1 98.81 322 VAL B C 1
ATOM 6075 O O . VAL B 1 322 ? 10.773 -23.609 -28.719 1 98.81 322 VAL B O 1
ATOM 6078 N N . TYR B 1 323 ? 8.68 -23.297 -27.953 1 98.81 323 TYR B N 1
ATOM 6079 C CA . TYR B 1 323 ? 8.984 -22.297 -26.938 1 98.81 323 TYR B CA 1
ATOM 6080 C C . TYR B 1 323 ? 8.539 -22.781 -25.562 1 98.81 323 TYR B C 1
ATOM 6082 O O . TYR B 1 323 ? 7.773 -23.734 -25.453 1 98.81 323 TYR B O 1
ATOM 6090 N N . ALA B 1 324 ? 9.086 -22.172 -24.531 1 98.81 324 ALA B N 1
ATOM 6091 C CA . ALA B 1 324 ? 8.633 -22.469 -23.172 1 98.81 324 ALA B CA 1
ATOM 6092 C C . ALA B 1 324 ? 8.516 -21.188 -22.359 1 98.81 324 ALA B C 1
ATOM 6094 O O . ALA B 1 324 ? 9.352 -20.297 -22.469 1 98.81 324 ALA B O 1
ATOM 6095 N N . VAL B 1 325 ? 7.434 -21.062 -21.578 1 98.19 325 VAL B N 1
ATOM 6096 C CA . VAL B 1 325 ? 7.219 -19.906 -20.703 1 98.19 325 VAL B CA 1
ATOM 6097 C C . VAL B 1 325 ? 6.734 -20.375 -19.344 1 98.19 325 VAL B C 1
ATOM 6099 O O . VAL B 1 325 ? 6.125 -21.453 -19.219 1 98.19 325 VAL B O 1
ATOM 6102 N N . GLY B 1 326 ? 7.059 -19.547 -18.297 1 97.5 326 GLY B N 1
ATOM 6103 C CA . GLY B 1 326 ? 6.57 -19.812 -16.953 1 97.5 326 GLY B CA 1
ATOM 6104 C C . GLY B 1 326 ? 7.477 -20.734 -16.156 1 97.5 326 GLY B C 1
ATOM 6105 O O . GLY B 1 326 ? 8.688 -20.781 -16.391 1 97.5 326 GLY B O 1
ATOM 6106 N N . ASP B 1 327 ? 6.871 -21.422 -15.242 1 97.38 327 ASP B N 1
ATOM 6107 C CA . ASP B 1 327 ? 7.641 -22.172 -14.258 1 97.38 327 ASP B CA 1
ATOM 6108 C C . ASP B 1 327 ? 8.422 -23.312 -14.922 1 97.38 327 ASP B C 1
ATOM 6110 O O . ASP B 1 327 ? 9.445 -23.75 -14.398 1 97.38 327 ASP B O 1
ATOM 6114 N N . ILE B 1 328 ? 7.984 -23.75 -16.094 1 98.19 328 ILE B N 1
ATOM 6115 C CA . ILE B 1 328 ? 8.578 -24.906 -16.766 1 98.19 328 ILE B CA 1
ATOM 6116 C C . ILE B 1 328 ? 10.016 -24.578 -17.172 1 98.19 328 ILE B C 1
ATOM 6118 O O . ILE B 1 328 ? 10.82 -25.484 -17.391 1 98.19 328 ILE B O 1
ATOM 6122 N N . GLN B 1 329 ? 10.305 -23.297 -17.266 1 96.81 329 GLN B N 1
ATOM 6123 C CA . GLN B 1 329 ? 11.656 -22.922 -17.688 1 96.81 329 GLN B CA 1
ATOM 6124 C C . GLN B 1 329 ? 12.508 -22.531 -16.484 1 96.81 329 GLN B C 1
ATOM 6126 O O . GLN B 1 329 ? 13.695 -22.219 -16.625 1 96.81 329 GLN B O 1
ATOM 6131 N N . GLY B 1 330 ? 11.945 -22.453 -15.258 1 95.31 330 GLY B N 1
ATOM 6132 C CA . GLY B 1 330 ? 12.695 -22.453 -14.008 1 95.31 330 GLY B CA 1
ATOM 6133 C C . GLY B 1 330 ? 13.164 -21.078 -13.594 1 95.31 330 GLY B C 1
ATOM 6134 O O . GLY B 1 330 ? 13.875 -20.922 -12.594 1 95.31 330 GLY B O 1
ATOM 6135 N N . LYS B 1 331 ? 12.703 -20.016 -14.305 1 90.25 331 LYS B N 1
ATOM 6136 C CA . LYS B 1 331 ? 13.172 -18.672 -13.977 1 90.25 331 LYS B CA 1
ATOM 6137 C C . LYS B 1 331 ? 12.039 -17.812 -13.414 1 90.25 331 LYS B C 1
ATOM 6139 O O . LYS B 1 331 ? 11.008 -17.625 -14.062 1 90.25 331 LYS B O 1
ATOM 6144 N N . ALA B 1 332 ? 12.203 -17.266 -12.164 1 92.44 332 ALA B N 1
ATOM 6145 C CA . ALA B 1 332 ? 11.25 -16.359 -11.523 1 92.44 332 ALA B CA 1
ATOM 6146 C C . ALA B 1 332 ? 9.844 -16.969 -11.523 1 92.44 332 ALA B C 1
ATOM 6148 O O . ALA B 1 332 ? 8.961 -16.516 -12.25 1 92.44 332 ALA B O 1
ATOM 6149 N N . LEU B 1 333 ? 9.633 -17.891 -10.711 1 95.12 333 LEU B N 1
ATOM 6150 C CA . LEU B 1 333 ? 8.406 -18.688 -10.664 1 95.12 333 LEU B CA 1
ATOM 6151 C C . LEU B 1 333 ? 7.246 -17.875 -10.109 1 95.12 333 LEU B C 1
ATOM 6153 O O . LEU B 1 333 ? 6.742 -18.156 -9.023 1 95.12 333 LEU B O 1
ATOM 6157 N N . LEU B 1 334 ? 6.836 -16.844 -10.852 1 96.12 334 LEU B N 1
ATOM 6158 C CA . LEU B 1 334 ? 5.762 -15.922 -10.492 1 96.12 334 LEU B CA 1
ATOM 6159 C C . LEU B 1 334 ? 4.73 -15.828 -11.609 1 96.12 334 LEU B C 1
ATOM 6161 O O . LEU B 1 334 ? 5.086 -15.805 -12.789 1 96.12 334 LEU B O 1
ATOM 6165 N N . THR B 1 335 ? 3.498 -15.773 -11.25 1 96.44 335 THR B N 1
ATOM 6166 C CA . THR B 1 335 ? 2.367 -15.727 -12.172 1 96.44 335 THR B CA 1
ATOM 6167 C C . THR B 1 335 ? 2.518 -14.57 -13.156 1 96.44 335 THR B C 1
ATOM 6169 O O . THR B 1 335 ? 2.467 -14.773 -14.375 1 96.44 335 THR B O 1
ATOM 6172 N N . PRO B 1 336 ? 2.781 -13.375 -12.672 1 97.19 336 PRO B N 1
ATOM 6173 C CA . PRO B 1 336 ? 2.854 -12.266 -13.617 1 97.19 336 PRO B CA 1
ATOM 6174 C C . PRO B 1 336 ? 4.059 -12.367 -14.555 1 97.19 336 PRO B C 1
ATOM 6176 O O . PRO B 1 336 ? 4.02 -11.852 -15.672 1 97.19 336 PRO B O 1
ATOM 6179 N N . VAL B 1 337 ? 5.098 -13.047 -14.125 1 97.81 337 VAL B N 1
ATOM 6180 C CA . VAL B 1 337 ? 6.254 -13.281 -14.984 1 97.81 337 VAL B CA 1
ATOM 6181 C C . VAL B 1 337 ? 5.855 -14.172 -16.156 1 97.81 337 VAL B C 1
ATOM 6183 O O . VAL B 1 337 ? 6.176 -13.867 -17.312 1 97.81 337 VAL B O 1
ATOM 6186 N N . ALA B 1 338 ? 5.133 -15.25 -15.828 1 98.12 338 ALA B N 1
ATOM 6187 C CA . ALA B 1 338 ? 4.676 -16.172 -16.859 1 98.12 338 ALA B CA 1
ATOM 6188 C C . ALA B 1 338 ? 3.764 -15.477 -17.859 1 98.12 338 ALA B C 1
ATOM 6190 O O . ALA B 1 338 ? 3.916 -15.648 -19.062 1 98.12 338 ALA B O 1
ATOM 6191 N N . ILE B 1 339 ? 2.855 -14.68 -17.391 1 97.69 339 ILE B N 1
ATOM 6192 C CA . ILE B 1 339 ? 1.911 -13.969 -18.25 1 97.69 339 ILE B CA 1
ATOM 6193 C C . ILE B 1 339 ? 2.664 -13 -19.156 1 97.69 339 ILE B C 1
ATOM 6195 O O . ILE B 1 339 ? 2.443 -12.969 -20.375 1 97.69 339 ILE B O 1
ATOM 6199 N N . ALA B 1 340 ? 3.564 -12.258 -18.516 1 97.69 340 ALA B N 1
ATOM 6200 C CA . ALA B 1 340 ? 4.309 -11.242 -19.266 1 97.69 340 ALA B CA 1
ATOM 6201 C C . ALA B 1 340 ? 5.172 -11.883 -20.344 1 97.69 340 ALA B C 1
ATOM 6203 O O . ALA B 1 340 ? 5.238 -11.383 -21.469 1 97.69 340 ALA B O 1
ATOM 6204 N N . ALA B 1 341 ? 5.844 -12.953 -19.984 1 98.12 341 ALA B N 1
ATOM 6205 C CA . ALA B 1 341 ? 6.684 -13.648 -20.953 1 98.12 341 ALA B CA 1
ATOM 6206 C C . ALA B 1 341 ? 5.848 -14.211 -22.094 1 98.12 341 ALA B C 1
ATOM 6208 O O . ALA B 1 341 ? 6.227 -14.109 -23.266 1 98.12 341 ALA B O 1
ATOM 6209 N N . GLY B 1 342 ? 4.703 -14.797 -21.781 1 98.38 342 GLY B N 1
ATOM 6210 C CA . GLY B 1 342 ? 3.811 -15.336 -22.781 1 98.38 342 GLY B CA 1
ATOM 6211 C C . GLY B 1 342 ? 3.293 -14.289 -23.75 1 98.38 342 GLY B C 1
ATOM 6212 O O . GLY B 1 342 ? 3.279 -14.5 -24.969 1 98.38 342 GLY B O 1
ATOM 6213 N N . ARG B 1 343 ? 2.891 -13.195 -23.234 1 98 343 ARG B N 1
ATOM 6214 C CA . ARG B 1 343 ? 2.377 -12.117 -24.062 1 98 343 ARG B CA 1
ATOM 6215 C C . ARG B 1 343 ? 3.455 -11.586 -25 1 98 343 ARG B C 1
ATOM 6217 O O . ARG B 1 343 ? 3.201 -11.375 -26.188 1 98 343 ARG B O 1
ATOM 6224 N N . ARG B 1 344 ? 4.625 -11.398 -24.516 1 98.19 344 ARG B N 1
ATOM 6225 C CA . ARG B 1 344 ? 5.707 -10.836 -25.312 1 98.19 344 ARG B CA 1
ATOM 6226 C C . ARG B 1 344 ? 6.164 -11.828 -26.391 1 98.19 344 ARG B C 1
ATOM 6228 O O . ARG B 1 344 ? 6.559 -11.422 -27.484 1 98.19 344 ARG B O 1
ATOM 6235 N N . LEU B 1 345 ? 6.16 -13.086 -26 1 98.5 345 LEU B N 1
ATOM 6236 C CA . LEU B 1 345 ? 6.441 -14.109 -27 1 98.5 345 LEU B CA 1
ATOM 6237 C C . LEU B 1 345 ? 5.461 -14.008 -28.172 1 98.5 345 LEU B C 1
ATOM 6239 O O . LEU B 1 345 ? 5.875 -13.992 -29.328 1 98.5 345 LEU B O 1
ATOM 6243 N N . SER B 1 346 ? 4.203 -13.914 -27.875 1 98.62 346 SER B N 1
ATOM 6244 C CA . SER B 1 346 ? 3.184 -13.812 -28.906 1 98.62 346 SER B CA 1
ATOM 6245 C C . SER B 1 346 ? 3.322 -12.516 -29.688 1 98.62 346 SER B C 1
ATOM 6247 O O . SER B 1 346 ? 3.092 -12.492 -30.906 1 98.62 346 SER B O 1
ATOM 6249 N N . ASN B 1 347 ? 3.643 -11.461 -28.984 1 98.12 347 ASN B N 1
ATOM 6250 C CA . ASN B 1 347 ? 3.941 -10.219 -29.688 1 98.12 347 ASN B CA 1
ATOM 6251 C C . ASN B 1 347 ? 5.027 -10.422 -30.75 1 98.12 347 ASN B C 1
ATOM 6253 O O . ASN B 1 347 ? 4.883 -9.969 -31.891 1 98.12 347 ASN B O 1
ATOM 6257 N N . ARG B 1 348 ? 6.066 -11.039 -30.344 1 98.06 348 ARG B N 1
ATOM 6258 C CA . ARG B 1 348 ? 7.207 -11.234 -31.234 1 98.06 348 ARG B CA 1
ATOM 6259 C C . ARG B 1 348 ? 6.832 -12.117 -32.438 1 98.06 348 ARG B C 1
ATOM 6261 O O . ARG B 1 348 ? 7.238 -11.852 -33.562 1 98.06 348 ARG B O 1
ATOM 6268 N N . LEU B 1 349 ? 6.078 -13.109 -32.156 1 98.25 349 LEU B N 1
ATOM 6269 C CA . LEU B 1 349 ? 5.738 -14.086 -33.188 1 98.25 349 LEU B CA 1
ATOM 6270 C C . LEU B 1 349 ? 4.711 -13.516 -34.156 1 98.25 349 LEU B C 1
ATOM 6272 O O . LEU B 1 349 ? 4.77 -13.789 -35.375 1 98.25 349 LEU B O 1
ATOM 6276 N N . PHE B 1 350 ? 3.75 -12.727 -33.625 1 98.31 350 PHE B N 1
ATOM 6277 C CA . PHE B 1 350 ? 2.568 -12.477 -34.438 1 98.31 350 PHE B CA 1
ATOM 6278 C C . PHE B 1 350 ? 2.27 -10.984 -34.531 1 98.31 350 PHE B C 1
ATOM 6280 O O . PHE B 1 350 ? 1.428 -10.562 -35.344 1 98.31 350 PHE B O 1
ATOM 6287 N N . GLY B 1 351 ? 2.881 -10.125 -33.719 1 97.19 351 GLY B N 1
ATOM 6288 C CA . GLY B 1 351 ? 2.502 -8.734 -33.594 1 97.19 351 GLY B CA 1
ATOM 6289 C C . GLY B 1 351 ? 3.074 -7.84 -34.656 1 97.19 351 GLY B C 1
ATOM 6290 O O . GLY B 1 351 ? 2.717 -6.66 -34.75 1 97.19 351 GLY B O 1
ATOM 6291 N N . GLY B 1 352 ? 4.035 -8.367 -35.469 1 96.88 352 GLY B N 1
ATOM 6292 C CA . GLY B 1 352 ? 4.621 -7.602 -36.531 1 96.88 352 GLY B CA 1
ATOM 6293 C C . GLY B 1 352 ? 6.004 -7.062 -36.219 1 96.88 352 GLY B C 1
ATOM 6294 O O . GLY B 1 352 ? 6.57 -7.391 -35.156 1 96.88 352 GLY B O 1
ATOM 6295 N N . PRO B 1 353 ? 6.52 -6.227 -37.094 1 96.69 353 PRO B N 1
ATOM 6296 C CA . PRO B 1 353 ? 7.922 -5.816 -37.031 1 96.69 353 PRO B CA 1
ATOM 6297 C C . PRO B 1 353 ? 8.219 -4.973 -35.781 1 96.69 353 PRO B C 1
ATOM 6299 O O . PRO B 1 353 ? 9.336 -5.02 -35.25 1 96.69 353 PRO B O 1
ATOM 6302 N N . LYS B 1 354 ? 7.223 -4.293 -35.312 1 94.19 354 LYS B N 1
ATOM 6303 C CA . LYS B 1 354 ? 7.434 -3.418 -34.156 1 94.19 354 LYS B CA 1
ATOM 6304 C C . LYS B 1 354 ? 7.742 -4.227 -32.906 1 94.19 354 LYS B C 1
ATOM 6306 O O . LYS B 1 354 ? 8.328 -3.707 -31.969 1 94.19 354 LYS B O 1
ATOM 6311 N N . PHE B 1 355 ? 7.434 -5.543 -32.938 1 96.62 355 PHE B N 1
ATOM 6312 C CA . PHE B 1 355 ? 7.621 -6.391 -31.766 1 96.62 355 PHE B CA 1
ATOM 6313 C C . PHE B 1 355 ? 8.742 -7.395 -32 1 96.62 355 PHE B C 1
ATOM 6315 O O . PHE B 1 355 ? 8.875 -8.367 -31.266 1 96.62 355 PHE B O 1
ATOM 6322 N N . LYS B 1 356 ? 9.562 -7.184 -32.969 1 95.5 356 LYS B N 1
ATOM 6323 C CA . LYS B 1 356 ? 10.555 -8.172 -33.375 1 95.5 356 LYS B CA 1
ATOM 6324 C C . LYS B 1 356 ? 11.508 -8.508 -32.25 1 95.5 356 LYS B C 1
ATOM 6326 O O . LYS B 1 356 ? 12.031 -9.625 -32.156 1 95.5 356 LYS B O 1
ATOM 6331 N N . ASP B 1 357 ? 11.672 -7.566 -31.297 1 96.56 357 ASP B N 1
ATOM 6332 C CA . ASP B 1 357 ? 12.617 -7.797 -30.203 1 96.56 357 ASP B CA 1
ATOM 6333 C C . ASP B 1 357 ? 11.891 -7.887 -28.859 1 96.56 357 ASP B C 1
ATOM 6335 O O . ASP B 1 357 ? 12.516 -7.77 -27.797 1 96.56 357 ASP B O 1
ATOM 6339 N N . ASP B 1 358 ? 10.617 -8.047 -28.938 1 97.06 358 ASP B N 1
ATOM 6340 C CA . ASP B 1 358 ? 9.844 -8.062 -27.703 1 97.06 358 ASP B CA 1
ATOM 6341 C C . ASP B 1 358 ? 10.18 -9.297 -26.859 1 97.06 358 ASP B C 1
ATOM 6343 O O . ASP B 1 358 ? 10.141 -10.422 -27.359 1 97.06 358 ASP B O 1
ATOM 6347 N N . HIS B 1 359 ? 10.68 -9.109 -25.656 1 97.44 359 HIS B N 1
ATOM 6348 C CA . HIS B 1 359 ? 10.992 -10.164 -24.703 1 97.44 359 HIS B CA 1
ATOM 6349 C C . HIS B 1 359 ? 10.922 -9.641 -23.266 1 97.44 359 HIS B C 1
ATOM 6351 O O . HIS B 1 359 ? 10.906 -8.422 -23.047 1 97.44 359 HIS B O 1
ATOM 6357 N N . LEU B 1 360 ? 10.766 -10.477 -22.328 1 96.94 360 LEU B N 1
ATOM 6358 C CA . LEU B 1 360 ? 10.695 -10.086 -20.922 1 96.94 360 LEU B CA 1
ATOM 6359 C C . LEU B 1 360 ? 12.086 -9.844 -20.359 1 96.94 360 LEU B C 1
ATOM 6361 O O . LEU B 1 360 ? 12.992 -10.656 -20.562 1 96.94 360 LEU B O 1
ATOM 6365 N N . ASP B 1 361 ? 12.227 -8.688 -19.734 1 95.88 361 ASP B N 1
ATOM 6366 C CA . ASP B 1 361 ? 13.406 -8.414 -18.922 1 95.88 361 ASP B CA 1
ATOM 6367 C C . ASP B 1 361 ? 13.234 -8.969 -17.5 1 95.88 361 ASP B C 1
ATOM 6369 O O . ASP B 1 361 ? 12.375 -8.5 -16.75 1 95.88 361 ASP B O 1
ATOM 6373 N N . TYR B 1 362 ? 14.086 -9.93 -17.125 1 95.94 362 TYR B N 1
ATOM 6374 C CA . TYR B 1 362 ? 13.906 -10.648 -15.867 1 95.94 362 TYR B CA 1
ATOM 6375 C C . TYR B 1 362 ? 14.625 -9.938 -14.727 1 95.94 362 TYR B C 1
ATOM 6377 O O . TYR B 1 362 ? 14.711 -10.461 -13.609 1 95.94 362 TYR B O 1
ATOM 6385 N N . GLU B 1 363 ? 15.148 -8.719 -14.977 1 95.69 363 GLU B N 1
ATOM 6386 C CA . GLU B 1 363 ? 15.789 -7.934 -13.922 1 95.69 363 GLU B CA 1
ATOM 6387 C C . GLU B 1 363 ? 14.766 -7.07 -13.18 1 95.69 363 GLU B C 1
ATOM 6389 O O . GLU B 1 363 ? 13.82 -6.566 -13.789 1 95.69 363 GLU B O 1
ATOM 6394 N N . ASN B 1 364 ? 15 -6.91 -11.867 1 98 364 ASN B N 1
ATOM 6395 C CA . ASN B 1 364 ? 14.234 -6.012 -11.016 1 98 364 ASN B CA 1
ATOM 6396 C C . ASN B 1 364 ? 12.742 -6.32 -11.07 1 98 364 ASN B C 1
ATOM 6398 O O . ASN B 1 364 ? 11.922 -5.426 -11.305 1 98 364 ASN B O 1
ATOM 6402 N N . ILE B 1 365 ? 12.422 -7.574 -10.922 1 98.19 365 ILE B N 1
ATOM 6403 C CA . ILE B 1 365 ? 11.039 -8.016 -10.805 1 98.19 365 ILE B CA 1
ATOM 6404 C C . ILE B 1 365 ? 10.539 -7.805 -9.383 1 98.19 365 ILE B C 1
ATOM 6406 O O . ILE B 1 365 ? 11 -8.469 -8.453 1 98.19 365 ILE B O 1
ATOM 6410 N N . PRO B 1 366 ? 9.586 -6.809 -9.188 1 98.62 366 PRO B N 1
ATOM 6411 C CA . PRO B 1 366 ? 9.031 -6.668 -7.84 1 98.62 366 PRO B CA 1
ATOM 6412 C C . PRO B 1 366 ? 8.273 -7.91 -7.379 1 98.62 366 PRO B C 1
ATOM 6414 O O . PRO B 1 366 ? 7.566 -8.539 -8.172 1 98.62 366 PRO B O 1
ATOM 6417 N N . THR B 1 367 ? 8.469 -8.258 -6.102 1 98.12 367 THR B N 1
ATOM 6418 C CA . THR B 1 367 ? 7.93 -9.492 -5.551 1 98.12 367 THR B CA 1
ATOM 6419 C C . THR B 1 367 ? 7.367 -9.258 -4.148 1 98.12 367 THR B C 1
ATOM 6421 O O . THR B 1 367 ? 7.965 -8.539 -3.348 1 98.12 367 THR B O 1
ATOM 6424 N N . ALA B 1 368 ? 6.207 -9.836 -3.965 1 98.19 368 ALA B N 1
ATOM 6425 C CA . ALA B 1 368 ? 5.637 -9.805 -2.619 1 98.19 368 ALA B CA 1
ATOM 6426 C C . ALA B 1 368 ? 5.66 -11.188 -1.979 1 98.19 368 ALA B C 1
ATOM 6428 O O . ALA B 1 368 ? 5.516 -12.203 -2.668 1 98.19 368 ALA B O 1
ATOM 6429 N N . ILE B 1 369 ? 5.934 -11.266 -0.711 1 98.25 369 ILE B N 1
ATOM 6430 C CA . ILE B 1 369 ? 5.719 -12.414 0.163 1 98.25 369 ILE B CA 1
ATOM 6431 C C . ILE B 1 369 ? 4.574 -12.117 1.128 1 98.25 369 ILE B C 1
ATOM 6433 O O . ILE B 1 369 ? 4.66 -11.195 1.939 1 98.25 369 ILE B O 1
ATOM 6437 N N . PHE B 1 370 ? 3.549 -12.883 1.018 1 98.31 370 PHE B N 1
ATOM 6438 C CA . PHE B 1 370 ? 2.385 -12.617 1.854 1 98.31 370 PHE B CA 1
ATOM 6439 C C . PHE B 1 370 ? 2.537 -13.281 3.219 1 98.31 370 PHE B C 1
ATOM 6441 O O . PHE B 1 370 ? 1.685 -14.07 3.627 1 98.31 370 PHE B O 1
ATOM 6448 N N . SER B 1 371 ? 3.633 -12.984 3.85 1 98.31 371 SER B N 1
ATOM 6449 C CA . SER B 1 371 ? 3.881 -13.281 5.258 1 98.31 371 SER B CA 1
ATOM 6450 C C . SER B 1 371 ? 3.023 -12.406 6.168 1 98.31 371 SER B C 1
ATOM 6452 O O . SER B 1 371 ? 2.238 -11.586 5.688 1 98.31 371 SER B O 1
ATOM 6454 N N . HIS B 1 372 ? 3.113 -12.672 7.48 1 96.75 372 HIS B N 1
ATOM 6455 C CA . HIS B 1 372 ? 2.473 -11.828 8.477 1 96.75 372 HIS B CA 1
ATOM 6456 C C . HIS B 1 372 ? 3.504 -11.172 9.391 1 96.75 372 HIS B C 1
ATOM 6458 O O . HIS B 1 372 ? 3.949 -11.781 10.367 1 96.75 372 HIS B O 1
ATOM 6464 N N . PRO B 1 373 ? 3.926 -9.914 9.164 1 97.31 373 PRO B N 1
ATOM 6465 C CA . PRO B 1 373 ? 3.312 -8.992 8.203 1 97.31 373 PRO B CA 1
ATOM 6466 C C . PRO B 1 373 ? 3.805 -9.219 6.773 1 97.31 373 PRO B C 1
ATOM 6468 O O . PRO B 1 373 ? 4.734 -10 6.551 1 97.31 373 PRO B O 1
ATOM 6471 N N . ALA B 1 374 ? 3.158 -8.492 5.793 1 98.12 374 ALA B N 1
ATOM 6472 C CA . ALA B 1 374 ? 3.49 -8.617 4.379 1 98.12 374 ALA B CA 1
ATOM 6473 C C . ALA B 1 374 ? 4.887 -8.07 4.094 1 98.12 374 ALA B C 1
ATOM 6475 O O . ALA B 1 374 ? 5.406 -7.246 4.852 1 98.12 374 ALA B O 1
ATOM 6476 N N . THR B 1 375 ? 5.453 -8.562 3.029 1 98.44 375 THR B N 1
ATOM 6477 C CA . THR B 1 375 ? 6.812 -8.203 2.641 1 98.44 375 THR B CA 1
ATOM 6478 C C . THR B 1 375 ? 6.891 -7.922 1.144 1 98.44 375 THR B C 1
ATOM 6480 O O . THR B 1 375 ? 6.145 -8.508 0.356 1 98.44 375 THR B O 1
ATOM 6483 N N . GLY B 1 376 ? 7.695 -6.945 0.775 1 98.56 376 GLY B N 1
ATOM 6484 C CA . GLY B 1 376 ? 7.984 -6.656 -0.621 1 98.56 376 GLY B CA 1
ATOM 6485 C C . GLY B 1 376 ? 9.461 -6.461 -0.896 1 98.56 376 GLY B C 1
ATOM 6486 O O . GLY B 1 376 ? 10.188 -5.902 -0.069 1 98.56 376 GLY B O 1
ATOM 6487 N N . THR B 1 377 ? 9.914 -6.938 -2.059 1 98.75 377 THR B N 1
ATOM 6488 C CA . THR B 1 377 ? 11.312 -6.773 -2.422 1 98.75 377 THR B CA 1
ATOM 6489 C C . THR B 1 377 ? 11.461 -6.555 -3.926 1 98.75 377 THR B C 1
ATOM 6491 O O . THR B 1 377 ? 10.664 -7.062 -4.715 1 98.75 377 THR B O 1
ATOM 6494 N N . VAL B 1 378 ? 12.391 -5.801 -4.312 1 98.88 378 VAL B N 1
ATOM 6495 C CA . VAL B 1 378 ? 12.766 -5.625 -5.711 1 98.88 378 VAL B CA 1
ATOM 6496 C C . VAL B 1 378 ? 14.266 -5.355 -5.812 1 98.88 378 VAL B C 1
ATOM 6498 O O . VAL B 1 378 ? 14.844 -4.656 -4.977 1 98.88 378 VAL B O 1
ATOM 6501 N N . GLY B 1 379 ? 14.891 -6 -6.77 1 98.56 379 GLY B N 1
ATOM 6502 C CA . GLY B 1 379 ? 16.312 -5.777 -7.012 1 98.56 379 GLY B CA 1
ATOM 6503 C C . GLY B 1 379 ? 17.203 -6.641 -6.145 1 98.56 379 GLY B C 1
ATOM 6504 O O . GLY B 1 379 ? 16.797 -7.723 -5.715 1 98.56 379 GLY B O 1
ATOM 6505 N N . MET B 1 380 ? 18.406 -6.195 -5.941 1 98.5 380 MET B N 1
ATOM 6506 C CA . MET B 1 380 ? 19.438 -6.992 -5.277 1 98.5 380 MET B CA 1
ATOM 6507 C C . MET B 1 380 ? 19.391 -6.797 -3.768 1 98.5 380 MET B C 1
ATOM 6509 O O . MET B 1 380 ? 19.141 -5.688 -3.289 1 98.5 380 MET B O 1
ATOM 6513 N N . SER B 1 381 ? 19.609 -7.898 -3.09 1 98.56 381 SER B N 1
ATOM 6514 C CA . SER B 1 381 ? 19.906 -7.777 -1.666 1 98.56 381 SER B CA 1
ATOM 6515 C C . SER B 1 381 ? 21.25 -7.098 -1.437 1 98.56 381 SER B C 1
ATOM 6517 O O . SER B 1 381 ? 22.047 -6.957 -2.365 1 98.56 381 SER B O 1
ATOM 6519 N N . GLU B 1 382 ? 21.422 -6.656 -0.177 1 98.44 382 GLU B N 1
ATOM 6520 C CA . GLU B 1 382 ? 22.703 -6.035 0.146 1 98.44 382 GLU B CA 1
ATOM 6521 C C . GLU B 1 382 ? 23.859 -6.988 -0.127 1 98.44 382 GLU B C 1
ATOM 6523 O O . GLU B 1 382 ? 24.828 -6.617 -0.783 1 98.44 382 GLU B O 1
ATOM 6528 N N . PRO B 1 383 ? 23.797 -8.266 0.28 1 98.19 383 PRO B N 1
ATOM 6529 C CA . PRO B 1 383 ? 24.906 -9.18 -0.015 1 98.19 383 PRO B CA 1
ATOM 6530 C C . PRO B 1 383 ? 25.125 -9.375 -1.514 1 98.19 383 PRO B C 1
ATOM 6532 O O . PRO B 1 383 ? 26.266 -9.406 -1.975 1 98.19 383 PRO B O 1
ATOM 6535 N N . GLU B 1 384 ? 24.094 -9.469 -2.287 1 98.12 384 GLU B N 1
ATOM 6536 C CA . GLU B 1 384 ? 24.219 -9.609 -3.734 1 98.12 384 GLU B CA 1
ATOM 6537 C C . GLU B 1 384 ? 24.906 -8.398 -4.352 1 98.12 384 GLU B C 1
ATOM 6539 O O . GLU B 1 384 ? 25.75 -8.531 -5.23 1 98.12 384 GLU B O 1
ATOM 6544 N N . ALA B 1 385 ? 24.5 -7.203 -3.91 1 98.25 385 ALA B N 1
ATOM 6545 C CA . ALA B 1 385 ? 25.062 -5.969 -4.449 1 98.25 385 ALA B CA 1
ATOM 6546 C C . ALA B 1 385 ? 26.562 -5.863 -4.133 1 98.25 385 ALA B C 1
ATOM 6548 O O . ALA B 1 385 ? 27.359 -5.48 -4.996 1 98.25 385 ALA B O 1
ATOM 6549 N N . ARG B 1 386 ? 26.891 -6.199 -2.912 1 97.62 386 ARG B N 1
ATOM 6550 C CA . ARG B 1 386 ? 28.297 -6.137 -2.512 1 97.62 386 ARG B CA 1
ATOM 6551 C C . ARG B 1 386 ? 29.141 -7.113 -3.318 1 97.62 386 ARG B C 1
ATOM 6553 O O . ARG B 1 386 ? 30.297 -6.828 -3.633 1 97.62 386 ARG B O 1
ATOM 6560 N N . GLU B 1 387 ? 28.609 -8.266 -3.621 1 97.81 387 GLU B N 1
ATOM 6561 C CA . GLU B 1 387 ? 29.297 -9.25 -4.434 1 97.81 387 GLU B CA 1
ATOM 6562 C C . GLU B 1 387 ? 29.422 -8.789 -5.887 1 97.81 387 GLU B C 1
ATOM 6564 O O . GLU B 1 387 ? 30.5 -8.852 -6.477 1 97.81 387 GLU B O 1
ATOM 6569 N N . LYS B 1 388 ? 28.391 -8.344 -6.492 1 97.69 388 LYS B N 1
ATOM 6570 C CA . LYS B 1 388 ? 28.344 -7.977 -7.902 1 97.69 388 LYS B CA 1
ATOM 6571 C C . LYS B 1 388 ? 29.172 -6.734 -8.18 1 97.69 388 LYS B C 1
ATOM 6573 O O . LYS B 1 388 ? 29.828 -6.633 -9.227 1 97.69 388 LYS B O 1
ATOM 6578 N N . PHE B 1 389 ? 29.109 -5.781 -7.332 1 97.44 389 PHE B N 1
ATOM 6579 C CA . PHE B 1 389 ? 29.734 -4.492 -7.562 1 97.44 389 PHE B CA 1
ATOM 6580 C C . PHE B 1 389 ? 30.969 -4.328 -6.688 1 97.44 389 PHE B C 1
ATOM 6582 O O . PHE B 1 389 ? 31.188 -3.268 -6.102 1 97.44 389 PHE B O 1
ATOM 6589 N N . GLN B 1 390 ? 31.719 -5.383 -6.625 1 94.12 390 GLN B N 1
ATOM 6590 C CA . GLN B 1 390 ? 32.969 -5.332 -5.863 1 94.12 390 GLN B CA 1
ATOM 6591 C C . GLN B 1 390 ? 33.844 -4.148 -6.301 1 94.12 390 GLN B C 1
ATOM 6593 O O . GLN B 1 390 ? 34.031 -3.93 -7.496 1 94.12 390 GLN B O 1
ATOM 6598 N N . GLY B 1 391 ? 34.312 -3.365 -5.395 1 93.75 391 GLY B N 1
ATOM 6599 C CA . GLY B 1 391 ? 35.156 -2.219 -5.707 1 93.75 391 GLY B CA 1
ATOM 6600 C C . GLY B 1 391 ? 34.375 -0.917 -5.789 1 93.75 391 GLY B C 1
ATOM 6601 O O . GLY B 1 391 ? 34.969 0.164 -5.781 1 93.75 391 GLY B O 1
ATOM 6602 N N . GLN B 1 392 ? 33.094 -1.024 -5.922 1 95.81 392 GLN B N 1
ATOM 6603 C CA . GLN B 1 392 ? 32.281 0.185 -5.945 1 95.81 392 GLN B CA 1
ATOM 6604 C C . GLN B 1 392 ? 31.719 0.497 -4.559 1 95.81 392 GLN B C 1
ATOM 6606 O O . GLN B 1 392 ? 31.625 -0.389 -3.709 1 95.81 392 GLN B O 1
ATOM 6611 N N . LYS B 1 393 ? 31.375 1.75 -4.371 1 96.75 393 LYS B N 1
ATOM 6612 C CA . LYS B 1 393 ? 30.797 2.178 -3.102 1 96.75 393 LYS B CA 1
ATOM 6613 C C . LYS B 1 393 ? 29.359 1.701 -2.969 1 96.75 393 LYS B C 1
ATOM 6615 O O . LYS B 1 393 ? 28.531 1.951 -3.85 1 96.75 393 LYS B O 1
ATOM 6620 N N . ILE B 1 394 ? 29.094 0.959 -1.896 1 98.06 394 ILE B N 1
ATOM 6621 C CA . ILE B 1 394 ? 27.734 0.546 -1.567 1 98.06 394 ILE B CA 1
ATOM 6622 C C . ILE B 1 394 ? 27.219 1.372 -0.393 1 98.06 394 ILE B C 1
ATOM 6624 O O . ILE B 1 394 ? 27.859 1.433 0.662 1 98.06 394 ILE B O 1
ATOM 6628 N N . THR B 1 395 ? 26.125 2.084 -0.532 1 98.44 395 THR B N 1
ATOM 6629 C CA . THR B 1 395 ? 25.484 2.869 0.525 1 98.44 395 THR B CA 1
ATOM 6630 C C . THR B 1 395 ? 24.141 2.273 0.908 1 98.44 395 THR B C 1
ATOM 6632 O O . THR B 1 395 ? 23.297 2.016 0.041 1 98.44 395 THR B O 1
ATOM 6635 N N . ILE B 1 396 ? 23.953 2.02 2.158 1 98.75 396 ILE B N 1
ATOM 6636 C CA . ILE B 1 396 ? 22.734 1.4 2.66 1 98.75 396 ILE B CA 1
ATOM 6637 C C . ILE B 1 396 ? 21.938 2.418 3.475 1 98.75 396 ILE B C 1
ATOM 6639 O O . ILE B 1 396 ? 22.484 3.102 4.336 1 98.75 396 ILE B O 1
ATOM 6643 N N . TYR B 1 397 ? 20.656 2.57 3.182 1 98.69 397 TYR B N 1
ATOM 6644 C CA . TYR B 1 397 ? 19.688 3.273 4.031 1 98.69 397 TYR B CA 1
ATOM 6645 C C . TYR B 1 397 ? 18.719 2.297 4.676 1 98.69 397 TYR B C 1
ATOM 6647 O O . TYR B 1 397 ? 18.188 1.407 4.008 1 98.69 397 TYR B O 1
ATOM 6655 N N . ARG B 1 398 ? 18.531 2.373 5.93 1 98.25 398 ARG B N 1
ATOM 6656 C CA . ARG B 1 398 ? 17.672 1.452 6.668 1 98.25 398 ARG B CA 1
ATOM 6657 C C . ARG B 1 398 ? 16.797 2.201 7.664 1 98.25 398 ARG B C 1
ATOM 6659 O O . ARG B 1 398 ? 17.234 3.17 8.289 1 98.25 398 ARG B O 1
ATOM 6666 N N . SER B 1 399 ? 15.562 1.806 7.77 1 97.75 399 SER B N 1
ATOM 6667 C CA . SER B 1 399 ? 14.625 2.338 8.758 1 97.75 399 SER B CA 1
ATOM 6668 C C . SER B 1 399 ? 13.844 1.22 9.438 1 97.75 399 SER B C 1
ATOM 6670 O O . SER B 1 399 ? 13.375 0.294 8.773 1 97.75 399 SER B O 1
ATOM 6672 N N . ARG B 1 400 ? 13.812 1.173 10.711 1 98 400 ARG B N 1
ATOM 6673 C CA . ARG B 1 400 ? 12.953 0.323 11.523 1 98 400 ARG B CA 1
ATOM 6674 C C . ARG B 1 400 ? 11.984 1.161 12.359 1 98 400 ARG B C 1
ATOM 6676 O O . ARG B 1 400 ? 12.398 2.119 13.023 1 98 400 ARG B O 1
ATOM 6683 N N . PHE B 1 401 ? 10.727 0.889 12.289 1 97.56 401 PHE B N 1
ATOM 6684 C CA . PHE B 1 401 ? 9.734 1.714 12.969 1 97.56 401 PHE B CA 1
ATOM 6685 C C . PHE B 1 401 ? 8.461 0.923 13.227 1 97.56 401 PHE B C 1
ATOM 6687 O O . PHE B 1 401 ? 8.328 -0.221 12.781 1 97.56 401 PHE B O 1
ATOM 6694 N N . THR B 1 402 ? 7.574 1.48 14 1 97.38 402 THR B N 1
ATOM 6695 C CA . THR B 1 402 ? 6.246 0.927 14.242 1 97.38 402 THR B CA 1
ATOM 6696 C C . THR B 1 402 ? 5.184 1.711 13.484 1 97.38 402 THR B C 1
ATOM 6698 O O . THR B 1 402 ? 5.004 2.908 13.711 1 97.38 402 THR B O 1
ATOM 6701 N N . PRO B 1 403 ? 4.512 1.02 12.555 1 97.69 403 PRO B N 1
ATOM 6702 C CA . PRO B 1 403 ? 3.422 1.729 11.883 1 97.69 403 PRO B CA 1
ATOM 6703 C C . PRO B 1 403 ? 2.41 2.32 12.867 1 97.69 403 PRO B C 1
ATOM 6705 O O . PRO B 1 403 ? 2.139 1.725 13.914 1 97.69 403 PRO B O 1
ATOM 6708 N N . MET B 1 404 ? 1.822 3.447 12.5 1 97.31 404 MET B N 1
ATOM 6709 C CA . MET B 1 404 ? 0.942 4.211 13.375 1 97.31 404 MET B CA 1
ATOM 6710 C C . MET B 1 404 ? -0.232 3.359 13.844 1 97.31 404 MET B C 1
ATOM 6712 O O . MET B 1 404 ? -0.69 3.5 14.984 1 97.31 404 MET B O 1
ATOM 6716 N N . TYR B 1 405 ? -0.723 2.473 13.008 1 97.88 405 TYR B N 1
ATOM 6717 C CA . TYR B 1 405 ? -1.816 1.579 13.367 1 97.88 405 TYR B CA 1
ATOM 6718 C C . TYR B 1 405 ? -1.557 0.923 14.719 1 97.88 405 TYR B C 1
ATOM 6720 O O . TYR B 1 405 ? -2.479 0.75 15.523 1 97.88 405 TYR B O 1
ATOM 6728 N N . TYR B 1 406 ? -0.332 0.566 15.031 1 97.94 406 TYR B N 1
ATOM 6729 C CA . TYR B 1 406 ? 0.014 -0.181 16.234 1 97.94 406 TYR B CA 1
ATOM 6730 C C . TYR B 1 406 ? 0.274 0.76 17.406 1 97.94 406 TYR B C 1
ATOM 6732 O O . TYR B 1 406 ? 0.597 0.313 18.516 1 97.94 406 TYR B O 1
ATOM 6740 N N . GLY B 1 407 ? 0.149 2.061 17.141 1 96.12 407 GLY B N 1
ATOM 6741 C CA . GLY B 1 407 ? 0.444 3.061 18.156 1 96.12 407 GLY B CA 1
ATOM 6742 C C . GLY B 1 407 ? -0.407 2.912 19.406 1 96.12 407 GLY B C 1
ATOM 6743 O O . GLY B 1 407 ? 0.032 3.252 20.5 1 96.12 407 GLY B O 1
ATOM 6744 N N . LEU B 1 408 ? -1.654 2.391 19.219 1 97.12 408 LEU B N 1
ATOM 6745 C CA . LEU B 1 408 ? -2.57 2.268 20.359 1 97.12 408 LEU B CA 1
ATOM 6746 C C . LEU B 1 408 ? -2.553 0.85 20.922 1 97.12 408 LEU B C 1
ATOM 6748 O O . LEU B 1 408 ? -3.33 0.526 21.812 1 97.12 408 LEU B O 1
ATOM 6752 N N . LEU B 1 409 ? -1.697 -0.002 20.344 1 97.69 409 LEU B N 1
ATOM 6753 C CA . LEU B 1 409 ? -1.696 -1.414 20.719 1 97.69 409 LEU B CA 1
ATOM 6754 C C . LEU B 1 409 ? -0.518 -1.738 21.625 1 97.69 409 LEU B C 1
ATOM 6756 O O . LEU B 1 409 ? 0.536 -1.105 21.531 1 97.69 409 LEU B O 1
ATOM 6760 N N . SER B 1 410 ? -0.671 -2.682 22.516 1 96.5 410 SER B N 1
ATOM 6761 C CA . SER B 1 410 ? 0.403 -3.143 23.391 1 96.5 410 SER B CA 1
ATOM 6762 C C . SER B 1 410 ? 1.419 -3.98 22.625 1 96.5 410 SER B C 1
ATOM 6764 O O . SER B 1 410 ? 2.629 -3.803 22.781 1 96.5 410 SER B O 1
ATOM 6766 N N . LYS B 1 411 ? 0.9 -4.906 21.844 1 94.5 411 LYS B N 1
ATOM 6767 C CA . LYS B 1 411 ? 1.756 -5.676 20.953 1 94.5 411 LYS B CA 1
ATOM 6768 C C . LYS B 1 411 ? 1.91 -4.977 19.609 1 94.5 411 LYS B C 1
ATOM 6770 O O . LYS B 1 411 ? 0.92 -4.57 19 1 94.5 411 LYS B O 1
ATOM 6775 N N . LYS B 1 412 ? 3.098 -4.801 19.234 1 96.44 412 LYS B N 1
ATOM 6776 C CA . LYS B 1 412 ? 3.389 -4.062 18.016 1 96.44 412 LYS B CA 1
ATOM 6777 C C . LYS B 1 412 ? 4.012 -4.969 16.953 1 96.44 412 LYS B C 1
ATOM 6779 O O . LYS B 1 412 ? 4.812 -5.848 17.281 1 96.44 412 LYS B O 1
ATOM 6784 N N . ALA B 1 413 ? 3.561 -4.816 15.734 1 97.06 413 ALA B N 1
ATOM 6785 C CA . ALA B 1 413 ? 4.25 -5.445 14.617 1 97.06 413 ALA B CA 1
ATOM 6786 C C . ALA B 1 413 ? 5.277 -4.5 14 1 97.06 413 ALA B C 1
ATOM 6788 O O . ALA B 1 413 ? 5.062 -3.285 13.953 1 97.06 413 ALA B O 1
ATOM 6789 N N . PRO B 1 414 ? 6.328 -5.035 13.484 1 97.75 414 PRO B N 1
ATOM 6790 C CA . PRO B 1 414 ? 7.418 -4.188 12.992 1 97.75 414 PRO B CA 1
ATOM 6791 C C . PRO B 1 414 ? 7.199 -3.725 11.555 1 97.75 414 PRO B C 1
ATOM 6793 O O . PRO B 1 414 ? 6.434 -4.344 10.812 1 97.75 414 PRO B O 1
ATOM 6796 N N . ALA B 1 415 ? 7.809 -2.656 11.227 1 98.56 415 ALA B N 1
ATOM 6797 C CA . ALA B 1 415 ? 8.148 -2.295 9.852 1 98.56 415 ALA B CA 1
ATOM 6798 C C . ALA B 1 415 ? 9.656 -2.084 9.703 1 98.56 415 ALA B C 1
ATOM 6800 O O . ALA B 1 415 ? 10.305 -1.528 10.594 1 98.56 415 ALA B O 1
ATOM 6801 N N . ALA B 1 416 ? 10.227 -2.59 8.688 1 98.81 416 ALA B N 1
ATOM 6802 C CA . ALA B 1 416 ? 11.648 -2.455 8.383 1 98.81 416 ALA B CA 1
ATOM 6803 C C . ALA B 1 416 ? 11.875 -2.287 6.887 1 98.81 416 ALA B C 1
ATOM 6805 O O . ALA B 1 416 ? 11.43 -3.115 6.086 1 98.81 416 ALA B O 1
ATOM 6806 N N . TYR B 1 417 ? 12.469 -1.192 6.5 1 98.81 417 TYR B N 1
ATOM 6807 C CA . TYR B 1 417 ? 12.734 -0.887 5.098 1 98.81 417 TYR B CA 1
ATOM 6808 C C . TYR B 1 417 ? 14.234 -0.706 4.852 1 98.81 417 TYR B C 1
ATOM 6810 O O . TYR B 1 417 ? 14.961 -0.234 5.73 1 98.81 417 TYR B O 1
ATOM 6818 N N . LYS B 1 418 ? 14.711 -1.104 3.748 1 98.81 418 LYS B N 1
ATOM 6819 C CA . LYS B 1 418 ? 16.109 -0.963 3.365 1 98.81 418 LYS B CA 1
ATOM 6820 C C . LYS B 1 418 ? 16.234 -0.567 1.897 1 98.81 418 LYS B C 1
ATOM 6822 O O . LYS B 1 418 ? 15.555 -1.121 1.036 1 98.81 418 LYS B O 1
ATOM 6827 N N . ILE B 1 419 ? 17.031 0.388 1.576 1 98.94 419 ILE B N 1
ATOM 6828 C CA . ILE B 1 419 ? 17.406 0.804 0.23 1 98.94 419 ILE B CA 1
ATOM 6829 C C . ILE B 1 419 ? 18.891 0.53 0.001 1 98.94 419 ILE B C 1
ATOM 6831 O O . ILE B 1 419 ? 19.734 0.985 0.772 1 98.94 419 ILE B O 1
ATOM 6835 N N . VAL B 1 420 ? 19.188 -0.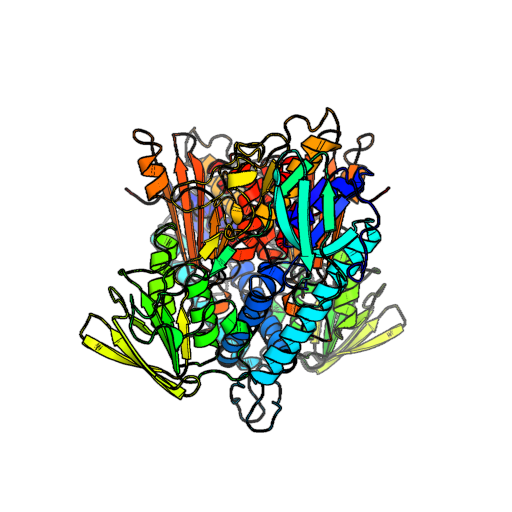21 -1.002 1 98.88 420 VAL B N 1
ATOM 6836 C CA . VAL B 1 420 ? 20.562 -0.531 -1.379 1 98.88 420 VAL B CA 1
ATOM 6837 C C . VAL B 1 420 ? 20.984 0.327 -2.57 1 98.88 420 VAL B C 1
ATOM 6839 O O . VAL B 1 420 ? 20.359 0.264 -3.637 1 98.88 420 VAL B O 1
ATOM 6842 N N . CYS B 1 421 ? 22.047 1.105 -2.426 1 98.81 421 CYS B N 1
ATOM 6843 C CA . CYS B 1 421 ? 22.516 2.002 -3.475 1 98.81 421 CYS B CA 1
ATOM 6844 C C . CYS B 1 421 ? 23.953 1.681 -3.865 1 98.81 421 CYS B C 1
ATOM 6846 O O . CYS B 1 421 ? 24.719 1.162 -3.053 1 98.81 421 CYS B O 1
ATOM 6848 N N . VAL B 1 422 ? 24.328 2.008 -5.133 1 98.5 422 VAL B N 1
ATOM 6849 C CA . VAL B 1 422 ? 25.672 1.73 -5.625 1 98.5 422 VAL B CA 1
ATOM 6850 C C . VAL B 1 422 ? 26.234 2.971 -6.312 1 98.5 422 VAL B C 1
ATOM 6852 O O . VAL B 1 422 ? 25.516 3.688 -7.004 1 98.5 422 VAL B O 1
ATOM 6855 N N . GLY B 1 423 ? 27.531 3.223 -6.086 1 97.88 423 GLY B N 1
ATOM 6856 C CA . GLY B 1 423 ? 28.266 4.262 -6.789 1 97.88 423 GLY B CA 1
ATOM 6857 C C . GLY B 1 423 ? 28.109 5.633 -6.152 1 97.88 423 GLY B C 1
ATOM 6858 O O . GLY B 1 423 ? 27.328 5.805 -5.219 1 97.88 423 GLY B O 1
ATOM 6859 N N . GLU B 1 424 ? 28.781 6.57 -6.707 1 96.31 424 GLU B N 1
ATOM 6860 C CA . GLU B 1 424 ? 28.766 7.934 -6.188 1 96.31 424 GLU B CA 1
ATOM 6861 C C . GLU B 1 424 ? 27.406 8.594 -6.41 1 96.31 424 GLU B C 1
ATOM 6863 O O . GLU B 1 424 ? 26.969 9.414 -5.594 1 96.31 424 GLU B O 1
ATOM 6868 N N . GLU B 1 425 ? 26.781 8.148 -7.441 1 96.88 425 GLU B N 1
ATOM 6869 C CA . GLU B 1 425 ? 25.469 8.719 -7.75 1 96.88 425 GLU B CA 1
ATOM 6870 C C . GLU B 1 425 ? 24.359 8.031 -6.961 1 96.88 425 GLU B C 1
ATOM 6872 O O . GLU B 1 425 ? 23.203 8.453 -7 1 96.88 425 GLU B O 1
ATOM 6877 N N . GLU B 1 426 ? 24.703 6.949 -6.328 1 98.31 426 GLU B N 1
ATOM 6878 C CA . GLU B 1 426 ? 23.812 6.188 -5.473 1 98.31 426 GLU B CA 1
ATOM 6879 C C . GLU B 1 426 ? 22.609 5.672 -6.262 1 98.31 426 GLU B C 1
ATOM 6881 O O . GLU B 1 426 ? 21.453 5.883 -5.863 1 98.31 426 GLU B O 1
ATOM 6886 N N . ARG B 1 427 ? 22.922 4.949 -7.328 1 98.75 427 ARG B N 1
ATOM 6887 C CA . ARG B 1 427 ? 21.875 4.242 -8.047 1 98.75 427 ARG B CA 1
ATOM 6888 C C . ARG B 1 427 ? 21.188 3.217 -7.148 1 98.75 427 ARG B C 1
ATOM 6890 O O . ARG B 1 427 ? 21.859 2.406 -6.504 1 98.75 427 ARG B O 1
ATOM 6897 N N . VAL B 1 428 ? 19.891 3.279 -7.082 1 98.88 428 VAL B N 1
ATOM 6898 C CA . VAL B 1 428 ? 19.141 2.33 -6.262 1 98.88 428 VAL B CA 1
ATOM 6899 C C . VAL B 1 428 ? 19.062 0.981 -6.973 1 98.88 428 VAL B C 1
ATOM 6901 O O . VAL B 1 428 ? 18.469 0.873 -8.047 1 98.88 428 VAL B O 1
ATOM 6904 N N . VAL B 1 429 ? 19.625 -0.072 -6.316 1 98.81 429 VAL B N 1
ATOM 6905 C CA . VAL B 1 429 ? 19.672 -1.361 -6.996 1 98.81 429 VAL B CA 1
ATOM 6906 C C . VAL B 1 429 ? 18.859 -2.393 -6.219 1 98.81 429 VAL B C 1
ATOM 6908 O O . VAL B 1 429 ? 18.719 -3.537 -6.656 1 98.81 429 VAL B O 1
ATOM 6911 N N . GLY B 1 430 ? 18.344 -2.006 -5.102 1 98.81 430 GLY B N 1
ATOM 6912 C CA . GLY B 1 430 ? 17.484 -2.873 -4.32 1 98.81 430 GLY B CA 1
ATOM 6913 C C . GLY B 1 430 ? 16.641 -2.121 -3.299 1 98.81 430 GLY B C 1
ATOM 6914 O O . GLY B 1 430 ? 17.125 -1.166 -2.684 1 98.81 430 GLY B O 1
ATOM 6915 N N . VAL B 1 431 ? 15.398 -2.469 -3.131 1 98.94 431 VAL B N 1
ATOM 6916 C CA . VAL B 1 431 ? 14.508 -1.991 -2.076 1 98.94 431 VAL B CA 1
ATOM 6917 C C . VAL B 1 431 ? 13.805 -3.176 -1.418 1 98.94 431 VAL B C 1
ATOM 6919 O O . VAL B 1 431 ? 13.219 -4.016 -2.104 1 98.94 431 VAL B O 1
ATOM 6922 N N . HIS B 1 432 ? 13.883 -3.281 -0.122 1 98.94 432 HIS B N 1
ATOM 6923 C CA . HIS B 1 432 ? 13.32 -4.379 0.66 1 98.94 432 HIS B CA 1
ATOM 6924 C C . HIS B 1 432 ? 12.484 -3.857 1.818 1 98.94 432 HIS B C 1
ATOM 6926 O O . HIS B 1 432 ? 12.914 -2.973 2.559 1 98.94 432 HIS B O 1
ATOM 6932 N N . MET B 1 433 ? 11.281 -4.379 1.896 1 98.88 433 MET B N 1
ATOM 6933 C CA . MET B 1 433 ? 10.312 -3.83 2.838 1 98.88 433 MET B CA 1
ATOM 6934 C C . MET B 1 433 ? 9.617 -4.945 3.611 1 98.88 433 MET B C 1
ATOM 6936 O O . MET B 1 433 ? 9.188 -5.945 3.025 1 98.88 433 MET B O 1
ATOM 6940 N N . VAL B 1 434 ? 9.523 -4.812 4.891 1 98.81 434 VAL B N 1
ATOM 6941 C CA . VAL B 1 434 ? 8.68 -5.625 5.762 1 98.81 434 VAL B CA 1
ATOM 6942 C C . VAL B 1 434 ? 7.691 -4.73 6.504 1 98.81 434 VAL B C 1
ATOM 6944 O O . VAL B 1 434 ? 8.07 -3.684 7.039 1 98.81 434 VAL B O 1
ATOM 6947 N N . GLY B 1 435 ? 6.418 -5.125 6.477 1 98.44 435 GLY B N 1
ATOM 6948 C CA . GLY B 1 435 ? 5.422 -4.375 7.23 1 98.44 435 GLY B CA 1
ATOM 6949 C C . GLY B 1 435 ? 4.117 -4.195 6.477 1 98.44 435 GLY B C 1
ATOM 6950 O O . GLY B 1 435 ? 4.066 -4.379 5.262 1 98.44 435 GLY B O 1
ATOM 6951 N N . MET B 1 436 ? 3.137 -3.771 7.191 1 96.12 436 MET B N 1
ATOM 6952 C CA . MET B 1 436 ? 1.816 -3.562 6.605 1 96.12 436 MET B CA 1
ATOM 6953 C C . MET B 1 436 ? 1.899 -2.631 5.402 1 96.12 436 MET B C 1
ATOM 6955 O O . MET B 1 436 ? 2.492 -1.553 5.484 1 96.12 436 MET B O 1
ATOM 6959 N N . GLY B 1 437 ? 1.331 -3.076 4.266 1 96.81 437 GLY B N 1
ATOM 6960 C CA . GLY B 1 437 ? 1.271 -2.252 3.07 1 96.81 437 GLY B CA 1
ATOM 6961 C C . GLY B 1 437 ? 2.459 -2.451 2.148 1 96.81 437 GLY B C 1
ATOM 6962 O O . GLY B 1 437 ? 2.479 -1.931 1.031 1 96.81 437 GLY B O 1
ATOM 6963 N N . SER B 1 438 ? 3.432 -3.248 2.529 1 98.44 438 SER B N 1
ATOM 6964 C CA . SER B 1 438 ? 4.652 -3.436 1.754 1 98.44 438 SER B CA 1
ATOM 6965 C C . SER B 1 438 ? 4.367 -4.152 0.438 1 98.44 438 SER B C 1
ATOM 6967 O O . SER B 1 438 ? 5.039 -3.904 -0.567 1 98.44 438 SER B O 1
ATOM 6969 N N . ASP B 1 439 ? 3.346 -5.012 0.452 1 97.75 439 ASP B N 1
ATOM 6970 C CA . ASP B 1 439 ? 2.973 -5.77 -0.74 1 97.75 439 ASP B CA 1
ATOM 6971 C C . ASP B 1 439 ? 2.457 -4.844 -1.839 1 97.75 439 ASP B C 1
ATOM 6973 O O . ASP B 1 439 ? 2.754 -5.043 -3.018 1 97.75 439 ASP B O 1
ATOM 6977 N N . GLU B 1 440 ? 1.741 -3.758 -1.467 1 98.19 440 GLU B N 1
ATOM 6978 C CA . GLU B 1 440 ? 1.202 -2.807 -2.436 1 98.19 440 GLU B CA 1
ATOM 6979 C C . GLU B 1 440 ? 2.266 -1.805 -2.877 1 98.19 440 GLU B C 1
ATOM 6981 O O . GLU B 1 440 ? 2.406 -1.525 -4.07 1 98.19 440 GLU B O 1
ATOM 6986 N N . SER B 1 441 ? 3.057 -1.349 -1.891 1 98.56 441 SER B N 1
ATOM 6987 C CA . SER B 1 441 ? 4.035 -0.301 -2.154 1 98.56 441 SER B CA 1
ATOM 6988 C C . SER B 1 441 ? 5.168 -0.811 -3.041 1 98.56 441 SER B C 1
ATOM 6990 O O . SER B 1 441 ? 5.715 -0.06 -3.852 1 98.56 441 SER B O 1
ATOM 6992 N N . ILE B 1 442 ? 5.465 -2.113 -2.92 1 98.81 442 ILE B N 1
ATOM 6993 C CA . ILE B 1 442 ? 6.613 -2.648 -3.646 1 98.81 442 ILE B CA 1
ATOM 6994 C C . ILE B 1 442 ? 6.316 -2.65 -5.145 1 98.81 442 ILE B C 1
ATOM 6996 O O . ILE B 1 442 ? 7.227 -2.492 -5.961 1 98.81 442 ILE B O 1
ATOM 7000 N N . GLN B 1 443 ? 5.008 -2.867 -5.512 1 98.56 443 GLN B N 1
ATOM 7001 C CA . GLN B 1 443 ? 4.617 -2.83 -6.914 1 98.56 443 GLN B CA 1
ATOM 7002 C C . GLN B 1 443 ? 5.055 -1.524 -7.574 1 98.56 443 GLN B C 1
ATOM 7004 O O . GLN B 1 443 ? 5.66 -1.536 -8.648 1 98.56 443 GLN B O 1
ATOM 7009 N N . THR B 1 444 ? 4.859 -0.42 -6.859 1 97.56 444 THR B N 1
ATOM 7010 C CA . THR B 1 444 ? 5.07 0.884 -7.477 1 97.56 444 THR B CA 1
ATOM 7011 C C . THR B 1 444 ? 6.52 1.331 -7.316 1 97.56 444 THR B C 1
ATOM 7013 O O . THR B 1 444 ? 7.062 2.031 -8.172 1 97.56 444 THR B O 1
ATOM 7016 N N . VAL B 1 445 ? 7.18 0.84 -6.273 1 98.25 445 VAL B N 1
ATOM 7017 C CA . VAL B 1 445 ? 8.609 1.067 -6.133 1 98.25 445 VAL B CA 1
ATOM 7018 C C . VAL B 1 445 ? 9.359 0.421 -7.301 1 98.25 445 VAL B C 1
ATOM 7020 O O . VAL B 1 445 ? 10.359 0.956 -7.777 1 98.25 445 VAL B O 1
ATOM 7023 N N . GLY B 1 446 ? 8.828 -0.73 -7.672 1 98.69 446 GLY B N 1
ATOM 7024 C CA . GLY B 1 446 ? 9.438 -1.475 -8.766 1 98.69 446 GLY B CA 1
ATOM 7025 C C . GLY B 1 446 ? 9.562 -0.668 -10.047 1 98.69 446 GLY B C 1
ATOM 7026 O O . GLY B 1 446 ? 10.539 -0.806 -10.781 1 98.69 446 GLY B O 1
ATOM 7027 N N . ILE B 1 447 ? 8.617 0.286 -10.297 1 98.75 447 ILE B N 1
ATOM 7028 C CA . ILE B 1 447 ? 8.648 1.134 -11.477 1 98.75 447 ILE B CA 1
ATOM 7029 C C . ILE B 1 447 ? 9.875 2.045 -11.422 1 98.75 447 ILE B C 1
ATOM 7031 O O . ILE B 1 447 ? 10.633 2.139 -12.391 1 98.75 447 ILE B O 1
ATOM 7035 N N . ALA B 1 448 ? 10.07 2.68 -10.211 1 98.81 448 ALA B N 1
ATOM 7036 C CA . ALA B 1 448 ? 11.18 3.619 -10.039 1 98.81 448 ALA B CA 1
ATOM 7037 C C . ALA B 1 448 ? 12.523 2.912 -10.164 1 98.81 448 ALA B C 1
ATOM 7039 O O . ALA B 1 448 ? 13.438 3.42 -10.82 1 98.81 448 ALA B O 1
ATOM 7040 N N . VAL B 1 449 ? 12.633 1.724 -9.555 1 98.81 449 VAL B N 1
ATOM 7041 C CA . VAL B 1 449 ? 13.891 0.979 -9.586 1 98.81 449 VAL B CA 1
ATOM 7042 C C . VAL B 1 449 ? 14.203 0.552 -11.016 1 98.81 449 VAL B C 1
ATOM 7044 O O . VAL B 1 449 ? 15.344 0.678 -11.469 1 98.81 449 VAL B O 1
ATOM 7047 N N . LYS B 1 450 ? 13.211 0.069 -11.734 1 98.12 450 LYS B N 1
ATOM 7048 C CA . LYS B 1 450 ? 13.398 -0.351 -13.125 1 98.12 450 LYS B CA 1
ATOM 7049 C C . LYS B 1 450 ? 13.805 0.826 -14 1 98.12 450 LYS B C 1
ATOM 7051 O O . LYS B 1 450 ? 14.57 0.658 -14.961 1 98.12 450 LYS B O 1
ATOM 7056 N N . MET B 1 451 ? 13.375 2.043 -13.656 1 98.25 451 MET B N 1
ATOM 7057 C CA . MET B 1 451 ? 13.703 3.262 -14.391 1 98.25 451 MET B CA 1
ATOM 7058 C C . MET B 1 451 ? 15.141 3.693 -14.109 1 98.25 451 MET B C 1
ATOM 7060 O O . MET B 1 451 ? 15.656 4.602 -14.758 1 98.25 451 MET B O 1
ATOM 7064 N N . GLY B 1 452 ? 15.781 3.092 -13.094 1 98.44 452 GLY B N 1
ATOM 7065 C CA . GLY B 1 452 ? 17.141 3.477 -12.734 1 98.44 452 GLY B CA 1
ATOM 7066 C C . GLY B 1 452 ? 17.188 4.605 -11.719 1 98.44 452 GLY B C 1
ATOM 7067 O O . GLY B 1 452 ? 18.094 5.449 -11.773 1 98.44 452 GLY B O 1
ATOM 7068 N N . ALA B 1 453 ? 16.281 4.629 -10.805 1 98.81 453 ALA B N 1
ATOM 7069 C CA . ALA B 1 453 ? 16.203 5.684 -9.797 1 98.81 453 ALA B CA 1
ATOM 7070 C C . ALA B 1 453 ? 17.484 5.773 -8.984 1 98.81 453 ALA B C 1
ATOM 7072 O O . ALA B 1 453 ? 18.156 4.762 -8.758 1 98.81 453 ALA B O 1
ATOM 7073 N N . LYS B 1 454 ? 17.828 6.98 -8.617 1 98.75 454 LYS B N 1
ATOM 7074 C CA . LYS B 1 454 ? 18.891 7.27 -7.652 1 98.75 454 LYS B CA 1
ATOM 7075 C C . LYS B 1 454 ? 18.312 7.688 -6.305 1 98.75 454 LYS B C 1
ATOM 7077 O O . LYS B 1 454 ? 17.125 8.031 -6.215 1 98.75 454 LYS B O 1
ATOM 7082 N N . LYS B 1 455 ? 19.141 7.582 -5.266 1 98.62 455 LYS B N 1
ATOM 7083 C CA . LYS B 1 455 ? 18.688 7.961 -3.936 1 98.62 455 LYS B CA 1
ATOM 7084 C C . LYS B 1 455 ? 18.156 9.391 -3.924 1 98.62 455 LYS B C 1
ATOM 7086 O O . LYS B 1 455 ? 17.219 9.711 -3.191 1 98.62 455 LYS B O 1
ATOM 7091 N N . ARG B 1 456 ? 18.703 10.305 -4.715 1 97.25 456 ARG B N 1
ATOM 7092 C CA . ARG B 1 456 ? 18.266 11.695 -4.777 1 97.25 456 ARG B CA 1
ATOM 7093 C C . ARG B 1 456 ? 16.828 11.789 -5.277 1 97.25 456 ARG B C 1
ATOM 7095 O O . ARG B 1 456 ? 16.094 12.703 -4.906 1 97.25 456 ARG B O 1
ATOM 7102 N N . ASP B 1 457 ? 16.375 10.852 -6.18 1 98.31 457 ASP B N 1
ATOM 7103 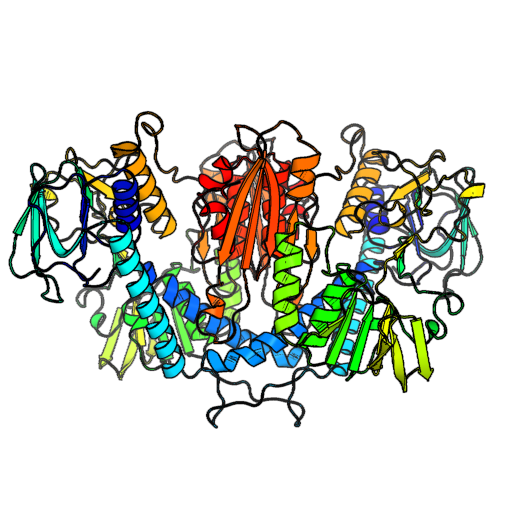C CA . ASP B 1 457 ? 15 10.828 -6.66 1 98.31 457 ASP B CA 1
ATOM 7104 C C . ASP B 1 457 ? 14.023 10.531 -5.527 1 98.31 457 ASP B C 1
ATOM 7106 O O . ASP B 1 457 ? 12.938 11.109 -5.469 1 98.31 457 ASP B O 1
ATOM 7110 N N . PHE B 1 458 ? 14.422 9.57 -4.652 1 98.5 458 PHE B N 1
ATOM 7111 C CA . PHE B 1 458 ? 13.633 9.305 -3.449 1 98.5 458 PHE B CA 1
ATOM 7112 C C . PHE B 1 458 ? 13.586 10.539 -2.557 1 98.5 458 PHE B C 1
ATOM 7114 O O . PHE B 1 458 ? 12.516 10.969 -2.135 1 98.5 458 PHE B O 1
ATOM 7121 N N . ASP B 1 459 ? 14.734 11.188 -2.381 1 96.62 459 ASP B N 1
ATOM 7122 C CA . ASP B 1 459 ? 14.867 12.312 -1.46 1 96.62 459 ASP B CA 1
ATOM 7123 C C . ASP B 1 459 ? 14.102 13.531 -1.964 1 96.62 459 ASP B C 1
ATOM 7125 O O . ASP B 1 459 ? 13.641 14.352 -1.17 1 96.62 459 ASP B O 1
ATOM 7129 N N . ASN B 1 460 ? 13.93 13.641 -3.254 1 96.62 460 ASN B N 1
ATOM 7130 C CA . ASN B 1 460 ? 13.273 14.797 -3.859 1 96.62 460 ASN B CA 1
ATOM 7131 C C . ASN B 1 460 ? 11.758 14.633 -3.902 1 96.62 460 ASN B C 1
ATOM 7133 O O . ASN B 1 460 ? 11.031 15.562 -4.246 1 96.62 460 ASN B O 1
ATOM 7137 N N . THR B 1 461 ? 11.328 13.469 -3.559 1 98.19 461 THR B N 1
ATOM 7138 C CA . THR B 1 461 ? 9.891 13.219 -3.518 1 98.19 461 THR B CA 1
ATOM 7139 C C . THR B 1 461 ? 9.328 13.531 -2.131 1 98.19 461 THR B C 1
ATOM 7141 O O . THR B 1 461 ? 9.82 13.008 -1.128 1 98.19 461 THR B O 1
ATOM 7144 N N . VAL B 1 462 ? 8.273 14.398 -2.078 1 98.38 462 VAL B N 1
ATOM 7145 C CA . VAL B 1 462 ? 7.676 14.781 -0.803 1 98.38 462 VAL B CA 1
ATOM 7146 C C . VAL B 1 462 ? 6.941 13.594 -0.194 1 98.38 462 VAL B C 1
ATOM 7148 O O . VAL B 1 462 ? 6.277 12.828 -0.906 1 98.38 462 VAL B O 1
ATOM 7151 N N . ALA B 1 463 ? 7.02 13.391 1.047 1 98.31 463 ALA B N 1
ATOM 7152 C CA . ALA B 1 463 ? 6.402 12.273 1.757 1 98.31 463 ALA B CA 1
ATOM 7153 C C . ALA B 1 463 ? 4.883 12.414 1.793 1 98.31 463 ALA B C 1
ATOM 7155 O O . ALA B 1 463 ? 4.355 13.531 1.743 1 98.31 463 ALA B O 1
ATOM 7156 N N . VAL B 1 464 ? 4.18 11.312 1.812 1 98.38 464 VAL B N 1
ATOM 7157 C CA . VAL B 1 464 ? 2.768 11.234 2.168 1 98.38 464 VAL B CA 1
ATOM 7158 C C . VAL B 1 464 ? 2.625 10.844 3.639 1 98.38 464 VAL B C 1
ATOM 7160 O O . VAL B 1 464 ? 2.951 9.719 4.023 1 98.38 464 VAL B O 1
ATOM 7163 N N . HIS B 1 465 ? 2.098 11.758 4.449 1 97.5 465 HIS B N 1
ATOM 7164 C CA . HIS B 1 465 ? 2.041 11.531 5.891 1 97.5 465 HIS B CA 1
ATOM 7165 C C . HIS B 1 465 ? 0.6 11.484 6.383 1 97.5 465 HIS B C 1
ATOM 7167 O O . HIS B 1 465 ? -0.219 12.328 6.008 1 97.5 465 HIS B O 1
ATOM 7173 N N . PRO B 1 466 ? 0.237 10.57 7.199 1 96.75 466 PRO B N 1
ATOM 7174 C CA . PRO B 1 466 ? 1.103 9.484 7.664 1 96.75 466 PRO B CA 1
ATOM 7175 C C . PRO B 1 466 ? 0.946 8.211 6.832 1 96.75 466 PRO B C 1
ATOM 7177 O O . PRO B 1 466 ? -0.173 7.73 6.641 1 96.75 466 PRO B O 1
ATOM 7180 N N . THR B 1 467 ? 1.979 7.652 6.344 1 97.88 467 THR B N 1
ATOM 7181 C CA . THR B 1 467 ? 2.055 6.328 5.738 1 97.88 467 THR B CA 1
ATOM 7182 C C . THR B 1 467 ? 3.355 5.629 6.125 1 97.88 467 THR B C 1
ATOM 7184 O O . THR B 1 467 ? 4.309 6.277 6.555 1 97.88 467 THR B O 1
ATOM 7187 N N . SER B 1 468 ? 3.414 4.324 6.02 1 98.19 468 SER B N 1
ATOM 7188 C CA . SER B 1 468 ? 4.664 3.596 6.211 1 98.19 468 SER B CA 1
ATOM 7189 C C . SER B 1 468 ? 5.645 3.867 5.078 1 98.19 468 SER B C 1
ATOM 7191 O O . SER B 1 468 ? 6.844 4.023 5.309 1 98.19 468 SER B O 1
ATOM 7193 N N . ALA B 1 469 ? 5.129 3.986 3.898 1 98.44 469 ALA B N 1
ATOM 7194 C CA . ALA B 1 469 ? 5.949 4.121 2.695 1 98.44 469 ALA B CA 1
ATOM 7195 C C . ALA B 1 469 ? 6.723 5.434 2.703 1 98.44 469 ALA B C 1
ATOM 7197 O O . ALA B 1 469 ? 7.711 5.586 1.977 1 98.44 469 ALA B O 1
ATOM 7198 N N . GLU B 1 470 ? 6.273 6.41 3.531 1 98.25 470 GLU B N 1
ATOM 7199 C CA . GLU B 1 470 ? 6.965 7.695 3.58 1 98.25 470 GLU B CA 1
ATOM 7200 C C . GLU B 1 470 ? 8.414 7.527 4.035 1 98.25 470 GLU B C 1
ATOM 7202 O O . GLU B 1 470 ? 9.273 8.344 3.701 1 98.25 470 GLU B O 1
ATOM 7207 N N . GLU B 1 471 ? 8.711 6.414 4.734 1 98.12 471 GLU B N 1
ATOM 7208 C CA . GLU B 1 471 ? 10.055 6.18 5.27 1 98.12 471 GLU B CA 1
ATOM 7209 C C . GLU B 1 471 ? 11.062 5.973 4.148 1 98.12 471 GLU B C 1
ATOM 7211 O O . GLU B 1 471 ? 12.266 6.195 4.34 1 98.12 471 GLU B O 1
ATOM 7216 N N . LEU B 1 472 ? 10.578 5.535 2.979 1 98.44 472 LEU B N 1
ATOM 7217 C CA . LEU B 1 472 ? 11.469 5.348 1.843 1 98.44 472 LEU B CA 1
ATOM 7218 C C . LEU B 1 472 ? 12.031 6.684 1.368 1 98.44 472 LEU B C 1
ATOM 7220 O O . LEU B 1 472 ? 13.117 6.73 0.779 1 98.44 472 LEU B O 1
ATOM 7224 N N . VAL B 1 473 ? 11.305 7.805 1.654 1 98.12 473 VAL B N 1
ATOM 7225 C CA . VAL B 1 473 ? 11.734 9.094 1.128 1 98.12 473 VAL B CA 1
ATOM 7226 C C . VAL B 1 473 ? 12.172 10 2.275 1 98.12 473 VAL B C 1
ATOM 7228 O O . VAL B 1 473 ? 12.586 11.141 2.051 1 98.12 473 VAL B O 1
ATOM 7231 N N . THR B 1 474 ? 12.086 9.508 3.562 1 96.81 474 THR B N 1
ATOM 7232 C CA . THR B 1 474 ? 12.453 10.359 4.691 1 96.81 474 THR B CA 1
ATOM 7233 C C . THR B 1 474 ? 13.672 9.797 5.414 1 96.81 474 THR B C 1
ATOM 7235 O O . THR B 1 474 ? 14.148 10.391 6.387 1 96.81 474 THR B O 1
ATOM 7238 N N . THR B 1 475 ? 14.18 8.625 4.984 1 96.19 475 THR B N 1
ATOM 7239 C CA . THR B 1 475 ? 15.422 8.094 5.539 1 96.19 475 THR B CA 1
ATOM 7240 C C . THR B 1 475 ? 16.625 8.672 4.816 1 96.19 475 THR B C 1
ATOM 7242 O O . THR B 1 475 ? 17 8.211 3.732 1 96.19 475 THR B O 1
ATOM 7245 N N . TYR B 1 476 ? 17.359 9.578 5.527 1 93.25 476 TYR B N 1
ATOM 7246 C CA . TYR B 1 476 ? 18.375 10.359 4.84 1 93.25 476 TYR B CA 1
ATOM 7247 C C . TYR B 1 476 ? 19.766 10 5.332 1 93.25 476 TYR B C 1
ATOM 7249 O O . TYR B 1 476 ? 20.766 10.352 4.699 1 93.25 476 TYR B O 1
ATOM 7257 N N . VAL B 1 477 ? 19.812 9.328 6.453 1 92.75 477 VAL B N 1
ATOM 7258 C CA . VAL B 1 477 ? 21.125 9.031 7.035 1 92.75 477 VAL B CA 1
ATOM 7259 C C . VAL B 1 477 ? 21.531 7.605 6.676 1 92.75 477 VAL B C 1
ATOM 7261 O O . VAL B 1 477 ? 20.859 6.645 7.043 1 92.75 477 VAL B O 1
ATOM 7264 N N . PRO B 1 478 ? 22.594 7.43 5.938 1 96.06 478 PRO B N 1
ATOM 7265 C CA . PRO B 1 478 ? 23.047 6.082 5.598 1 96.06 478 PRO B CA 1
ATOM 7266 C C . PRO B 1 478 ? 23.531 5.305 6.82 1 96.06 478 PRO B C 1
ATOM 7268 O O . PRO B 1 478 ? 24 5.902 7.793 1 96.06 478 PRO B O 1
ATOM 7271 N N . VAL B 1 479 ? 23.359 3.994 6.691 1 93.69 479 VAL B N 1
ATOM 7272 C CA . VAL B 1 479 ? 23.922 3.121 7.711 1 93.69 479 VAL B CA 1
ATOM 7273 C C . VAL B 1 479 ? 25.453 3.168 7.637 1 93.69 479 VAL B C 1
ATOM 7275 O O . VAL B 1 479 ? 26.031 3.158 6.547 1 93.69 479 VAL B O 1
ATOM 7278 N N . GLN B 1 480 ? 26.031 3.434 8.75 1 84.06 480 GLN B N 1
ATOM 7279 C CA . GLN B 1 480 ? 27.484 3.5 8.797 1 84.06 480 GLN B CA 1
ATOM 7280 C C . GLN B 1 480 ? 28.109 2.119 8.609 1 84.06 480 GLN B C 1
ATOM 7282 O O . GLN B 1 480 ? 27.578 1.125 9.117 1 84.06 480 GLN B O 1
ATOM 7287 N N . ASP B 1 481 ? 29.016 1.89 7.617 1 68.06 481 ASP B N 1
ATOM 7288 C CA . ASP B 1 481 ? 29.734 0.64 7.395 1 68.06 481 ASP B CA 1
ATOM 7289 C C . ASP B 1 481 ? 30.406 0.167 8.68 1 68.06 481 ASP B C 1
ATOM 7291 O O . ASP B 1 481 ? 30.859 0.983 9.484 1 68.06 481 ASP B O 1
#

Sequence (962 aa):
MPPVKIPASEHYDLLVIGGGSGGMGASRRAASYGKKVAVIEQAGKLGGTCVNVGCVPKKLMWHAADLQDKLKEAQEYGFMDASGSFAVPTVNWNMLVEKRDAYIRRLNGIYDNNLKKDNVEYISGHGRLLGNGRVKVSPGVDGVLEKEVVLSADHIVVASGGRPSVPSDDEVPGASLGTDSDGFFAWREQPKRVAIVGAGYIAVELAGVLNALNSETHLIIRHDQFLRNFDPIISETLTQYMGSTGLQVHKSSNVKRVEGERGGSLKVHLDTGNTIEVDALVWAIGRQPNTDDLGLDEAGVKTDKSNNIEVDKYQNTSAKGVYAVGDIQGKALLTPVAIAAGRRLSNRLFGGPKFKDDHLDYENIPTAIFSHPATGTVGMSEPEAREKFQGQKITIYRSRFTPMYYGLLSKKAPAAYKIVCVGEEERVVGVHMVGMGSDESIQTVGIAVKMGAKKRDFDNTVAVHPTSAEELVTTYVPVQDMPPVKIPASEHYDLLVIGGGSGGMGASRRAASYGKKVAVIEQAGKLGGTCVNVGCVPKKLMWHAADLQDKLKEAQEYGFMDASGSFAVPTVNWNMLVEKRDAYIRRLNGIYDNNLKKDNVEYISGHGRLLGNGRVKVSPGVDGVLEKEVVLSADHIVVASGGRPSVPSDDEVPGASLGTDSDGFFAWREQPKRVAIVGAGYIAVELAGVLNALNSETHLIIRHDQFLRNFDPIISETLTQYMGSTGLQVHKSSNVKRVEGERGGSLKVHLDTGNTIEVDALVWAIGRQPNTDDLGLDEAGVKTDKSNNIEVDKYQNTSAKGVYAVGDIQGKALLTPVAIAAGRRLSNRLFGGPKFKDDHLDYENIPTAIFSHPATGTVGMSEPEAREKFQGQKITIYRSRFTPMYYGLLSKKAPAAYKIVCVGEEERVVGVHMVGMGSDESIQTVGIAVKMGAKKRDFDNTVAVHPTSAEELVTTYVPVQD